Protein AF-0000000079300452 (afdb_homodimer)

pLDDT: mean 87.51, std 14.95, range [21.27, 98.94]

Secondary structure (DSSP, 8-state):
--------------------PEEEEEEEEEEEEEEEETTEEEEEEEETTBSS---EEEETT-EEEEEEEE-SSS-B--EETT--S-HHHHHSSBPTT-EEEEEEE--S-EEEEEE---STHHHHHHHHTT-EEEEEEE-SSPPHHHHHHTS--SEEEEEEEEEE-SSHHHHHTT--SEEEETTBTTHHHHEEEEE-TT-EEEEEEEEEESS--EEEEETT--EEEEEETT-TTSEEEEESEEEE-TTEEEEEEEEPPSS-EEEEEEES-HHHHTTT-EEEEEE-TTPPP--EE---PPBPBSS--TT-SEEE-SSS--S--GGGEEE----GGGTS-EEETTEEEPPPPEEEEE-SSSEESSEEEEETT-EEEEEE------SSGGG---B--EEEEEESS---B---B-TT-EEEEE--S-EEEEEE-SSSTT-EEEEEEE------------/---------------------EEEEEEEEEEEEEEEETTEEEEEEEETTBSS---EEEETT-EEEEEEEE-SSS-B--EETT--S-HHHHHSSBPTT-EEEEEEE--S-EEEEEE---STHHHHHHHHTT-EEEEEEE-SSPPHHHHHHTS--SEEEEEEEEEE-SSHHHHHHT--SEEEETTBTTHHHHEEEEE-TT-EEEEEEEEEESS--EEEEETT--EEEEEETT-TTSEEEEESEEEE-TT-EEEEEEEPPSS-EEEEEEES-HHHHTTT-EEEEEE-TTPPP--EE---PPBPBSS--TT-SEEE-SSS--S--GGGEEE----GGGTS-EEETTEEEPPPPEEEEE-SSSEESSEEEEETT-EEEEEE-----SS-GGGS--B--EEEEEESS---B---B-TT-EEEEE--S-EEEEEE-SSSTT-EEEEEEE------------

Nearest PDB structures (foldseek):
  6hbe-assembly1_A  TM=9.844E-01  e=1.005E-79  Thermus scotoductus SA-01
  3x1f-assembly1_A  TM=9.395E-01  e=1.060E-29  Geobacillus thermodenitrificans NG80-2
  3x1n-assembly1_A  TM=9.413E-01  e=1.628E-29  Geobacillus thermodenitrificans NG80-2
  3wi9-assembly1_A  TM=9.406E-01  e=2.935E-29  Geobacillus kaustophilus HTA426
  6the-assembly1_A  TM=8.911E-01  e=1.631E-27  Bradyrhizobium sp. ORS 375

InterPro domains:
  IPR000923 Blue (type 1) copper domain [PF00127] (358-441)
  IPR001287 Nitrite reductase, copper-type [PR00695] (20-38)
  IPR001287 Nitrite reductase, copper-type [PR00695] (46-62)
  IPR001287 Nitrite reductase, copper-type [PR00695] (103-118)
  IPR001287 Nitrite reductase, copper-type [PR00695] (122-138)
  IPR008972 Cupredoxin [G3DSA:2.60.40.420] (14-139)
  IPR008972 Cupredoxin [G3DSA:2.60.40.420] (152-292)
  IPR008972 Cupredoxin [G3DSA:2.60.40.420] (336-441)
  IPR008972 Cupredoxin [SSF49503] (9-142)
  IPR008972 Cupredoxin [SSF49503] (154-287)
  IPR008972 Cupredoxin [SSF49503] (350-449)
  IPR011707 Multicopper oxidase-like, N-terminal [PF07732] (36-141)
  IPR052721 Electron Transfer Amicyanin [PTHR36507] (357-442)

Solvent-accessible surface area (backbone atoms only — not comparable to full-atom values): 44521 Å² total; per-residue (Å²): 144,80,82,77,80,81,78,80,76,78,78,76,77,71,75,70,75,82,71,69,46,81,47,78,48,80,41,36,37,33,74,30,25,35,66,36,44,96,45,27,32,33,53,32,29,14,28,68,46,14,30,25,10,73,59,42,79,48,45,45,51,19,35,38,36,39,36,43,34,25,75,26,90,57,62,34,31,36,36,47,43,54,30,54,36,62,32,55,79,68,33,26,50,35,41,53,72,35,73,47,74,47,74,45,55,29,75,52,29,18,45,30,38,29,31,34,25,32,40,64,48,36,24,55,52,34,36,51,30,28,17,31,28,40,35,34,23,43,56,83,62,71,47,67,66,38,59,72,65,70,44,78,59,55,23,40,39,36,40,33,35,34,46,39,40,53,28,12,56,32,41,50,71,62,46,60,66,31,24,15,44,28,41,22,47,31,42,26,59,79,52,52,42,56,34,35,47,55,35,37,35,34,37,40,41,34,26,56,18,42,51,56,68,39,33,41,31,44,53,94,49,70,26,58,34,38,15,61,31,34,17,66,85,31,65,49,69,66,41,58,62,48,80,24,33,14,57,26,28,34,28,37,36,34,62,40,59,86,56,72,48,76,32,38,35,32,32,74,43,56,88,44,28,80,31,19,28,38,30,28,37,38,24,30,89,82,41,65,89,47,60,63,43,75,29,41,22,59,72,38,37,92,62,82,61,91,78,49,75,40,40,30,16,29,27,34,61,50,51,81,44,77,83,40,40,45,72,53,71,90,40,66,56,43,61,33,63,38,38,32,60,96,39,71,40,67,42,66,59,47,69,34,37,34,28,51,69,11,43,40,51,27,32,36,33,35,39,50,48,33,34,37,31,39,33,22,68,27,57,44,51,51,72,63,67,63,22,19,34,44,45,34,48,32,48,79,41,59,65,53,59,84,75,56,70,54,68,77,27,39,49,74,32,72,50,76,49,68,41,77,54,48,27,40,39,36,27,24,16,83,57,47,66,62,16,26,33,37,39,36,29,38,66,77,71,77,73,72,72,73,66,75,78,125,136,85,82,80,80,80,78,79,76,78,78,75,77,72,76,71,71,82,70,68,44,79,45,78,47,80,40,37,36,33,73,30,26,35,64,36,45,96,44,28,33,34,55,31,28,14,27,69,46,13,30,26,9,71,61,44,79,48,45,44,52,18,35,38,34,41,37,42,34,25,75,25,91,56,62,35,32,35,37,51,64,57,44,90,65,70,38,57,80,69,32,28,51,36,42,52,72,35,72,46,75,47,76,45,54,29,75,58,38,18,46,29,42,29,31,35,26,32,39,64,41,34,24,59,53,35,35,52,30,28,17,31,28,40,36,36,23,43,54,85,63,70,46,67,66,38,60,74,67,70,47,79,60,55,24,41,39,36,41,33,35,35,46,38,41,53,29,12,55,32,52,70,70,66,49,60,65,32,23,15,43,27,41,22,47,31,42,26,61,78,52,52,43,54,33,34,46,55,35,36,34,34,37,40,40,33,27,57,18,74,74,56,67,39,16,41,31,42,52,31,36,50,24,59,35,38,15,61,31,32,28,68,85,43,65,38,53,45,38,52,56,47,73,23,47,51,57,26,28,34,28,36,37,36,61,42,40,85,54,70,47,72,32,37,36,33,32,40,19,39,48,43,27,55,29,19,25,38,29,27,39,38,23,30,89,82,42,64,88,48,59,64,42,75,29,43,22,58,73,39,37,94,61,82,62,91,77,50,73,39,39,27,15,28,27,33,59,46,48,83,40,77,85,38,44,44,70,54,70,93,44,67,55,43,59,33,64,42,76,56,86,94,43,72,41,69,42,66,58,47,70,35,35,35,29,51,68,11,44,39,52,27,28,38,34,35,40,50,46,31,33,36,30,39,33,23,70,28,76,48,53,85,45,66,68,61,19,16,33,44,43,33,47,33,49,78,42,58,66,45,62,84,77,54,71,54,67,77,26,42,54,75,32,71,51,74,49,66,39,77,55,40,10,39,39,35,26,24,15,81,56,46,65,64,17,26,34,37,40,35,19,23,46,76,72,78,73,74,71,74,66,73,80,124

Foldseek 3Di:
DDPDDPPPDPPPPPPDPPPAEEAEDEWEKEWFWAAAADLEIETAIETVQWFVHDEAEEAAFHKYKYKYFYQYQAFKFKDWPQAPDDRCVQTARQHHGGMGMDIGGRHAFFKFKMFIPNAALVRVRRLQRGGMHIYGHHYPDDADVCVVVVHDFLEEEEWEWEFHDQALVCVQVVNTLAIEILRYFQVQVVVPAEDAQFTKYKYKYAHQYQFDKFWKFWPPFFFQWKAWRGGSVRIDGGHGTDIAHNRTIMITIHTHHNDFDWTKIATPPVVRRVRGHIHIYGYDNPTDGDHYDGSIGDGTDPDNDPSRPWYRYHQACTPPDPVLEEEDDDDVLQQAWDDDDPDTHHHDAAEWECGSNATGSQEYEYEARGKYKYAYQDAQQDDDALNGSWWKKWFDDKPWDDTDIDPGDHHGDMDMDHGHIFTKTWIATPRRRNHIGIYGYDYDDPPPPPPPPD/DPDDDPPPDPPPPPPDPPPAEEAEDEWEKEWFWAAAEDLEIETAIETVQWFVHDEAEEAAFHKYKYKYFYQYQAFKFKDWPQAPDCRCVQTARQHHGGMGMDIGGRHAFFKFKMFIPNAALVRVRRLQRRGMHIYGHHYPDDADVCVVVVHDFLEEEEWEWEFHDQALVCVLVVNTLAIEILRYFLVQVVVPAEDAQFTKYKYKYAHQYQFDKFWKFWPPFFFQWKAWRGGSVRIDGGHGTDIAHNRTIMITIHTHHNDFDWTKIATPPVVRRVRGHIHIYGHDNPTDGDHYDGSIGDGTDPDNDPSRPWYRYHQACTPVDPVLEDEDDPDVLQQAWDDDDPDTHHHDAAEWECGSNAIGSQEYEYAARGKYKYAYQDARAPDDFLNGSWWKKWFDDWPWDDTDIDPGDHHGDMDMDHGHIFTKTWIATPSRRNHIGIYGYDYDPPPPPPPPPD

Sequence (908 aa):
MKGARFLLMAAVALGVPALAAVKRFELTAQSSVFPVDEGVYVKGFSFNGMSPGPMLVVEEGDTVEIVLKNVDSVAHGLSIHAANTQTSKFLGNVQPGEERVFRFTADFPGVFMYHCAPGGHGIMAHTMGGQHGMIVVEPKKKYRLEAELKRPPDLKLYIVQSEWYASGRDFFDGKATYVVFNGYNFRYVNEPIPVRPGDYIRIYFLNAGPSLTSTFHVVGGVWEYIYYQGNPDNVMKGSQTVLAGPSDSWVIEWRVPPVEGDYTLVTHVFNTAIKGAVGILRAKKDAPRVRAVPAEGPKALTAIPADAKRVLDPYGLGTPDHEHTVRMPLDPALTQPVAVGAKALEPLPVRVQMVGNSFYPKILEIPVGTTVEFVNEDVFDLLEGERTGRHDAVVINVQGPEPFVTPKLGHGERYRITFTQPGEYTYICSIHPYMKGVIRVYAPAEQKAHSPTHMKGARFLLMAAVALGVPALAAVKRFELTAQSSVFPVDEGVYVKGFSFNGMSPGPMLVVEEGDTVEIVLKNVDSVAHGLSIHAANTQTSKFLGNVQPGEERVFRFTADFPGVFMYHCAPGGHGIMAHTMGGQHGMIVVEPKKKYRLEAELKRPPDLKLYIVQSEWYASGRDFFDGKATYVVFNGYNFRYVNEPIPVRPGDYIRIYFLNAGPSLTSTFHVVGGVWEYIYYQGNPDNVMKGSQTVLAGPSDSWVIEWRVPPVEGDYTLVTHVFNTAIKGAVGILRAKKDAPRVRAVPAEGPKALTAIPADAKRVLDPYGLGTPDHEHTVRMPLDPALTQPVAVGAKALEPLPVRVQMVGNSFYPKILEIPVGTTVEFVNEDVFDLLEGERTGRHDAVVINVQGPEPFVTPKLGHGERYRITFTQPGEYTYICSIHPYMKGVIRVYAPAEQKAHSPTH

Structure (mmCIF, N/CA/C/O backbone):
data_AF-0000000079300452-model_v1
#
loop_
_entity.id
_entity.type
_entity.pdbx_description
1 polymer 'Copper-containing nitrite reductase'
#
loop_
_atom_site.group_PDB
_atom_site.id
_atom_site.type_symbol
_atom_site.label_atom_id
_atom_site.label_alt_id
_atom_site.label_comp_id
_atom_site.label_asym_id
_atom_site.label_entity_id
_atom_site.label_seq_id
_atom_site.pdbx_PDB_ins_code
_atom_site.Cartn_x
_atom_site.Cartn_y
_atom_site.Cartn_z
_atom_site.occupancy
_atom_site.B_iso_or_equiv
_atom_site.auth_seq_id
_atom_site.auth_comp_id
_atom_site.auth_asym_id
_atom_site.auth_atom_id
_atom_site.pdbx_PDB_model_num
ATOM 1 N N . MET A 1 1 ? -6.773 -84.875 -21.922 1 21.27 1 MET A N 1
ATOM 2 C CA . MET A 1 1 ? -7.148 -83.625 -22.547 1 21.27 1 MET A CA 1
ATOM 3 C C . MET A 1 1 ? -6.23 -82.5 -22.078 1 21.27 1 MET A C 1
ATOM 5 O O . MET A 1 1 ? -5.527 -82.625 -21.078 1 21.27 1 MET A O 1
ATOM 9 N N . LYS A 1 2 ? -6.535 -81.312 -22.859 1 27.08 2 LYS A N 1
ATOM 10 C CA . LYS A 1 2 ? -6.289 -80.125 -23.672 1 27.08 2 LYS A CA 1
ATOM 11 C C . LYS A 1 2 ? -6.203 -78.875 -22.812 1 27.08 2 LYS A C 1
ATOM 13 O O . LYS A 1 2 ? -7.156 -78.062 -22.75 1 27.08 2 LYS A O 1
ATOM 18 N N . GLY A 1 3 ? -5.598 -78.875 -21.688 1 27.02 3 GLY A N 1
ATOM 19 C CA . GLY A 1 3 ? -5.82 -77.688 -20.828 1 27.02 3 GLY A CA 1
ATOM 20 C C . GLY A 1 3 ? -5.355 -76.438 -21.453 1 27.02 3 GLY A C 1
ATOM 21 O O . GLY A 1 3 ? -4.188 -76.25 -21.828 1 27.02 3 GLY A O 1
ATOM 22 N N . ALA A 1 4 ? -6.262 -75.625 -22.078 1 36.69 4 ALA A N 1
ATOM 23 C CA . ALA A 1 4 ? -6.09 -74.312 -22.766 1 36.69 4 ALA A CA 1
ATOM 24 C C . ALA A 1 4 ? -5.613 -73.25 -21.797 1 36.69 4 ALA A C 1
ATOM 26 O O . ALA A 1 4 ? -6.195 -73.062 -20.719 1 36.69 4 ALA A O 1
ATOM 27 N N . ARG A 1 5 ? -4.359 -72.812 -21.938 1 36.12 5 ARG A N 1
ATOM 28 C CA . ARG A 1 5 ? -3.686 -71.688 -21.266 1 36.12 5 ARG A CA 1
ATOM 29 C C . ARG A 1 5 ? -4.348 -70.375 -21.609 1 36.12 5 ARG A C 1
ATOM 31 O O . ARG A 1 5 ? -4.379 -69.938 -22.781 1 36.12 5 ARG A O 1
ATOM 38 N N . PHE A 1 6 ? -5.422 -69.938 -20.938 1 35.19 6 PHE A N 1
ATOM 39 C CA . PHE A 1 6 ? -6.023 -68.625 -21.172 1 35.19 6 PHE A CA 1
ATOM 40 C C . PHE A 1 6 ? -5.008 -67.562 -20.906 1 35.19 6 PHE A C 1
ATOM 42 O O . PHE A 1 6 ? -4.426 -67.5 -19.828 1 35.19 6 PHE A O 1
ATOM 49 N N . LEU A 1 7 ? -4.422 -67 -21.953 1 34.84 7 LEU A N 1
ATOM 50 C CA . LEU A 1 7 ? -3.584 -65.812 -21.938 1 34.84 7 LEU A CA 1
ATOM 51 C C . LEU A 1 7 ? -4.387 -64.562 -21.516 1 34.84 7 LEU A C 1
ATOM 53 O O . LEU A 1 7 ? -5.344 -64.188 -22.188 1 34.84 7 LEU A O 1
ATOM 57 N N . LEU A 1 8 ? -4.43 -64.25 -20.266 1 34.72 8 LEU A N 1
ATOM 58 C CA . LEU A 1 8 ? -5.016 -63 -19.75 1 34.72 8 LEU A CA 1
ATOM 59 C C . LEU A 1 8 ? -4.301 -61.781 -20.328 1 34.72 8 LEU A C 1
ATOM 61 O O . LEU A 1 8 ? -3.117 -61.562 -20.062 1 34.72 8 LEU A O 1
ATOM 65 N N . MET A 1 9 ? -4.738 -61.281 -21.469 1 34.53 9 MET A N 1
ATOM 66 C CA . MET A 1 9 ? -4.246 -60.031 -21.984 1 34.53 9 MET A CA 1
ATOM 67 C C . MET A 1 9 ? -4.582 -58.875 -21.031 1 34.53 9 MET A C 1
ATOM 69 O O . MET A 1 9 ? -5.746 -58.688 -20.672 1 34.53 9 MET A O 1
ATOM 73 N N . ALA A 1 10 ? -3.613 -58.344 -20.297 1 38.41 10 ALA A N 1
ATOM 74 C CA . ALA A 1 10 ? -3.715 -57.125 -19.469 1 38.41 10 ALA A CA 1
ATOM 75 C C . ALA A 1 10 ? -4.055 -55.906 -20.312 1 38.41 10 ALA A C 1
ATOM 77 O O . ALA A 1 10 ? -3.287 -55.531 -21.203 1 38.41 10 ALA A O 1
ATOM 78 N N . ALA A 1 11 ? -5.32 -55.625 -20.516 1 38.03 11 ALA A N 1
ATOM 79 C CA . ALA A 1 11 ? -5.699 -54.344 -21.125 1 38.03 11 ALA A CA 1
ATOM 80 C C . ALA A 1 11 ? -5.07 -53.188 -20.359 1 38.03 11 ALA A C 1
ATOM 82 O O . ALA A 1 11 ? -5.32 -53 -19.172 1 38.03 11 ALA A O 1
ATOM 83 N N . VAL A 1 12 ? -3.975 -52.688 -20.812 1 38.53 12 VAL A N 1
ATOM 84 C CA . VAL A 1 12 ? -3.422 -51.438 -20.359 1 38.53 12 VAL A CA 1
ATOM 85 C C . VAL A 1 12 ? -4.438 -50.312 -20.578 1 38.53 12 VAL A C 1
ATOM 87 O O . VAL A 1 12 ? -4.809 -50.031 -21.719 1 38.53 12 VAL A O 1
ATOM 90 N N . ALA A 1 13 ? -5.309 -50.062 -19.656 1 37.03 13 ALA A N 1
ATOM 91 C CA . ALA A 1 13 ? -6.102 -48.844 -19.703 1 37.03 13 ALA A CA 1
ATOM 92 C C . ALA A 1 13 ? -5.215 -47.625 -19.906 1 37.03 13 ALA A C 1
ATOM 94 O O . ALA A 1 13 ? -4.484 -47.188 -19 1 37.03 13 ALA A O 1
ATOM 95 N N . LEU A 1 14 ? -4.84 -47.344 -21.109 1 38.53 14 LEU A N 1
ATOM 96 C CA . LEU A 1 14 ? -4.293 -46.031 -21.375 1 38.53 14 LEU A CA 1
ATOM 97 C C . LEU A 1 14 ? -5.211 -44.938 -20.812 1 38.53 14 LEU A C 1
ATOM 99 O O . LEU A 1 14 ? -6.383 -44.875 -21.188 1 38.53 14 LEU A O 1
ATOM 103 N N . GLY A 1 15 ? -5.016 -44.5 -19.656 1 37.59 15 GLY A N 1
ATOM 104 C CA . GLY A 1 15 ? -5.727 -43.344 -19.141 1 37.59 15 GLY A CA 1
ATOM 105 C C . GLY A 1 15 ? -5.938 -42.25 -20.188 1 37.59 15 GLY A C 1
ATOM 106 O O . GLY A 1 15 ? -4.98 -41.812 -20.844 1 37.59 15 GLY A O 1
ATOM 107 N N . VAL A 1 16 ? -7 -42.125 -20.859 1 41.97 16 VAL A N 1
ATOM 108 C CA . VAL A 1 16 ? -7.355 -41.031 -21.75 1 41.97 16 VAL A CA 1
ATOM 109 C C . VAL A 1 16 ? -6.969 -39.688 -21.109 1 41.97 16 VAL A C 1
ATOM 111 O O . VAL A 1 16 ? -7.352 -39.406 -19.969 1 41.97 16 VAL A O 1
ATOM 114 N N . PRO A 1 17 ? -5.906 -39.062 -21.562 1 47.81 17 PRO A N 1
ATOM 115 C CA . PRO A 1 17 ? -5.656 -37.719 -21.016 1 47.81 17 PRO A CA 1
ATOM 116 C C . PRO A 1 17 ? -6.938 -36.906 -20.844 1 47.81 17 PRO A C 1
ATOM 118 O O . PRO A 1 17 ? -7.855 -37 -21.656 1 47.81 17 PRO A O 1
ATOM 121 N N . ALA A 1 18 ? -7.477 -36.688 -19.703 1 52.09 18 ALA A N 1
ATOM 122 C CA . ALA A 1 18 ? -8.625 -35.844 -19.438 1 52.09 18 ALA A CA 1
ATOM 123 C C . ALA A 1 18 ? -8.703 -34.688 -20.453 1 52.09 18 ALA A C 1
ATOM 125 O O . ALA A 1 18 ? -7.777 -33.875 -20.562 1 52.09 18 ALA A O 1
ATOM 126 N N . LEU A 1 19 ? -9.375 -34.781 -21.547 1 58.69 19 LEU A N 1
ATOM 127 C CA . LEU A 1 19 ? -9.617 -33.875 -22.641 1 58.69 19 LEU A CA 1
ATOM 128 C C . LEU A 1 19 ? -9.945 -32.469 -22.109 1 58.69 19 LEU A C 1
ATOM 130 O O . LEU A 1 19 ? -10.695 -32.344 -21.141 1 58.69 19 LEU A O 1
ATOM 134 N N . ALA A 1 20 ? -9.148 -31.469 -22.5 1 71.75 20 ALA A N 1
ATOM 135 C CA . ALA A 1 20 ? -9.445 -30.047 -22.297 1 71.75 20 ALA A CA 1
ATOM 136 C C . ALA A 1 20 ? -10.938 -29.766 -22.5 1 71.75 20 ALA A C 1
ATOM 138 O O . ALA A 1 20 ? -11.523 -30.203 -23.5 1 71.75 20 ALA A O 1
ATOM 139 N N . ALA A 1 21 ? -11.664 -29.406 -21.344 1 89.94 21 ALA A N 1
ATOM 140 C CA . ALA A 1 21 ? -13.086 -29.062 -21.375 1 89.94 21 ALA A CA 1
ATOM 141 C C . ALA A 1 21 ? -13.281 -27.562 -21.453 1 89.94 21 ALA A C 1
ATOM 143 O O . ALA A 1 21 ? -12.352 -26.797 -21.219 1 89.94 21 ALA A O 1
ATOM 144 N N . VAL A 1 22 ? -14.352 -27.188 -21.984 1 93.69 22 VAL A N 1
ATOM 145 C CA . VAL A 1 22 ? -14.773 -25.781 -21.938 1 93.69 22 VAL A CA 1
ATOM 146 C C . VAL A 1 22 ? -15.625 -25.562 -20.688 1 93.69 22 VAL A C 1
ATOM 148 O O . VAL A 1 22 ? -16.625 -26.25 -20.469 1 93.69 22 VAL A O 1
ATOM 151 N N . LYS A 1 23 ? -15.203 -24.781 -19.797 1 96.75 23 LYS A N 1
ATOM 152 C CA . LYS A 1 23 ? -15.945 -24.375 -18.609 1 96.75 23 LYS A CA 1
ATOM 153 C C . LYS A 1 23 ? -16.484 -22.953 -18.766 1 96.75 23 LYS A C 1
ATOM 155 O O . LYS A 1 23 ? -15.727 -22.016 -19 1 96.75 23 LYS A O 1
ATOM 160 N N . ARG A 1 24 ? -17.797 -22.797 -18.609 1 96.94 24 ARG A N 1
ATOM 161 C CA . ARG A 1 24 ? -18.422 -21.5 -18.828 1 96.94 24 ARG A CA 1
ATOM 162 C C . ARG A 1 24 ? -18.922 -20.922 -17.516 1 96.94 24 ARG A C 1
ATOM 164 O O . ARG A 1 24 ? -19.516 -21.625 -16.688 1 96.94 24 ARG A O 1
ATOM 171 N N . PHE A 1 25 ? -18.672 -19.656 -17.297 1 97.56 25 PHE A N 1
ATOM 172 C CA . PHE A 1 25 ? -19.141 -18.938 -16.125 1 97.56 25 PHE A CA 1
ATOM 173 C C . PHE A 1 25 ? -19.797 -17.609 -16.516 1 97.56 25 PHE A C 1
ATOM 175 O O . PHE A 1 25 ? -19.359 -16.953 -17.469 1 97.56 25 PHE A O 1
ATOM 182 N N . GLU A 1 26 ? -20.828 -17.203 -15.805 1 97.75 26 GLU A N 1
ATOM 183 C CA . GLU A 1 26 ? -21.469 -15.906 -15.977 1 97.75 26 GLU A CA 1
ATOM 184 C C . GLU A 1 26 ? -21.312 -15.047 -14.719 1 97.75 26 GLU A C 1
ATOM 186 O O . GLU A 1 26 ? -21.656 -15.484 -13.625 1 97.75 26 GLU A O 1
ATOM 191 N N . LEU A 1 27 ? -20.766 -13.875 -14.906 1 97.81 27 LEU A N 1
ATOM 192 C CA . LEU A 1 27 ? -20.609 -12.898 -13.836 1 97.81 27 LEU A CA 1
ATOM 193 C C . LEU A 1 27 ? -21.406 -11.633 -14.133 1 97.81 27 LEU A C 1
ATOM 195 O O . LEU A 1 27 ? -21.281 -11.062 -15.219 1 97.81 27 LEU A O 1
ATOM 199 N N . THR A 1 28 ? -22.203 -11.211 -13.234 1 98.25 28 THR A N 1
ATOM 200 C CA . THR A 1 28 ? -22.969 -9.969 -13.336 1 98.25 28 THR A CA 1
ATOM 201 C C . THR A 1 28 ? -22.406 -8.922 -12.375 1 98.25 28 THR A C 1
ATOM 203 O O . THR A 1 28 ? -22.391 -9.133 -11.164 1 98.25 28 THR A O 1
ATOM 206 N N . ALA A 1 29 ? -21.969 -7.836 -12.93 1 97.25 29 ALA A N 1
ATOM 207 C CA . ALA A 1 29 ? -21.469 -6.723 -12.125 1 97.25 29 ALA A CA 1
ATOM 208 C C . ALA A 1 29 ? -22.609 -5.762 -11.766 1 97.25 29 ALA A C 1
ATOM 210 O O . ALA A 1 29 ? -23.375 -5.34 -12.633 1 97.25 29 ALA A O 1
ATOM 211 N N . GLN A 1 30 ? -22.688 -5.391 -10.492 1 95.75 30 GLN A N 1
ATOM 212 C CA . GLN A 1 30 ? -23.766 -4.52 -10.039 1 95.75 30 GLN A CA 1
ATOM 213 C C . GLN A 1 30 ? -23.422 -3.857 -8.711 1 95.75 30 GLN A C 1
ATOM 215 O O . GLN A 1 30 ? -22.531 -4.324 -7.992 1 95.75 30 GLN A O 1
ATOM 220 N N . SER A 1 31 ? -24.109 -2.768 -8.398 1 93.56 31 SER A N 1
ATOM 221 C CA . SER A 1 31 ? -24.078 -2.182 -7.059 1 93.56 31 SER A CA 1
ATOM 222 C C . SER A 1 31 ? -24.828 -3.055 -6.055 1 93.56 31 SER A C 1
ATOM 224 O O . SER A 1 31 ? -25.859 -3.643 -6.379 1 93.56 31 SER A O 1
ATOM 226 N N . SER A 1 32 ? -24.266 -3.156 -4.863 1 95.06 32 SER A N 1
ATOM 227 C CA . SER A 1 32 ? -24.859 -4.031 -3.852 1 95.06 32 SER A CA 1
ATOM 228 C C . SER A 1 32 ? -24.672 -3.459 -2.449 1 95.06 32 SER A C 1
ATOM 230 O O . SER A 1 32 ? -23.844 -2.574 -2.238 1 95.06 32 SER A O 1
ATOM 232 N N . VAL A 1 33 ? -25.484 -3.906 -1.543 1 95.19 33 VAL A N 1
ATOM 233 C CA . VAL A 1 33 ? -25.359 -3.674 -0.108 1 95.19 33 VAL A CA 1
ATOM 234 C C . VAL A 1 33 ? -25.031 -4.984 0.601 1 95.19 33 VAL A C 1
ATOM 236 O O . VAL A 1 33 ? -25.797 -5.945 0.535 1 95.19 33 VAL A O 1
ATOM 239 N N . PHE A 1 34 ? -23.922 -4.992 1.281 1 96.19 34 PHE A N 1
ATOM 240 C CA . PHE A 1 34 ? -23.453 -6.227 1.906 1 96.19 34 PHE A CA 1
ATOM 241 C C . PHE A 1 34 ? -23.719 -6.203 3.408 1 96.19 34 PHE A C 1
ATOM 243 O O . PHE A 1 34 ? -23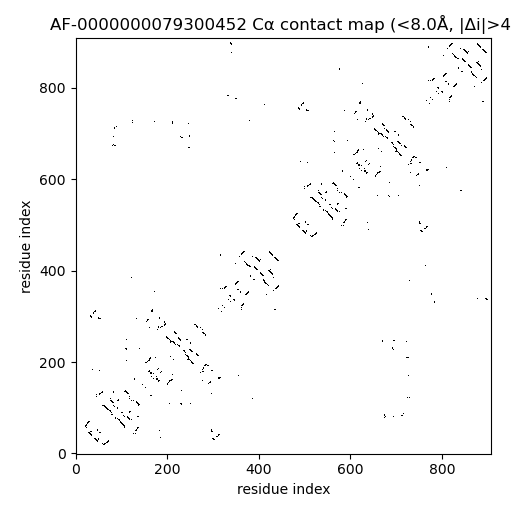.312 -5.262 4.098 1 96.19 34 PHE A O 1
ATOM 250 N N . PRO A 1 35 ? -24.438 -7.211 3.92 1 94.19 35 PRO A N 1
ATOM 251 C CA . PRO A 1 35 ? -24.312 -7.406 5.363 1 94.19 35 PRO A CA 1
ATOM 252 C C . PRO A 1 35 ? -22.938 -7.895 5.777 1 94.19 35 PRO A C 1
ATOM 254 O O . PRO A 1 35 ? -22.453 -8.922 5.281 1 94.19 35 PRO A O 1
ATOM 257 N N . VAL A 1 36 ? -22.25 -7.18 6.676 1 94.31 36 VAL A N 1
ATOM 258 C CA . VAL A 1 36 ? -20.875 -7.57 7 1 94.31 36 VAL A CA 1
ATOM 259 C C . VAL A 1 36 ? -20.781 -7.906 8.484 1 94.31 36 VAL A C 1
ATOM 261 O O . VAL A 1 36 ? -19.797 -8.492 8.93 1 94.31 36 VAL A O 1
ATOM 264 N N . ASP A 1 37 ? -21.672 -7.516 9.234 1 88.81 37 ASP A N 1
ATOM 265 C CA . ASP A 1 37 ? -21.828 -7.781 10.664 1 88.81 37 ASP A CA 1
ATOM 266 C C . ASP A 1 37 ? -23.281 -7.598 11.102 1 88.81 37 ASP A C 1
ATOM 268 O O . ASP A 1 37 ? -24.125 -7.18 10.312 1 88.81 37 ASP A O 1
ATOM 272 N N . GLU A 1 38 ? -23.562 -8.031 12.352 1 85.56 38 GLU A N 1
ATOM 273 C CA . GLU A 1 38 ? -24.922 -7.836 12.844 1 85.56 38 GLU A CA 1
ATOM 274 C C . GLU A 1 38 ? -25.328 -6.363 12.805 1 85.56 38 GLU A C 1
ATOM 276 O O . GLU A 1 38 ? -24.766 -5.543 13.539 1 85.56 38 GLU A O 1
ATOM 281 N N . GLY A 1 39 ? -26.188 -6.027 11.859 1 87.19 39 GLY A N 1
ATOM 282 C CA . GLY A 1 39 ? -26.703 -4.68 11.742 1 87.19 39 GLY A CA 1
ATOM 283 C C . GLY A 1 39 ? -25.766 -3.732 11.016 1 87.19 39 GLY A C 1
ATOM 284 O O . GLY A 1 39 ? -26.016 -2.525 10.969 1 87.19 39 GLY A O 1
ATOM 285 N N . VAL A 1 40 ? -24.688 -4.223 10.555 1 89.19 40 VAL A N 1
ATOM 286 C CA . VAL A 1 40 ? -23.734 -3.377 9.852 1 89.19 40 VAL A CA 1
ATOM 287 C C . VAL A 1 40 ? -23.719 -3.75 8.367 1 89.19 40 VAL A C 1
ATOM 289 O O . VAL A 1 40 ? -23.625 -4.93 8.023 1 89.19 40 VAL A O 1
ATOM 292 N N . TYR A 1 41 ? -23.797 -2.73 7.543 1 92.75 41 TYR A N 1
ATOM 293 C CA . TYR A 1 41 ? -23.891 -2.932 6.102 1 92.75 41 TYR A CA 1
ATOM 294 C C . TYR A 1 41 ? -22.844 -2.08 5.371 1 92.75 41 TYR A C 1
ATOM 296 O O . TYR A 1 41 ? -22.453 -1.024 5.863 1 92.75 41 TYR A O 1
ATOM 304 N N . VAL A 1 42 ? -22.422 -2.586 4.238 1 93.75 42 VAL A N 1
ATOM 305 C CA . VAL A 1 42 ? -21.469 -1.861 3.404 1 93.75 42 VAL A CA 1
ATOM 306 C C . VAL A 1 42 ? -22.062 -1.658 2.01 1 93.75 42 VAL A C 1
ATOM 308 O O . VAL A 1 42 ? -22.547 -2.607 1.389 1 93.75 42 VAL A O 1
ATOM 311 N N . LYS A 1 43 ? -22.047 -0.436 1.585 1 92.56 43 LYS A N 1
ATOM 312 C CA . LYS A 1 43 ? -22.359 -0.164 0.185 1 92.56 43 LYS A CA 1
ATOM 313 C C . LYS A 1 43 ? -21.141 -0.416 -0.707 1 92.56 43 LYS A C 1
ATOM 315 O O . LYS A 1 43 ? -20.047 0.048 -0.408 1 92.56 43 LYS A O 1
ATOM 320 N N . GLY A 1 44 ? -21.391 -1.191 -1.785 1 93.5 44 GLY A N 1
ATOM 321 C CA . GLY A 1 44 ? -20.297 -1.487 -2.691 1 93.5 44 GLY A CA 1
ATOM 322 C C . GLY A 1 44 ? -20.75 -2.111 -3.998 1 93.5 44 GLY A C 1
ATOM 323 O O . GLY A 1 44 ? -21.781 -1.733 -4.543 1 93.5 44 GLY A O 1
ATOM 324 N N . PHE A 1 45 ? -19.875 -2.91 -4.551 1 93.81 45 PHE A N 1
ATOM 325 C CA . PHE A 1 45 ? -20.094 -3.557 -5.836 1 93.81 45 PHE A CA 1
ATOM 326 C C . PHE A 1 45 ? -19.906 -5.066 -5.727 1 93.81 45 PHE A C 1
ATOM 328 O O . PHE A 1 45 ? -19.109 -5.539 -4.918 1 93.81 45 PHE A O 1
ATOM 335 N N . SER A 1 46 ? -20.672 -5.781 -6.539 1 96.62 46 SER A N 1
ATOM 336 C CA . SER A 1 46 ? -20.578 -7.238 -6.457 1 96.62 46 SER A CA 1
ATOM 337 C C . SER A 1 46 ? -20.516 -7.863 -7.848 1 96.62 46 SER A C 1
ATOM 339 O O . SER A 1 46 ? -20.812 -7.207 -8.844 1 96.62 46 SER A O 1
ATOM 341 N N . PHE A 1 47 ? -19.953 -9 -7.91 1 97.88 47 PHE A N 1
ATOM 342 C CA . PHE A 1 47 ? -20.281 -9.961 -8.953 1 97.88 47 PHE A CA 1
ATOM 343 C C . PHE A 1 47 ? -21.359 -10.938 -8.484 1 97.88 47 PHE A C 1
ATOM 345 O O . PHE A 1 47 ? -21.172 -11.641 -7.488 1 97.88 47 PHE A O 1
ATOM 352 N N . ASN A 1 48 ? -22.5 -11 -9.148 1 97.88 48 ASN A N 1
ATOM 353 C CA . ASN A 1 48 ? -23.609 -11.898 -8.859 1 97.88 48 ASN A CA 1
ATOM 354 C C . ASN A 1 48 ? -24.172 -11.664 -7.461 1 97.88 48 ASN A C 1
ATOM 356 O O . ASN A 1 48 ? -24.562 -12.617 -6.781 1 97.88 48 ASN A O 1
ATOM 360 N N . GLY A 1 49 ? -24.078 -10.539 -6.934 1 96.62 49 GLY A N 1
ATOM 361 C CA . GLY A 1 49 ? -24.719 -10.172 -5.68 1 96.62 49 GLY A CA 1
ATOM 362 C C . GLY A 1 49 ? -24.016 -10.758 -4.465 1 96.62 49 GLY A C 1
ATOM 363 O O . GLY A 1 49 ? -24.672 -11.094 -3.473 1 96.62 49 GLY A O 1
ATOM 364 N N . MET A 1 50 ? -22.781 -10.945 -4.543 1 96.25 50 MET A N 1
ATOM 365 C CA . MET A 1 50 ? -22.062 -11.43 -3.369 1 96.25 50 MET A CA 1
ATOM 366 C C . MET A 1 50 ? -20.609 -10.961 -3.383 1 96.25 50 MET A C 1
ATOM 368 O O . MET A 1 50 ? -20.078 -10.586 -4.434 1 96.25 50 MET A O 1
ATOM 372 N N . SER A 1 51 ? -19.938 -10.898 -2.25 1 97 51 SER A N 1
ATOM 373 C CA . SER A 1 51 ? -18.531 -10.594 -2.053 1 97 51 SER A CA 1
ATOM 374 C C . SER A 1 51 ? -17.938 -11.406 -0.902 1 97 51 SER A C 1
ATOM 376 O O . SER A 1 51 ? -18.391 -11.281 0.241 1 97 51 SER A O 1
ATOM 378 N N . PRO A 1 52 ? -16.938 -12.297 -1.247 1 98.06 52 PRO A N 1
ATOM 379 C CA . PRO A 1 52 ? -16.391 -12.578 -2.578 1 98.06 52 PRO A CA 1
ATOM 380 C C . PRO A 1 52 ? -17.453 -13.078 -3.555 1 98.06 52 PRO A C 1
ATOM 382 O O . PRO A 1 52 ? -18.484 -13.609 -3.135 1 98.06 52 PRO A O 1
ATOM 385 N N . GLY A 1 53 ? -17.156 -12.773 -4.801 1 98.38 53 GLY A N 1
ATOM 386 C CA . GLY A 1 53 ? -18.047 -13.273 -5.844 1 98.38 53 GLY A CA 1
ATOM 387 C C . GLY A 1 53 ? -17.969 -14.781 -6.004 1 98.38 53 GLY A C 1
ATOM 388 O O . GLY A 1 53 ? -17.328 -15.469 -5.203 1 98.38 53 GLY A O 1
ATOM 389 N N . PRO A 1 54 ? -18.656 -15.242 -7.07 1 98 54 PRO A N 1
ATOM 390 C CA . PRO A 1 54 ? -18.656 -16.688 -7.285 1 98 54 PRO A CA 1
ATOM 391 C C . PRO A 1 54 ? -17.25 -17.266 -7.406 1 98 54 PRO A C 1
ATOM 393 O O . PRO A 1 54 ? -16.391 -16.672 -8.055 1 98 54 PRO A O 1
ATOM 396 N N . MET A 1 55 ? -17.094 -18.359 -6.684 1 97.94 55 MET A N 1
ATOM 397 C CA . MET A 1 55 ? -15.836 -19.094 -6.852 1 97.94 55 MET A CA 1
ATOM 398 C C . MET A 1 55 ? -15.82 -19.844 -8.188 1 97.94 55 MET A C 1
ATOM 400 O O . MET A 1 55 ? -16.797 -20.469 -8.562 1 97.94 55 MET A O 1
ATOM 404 N N . LEU A 1 56 ? -14.758 -19.719 -8.914 1 98.12 56 LEU A N 1
ATOM 405 C CA . LEU A 1 56 ? -14.578 -20.406 -10.195 1 98.12 56 LEU A CA 1
ATOM 406 C C . LEU A 1 56 ? -13.562 -21.531 -10.07 1 98.12 56 LEU A C 1
ATOM 408 O O . LEU A 1 56 ? -12.422 -21.297 -9.672 1 98.12 56 LEU A O 1
ATOM 412 N N . VAL A 1 57 ? -13.961 -22.75 -10.359 1 98.12 57 VAL A N 1
ATOM 413 C CA . VAL A 1 57 ? -13.055 -23.906 -10.281 1 98.12 57 VAL A CA 1
ATOM 414 C C . VAL A 1 57 ? -12.945 -24.562 -11.656 1 98.12 57 VAL A C 1
ATOM 416 O O . VAL A 1 57 ? -13.961 -24.906 -12.266 1 98.12 57 VAL A O 1
ATOM 419 N N . VAL A 1 58 ? -11.766 -24.703 -12.141 1 98.06 58 VAL A N 1
ATOM 420 C CA . VAL A 1 58 ? -11.484 -25.359 -13.414 1 98.06 58 VAL A CA 1
ATOM 421 C C . VAL A 1 58 ? -10.289 -26.297 -13.25 1 98.06 58 VAL A C 1
ATOM 423 O O . VAL A 1 58 ? -9.711 -26.406 -12.164 1 98.06 58 VAL A O 1
ATOM 426 N N . GLU A 1 59 ? -9.992 -27.031 -14.289 1 97.44 59 GLU A N 1
ATOM 427 C CA . GLU A 1 59 ? -8.82 -27.906 -14.32 1 97.44 59 GLU A CA 1
ATOM 428 C C . GLU A 1 59 ? -7.746 -27.359 -15.25 1 97.44 59 GLU A C 1
ATOM 430 O O . GLU A 1 59 ? -8.062 -26.703 -16.25 1 97.44 59 GLU A O 1
ATOM 435 N N . GLU A 1 60 ? -6.543 -27.609 -14.805 1 97.44 60 GLU A N 1
ATOM 436 C CA . GLU A 1 60 ? -5.418 -27.234 -15.656 1 97.44 60 GLU A CA 1
ATOM 437 C C . GLU A 1 60 ? -5.621 -27.703 -17.094 1 97.44 60 GLU A C 1
ATOM 439 O O . GLU A 1 60 ? -5.891 -28.875 -17.328 1 97.44 60 GLU A O 1
ATOM 444 N N . GLY A 1 61 ? -5.555 -26.734 -18.031 1 96.38 61 GLY A N 1
ATOM 445 C CA . GLY A 1 61 ? -5.719 -27.062 -19.438 1 96.38 61 GLY A CA 1
ATOM 446 C C . GLY A 1 61 ? -7.109 -26.75 -19.969 1 96.38 61 GLY A C 1
ATOM 447 O O . GLY A 1 61 ? -7.328 -26.719 -21.188 1 96.38 61 GLY A O 1
ATOM 448 N N . ASP A 1 62 ? -8.055 -26.484 -19.125 1 97.25 62 ASP A N 1
ATOM 449 C CA . ASP A 1 62 ? -9.414 -26.156 -19.547 1 97.25 62 ASP A CA 1
ATOM 450 C C . ASP A 1 62 ? -9.445 -24.844 -20.344 1 97.25 62 ASP A C 1
ATOM 452 O O . ASP A 1 62 ? -8.633 -23.953 -20.094 1 97.25 62 ASP A O 1
ATOM 456 N N . THR A 1 63 ? -10.32 -24.797 -21.266 1 97.38 63 THR A N 1
ATOM 457 C CA . THR A 1 63 ? -10.734 -23.5 -21.812 1 97.38 63 THR A CA 1
ATOM 458 C C . THR A 1 63 ? -11.82 -22.875 -20.953 1 97.38 63 THR A C 1
ATOM 460 O O . THR A 1 63 ? -12.859 -23.484 -20.703 1 97.38 63 THR A O 1
ATOM 463 N N . VAL A 1 64 ? -11.555 -21.688 -20.547 1 97.31 64 VAL A N 1
ATOM 464 C CA . VAL A 1 64 ? -12.5 -20.984 -19.672 1 97.31 64 VAL A CA 1
ATOM 465 C C . VAL A 1 64 ? -13.219 -19.891 -20.453 1 97.31 64 VAL A C 1
ATOM 467 O O . VAL A 1 64 ? -12.578 -19.047 -21.078 1 97.31 64 VAL A O 1
ATOM 470 N N . GLU A 1 65 ? -14.5 -19.938 -20.438 1 97.12 65 GLU A N 1
ATOM 471 C CA . GLU A 1 65 ? -15.32 -18.906 -21.047 1 97.12 65 GLU A CA 1
ATOM 472 C C . GLU A 1 65 ? -16.062 -18.094 -20 1 97.12 65 GLU A C 1
ATOM 474 O O . GLU A 1 65 ? -16.797 -18.641 -19.188 1 97.12 65 GLU A O 1
ATOM 479 N N . ILE A 1 66 ? -15.867 -16.797 -20.016 1 96.38 66 ILE A N 1
ATOM 480 C CA . ILE A 1 66 ? -16.5 -15.906 -19.062 1 96.38 66 ILE A CA 1
ATOM 481 C C . ILE A 1 66 ? -17.469 -14.969 -19.781 1 96.38 66 ILE A C 1
ATOM 483 O O . ILE A 1 66 ? -17.094 -14.336 -20.781 1 96.38 66 ILE A O 1
ATOM 487 N N . VAL A 1 67 ? -18.625 -14.891 -19.344 1 97 67 VAL A N 1
ATOM 488 C CA . VAL A 1 67 ? -19.594 -13.875 -19.766 1 97 67 VAL A CA 1
ATOM 489 C C . VAL A 1 67 ? -19.734 -12.828 -18.656 1 97 67 VAL A C 1
ATOM 491 O O . VAL A 1 67 ? -20.172 -13.133 -17.547 1 97 67 VAL A O 1
ATOM 494 N N . LEU A 1 68 ? -19.344 -11.609 -18.938 1 97.56 68 LEU A N 1
ATOM 495 C CA . LEU A 1 68 ? -19.484 -10.5 -18 1 97.56 68 LEU A CA 1
ATOM 496 C C . LEU A 1 68 ? -20.625 -9.578 -18.406 1 97.56 68 LEU A C 1
ATOM 498 O O . LEU A 1 68 ? -20.625 -9.039 -19.516 1 97.56 68 LEU A O 1
ATOM 502 N N . LYS A 1 69 ? -21.562 -9.414 -17.547 1 98 69 LYS A N 1
ATOM 503 C CA . LYS A 1 69 ? -22.703 -8.516 -17.75 1 98 69 LYS A CA 1
ATOM 504 C C . LYS A 1 69 ? -22.656 -7.34 -16.781 1 98 69 LYS A C 1
ATOM 506 O O . LYS A 1 69 ? -22.516 -7.531 -15.57 1 98 69 LYS A O 1
ATOM 511 N N . ASN A 1 70 ? -22.734 -6.16 -17.297 1 97.62 70 ASN A N 1
ATOM 512 C CA . ASN A 1 70 ? -22.812 -4.965 -16.469 1 97.62 70 ASN A CA 1
ATOM 513 C C . ASN A 1 70 ? -24.25 -4.449 -16.359 1 97.62 70 ASN A C 1
ATOM 515 O O . ASN A 1 70 ? -24.766 -3.836 -17.297 1 97.62 70 ASN A O 1
ATOM 519 N N . VAL A 1 71 ? -24.859 -4.598 -15.25 1 96.69 71 VAL A N 1
ATOM 520 C CA . VAL A 1 71 ? -26.219 -4.117 -15.062 1 96.69 71 VAL A CA 1
ATOM 521 C C . VAL A 1 71 ? -26.219 -2.889 -14.156 1 96.69 71 VAL A C 1
ATOM 523 O O . VAL A 1 71 ? -27.266 -2.502 -13.625 1 96.69 71 VAL A O 1
ATOM 526 N N . ASP A 1 72 ? -25.094 -2.389 -13.883 1 93 72 ASP A N 1
ATOM 527 C CA . ASP A 1 72 ? -24.922 -1.202 -13.047 1 93 72 ASP A CA 1
ATOM 528 C C . ASP A 1 72 ? -24.953 0.071 -13.891 1 93 72 ASP A C 1
ATOM 530 O O . ASP A 1 72 ? -25.125 0.012 -15.109 1 93 72 ASP A O 1
ATOM 534 N N . SER A 1 73 ? -24.812 1.277 -13.219 1 88.56 73 SER A N 1
ATOM 535 C CA . SER A 1 73 ? -24.844 2.566 -13.906 1 88.56 73 SER A CA 1
ATOM 536 C C . SER A 1 73 ? -23.438 3.068 -14.211 1 88.56 73 SER A C 1
ATOM 538 O O . SER A 1 73 ? -23.266 4.07 -14.914 1 88.56 73 SER A O 1
ATOM 540 N N . VAL A 1 74 ? -22.422 2.373 -13.68 1 85.62 74 VAL A N 1
ATOM 541 C CA . VAL A 1 74 ? -21.031 2.76 -13.945 1 85.62 74 VAL A CA 1
ATOM 542 C C . VAL A 1 74 ? -20.328 1.649 -14.711 1 85.62 74 VAL A C 1
ATOM 544 O O . VAL A 1 74 ? -20.797 0.508 -14.742 1 85.62 74 VAL A O 1
ATOM 547 N N . ALA A 1 75 ? -19.188 1.989 -15.305 1 89.5 75 ALA A N 1
ATOM 548 C CA . ALA A 1 75 ? -18.406 0.999 -16.047 1 89.5 75 ALA A CA 1
ATOM 549 C C . ALA A 1 75 ? -17.75 0.005 -15.102 1 89.5 75 ALA A C 1
ATOM 551 O O . ALA A 1 75 ? -17.281 0.381 -14.023 1 89.5 75 ALA A O 1
ATOM 552 N N . HIS A 1 76 ? -17.75 -1.195 -15.492 1 93.75 76 HIS A N 1
ATOM 553 C CA . HIS A 1 76 ? -17.031 -2.252 -14.789 1 93.75 76 HIS A CA 1
ATOM 554 C C . HIS A 1 76 ? -16.078 -2.992 -15.719 1 93.75 76 HIS A C 1
ATOM 556 O O . HIS A 1 76 ? -15.836 -2.553 -16.844 1 93.75 76 HIS A O 1
ATOM 562 N N . GLY A 1 77 ? -15.484 -3.975 -15.273 1 94.31 77 GLY A N 1
ATOM 563 C CA . GLY A 1 77 ? -14.57 -4.84 -16 1 94.31 77 GLY A CA 1
ATOM 564 C C . GLY A 1 77 ? -14.148 -6.062 -15.203 1 94.31 77 GLY A C 1
ATOM 565 O O . GLY A 1 77 ? -14.781 -6.402 -14.203 1 94.31 77 GLY A O 1
ATOM 566 N N . LEU A 1 78 ? -13.18 -6.703 -15.781 1 95.38 78 LEU A N 1
ATOM 567 C CA . LEU A 1 78 ? -12.75 -7.926 -15.109 1 95.38 78 LEU A CA 1
ATOM 568 C C . LEU A 1 78 ? -11.297 -8.242 -15.414 1 95.38 78 LEU A C 1
ATOM 570 O O . LEU A 1 78 ? -10.891 -8.25 -16.578 1 95.38 78 LEU A O 1
ATOM 574 N N . SER A 1 79 ? -10.57 -8.375 -14.414 1 95.5 79 SER A N 1
ATOM 575 C CA . SER A 1 79 ? -9.227 -8.938 -14.477 1 95.5 79 SER A CA 1
ATOM 576 C C . SER A 1 79 ? -9.188 -10.336 -13.859 1 95.5 79 SER A C 1
ATOM 578 O O . SER A 1 79 ? -9.672 -10.539 -12.742 1 95.5 79 SER A O 1
ATOM 580 N N . ILE A 1 80 ? -8.664 -11.258 -14.609 1 96.25 80 ILE A N 1
ATOM 581 C CA . ILE A 1 80 ? -8.547 -12.641 -14.156 1 96.25 80 ILE A CA 1
ATOM 582 C C . ILE A 1 80 ? -7.07 -13.031 -14.078 1 96.25 80 ILE A C 1
ATOM 584 O O . ILE A 1 80 ? -6.418 -13.219 -15.109 1 96.25 80 ILE A O 1
ATOM 588 N N . HIS A 1 81 ? -6.617 -13.281 -12.891 1 97.19 81 HIS A N 1
ATOM 589 C CA . HIS A 1 81 ? -5.191 -13.5 -12.672 1 97.19 81 HIS A CA 1
ATOM 590 C C . HIS A 1 81 ? -4.762 -14.883 -13.148 1 97.19 81 HIS A C 1
ATOM 592 O O . HIS A 1 81 ? -3.57 -15.141 -13.32 1 97.19 81 HIS A O 1
ATOM 598 N N . ALA A 1 82 ? -5.738 -15.758 -13.438 1 96.81 82 ALA A N 1
ATOM 599 C CA . ALA A 1 82 ? -5.422 -17.078 -13.984 1 96.81 82 ALA A CA 1
ATOM 600 C C . ALA A 1 82 ? -5.242 -17.016 -15.492 1 96.81 82 ALA A C 1
ATOM 602 O O . ALA A 1 82 ? -4.797 -17.984 -16.109 1 96.81 82 ALA A O 1
ATOM 603 N N . ALA A 1 83 ? -5.59 -15.922 -16.062 1 94.44 83 ALA A N 1
ATOM 604 C CA . ALA A 1 83 ? -5.508 -15.773 -17.516 1 94.44 83 ALA A CA 1
ATOM 605 C C . ALA A 1 83 ? -4.168 -15.172 -17.922 1 94.44 83 ALA A C 1
ATOM 607 O O . ALA A 1 83 ? -3.877 -14.008 -17.625 1 94.44 83 ALA A O 1
ATOM 608 N N . ASN A 1 84 ? -3.396 -15.922 -18.594 1 93.19 84 ASN A N 1
ATOM 609 C CA . ASN A 1 84 ? -2.146 -15.438 -19.172 1 93.19 84 ASN A CA 1
ATOM 610 C C . ASN A 1 84 ? -2.369 -14.812 -20.547 1 93.19 84 ASN A C 1
ATOM 612 O O . ASN A 1 84 ? -1.887 -15.336 -21.547 1 93.19 84 ASN A O 1
ATOM 616 N N . THR A 1 85 ? -3.111 -13.711 -20.547 1 91.75 85 THR A N 1
ATOM 617 C CA . THR A 1 85 ? -3.504 -12.984 -21.766 1 91.75 85 THR A CA 1
ATOM 618 C C . THR A 1 85 ? -4.059 -11.609 -21.406 1 91.75 85 THR A C 1
ATOM 620 O O . THR A 1 85 ? -4.02 -11.195 -20.25 1 91.75 85 THR A O 1
ATOM 623 N N . GLN A 1 86 ? -4.539 -10.836 -22.391 1 88.94 86 GLN A N 1
ATOM 624 C CA . GLN A 1 86 ? -5 -9.461 -22.219 1 88.94 86 GLN A CA 1
ATOM 625 C C . GLN A 1 86 ? -6.457 -9.422 -21.766 1 88.94 86 GLN A C 1
ATOM 627 O O . GLN A 1 86 ? -7.359 -9.211 -22.578 1 88.94 86 GLN A O 1
ATOM 632 N N . THR A 1 87 ? -6.586 -9.422 -20.484 1 85.44 87 THR A N 1
ATOM 633 C CA . THR A 1 87 ? -7.949 -9.312 -19.984 1 85.44 87 THR A CA 1
ATOM 634 C C . THR A 1 87 ? -8.43 -7.863 -20.047 1 85.44 87 THR A C 1
ATOM 636 O O . THR A 1 87 ? -9.594 -7.602 -20.359 1 85.44 87 THR A O 1
ATOM 639 N N . SER A 1 88 ? -7.527 -6.969 -19.766 1 82 88 SER A N 1
ATOM 640 C CA . SER A 1 88 ? -7.871 -5.551 -19.766 1 82 88 SER A CA 1
ATOM 641 C C . SER A 1 88 ? -8.414 -5.117 -21.125 1 82 88 SER A C 1
ATOM 643 O O . SER A 1 88 ? -9.352 -4.324 -21.203 1 82 88 SER A O 1
ATOM 645 N N . LYS A 1 89 ? -7.809 -5.594 -22.125 1 83.69 89 LYS A N 1
ATOM 646 C CA . LYS A 1 89 ? -8.211 -5.25 -23.484 1 83.69 89 LYS A CA 1
ATOM 647 C C . LYS A 1 89 ? -9.609 -5.773 -23.797 1 83.69 89 LYS A C 1
ATOM 649 O O . LYS A 1 89 ? -10.43 -5.062 -24.391 1 83.69 89 LYS A O 1
ATOM 654 N N . PHE A 1 90 ? -9.898 -6.914 -23.281 1 88.31 90 PHE A N 1
ATOM 655 C CA . PHE A 1 90 ? -11.109 -7.59 -23.75 1 88.31 90 PHE A CA 1
ATOM 656 C C . PHE A 1 90 ? -12.242 -7.418 -22.734 1 88.31 90 PHE A C 1
ATOM 658 O O . PHE A 1 90 ? -13.414 -7.473 -23.094 1 88.31 90 PHE A O 1
ATOM 665 N N . LEU A 1 91 ? -11.883 -7.199 -21.484 1 88.88 91 LEU A N 1
ATOM 666 C CA . LEU A 1 91 ? -12.906 -7.145 -20.453 1 88.88 91 LEU A CA 1
ATOM 667 C C . LEU A 1 91 ? -12.812 -5.844 -19.656 1 88.88 91 LEU A C 1
ATOM 669 O O . LEU A 1 91 ? -13.406 -5.719 -18.594 1 88.88 91 LEU A O 1
ATOM 673 N N . GLY A 1 92 ? -12.039 -5.004 -20.141 1 87.94 92 GLY A N 1
ATOM 674 C CA . GLY A 1 92 ? -12 -3.707 -19.484 1 87.94 92 GLY A CA 1
ATOM 675 C C . GLY A 1 92 ? -13.109 -2.775 -19.938 1 87.94 92 GLY A C 1
ATOM 676 O O . GLY A 1 92 ? -13.711 -2.99 -21 1 87.94 92 GLY A O 1
ATOM 677 N N . ASN A 1 93 ? -13.516 -1.933 -19.094 1 88.31 93 ASN A N 1
ATOM 678 C CA . ASN A 1 93 ? -14.406 -0.813 -19.391 1 88.31 93 ASN A CA 1
ATOM 679 C C . ASN A 1 93 ? -15.711 -1.288 -20 1 88.31 93 ASN A C 1
ATOM 681 O O . ASN A 1 93 ? -16.125 -0.801 -21.062 1 88.31 93 ASN A O 1
ATOM 685 N N . VAL A 1 94 ? -16.266 -2.307 -19.5 1 93.94 94 VAL A N 1
ATOM 686 C CA . VAL A 1 94 ? -17.578 -2.768 -19.906 1 93.94 94 VAL A CA 1
ATOM 687 C C . VAL A 1 94 ? -18.641 -1.765 -19.453 1 93.94 94 VAL A C 1
ATOM 689 O O . VAL A 1 94 ? -18.859 -1.595 -18.25 1 93.94 94 VAL A O 1
ATOM 692 N N . GLN A 1 95 ? -19.359 -1.164 -20.391 1 93.44 95 GLN A N 1
ATOM 693 C CA . GLN A 1 95 ? -20.266 -0.055 -20.109 1 93.44 95 GLN A CA 1
ATOM 694 C C . GLN A 1 95 ? -21.578 -0.554 -19.516 1 93.44 95 GLN A C 1
ATOM 696 O O . GLN A 1 95 ? -21.906 -1.73 -19.656 1 93.44 95 GLN A O 1
ATOM 701 N N . PRO A 1 96 ? -22.344 0.365 -18.859 1 93 96 PRO A N 1
ATOM 702 C CA . PRO A 1 96 ? -23.672 -0.009 -18.359 1 93 96 PRO A CA 1
ATOM 703 C C . PRO A 1 96 ? -24.562 -0.628 -19.438 1 93 96 PRO A C 1
ATOM 705 O O . PRO A 1 96 ? -24.703 -0.065 -20.531 1 93 96 PRO A O 1
ATOM 708 N N . GLY A 1 97 ? -25.109 -1.786 -19.141 1 96.38 97 GLY A N 1
ATOM 709 C CA . GLY A 1 97 ? -26 -2.463 -20.062 1 96.38 97 GLY A CA 1
ATOM 710 C C . GLY A 1 97 ? -25.281 -3.373 -21.031 1 96.38 97 GLY A C 1
ATOM 711 O O . GLY A 1 97 ? -25.906 -4.16 -21.75 1 96.38 97 GLY A O 1
ATOM 712 N N . GLU A 1 98 ? -23.953 -3.334 -21.047 1 96.94 98 GLU A N 1
ATOM 713 C CA . GLU A 1 98 ? -23.156 -4.098 -22 1 96.94 98 GLU A CA 1
ATOM 714 C C . GLU A 1 98 ? -22.828 -5.484 -21.453 1 96.94 98 GLU A C 1
ATOM 716 O O . GLU A 1 98 ? -22.734 -5.68 -20.234 1 96.94 98 GLU A O 1
ATOM 721 N N . GLU A 1 99 ? -22.75 -6.426 -22.406 1 96.69 99 GLU A N 1
ATOM 722 C CA . GLU A 1 99 ? -22.281 -7.777 -22.125 1 96.69 99 GLU A CA 1
ATOM 723 C C . GLU A 1 99 ? -21.078 -8.133 -23 1 96.69 99 GLU A C 1
ATOM 725 O O . GLU A 1 99 ? -21.062 -7.809 -24.203 1 96.69 99 GLU A O 1
ATOM 730 N N . ARG A 1 100 ? -20.031 -8.781 -22.406 1 96.62 100 ARG A N 1
ATOM 731 C CA . ARG A 1 100 ? -18.859 -9.234 -23.141 1 96.62 100 ARG A CA 1
ATOM 732 C C . ARG A 1 100 ? -18.516 -10.68 -22.812 1 96.62 100 ARG A C 1
ATOM 734 O O . ARG A 1 100 ? -18.703 -11.117 -21.672 1 96.62 100 ARG A O 1
ATOM 741 N N . VAL A 1 101 ? -18.078 -11.359 -23.797 1 95.38 101 VAL A N 1
ATOM 742 C CA . VAL A 1 101 ? -17.625 -12.742 -23.625 1 95.38 101 VAL A CA 1
ATOM 743 C C . VAL A 1 101 ? -16.109 -12.812 -23.844 1 95.38 101 VAL A C 1
ATOM 745 O O . VAL A 1 101 ? -15.578 -12.18 -24.75 1 95.38 101 VAL A O 1
ATOM 748 N N . PHE A 1 102 ? -15.461 -13.531 -22.984 1 94.19 102 PHE A N 1
ATOM 749 C CA . PHE A 1 102 ? -14.016 -13.688 -23.031 1 94.19 102 PHE A CA 1
ATOM 750 C C . PHE A 1 102 ? -13.609 -15.133 -22.766 1 94.19 102 PHE A C 1
ATOM 752 O O . PHE A 1 102 ? -14.219 -15.805 -21.938 1 94.19 102 PHE A O 1
ATOM 759 N N . ARG A 1 103 ? -12.602 -15.555 -23.562 1 94.69 103 ARG A N 1
ATOM 760 C CA . ARG A 1 103 ? -12.102 -16.922 -23.406 1 94.69 103 ARG A CA 1
ATOM 761 C C . ARG A 1 103 ? -10.594 -16.922 -23.156 1 94.69 103 ARG A C 1
ATOM 763 O O . ARG A 1 103 ? -9.867 -16.109 -23.734 1 94.69 103 ARG A O 1
ATOM 770 N N . PHE A 1 104 ? -10.164 -17.844 -22.328 1 95.19 104 PHE A N 1
ATOM 771 C CA . PHE A 1 104 ? -8.734 -18.094 -22.141 1 95.19 104 PHE A CA 1
ATOM 772 C C . PHE A 1 104 ? -8.492 -19.531 -21.734 1 95.19 104 PHE A C 1
ATOM 774 O O . PHE A 1 104 ? -9.43 -20.266 -21.406 1 95.19 104 PHE A O 1
ATOM 781 N N . THR A 1 105 ? -7.25 -19.969 -21.844 1 95.62 105 THR A N 1
ATOM 782 C CA . THR A 1 105 ? -6.844 -21.297 -21.391 1 95.62 105 THR A CA 1
ATOM 783 C C . THR A 1 105 ? -6.234 -21.234 -19.984 1 95.62 105 THR A C 1
ATOM 785 O O . THR A 1 105 ? -5.367 -20.391 -19.734 1 95.62 105 THR A O 1
ATOM 788 N N . ALA A 1 106 ? -6.703 -22.062 -19.109 1 96.31 106 ALA A N 1
ATOM 789 C CA . ALA A 1 106 ? -6.102 -22.188 -17.781 1 96.31 106 ALA A CA 1
ATOM 790 C C . ALA A 1 106 ? -4.824 -23.016 -17.828 1 96.31 106 ALA A C 1
ATOM 792 O O . ALA A 1 106 ? -4.816 -24.172 -17.422 1 96.31 106 ALA A O 1
ATOM 793 N N . ASP A 1 107 ? -3.707 -22.375 -18.125 1 93.94 107 ASP A N 1
ATOM 794 C CA . ASP A 1 107 ? -2.463 -23.062 -18.453 1 93.94 107 ASP A CA 1
ATOM 795 C C . ASP A 1 107 ? -1.643 -23.359 -17.203 1 93.94 107 ASP A C 1
ATOM 797 O O . ASP A 1 107 ? -0.793 -24.25 -17.203 1 93.94 107 ASP A O 1
ATOM 801 N N . PHE A 1 108 ? -1.797 -22.578 -16.172 1 96.06 108 PHE A N 1
ATOM 802 C CA . PHE A 1 108 ? -1.045 -22.766 -14.945 1 96.06 108 PHE A CA 1
ATOM 803 C C . PHE A 1 108 ? -1.975 -23.125 -13.789 1 96.06 108 PHE A C 1
ATOM 805 O O . PHE A 1 108 ? -3.002 -22.484 -13.586 1 96.06 108 PHE A O 1
ATOM 812 N N . PRO A 1 109 ? -1.65 -24.203 -13.125 1 97.94 109 PRO A N 1
ATOM 813 C CA . PRO A 1 109 ? -2.447 -24.516 -11.938 1 97.94 109 PRO A CA 1
ATOM 814 C C . PRO A 1 109 ? -2.18 -23.562 -10.781 1 97.94 109 PRO A C 1
ATOM 816 O O . PRO A 1 109 ? -1.101 -22.969 -10.703 1 97.94 109 PRO A O 1
ATOM 819 N N . GLY A 1 110 ? -3.154 -23.406 -9.914 1 98.19 110 GLY A N 1
ATOM 820 C CA . GLY A 1 110 ? -2.953 -22.562 -8.75 1 98.19 110 GLY A CA 1
ATOM 821 C C . GLY A 1 110 ? -4.238 -21.953 -8.234 1 98.19 110 GLY A C 1
ATOM 822 O O . GLY A 1 110 ? -5.332 -22.375 -8.609 1 98.19 110 GLY A O 1
ATOM 823 N N . VAL A 1 111 ? -4.121 -21.125 -7.227 1 98.69 111 VAL A N 1
ATOM 824 C CA . VAL A 1 111 ? -5.176 -20.312 -6.629 1 98.69 111 VAL A CA 1
ATOM 825 C C . VAL A 1 111 ? -4.965 -18.844 -6.988 1 98.69 111 VAL A C 1
ATOM 827 O O . VAL A 1 111 ? -3.949 -18.25 -6.621 1 98.69 111 VAL A O 1
ATOM 830 N N . PHE A 1 112 ? -5.945 -18.297 -7.715 1 98.44 112 PHE A N 1
ATOM 831 C CA . PHE A 1 112 ? -5.77 -16.969 -8.273 1 98.44 112 PHE A CA 1
ATOM 832 C C . PHE A 1 112 ? -6.934 -16.062 -7.879 1 98.44 112 PHE A C 1
ATOM 834 O O . PHE A 1 112 ? -7.98 -16.547 -7.445 1 98.44 112 PHE A O 1
ATOM 841 N N . MET A 1 113 ? -6.629 -14.781 -8.047 1 97.94 113 MET A N 1
ATOM 842 C CA . MET A 1 113 ? -7.637 -13.758 -7.805 1 97.94 113 MET A CA 1
ATOM 843 C C . MET A 1 113 ? -8.281 -13.312 -9.117 1 97.94 113 MET A C 1
ATOM 845 O O . MET A 1 113 ? -7.645 -13.344 -10.172 1 97.94 113 MET A O 1
ATOM 849 N N . TYR A 1 114 ? -9.555 -13.062 -9.102 1 97.44 114 TYR A N 1
ATOM 850 C CA . TYR A 1 114 ? -10.141 -12.188 -10.109 1 97.44 114 TYR A CA 1
ATOM 851 C C . TYR A 1 114 ? -10.789 -10.977 -9.453 1 97.44 114 TYR A C 1
ATOM 853 O O . TYR A 1 114 ? -11.164 -11.016 -8.281 1 97.44 114 TYR A O 1
ATOM 861 N N . HIS A 1 115 ? -10.875 -9.898 -10.117 1 97 115 HIS A N 1
ATOM 862 C CA . HIS A 1 115 ? -11.508 -8.695 -9.586 1 97 115 HIS A CA 1
ATOM 863 C C . HIS A 1 115 ? -11.914 -7.746 -10.711 1 97 115 HIS A C 1
ATOM 865 O O . HIS A 1 115 ? -11.484 -7.914 -11.859 1 97 115 HIS A O 1
ATOM 871 N N . CYS A 1 116 ? -12.734 -6.824 -10.391 1 95.88 116 CYS A N 1
ATOM 872 C CA . CYS A 1 116 ? -13.18 -5.828 -11.359 1 95.88 116 CYS A CA 1
ATOM 873 C C . CYS A 1 116 ? -12.008 -4.969 -11.828 1 95.88 116 CYS A C 1
ATOM 875 O O . CYS A 1 116 ? -11.125 -4.625 -11.039 1 95.88 116 CYS A O 1
ATOM 877 N N . ALA A 1 117 ? -12.008 -4.648 -13.094 1 92.56 117 ALA A N 1
ATOM 878 C CA . ALA A 1 117 ? -10.953 -3.834 -13.688 1 92.56 117 ALA A CA 1
ATOM 879 C C . ALA A 1 117 ? -11.492 -2.979 -14.828 1 92.56 117 ALA A C 1
ATOM 881 O O . ALA A 1 117 ? -11.172 -3.215 -16 1 92.56 117 ALA A O 1
ATOM 882 N N . PRO A 1 118 ? -12.227 -1.951 -14.508 1 87.81 118 PRO A N 1
ATOM 883 C CA . PRO A 1 118 ? -12.742 -1.077 -15.562 1 87.81 118 PRO A CA 1
ATOM 884 C C . PRO A 1 118 ? -11.672 -0.148 -16.141 1 87.81 118 PRO A C 1
ATOM 886 O O . PRO A 1 118 ? -11.875 0.458 -17.188 1 87.81 118 PRO A O 1
ATOM 889 N N . GLY A 1 119 ? -10.57 -0.025 -15.438 1 82.62 119 GLY A N 1
ATOM 890 C CA . GLY A 1 119 ? -9.492 0.89 -15.773 1 82.62 119 GLY A CA 1
ATOM 891 C C . GLY A 1 119 ? -9.297 1.993 -14.75 1 82.62 119 GLY A C 1
ATOM 892 O O . GLY A 1 119 ? -10.234 2.348 -14.031 1 82.62 119 GLY A O 1
ATOM 893 N N . GLY A 1 120 ? -8.039 2.467 -14.656 1 77.31 120 GLY A N 1
ATOM 894 C CA . GLY A 1 120 ? -7.703 3.611 -13.82 1 77.31 120 GLY A CA 1
ATOM 895 C C . GLY A 1 120 ? -8.039 3.404 -12.359 1 77.31 120 GLY A C 1
ATOM 896 O O . GLY A 1 120 ? -7.762 2.344 -11.797 1 77.31 120 GLY A O 1
ATOM 897 N N . HIS A 1 121 ? -8.57 4.449 -11.844 1 77.25 121 HIS A N 1
ATOM 898 C CA . HIS A 1 121 ? -8.883 4.473 -10.414 1 77.25 121 HIS A CA 1
ATOM 899 C C . HIS A 1 121 ? -10.023 3.518 -10.086 1 77.25 121 HIS A C 1
ATOM 901 O O . HIS A 1 121 ? -10.188 3.115 -8.93 1 77.25 121 HIS A O 1
ATOM 907 N N . GLY A 1 122 ? -10.758 3.166 -11.102 1 81.25 122 GLY A N 1
ATOM 908 C CA . GLY A 1 122 ? -11.906 2.295 -10.891 1 81.25 122 GLY A CA 1
ATOM 909 C C . GLY A 1 122 ? -11.516 0.903 -10.43 1 81.25 122 GLY A C 1
ATOM 910 O O . GLY A 1 122 ? -12.289 0.239 -9.734 1 81.25 122 GLY A O 1
ATOM 911 N N . ILE A 1 123 ? -10.328 0.484 -10.719 1 84.81 123 ILE A N 1
ATOM 912 C CA . ILE A 1 123 ? -9.859 -0.844 -10.336 1 84.81 123 ILE A CA 1
ATOM 913 C C . ILE A 1 123 ? -9.789 -0.943 -8.812 1 84.81 123 ILE A C 1
ATOM 915 O O . ILE A 1 123 ? -10.352 -1.864 -8.219 1 84.81 123 ILE A O 1
ATOM 919 N N . MET A 1 124 ? -9.219 0.018 -8.273 1 83.94 124 MET A N 1
ATOM 920 C CA . MET A 1 124 ? -9.031 -0.003 -6.828 1 83.94 124 MET A CA 1
ATOM 921 C C . MET A 1 124 ? -10.359 0.2 -6.105 1 83.94 124 MET A C 1
ATOM 923 O O . MET A 1 124 ? -10.672 -0.522 -5.16 1 83.94 124 MET A O 1
ATOM 927 N N . ALA A 1 125 ? -11.133 1.115 -6.625 1 83.44 125 ALA A N 1
ATOM 928 C CA . ALA A 1 125 ? -12.398 1.461 -5.98 1 83.44 125 ALA A CA 1
ATOM 929 C C . ALA A 1 125 ? -13.359 0.276 -5.988 1 83.44 125 ALA A C 1
ATOM 931 O O . ALA A 1 125 ? -13.945 -0.057 -4.957 1 83.44 125 ALA A O 1
ATOM 932 N N . HIS A 1 126 ? -13.445 -0.41 -7.102 1 90.75 126 HIS A N 1
ATOM 933 C CA . HIS A 1 126 ? -14.414 -1.488 -7.223 1 90.75 126 HIS A CA 1
ATOM 934 C C . HIS A 1 126 ? -13.969 -2.727 -6.457 1 90.75 126 HIS A C 1
ATOM 936 O O . HIS A 1 126 ? -14.789 -3.422 -5.852 1 90.75 126 HIS A O 1
ATOM 942 N N . THR A 1 127 ? -12.672 -2.971 -6.488 1 92.25 127 THR A N 1
ATOM 943 C CA . THR A 1 127 ? -12.148 -4.105 -5.734 1 92.25 127 THR A CA 1
ATOM 944 C C . THR A 1 127 ? -12.344 -3.889 -4.234 1 92.25 127 THR A C 1
ATOM 946 O O . THR A 1 127 ? -12.828 -4.777 -3.533 1 92.25 127 THR A O 1
ATOM 949 N N . MET A 1 128 ? -12.016 -2.672 -3.834 1 90 128 MET A N 1
ATOM 950 C CA . MET A 1 128 ? -12.219 -2.328 -2.43 1 90 128 MET A CA 1
ATOM 951 C C . MET A 1 128 ? -13.695 -2.396 -2.057 1 90 128 MET A C 1
ATOM 953 O O . MET A 1 128 ? -14.039 -2.746 -0.927 1 90 128 MET A O 1
ATOM 957 N N . GLY A 1 129 ? -14.523 -2.127 -2.998 1 91.62 129 GLY A N 1
ATOM 958 C CA . GLY A 1 129 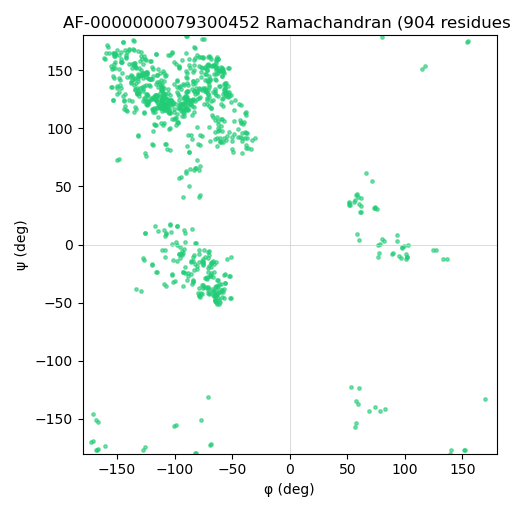? -15.961 -2.148 -2.775 1 91.62 129 GLY A CA 1
ATOM 959 C C . GLY A 1 129 ? -16.547 -3.549 -2.768 1 91.62 129 GLY A C 1
ATOM 960 O O . GLY A 1 129 ? -17.734 -3.73 -2.529 1 91.62 129 GLY A O 1
ATOM 961 N N . GLY A 1 130 ? -15.766 -4.527 -3.113 1 95.25 130 GLY A N 1
ATOM 962 C CA . GLY A 1 130 ? -16.266 -5.883 -2.928 1 95.25 130 GLY A CA 1
ATOM 963 C C . GLY A 1 130 ? -16.188 -6.723 -4.191 1 95.25 130 GLY A C 1
ATOM 964 O O . GLY A 1 130 ? -16.484 -7.918 -4.164 1 95.25 130 GLY A O 1
ATOM 965 N N . GLN A 1 131 ? -15.797 -6.172 -5.266 1 96.56 131 GLN A N 1
ATOM 966 C CA . GLN A 1 131 ? -15.828 -6.914 -6.523 1 96.56 131 GLN A CA 1
ATOM 967 C C . GLN A 1 131 ? -14.539 -7.707 -6.727 1 96.56 131 GLN A C 1
ATOM 969 O O . GLN A 1 131 ? -13.703 -7.336 -7.551 1 96.56 131 GLN A O 1
ATOM 974 N N . HIS A 1 132 ? -14.445 -8.789 -6.113 1 98.12 132 HIS A N 1
ATOM 975 C CA . HIS A 1 132 ? -13.328 -9.727 -6.215 1 98.12 132 HIS A CA 1
ATOM 976 C C . HIS A 1 132 ? -13.789 -11.156 -5.941 1 98.12 132 HIS A C 1
ATOM 978 O O . HIS A 1 132 ? -14.875 -11.375 -5.41 1 98.12 132 HIS A O 1
ATOM 984 N N . GLY A 1 133 ? -12.984 -12.086 -6.312 1 98.31 133 GLY A N 1
ATOM 985 C CA . GLY A 1 133 ? -13.242 -13.492 -6.055 1 98.31 133 GLY A CA 1
ATOM 986 C C . GLY A 1 133 ? -12.047 -14.383 -6.316 1 98.31 133 GLY A C 1
ATOM 987 O O . GLY A 1 133 ? -10.938 -13.891 -6.551 1 98.31 133 GLY A O 1
ATOM 988 N N . MET A 1 134 ? -12.328 -15.656 -6.141 1 98.69 134 MET A N 1
ATOM 989 C CA . MET A 1 134 ? -11.289 -16.672 -6.258 1 98.69 134 MET A CA 1
ATOM 990 C C . MET A 1 134 ? -11.516 -17.547 -7.484 1 98.69 134 MET A C 1
ATOM 992 O O . MET A 1 134 ? -12.648 -17.953 -7.762 1 98.69 134 MET A O 1
ATOM 996 N N . ILE A 1 135 ? -10.477 -17.75 -8.227 1 98.5 135 ILE A N 1
ATOM 997 C CA . ILE A 1 135 ? -10.484 -18.781 -9.266 1 98.5 135 ILE A CA 1
ATOM 998 C C . ILE A 1 135 ? -9.398 -19.812 -8.961 1 98.5 135 ILE A C 1
ATOM 1000 O O . ILE A 1 135 ? -8.242 -19.453 -8.727 1 98.5 135 ILE A O 1
ATOM 1004 N N . VAL A 1 136 ? -9.789 -21.062 -8.93 1 98.75 136 VAL A N 1
ATOM 1005 C CA . VAL A 1 136 ? -8.883 -22.172 -8.672 1 98.75 136 VAL A CA 1
ATOM 1006 C C . VAL A 1 136 ? -8.703 -23 -9.938 1 98.75 136 VAL A C 1
ATOM 1008 O O . VAL A 1 136 ? -9.68 -23.391 -10.578 1 98.75 136 VAL A O 1
ATOM 1011 N N . VAL A 1 137 ? -7.496 -23.188 -10.312 1 98.44 137 VAL A N 1
ATOM 1012 C CA . VAL A 1 137 ? -7.129 -24.109 -11.383 1 98.44 137 VAL A CA 1
ATOM 1013 C C . VAL A 1 137 ? -6.523 -25.375 -10.789 1 98.44 137 VAL A C 1
ATOM 1015 O O . VAL A 1 137 ? -5.336 -25.406 -10.461 1 98.44 137 VAL A O 1
ATOM 1018 N N . GLU A 1 138 ? -7.301 -26.391 -10.695 1 98.19 138 GLU A N 1
ATOM 1019 C CA . GLU A 1 138 ? -6.824 -27.656 -10.141 1 98.19 138 GLU A CA 1
ATOM 1020 C C . GLU A 1 138 ? -5.742 -28.266 -11.016 1 98.19 138 GLU A C 1
ATOM 1022 O O . GLU A 1 138 ? -5.898 -28.359 -12.234 1 98.19 138 GLU A O 1
ATOM 1027 N N . PRO A 1 139 ? -4.672 -28.672 -10.359 1 97.94 139 PRO A N 1
ATOM 1028 C CA . PRO A 1 139 ? -3.564 -29.234 -11.148 1 97.94 139 PRO A CA 1
ATOM 1029 C C . PRO A 1 139 ? -3.857 -30.625 -11.672 1 97.94 139 PRO A C 1
ATOM 1031 O O . PRO A 1 139 ? -4.59 -31.391 -11.031 1 97.94 139 PRO A O 1
ATOM 1034 N N . LYS A 1 140 ? -3.254 -30.984 -12.812 1 95.38 140 LYS A N 1
ATOM 1035 C CA . LYS A 1 140 ? -3.246 -32.375 -13.281 1 95.38 140 LYS A CA 1
ATOM 1036 C C . LYS A 1 140 ? -2.428 -33.25 -12.359 1 95.38 140 LYS A C 1
ATOM 1038 O O . LYS A 1 140 ? -2.812 -34.406 -12.078 1 95.38 140 LYS A O 1
ATOM 1043 N N . LYS A 1 141 ? -1.312 -32.656 -11.938 1 95.25 141 LYS A N 1
ATOM 1044 C CA . LYS A 1 141 ? -0.472 -33.312 -10.953 1 95.25 141 LYS A CA 1
ATOM 1045 C C . LYS A 1 141 ? -1.114 -33.281 -9.57 1 95.25 141 LYS A C 1
ATOM 1047 O O . LYS A 1 141 ? -1.537 -32.25 -9.094 1 95.25 141 LYS A O 1
ATOM 1052 N N . LYS A 1 142 ? -1.15 -34.438 -8.914 1 96.25 142 LYS A N 1
ATOM 1053 C CA . LYS A 1 142 ? -1.721 -34.469 -7.566 1 96.25 142 LYS A CA 1
ATOM 1054 C C . LYS A 1 142 ? -0.817 -33.75 -6.57 1 96.25 142 LYS A C 1
ATOM 1056 O O . LYS A 1 142 ? 0.409 -33.812 -6.664 1 96.25 142 LYS A O 1
ATOM 1061 N N . TYR A 1 143 ? -1.447 -33.094 -5.594 1 98.25 143 TYR A N 1
ATOM 1062 C CA . TYR A 1 143 ? -0.686 -32.562 -4.465 1 98.25 143 TYR A CA 1
ATOM 1063 C C . TYR A 1 143 ? -0.057 -33.719 -3.664 1 98.25 143 TYR A C 1
ATOM 1065 O O . TYR A 1 143 ? -0.541 -34.844 -3.695 1 98.25 143 TYR A O 1
ATOM 1073 N N . ARG A 1 144 ? 0.96 -33.438 -2.986 1 98.31 144 ARG A N 1
ATOM 1074 C CA . ARG A 1 144 ? 1.842 -34.438 -2.402 1 98.31 144 ARG A CA 1
ATOM 1075 C C . ARG A 1 144 ? 1.089 -35.312 -1.405 1 98.31 144 ARG A C 1
ATOM 1077 O O . ARG A 1 144 ? 1.18 -36.531 -1.458 1 98.31 144 ARG A O 1
ATOM 1084 N N . LEU A 1 145 ? 0.384 -34.719 -0.476 1 98.44 145 LEU A N 1
ATOM 1085 C CA . LEU A 1 145 ? -0.306 -35.5 0.539 1 98.44 145 LEU A CA 1
ATOM 1086 C C . LEU A 1 145 ? -1.39 -36.375 -0.093 1 98.44 145 LEU A C 1
ATOM 1088 O O . LEU A 1 145 ? -1.627 -37.5 0.351 1 98.44 145 LEU A O 1
ATOM 1092 N N . GLU A 1 146 ? -2.086 -35.844 -1.062 1 98.38 146 GLU A N 1
ATOM 1093 C CA . GLU A 1 146 ? -3.078 -36.625 -1.789 1 98.38 146 GLU A CA 1
ATOM 1094 C C . GLU A 1 146 ? -2.441 -37.844 -2.449 1 98.38 146 GLU A C 1
ATOM 1096 O O . GLU A 1 146 ? -3.004 -38.938 -2.41 1 98.38 146 GLU A O 1
ATOM 1101 N N . ALA A 1 147 ? -1.349 -37.656 -3.068 1 98.06 147 ALA A N 1
ATOM 1102 C CA . ALA A 1 147 ? -0.621 -38.75 -3.703 1 98.06 147 ALA A CA 1
ATOM 1103 C C . ALA A 1 147 ? -0.169 -39.781 -2.672 1 98.06 147 ALA A C 1
ATOM 1105 O O . ALA A 1 147 ? -0.254 -40.969 -2.91 1 98.06 147 ALA A O 1
ATOM 1106 N N . GLU A 1 148 ? 0.296 -39.281 -1.56 1 98.06 148 GLU A N 1
ATOM 1107 C CA . GLU A 1 148 ? 0.797 -40.156 -0.503 1 98.06 148 GLU A CA 1
ATOM 1108 C C . GLU A 1 148 ? -0.329 -41 0.109 1 98.06 148 GLU A C 1
ATOM 1110 O O . GLU A 1 148 ? -0.158 -42.188 0.368 1 98.06 148 GLU A O 1
ATOM 1115 N N . LEU A 1 149 ? -1.405 -40.344 0.329 1 97.94 149 LEU A N 1
ATOM 1116 C CA . LEU A 1 149 ? -2.516 -41 1.009 1 97.94 149 LEU A CA 1
ATOM 1117 C C . LEU A 1 149 ? -3.383 -41.75 0.015 1 97.94 149 LEU A C 1
ATOM 1119 O O . LEU A 1 149 ? -4.211 -42.594 0.414 1 97.94 149 LEU A O 1
ATOM 1123 N N . LYS A 1 150 ? -3.221 -41.5 -1.27 1 97.62 150 LYS A N 1
ATOM 1124 C CA . LYS A 1 150 ? -3.963 -42.125 -2.355 1 97.62 150 LYS A CA 1
ATOM 1125 C C . LYS A 1 150 ? -5.469 -41.938 -2.164 1 97.62 150 LYS A C 1
ATOM 1127 O O . LYS A 1 150 ? -6.234 -42.906 -2.361 1 97.62 150 LYS A O 1
ATOM 1132 N N . ARG A 1 151 ? -5.871 -40.844 -1.679 1 97.12 151 ARG A N 1
ATOM 1133 C CA . ARG A 1 151 ? -7.266 -40.438 -1.512 1 97.12 151 ARG A CA 1
ATOM 1134 C C . ARG A 1 151 ? -7.414 -38.938 -1.56 1 97.12 151 ARG A C 1
ATOM 1136 O O . ARG A 1 151 ? -6.477 -38.188 -1.229 1 97.12 151 ARG A O 1
ATOM 1143 N N . PRO A 1 152 ? -8.586 -38.469 -2 1 97.38 152 PRO A N 1
ATOM 1144 C CA . PRO A 1 152 ? -8.844 -37.031 -1.981 1 97.38 152 PRO A CA 1
ATOM 1145 C C . PRO A 1 152 ? -9.039 -36.469 -0.569 1 97.38 152 PRO A C 1
ATOM 1147 O O . PRO A 1 152 ? -9.234 -37.25 0.374 1 97.38 152 PRO A O 1
ATOM 1150 N N . PRO A 1 153 ? -8.906 -35.219 -0.384 1 98.5 153 PRO A N 1
ATOM 1151 C CA . PRO A 1 153 ? -9.172 -34.625 0.939 1 98.5 153 PRO A CA 1
ATOM 1152 C C . PRO A 1 153 ? -10.594 -34.906 1.42 1 98.5 153 PRO A C 1
ATOM 1154 O O . PRO A 1 153 ? -11.523 -35 0.606 1 98.5 153 PRO A O 1
ATOM 1157 N N . ASP A 1 154 ? -10.727 -34.969 2.76 1 98.44 154 ASP A N 1
ATOM 1158 C CA . ASP A 1 154 ? -12.055 -35.094 3.365 1 98.44 154 ASP A CA 1
ATOM 1159 C C . ASP A 1 154 ? -12.82 -33.75 3.262 1 98.44 154 ASP A C 1
ATOM 1161 O O . ASP A 1 154 ? -14.047 -33.75 3.189 1 98.44 154 ASP A O 1
ATOM 1165 N N . LEU A 1 155 ? -12.07 -32.688 3.24 1 98.5 155 LEU A N 1
ATOM 1166 C CA . LEU A 1 155 ? -12.633 -31.344 3.139 1 98.5 155 LEU A CA 1
ATOM 1167 C C . LEU A 1 155 ? -11.742 -30.453 2.285 1 98.5 155 LEU A C 1
ATOM 1169 O O . LEU A 1 155 ? -10.539 -30.359 2.52 1 98.5 155 LEU A O 1
ATOM 1173 N N . LYS A 1 156 ? -12.289 -29.859 1.241 1 98.81 156 LYS A N 1
ATOM 1174 C CA . LYS A 1 156 ? -11.688 -28.719 0.562 1 98.81 156 LYS A CA 1
ATOM 1175 C C . LYS A 1 156 ? -12.227 -27.406 1.122 1 98.81 156 LYS A C 1
ATOM 1177 O O . LYS A 1 156 ? -13.406 -27.078 0.956 1 98.81 156 LYS A O 1
ATOM 1182 N N . LEU A 1 157 ? -11.359 -26.703 1.812 1 98.75 157 LEU A N 1
ATOM 1183 C CA . LEU A 1 157 ? -11.734 -25.438 2.441 1 98.75 157 LEU A CA 1
ATOM 1184 C C . LEU A 1 157 ? -11.188 -24.266 1.654 1 98.75 157 LEU A C 1
ATOM 1186 O O . LEU A 1 157 ? -9.969 -24.062 1.573 1 98.75 157 LEU A O 1
ATOM 1190 N N . TYR A 1 158 ? -12.062 -23.469 1.047 1 98.81 158 TYR A N 1
ATOM 1191 C CA . TYR A 1 158 ? -11.672 -22.266 0.305 1 98.81 158 TYR A CA 1
ATOM 1192 C C . TYR A 1 158 ? -11.922 -21.016 1.125 1 98.81 158 TYR A C 1
ATOM 1194 O O . TYR A 1 158 ? -13.055 -20.75 1.543 1 98.81 158 TYR A O 1
ATOM 1202 N N . ILE A 1 159 ? -10.883 -20.234 1.365 1 98.62 159 ILE A N 1
ATOM 1203 C CA . ILE A 1 159 ? -10.977 -19.047 2.203 1 98.62 159 ILE A CA 1
ATOM 1204 C C . ILE A 1 159 ? -10.414 -17.844 1.453 1 98.62 159 ILE A C 1
ATOM 1206 O O . ILE A 1 159 ? -9.266 -17.859 1.004 1 98.62 159 ILE A O 1
ATOM 1210 N N . VAL A 1 160 ? -11.227 -16.828 1.312 1 98.62 160 VAL A N 1
ATOM 1211 C CA . VAL A 1 160 ? -10.773 -15.516 0.864 1 98.62 160 VAL A CA 1
ATOM 1212 C C . VAL A 1 160 ? -10.75 -14.547 2.043 1 98.62 160 VAL A C 1
ATOM 1214 O O . VAL A 1 160 ? -11.766 -14.359 2.717 1 98.62 160 VAL A O 1
ATOM 1217 N N . GLN A 1 161 ? -9.602 -14.047 2.328 1 97.94 161 GLN A N 1
ATOM 1218 C CA . GLN A 1 161 ? -9.531 -12.93 3.273 1 97.94 161 GLN A CA 1
ATOM 1219 C C . GLN A 1 161 ? -9.633 -11.594 2.553 1 97.94 161 GLN A C 1
ATOM 1221 O O . GLN A 1 161 ? -8.984 -11.383 1.527 1 97.94 161 GLN A O 1
ATOM 1226 N N . SER A 1 162 ? -10.477 -10.734 3.029 1 97.19 162 SER A N 1
ATOM 1227 C CA . SER A 1 162 ? -10.664 -9.43 2.41 1 97.19 162 SER A CA 1
ATOM 1228 C C . SER A 1 162 ? -10.938 -8.359 3.461 1 97.19 162 SER A C 1
ATOM 1230 O O . SER A 1 162 ? -11 -8.656 4.656 1 97.19 162 SER A O 1
ATOM 1232 N N . GLU A 1 163 ? -11.008 -7.105 3.014 1 96.5 163 GLU A N 1
ATOM 1233 C CA . GLU A 1 163 ? -11.109 -5.945 3.893 1 96.5 163 GLU A CA 1
ATOM 1234 C C . GLU A 1 163 ? -12.32 -5.09 3.541 1 96.5 163 GLU A C 1
ATOM 1236 O O . GLU A 1 163 ? -12.703 -4.996 2.371 1 96.5 163 GLU A O 1
ATOM 1241 N N . TRP A 1 164 ? -12.914 -4.453 4.559 1 94.19 164 TRP A N 1
ATOM 1242 C CA . TRP A 1 164 ? -13.938 -3.43 4.371 1 94.19 164 TRP A CA 1
ATOM 1243 C C . TRP A 1 164 ? -13.5 -2.1 4.969 1 94.19 164 TRP A C 1
ATOM 1245 O O . TRP A 1 164 ? -12.898 -2.066 6.047 1 94.19 164 TRP A O 1
ATOM 1255 N N . TYR A 1 165 ? -13.836 -1.006 4.312 1 91.19 165 TYR A N 1
ATOM 1256 C CA . TYR A 1 165 ? -13.406 0.326 4.719 1 91.19 165 TYR A CA 1
ATOM 1257 C C . TYR A 1 165 ? -14.602 1.25 4.918 1 91.19 165 TYR A C 1
ATOM 1259 O O . TYR A 1 165 ? -15.57 1.191 4.16 1 91.19 165 TYR A O 1
ATOM 1267 N N . ALA A 1 166 ? -14.477 2.15 5.824 1 85.94 166 ALA A N 1
ATOM 1268 C CA . ALA A 1 166 ? -15.555 3.088 6.141 1 85.94 166 ALA A CA 1
ATOM 1269 C C . ALA A 1 166 ? -15.477 4.328 5.25 1 85.94 166 ALA A C 1
ATOM 1271 O O . ALA A 1 166 ? -16.484 5.016 5.051 1 85.94 166 ALA A O 1
ATOM 1272 N N . SER A 1 167 ? -14.297 4.641 4.746 1 85.56 167 SER A N 1
ATOM 1273 C CA . SER A 1 167 ? -14.102 5.812 3.898 1 85.56 167 SER A CA 1
ATOM 1274 C C . SER A 1 167 ? -12.914 5.629 2.959 1 85.56 167 SER A C 1
ATOM 1276 O O . SER A 1 167 ? -12.086 4.742 3.168 1 85.56 167 SER A O 1
ATOM 1278 N N . GLY A 1 168 ? -12.867 6.504 1.958 1 85.06 168 GLY A N 1
ATOM 1279 C CA . GLY A 1 168 ? -11.711 6.531 1.08 1 85.06 168 GLY A CA 1
ATOM 1280 C C . GLY A 1 168 ? -10.422 6.891 1.801 1 85.06 168 GLY A C 1
ATOM 1281 O O . GLY A 1 168 ? -9.352 6.398 1.446 1 85.06 168 GLY A O 1
ATOM 1282 N N . ARG A 1 169 ? -10.453 7.789 2.787 1 85.81 169 ARG A N 1
ATOM 1283 C CA . ARG A 1 169 ? -9.289 8.156 3.584 1 85.81 169 ARG A CA 1
ATOM 1284 C C . ARG A 1 169 ? -8.75 6.961 4.352 1 85.81 169 ARG A C 1
ATOM 1286 O O . ARG A 1 169 ? -7.539 6.727 4.379 1 85.81 169 ARG A O 1
ATOM 1293 N N . ASP A 1 170 ? -9.711 6.246 4.969 1 86.5 170 ASP A N 1
ATOM 1294 C CA . ASP A 1 170 ? -9.305 5.035 5.684 1 86.5 170 ASP A CA 1
ATOM 1295 C C . ASP A 1 170 ? -8.617 4.051 4.742 1 86.5 170 ASP A C 1
ATOM 1297 O O . ASP A 1 170 ? -7.621 3.426 5.109 1 86.5 170 ASP A O 1
ATOM 1301 N N . PHE A 1 171 ? -9.156 3.947 3.494 1 88.31 171 PHE A N 1
ATOM 1302 C CA . PHE A 1 171 ? -8.555 3.08 2.49 1 88.31 171 PHE A CA 1
ATOM 1303 C C . PHE A 1 171 ? -7.152 3.564 2.129 1 88.31 171 PHE A C 1
ATOM 1305 O O . PHE A 1 171 ? -6.199 2.783 2.131 1 88.31 171 PHE A O 1
ATOM 1312 N N . PHE A 1 172 ? -7.051 4.824 1.845 1 86.19 172 PHE A N 1
ATOM 1313 C CA . PHE A 1 172 ? -5.785 5.441 1.472 1 86.19 172 PHE A CA 1
ATOM 1314 C C . PHE A 1 172 ? -4.734 5.215 2.551 1 86.19 172 PHE A C 1
ATOM 1316 O O . PHE A 1 172 ? -3.553 5.035 2.246 1 86.19 172 PHE A O 1
ATOM 1323 N N . ASP A 1 173 ? -5.125 5.16 3.834 1 86.31 173 ASP A N 1
ATOM 1324 C CA . ASP A 1 173 ? -4.207 5.016 4.957 1 86.31 173 ASP A CA 1
ATOM 1325 C C . ASP A 1 173 ? -4.043 3.551 5.352 1 86.31 173 ASP A C 1
ATOM 1327 O O . ASP A 1 173 ? -3.26 3.225 6.246 1 86.31 173 ASP A O 1
ATOM 1331 N N . GLY A 1 174 ? -4.816 2.646 4.723 1 88.31 174 GLY A N 1
ATOM 1332 C CA . GLY A 1 174 ? -4.766 1.231 5.055 1 88.31 174 GLY A CA 1
ATOM 1333 C C . GLY A 1 174 ? -5.418 0.904 6.383 1 88.31 174 GLY A C 1
ATOM 1334 O O . GLY A 1 174 ? -4.949 0.027 7.113 1 88.31 174 GLY A O 1
ATOM 1335 N N . LYS A 1 175 ? -6.418 1.676 6.699 1 88.25 175 LYS A N 1
ATOM 1336 C CA . LYS A 1 175 ? -7.117 1.479 7.965 1 88.25 175 LYS A CA 1
ATOM 1337 C C . LYS A 1 175 ? -8.461 0.795 7.75 1 88.25 175 LYS A C 1
ATOM 1339 O O . LYS A 1 175 ? -9.516 1.44 7.824 1 88.25 175 LYS A O 1
ATOM 1344 N N . ALA A 1 176 ? -8.422 -0.506 7.609 1 92.94 176 ALA A N 1
ATOM 1345 C CA . ALA A 1 176 ? -9.641 -1.282 7.391 1 92.94 176 ALA A CA 1
ATOM 1346 C C . ALA A 1 176 ? -10.508 -1.302 8.641 1 92.94 176 ALA A C 1
ATOM 1348 O O . ALA A 1 176 ? -9.992 -1.362 9.766 1 92.94 176 ALA A O 1
ATOM 1349 N N . THR A 1 177 ? -11.789 -1.224 8.461 1 87.31 177 THR A N 1
ATOM 1350 C CA . THR A 1 177 ? -12.742 -1.375 9.555 1 87.31 177 THR A CA 1
ATOM 1351 C C . THR A 1 177 ? -12.93 -2.848 9.906 1 87.31 177 THR A C 1
ATOM 1353 O O . THR A 1 177 ? -12.984 -3.209 11.086 1 87.31 177 THR A O 1
ATOM 1356 N N . TYR A 1 178 ? -13.07 -3.664 8.891 1 91 178 TYR A N 1
ATOM 1357 C CA . TYR A 1 178 ? -13.172 -5.109 9.047 1 91 178 TYR A CA 1
ATOM 1358 C C . TYR A 1 178 ? -12.148 -5.828 8.172 1 91 178 TYR A C 1
ATOM 1360 O O . TYR A 1 178 ? -11.789 -5.34 7.102 1 91 178 TYR A O 1
ATOM 1368 N N . VAL A 1 179 ? -11.648 -6.891 8.617 1 94.62 179 VAL A N 1
ATOM 1369 C CA . VAL A 1 179 ? -10.938 -7.926 7.875 1 94.62 179 VAL A CA 1
ATOM 1370 C C . VAL A 1 179 ? -11.633 -9.273 8.078 1 94.62 179 VAL A C 1
ATOM 1372 O O . VAL A 1 179 ? -11.766 -9.742 9.211 1 94.62 179 VAL A O 1
ATOM 1375 N N . VAL A 1 180 ? -12.078 -9.883 6.969 1 94.56 180 VAL A N 1
ATOM 1376 C CA . VAL A 1 180 ? -13.031 -10.977 7.172 1 94.56 180 VAL A CA 1
ATOM 1377 C C . VAL A 1 180 ? -12.641 -12.164 6.301 1 94.56 180 VAL A C 1
ATOM 1379 O O . VAL A 1 180 ? -11.969 -12.008 5.281 1 94.56 180 VAL A O 1
ATOM 1382 N N . PHE A 1 181 ? -13.008 -13.344 6.719 1 96.44 181 PHE A N 1
ATOM 1383 C CA . PHE A 1 181 ? -12.984 -14.539 5.887 1 96.44 181 PHE A CA 1
ATOM 1384 C C . PHE A 1 181 ? -14.312 -14.719 5.164 1 96.44 181 PHE A C 1
ATOM 1386 O O . PHE A 1 181 ? -15.375 -14.766 5.801 1 96.44 181 PHE A O 1
ATOM 1393 N N . ASN A 1 182 ? -14.18 -14.797 3.91 1 97.75 182 ASN A N 1
ATOM 1394 C CA . ASN A 1 182 ? -15.312 -15.039 3.023 1 97.75 182 ASN A CA 1
ATOM 1395 C C . ASN A 1 182 ? -16.453 -14.062 3.285 1 97.75 182 ASN A C 1
ATOM 1397 O O . ASN A 1 182 ? -17.625 -14.461 3.344 1 97.75 182 ASN A O 1
ATOM 1401 N N . GLY A 1 183 ? -16.188 -12.844 3.604 1 95.94 183 GLY A N 1
ATOM 1402 C CA . GLY A 1 183 ? -17.047 -11.695 3.369 1 95.94 183 GLY A CA 1
ATOM 1403 C C . GLY A 1 183 ? -17.797 -11.25 4.609 1 95.94 183 GLY A C 1
ATOM 1404 O O . GLY A 1 183 ? -18.469 -10.203 4.602 1 95.94 183 GLY A O 1
ATOM 1405 N N . TYR A 1 184 ? -17.766 -12.055 5.684 1 94.25 184 TYR A N 1
ATOM 1406 C CA . TYR A 1 184 ? -18.578 -11.711 6.848 1 94.25 184 TYR A CA 1
ATOM 1407 C C . TYR A 1 184 ? -17.75 -11.805 8.133 1 94.25 184 TYR A C 1
ATOM 1409 O O . TYR A 1 184 ? -16.969 -12.734 8.297 1 94.25 184 TYR A O 1
ATOM 1417 N N . ASN A 1 185 ? -18.016 -10.844 8.977 1 89.56 185 ASN A N 1
ATOM 1418 C CA . ASN A 1 185 ? -17.312 -10.758 10.25 1 89.56 185 ASN A CA 1
ATOM 1419 C C . ASN A 1 185 ? -17.516 -12.016 11.094 1 89.56 185 ASN A C 1
ATOM 1421 O O . ASN A 1 185 ? -18.656 -12.422 11.336 1 89.56 185 ASN A O 1
ATOM 1425 N N . PHE A 1 186 ? -16.375 -12.672 11.523 1 87.88 186 PHE A N 1
ATOM 1426 C CA . PHE A 1 186 ? -16.391 -13.852 12.391 1 87.88 186 PHE A CA 1
ATOM 1427 C C . PHE A 1 186 ? -17.312 -14.93 11.836 1 87.88 186 PHE A C 1
ATOM 1429 O O . PHE A 1 186 ? -17.969 -15.633 12.594 1 87.88 186 PHE A O 1
ATOM 1436 N N . ARG A 1 187 ? -17.375 -15.016 10.555 1 93.25 187 ARG A N 1
ATOM 1437 C CA . ARG A 1 187 ? -18.297 -15.922 9.875 1 93.25 187 ARG A CA 1
ATOM 1438 C C . ARG A 1 187 ? -18.156 -17.344 10.414 1 93.25 187 ARG A C 1
ATOM 1440 O O . ARG A 1 187 ? -19.156 -17.969 10.797 1 93.25 187 ARG A O 1
ATOM 1447 N N . TYR A 1 188 ? -16.984 -17.844 10.578 1 95.56 188 TYR A N 1
ATOM 1448 C CA . TYR A 1 188 ? -16.766 -19.25 10.922 1 95.56 188 TYR A CA 1
ATOM 1449 C C . TYR A 1 188 ? -16.547 -19.422 12.422 1 95.56 188 TYR A C 1
ATOM 1451 O O . TYR A 1 188 ? -16.25 -20.516 12.891 1 95.56 188 TYR A O 1
ATOM 1459 N N . VAL A 1 189 ? -16.578 -18.344 13.164 1 90.75 189 VAL A N 1
ATOM 1460 C CA . VAL A 1 189 ? -16.766 -18.422 14.609 1 90.75 189 VAL A CA 1
ATOM 1461 C C . VAL A 1 189 ? -18.25 -18.672 14.922 1 90.75 189 VAL A C 1
ATOM 1463 O O . VAL A 1 189 ? -18.562 -19.531 15.75 1 90.75 189 VAL A O 1
ATOM 1466 N N . ASN A 1 190 ? -19.094 -17.922 14.227 1 89.31 190 ASN A N 1
ATOM 1467 C CA . ASN A 1 190 ? -20.547 -18.062 14.383 1 89.31 190 ASN A CA 1
ATOM 1468 C C . ASN A 1 190 ? -21.047 -19.359 13.781 1 89.31 190 ASN A C 1
ATOM 1470 O O . ASN A 1 190 ? -22.016 -19.953 14.281 1 89.31 190 ASN A O 1
ATOM 1474 N N . GLU A 1 191 ? -20.438 -19.781 12.641 1 94.88 191 GLU A N 1
ATOM 1475 C CA . GLU A 1 191 ? -20.734 -21.047 11.969 1 94.88 191 GLU A CA 1
ATOM 1476 C C . GLU A 1 191 ? -19.484 -21.891 11.781 1 94.88 191 GLU A C 1
ATOM 1478 O O . GLU A 1 191 ? -19.016 -22.062 10.648 1 94.88 191 GLU A O 1
ATOM 1483 N N . PRO A 1 192 ? -19.062 -22.5 12.867 1 96.38 192 PRO A N 1
ATOM 1484 C CA . PRO A 1 192 ? -17.812 -23.266 12.766 1 96.38 192 PRO A CA 1
ATOM 1485 C C . PRO A 1 192 ? -17.875 -24.344 11.695 1 96.38 192 PRO A C 1
ATOM 1487 O O . PRO A 1 192 ? -18.938 -24.938 11.461 1 96.38 192 PRO A O 1
ATOM 1490 N N . ILE A 1 193 ? -16.812 -24.625 11.078 1 98.31 193 ILE A N 1
ATOM 1491 C CA . ILE A 1 193 ? -16.703 -25.656 10.047 1 98.31 193 ILE A CA 1
ATOM 1492 C C . ILE A 1 193 ? -16.453 -27.016 10.695 1 98.31 193 ILE A C 1
ATOM 1494 O O . ILE A 1 193 ? -15.461 -27.203 11.383 1 98.31 193 ILE A O 1
ATOM 1498 N N . PRO A 1 194 ? -17.359 -27.984 10.492 1 98.5 194 PRO A N 1
ATOM 1499 C CA . PRO A 1 194 ? -17.172 -29.281 11.117 1 98.5 194 PRO A CA 1
ATOM 1500 C C . PRO A 1 194 ? -16.094 -30.125 10.445 1 98.5 194 PRO A C 1
ATOM 1502 O O . PRO A 1 194 ? -16.031 -30.172 9.211 1 98.5 194 PRO A O 1
ATOM 1505 N N . VAL A 1 195 ? -15.25 -30.719 11.234 1 98.44 195 VAL A N 1
ATOM 1506 C CA . VAL A 1 195 ? -14.25 -31.688 10.789 1 98.44 195 VAL A CA 1
ATOM 1507 C C . VAL A 1 195 ? -14.156 -32.844 11.789 1 98.44 195 VAL A C 1
ATOM 1509 O O . VAL A 1 195 ? -14.758 -32.781 12.867 1 98.44 195 VAL A O 1
ATOM 1512 N N . ARG A 1 196 ? -13.492 -33.875 11.406 1 98.25 196 ARG A N 1
ATOM 1513 C CA . ARG A 1 196 ? -13.219 -35 12.305 1 98.25 196 ARG A CA 1
ATOM 1514 C C . ARG A 1 196 ? -11.727 -35.156 12.57 1 98.25 196 ARG A C 1
ATOM 1516 O O . ARG A 1 196 ? -10.906 -34.844 11.695 1 98.25 196 ARG A O 1
ATOM 1523 N N . PRO A 1 197 ? -11.406 -35.594 13.836 1 97.62 197 PRO A N 1
ATOM 1524 C CA . PRO A 1 197 ? -9.992 -35.906 14.047 1 97.62 197 PRO A CA 1
ATOM 1525 C C . PRO A 1 197 ? -9.453 -36.875 12.992 1 97.62 197 PRO A C 1
ATOM 1527 O O . PRO A 1 197 ? -10.117 -37.875 12.656 1 97.62 197 PRO A O 1
ATOM 1530 N N . GLY A 1 198 ? -8.328 -36.531 12.422 1 97.25 198 GLY A N 1
ATOM 1531 C CA . GLY A 1 198 ? -7.699 -37.375 11.422 1 97.25 198 GLY A CA 1
ATOM 1532 C C . GLY A 1 198 ? -8.062 -37 10 1 97.25 198 GLY A C 1
ATOM 1533 O O . GLY A 1 198 ? -7.445 -37.469 9.039 1 97.25 198 GLY A O 1
ATOM 1534 N N . ASP A 1 199 ? -9.031 -36.125 9.82 1 98.12 199 ASP A N 1
ATOM 1535 C CA . ASP A 1 199 ? -9.43 -35.688 8.484 1 98.12 199 ASP A CA 1
ATOM 1536 C C . ASP A 1 199 ? -8.234 -35.125 7.73 1 98.12 199 ASP A C 1
ATOM 1538 O O . ASP A 1 199 ? -7.426 -34.375 8.305 1 98.12 199 ASP A O 1
ATOM 1542 N N . TYR A 1 200 ? -8.109 -35.438 6.445 1 98.5 200 TYR A N 1
ATOM 1543 C CA . TYR A 1 200 ? -7.258 -34.75 5.492 1 98.5 200 TYR A CA 1
ATOM 1544 C C . TYR A 1 200 ? -7.973 -33.531 4.902 1 98.5 200 TYR A C 1
ATOM 1546 O O . TYR A 1 200 ? -8.93 -33.688 4.137 1 98.5 200 TYR A O 1
ATOM 1554 N N . ILE A 1 201 ? -7.453 -32.406 5.277 1 98.44 201 ILE A N 1
ATOM 1555 C CA . ILE A 1 201 ? -8.039 -31.156 4.785 1 98.44 201 ILE A CA 1
ATOM 1556 C C . ILE A 1 201 ? -7.07 -30.469 3.828 1 98.44 201 ILE A C 1
ATOM 1558 O O . ILE A 1 201 ? -5.859 -30.469 4.055 1 98.44 201 ILE A O 1
ATOM 1562 N N . ARG A 1 202 ? -7.598 -29.938 2.75 1 98.81 202 ARG A N 1
ATOM 1563 C CA . ARG A 1 202 ? -6.859 -29.031 1.875 1 98.81 202 ARG A CA 1
ATOM 1564 C C . ARG A 1 202 ? -7.445 -27.625 1.92 1 98.81 202 ARG A C 1
ATOM 1566 O O . ARG A 1 202 ? -8.617 -27.422 1.586 1 98.81 202 ARG A O 1
ATOM 1573 N N . ILE A 1 203 ? -6.641 -26.703 2.328 1 98.81 203 ILE A N 1
ATOM 1574 C CA . ILE A 1 203 ? -7.074 -25.312 2.445 1 98.81 203 ILE A CA 1
ATOM 1575 C C . ILE A 1 203 ? -6.547 -24.5 1.259 1 98.81 203 ILE A C 1
ATOM 1577 O O . ILE A 1 203 ? -5.355 -24.562 0.944 1 98.81 203 ILE A O 1
ATOM 1581 N N . TYR A 1 204 ? -7.41 -23.922 0.518 1 98.88 204 TYR A N 1
ATOM 1582 C CA . TYR A 1 204 ? -7.109 -22.938 -0.517 1 98.88 204 TYR A CA 1
ATOM 1583 C C . TYR A 1 204 ? -7.289 -21.516 0.011 1 98.88 204 TYR A C 1
ATOM 1585 O O . TYR A 1 204 ? -8.414 -21.047 0.203 1 98.88 204 TYR A O 1
ATOM 1593 N N . PHE A 1 205 ? -6.172 -20.828 0.278 1 98.69 205 PHE A N 1
ATOM 1594 C CA . PHE A 1 205 ? -6.211 -19.531 0.93 1 98.69 205 PHE A CA 1
ATOM 1595 C C . PHE A 1 205 ? -5.805 -18.422 -0.039 1 98.69 205 PHE A C 1
ATOM 1597 O O . PHE A 1 205 ? -4.762 -18.516 -0.69 1 98.69 205 PHE A O 1
ATOM 1604 N N . LEU A 1 206 ? -6.602 -17.469 -0.21 1 98.69 206 LEU A N 1
ATOM 1605 C CA . LEU A 1 206 ? -6.32 -16.266 -0.99 1 98.69 206 LEU A CA 1
ATOM 1606 C C . LEU A 1 206 ? -6.492 -15.008 -0.14 1 98.69 206 LEU A C 1
ATOM 1608 O O . LEU A 1 206 ? -7.547 -14.805 0.466 1 98.69 206 LEU A O 1
ATOM 1612 N N . ASN A 1 207 ? -5.43 -14.211 -0.049 1 98.12 207 ASN A N 1
ATOM 1613 C CA . ASN A 1 207 ? -5.574 -12.867 0.501 1 98.12 207 ASN A CA 1
ATOM 1614 C C . ASN A 1 207 ? -5.941 -11.852 -0.58 1 98.12 207 ASN A C 1
ATOM 1616 O O . ASN A 1 207 ? -5.062 -11.281 -1.227 1 98.12 207 ASN A O 1
ATOM 1620 N N . ALA A 1 208 ? -7.203 -11.648 -0.69 1 96.56 208 ALA A N 1
ATOM 1621 C CA . ALA A 1 208 ? -7.664 -10.719 -1.718 1 96.56 208 ALA A CA 1
ATOM 1622 C C . ALA A 1 208 ? -7.316 -9.281 -1.354 1 96.56 208 ALA A C 1
ATOM 1624 O O . ALA A 1 208 ? -7.18 -8.422 -2.232 1 96.56 208 ALA A O 1
ATOM 1625 N N . GLY A 1 209 ? -7.145 -9.039 -0.072 1 92.75 209 GLY A N 1
ATOM 1626 C CA . GLY A 1 209 ? -6.824 -7.684 0.359 1 92.75 209 GLY A CA 1
ATOM 1627 C C . GLY A 1 209 ? -8.047 -6.797 0.492 1 92.75 209 GLY A C 1
ATOM 1628 O O . GLY A 1 209 ? -9.07 -7.219 1.029 1 92.75 209 GLY A O 1
ATOM 1629 N N . PRO A 1 210 ? -7.758 -5.43 0.036 1 90.5 210 PRO A N 1
ATOM 1630 C CA . PRO A 1 210 ? -6.816 -5.156 -1.053 1 90.5 210 PRO A CA 1
ATOM 1631 C C . PRO A 1 210 ? -5.527 -4.5 -0.566 1 90.5 210 PRO A C 1
ATOM 1633 O O . PRO A 1 210 ? -4.727 -4.023 -1.377 1 90.5 210 PRO A O 1
ATOM 1636 N N . SER A 1 211 ? -5.242 -4.457 0.763 1 92.06 211 SER A N 1
ATOM 1637 C CA . SER A 1 211 ? -4.086 -3.648 1.138 1 92.06 211 SER A CA 1
ATOM 1638 C C . SER A 1 211 ? -3.184 -4.395 2.115 1 92.06 211 SER A C 1
ATOM 1640 O O . SER A 1 211 ? -1.957 -4.305 2.025 1 92.06 211 SER A O 1
ATOM 1642 N N . LEU A 1 212 ? -3.732 -5.102 2.994 1 92.88 212 LEU A N 1
ATOM 1643 C CA . LEU A 1 212 ? -2.996 -5.578 4.16 1 92.88 212 LEU A CA 1
ATOM 1644 C C . LEU A 1 212 ? -2.475 -6.996 3.932 1 92.88 212 LEU A C 1
ATOM 1646 O O . LEU A 1 212 ? -3.104 -7.785 3.223 1 92.88 212 LEU A O 1
ATOM 1650 N N . THR A 1 213 ? -1.404 -7.297 4.582 1 94.12 213 THR A N 1
ATOM 1651 C CA . THR A 1 213 ? -0.874 -8.656 4.555 1 94.12 213 THR A CA 1
ATOM 1652 C C . THR A 1 213 ? -1.625 -9.547 5.535 1 94.12 213 THR A C 1
ATOM 1654 O O . THR A 1 213 ? -2.35 -9.055 6.402 1 94.12 213 THR A O 1
ATOM 1657 N N . SER A 1 214 ? -1.483 -10.812 5.352 1 95.94 214 SER A N 1
ATOM 1658 C CA . SER A 1 214 ? -2.01 -11.844 6.246 1 95.94 214 SER A CA 1
ATOM 1659 C C . SER A 1 214 ? -0.969 -12.922 6.523 1 95.94 214 SER A C 1
ATOM 1661 O O . SER A 1 214 ? -0.238 -13.328 5.621 1 95.94 214 SER A O 1
ATOM 1663 N N . THR A 1 215 ? -0.83 -13.25 7.793 1 96 215 THR A N 1
ATOM 1664 C CA . THR A 1 215 ? -0.1 -14.453 8.18 1 96 215 THR A CA 1
ATOM 1665 C C . THR A 1 215 ? -1.057 -15.523 8.695 1 96 215 THR A C 1
ATOM 1667 O O . THR A 1 215 ? -1.28 -15.633 9.898 1 96 215 THR A O 1
ATOM 1670 N N . PHE A 1 216 ? -1.543 -16.266 7.754 1 97.19 216 PHE A N 1
ATOM 1671 C CA . PHE A 1 216 ? -2.59 -17.25 8.023 1 97.19 216 PHE A CA 1
ATOM 1672 C C . PHE A 1 216 ? -2.045 -18.422 8.836 1 97.19 216 PHE A C 1
ATOM 1674 O O . PHE A 1 216 ? -0.938 -18.891 8.586 1 97.19 216 PHE A O 1
ATOM 1681 N N . HIS A 1 217 ? -2.822 -18.812 9.828 1 95.44 217 HIS A N 1
ATOM 1682 C CA . HIS A 1 217 ? -2.426 -19.828 10.812 1 95.44 217 HIS A CA 1
ATOM 1683 C C . HIS A 1 217 ? -3.627 -20.625 11.289 1 95.44 217 HIS A C 1
ATOM 1685 O O . HIS A 1 217 ? -4.75 -20.125 11.312 1 95.44 217 HIS A O 1
ATOM 1691 N N . VAL A 1 218 ? -3.42 -21.859 11.469 1 96.81 218 VAL A N 1
ATOM 1692 C CA . VAL A 1 218 ? -4.375 -22.688 12.195 1 96.81 218 VAL A CA 1
ATOM 1693 C C . VAL A 1 218 ? -3.791 -23.078 13.555 1 96.81 218 VAL A C 1
ATOM 1695 O O . VAL A 1 218 ? -2.818 -23.828 13.625 1 96.81 218 VAL A O 1
ATOM 1698 N N . VAL A 1 219 ? -4.434 -22.609 14.602 1 92.56 219 VAL A N 1
ATOM 1699 C CA . VAL A 1 219 ? -3.947 -22.875 15.953 1 92.56 219 VAL A CA 1
ATOM 1700 C C . VAL A 1 219 ? -4.016 -24.375 16.234 1 92.56 219 VAL A C 1
ATOM 1702 O O . VAL A 1 219 ? -5.055 -25 16.031 1 92.56 219 VAL A O 1
ATOM 1705 N N . GLY A 1 220 ? -2.92 -24.938 16.688 1 93.12 220 GLY A N 1
ATOM 1706 C CA . GLY A 1 220 ? -2.844 -26.359 16.969 1 93.12 220 GLY A CA 1
ATOM 1707 C C . GLY A 1 220 ? -2.322 -27.172 15.805 1 93.12 220 GLY A C 1
ATOM 1708 O O . GLY A 1 220 ? -2.238 -28.406 15.891 1 93.12 220 GLY A O 1
ATOM 1709 N N . GLY A 1 221 ? -1.967 -26.453 14.773 1 91.62 221 GLY A N 1
ATOM 1710 C CA . GLY A 1 221 ? -1.578 -27.203 13.586 1 91.62 221 GLY A CA 1
ATOM 1711 C C . GLY A 1 221 ? -0.167 -26.891 13.125 1 91.62 221 GLY A C 1
ATOM 1712 O O . GLY A 1 221 ? 0.277 -25.734 13.195 1 91.62 221 GLY A O 1
ATOM 1713 N N . VAL A 1 222 ? 0.617 -27.922 12.75 1 96.94 222 VAL A N 1
ATOM 1714 C CA . VAL A 1 222 ? 1.76 -27.891 11.844 1 96.94 222 VAL A CA 1
ATOM 1715 C C . VAL A 1 222 ? 1.426 -28.656 10.562 1 96.94 222 VAL A C 1
ATOM 1717 O O . VAL A 1 222 ? 1.097 -29.844 10.609 1 96.94 222 VAL A O 1
ATOM 1720 N N . TRP A 1 223 ? 1.415 -28 9.438 1 98.31 223 TRP A N 1
ATOM 1721 C CA . TRP A 1 223 ? 0.87 -28.547 8.195 1 98.31 223 TRP A CA 1
ATOM 1722 C C . TRP A 1 223 ? 1.901 -29.406 7.484 1 98.31 223 TRP A C 1
ATOM 1724 O O . TRP A 1 223 ? 3.088 -29.078 7.453 1 98.31 223 TRP A O 1
ATOM 1734 N N . GLU A 1 224 ? 1.521 -30.469 6.93 1 98.25 224 GLU A N 1
ATOM 1735 C CA . GLU A 1 224 ? 2.43 -31.375 6.23 1 98.25 224 GLU A CA 1
ATOM 1736 C C . GLU A 1 224 ? 3.062 -30.688 5.02 1 98.25 224 GLU A C 1
ATOM 1738 O O . GLU A 1 224 ? 4.281 -30.75 4.84 1 98.25 224 GLU A O 1
ATOM 1743 N N . TYR A 1 225 ? 2.189 -30.094 4.191 1 98.62 225 TYR A N 1
ATOM 1744 C CA . TYR A 1 225 ? 2.705 -29.453 2.984 1 98.62 225 TYR A CA 1
ATOM 1745 C C . TYR A 1 225 ? 1.998 -28.125 2.719 1 98.62 225 TYR A C 1
ATOM 1747 O O . TYR A 1 225 ? 0.806 -27.984 3.002 1 98.62 225 TYR A O 1
ATOM 1755 N N . ILE A 1 226 ? 2.725 -27.156 2.217 1 98.62 226 ILE A N 1
ATOM 1756 C CA . ILE A 1 226 ? 2.182 -25.922 1.679 1 98.62 226 ILE A CA 1
ATOM 1757 C C . ILE A 1 226 ? 2.732 -25.688 0.274 1 98.62 226 ILE A C 1
ATOM 1759 O O . ILE A 1 226 ? 3.818 -26.156 -0.062 1 98.62 226 ILE A O 1
ATOM 1763 N N . TYR A 1 227 ? 1.95 -25.094 -0.54 1 98.56 227 TYR A N 1
ATOM 1764 C CA . TYR A 1 227 ? 2.289 -24.797 -1.928 1 98.56 227 TYR A CA 1
ATOM 1765 C C . TYR A 1 227 ? 2.08 -23.328 -2.24 1 98.56 227 TYR A C 1
ATOM 1767 O O . TYR A 1 227 ? 0.945 -22.844 -2.258 1 98.56 227 TYR A O 1
ATOM 1775 N N . TYR A 1 228 ? 3.172 -22.578 -2.512 1 97.5 228 TYR A N 1
ATOM 1776 C CA . TYR A 1 228 ? 3.062 -21.172 -2.861 1 97.5 228 TYR A CA 1
ATOM 1777 C C . TYR A 1 228 ? 2.188 -20.969 -4.098 1 97.5 228 TYR A C 1
ATOM 1779 O O . TYR A 1 228 ? 2.414 -21.609 -5.129 1 97.5 228 TYR A O 1
ATOM 1787 N N . GLN A 1 229 ? 1.097 -20.25 -3.973 1 97.81 229 GLN A N 1
ATOM 1788 C CA . GLN A 1 229 ? 0.058 -19.859 -4.918 1 97.81 229 GLN A CA 1
ATOM 1789 C C . GLN A 1 229 ? -0.616 -21.094 -5.535 1 97.81 229 GLN A C 1
ATOM 1791 O O . GLN A 1 229 ? -1.29 -20.984 -6.562 1 97.81 229 GLN A O 1
ATOM 1796 N N . GLY A 1 230 ? -0.343 -22.25 -5.059 1 98.19 230 GLY A N 1
ATOM 1797 C CA . GLY A 1 230 ? -1.135 -23.438 -5.348 1 98.19 230 GLY A CA 1
ATOM 1798 C C . GLY A 1 230 ? -0.531 -24.297 -6.434 1 98.19 230 GLY A C 1
ATOM 1799 O O . GLY A 1 230 ? -1.101 -25.328 -6.797 1 98.19 230 GLY A O 1
ATOM 1800 N N . ASN A 1 231 ? 0.574 -23.922 -7.023 1 98.25 231 ASN A N 1
ATOM 1801 C CA . ASN A 1 231 ? 1.26 -24.812 -7.957 1 98.25 231 ASN A CA 1
ATOM 1802 C C . ASN A 1 231 ? 1.889 -26 -7.242 1 98.25 231 ASN A C 1
ATOM 1804 O O . ASN A 1 231 ? 2.68 -25.828 -6.312 1 98.25 231 ASN A O 1
ATOM 1808 N N . PRO A 1 232 ? 1.604 -27.203 -7.664 1 97.88 232 PRO A N 1
ATOM 1809 C CA . PRO A 1 232 ? 2.082 -28.375 -6.934 1 97.88 232 PRO A CA 1
ATOM 1810 C C . PRO A 1 232 ? 3.602 -28.5 -6.961 1 97.88 232 PRO A C 1
ATOM 1812 O O . PRO A 1 232 ? 4.176 -29.25 -6.164 1 97.88 232 PRO A O 1
ATOM 1815 N N . ASP A 1 233 ? 4.27 -27.812 -7.867 1 96.75 233 ASP A N 1
ATOM 1816 C CA . ASP A 1 233 ? 5.727 -27.844 -7.949 1 96.75 233 ASP A CA 1
ATOM 1817 C C . ASP A 1 233 ? 6.363 -26.953 -6.891 1 96.75 233 ASP A C 1
ATOM 1819 O O . ASP A 1 233 ? 7.562 -27.047 -6.629 1 96.75 233 ASP A O 1
ATOM 1823 N N . ASN A 1 234 ? 5.633 -26.094 -6.293 1 97.88 234 ASN A N 1
ATOM 1824 C CA . ASN A 1 234 ? 6.141 -25.156 -5.293 1 97.88 234 ASN A CA 1
ATOM 1825 C C . ASN A 1 234 ? 5.926 -25.688 -3.875 1 97.88 234 ASN A C 1
ATOM 1827 O O . ASN A 1 234 ? 5.371 -24.984 -3.025 1 97.88 234 ASN A O 1
ATOM 1831 N N . VAL A 1 235 ? 6.395 -26.797 -3.539 1 97.25 235 VAL A N 1
ATOM 1832 C CA . VAL A 1 235 ? 6.051 -27.516 -2.311 1 97.25 235 VAL A CA 1
ATOM 1833 C C . VAL A 1 235 ? 7.066 -27.188 -1.222 1 97.25 235 VAL A C 1
ATOM 1835 O O . VAL A 1 235 ? 8.266 -27.109 -1.49 1 97.25 235 VAL A O 1
ATOM 1838 N N . MET A 1 236 ? 6.625 -26.891 -0.042 1 96.94 236 MET A N 1
ATOM 1839 C CA . MET A 1 236 ? 7.398 -26.797 1.194 1 96.94 236 MET A CA 1
ATOM 1840 C C . MET A 1 236 ? 6.793 -27.688 2.277 1 96.94 236 MET A C 1
ATOM 1842 O O . MET A 1 236 ? 5.625 -28.062 2.193 1 96.94 236 MET A O 1
ATOM 1846 N N . LYS A 1 237 ? 7.57 -28.047 3.307 1 97.19 237 LYS A N 1
ATOM 1847 C CA . LYS A 1 237 ? 7.141 -29.031 4.297 1 97.19 237 LYS A CA 1
ATOM 1848 C C . LYS A 1 237 ? 7.188 -28.453 5.707 1 97.19 237 LYS A C 1
ATOM 1850 O O . LYS A 1 237 ? 8.094 -27.688 6.035 1 97.19 237 LYS A O 1
ATOM 1855 N N . GLY A 1 238 ? 6.188 -28.844 6.555 1 96.06 238 GLY A N 1
ATOM 1856 C CA . GLY A 1 238 ? 6.25 -28.609 7.988 1 96.06 238 GLY A CA 1
ATOM 1857 C C . GLY A 1 238 ? 6.074 -27.156 8.367 1 96.06 238 GLY A C 1
ATOM 1858 O O . GLY A 1 238 ? 6.863 -26.609 9.141 1 96.06 238 GLY A O 1
ATOM 1859 N N . SER A 1 239 ? 5.047 -26.531 7.957 1 96.88 239 SER A N 1
ATOM 1860 C CA . SER A 1 239 ? 4.918 -25.078 8.148 1 96.88 239 SER A CA 1
ATOM 1861 C C . SER A 1 239 ? 3.885 -24.766 9.227 1 96.88 239 SER A C 1
ATOM 1863 O O . SER A 1 239 ? 2.855 -25.438 9.328 1 96.88 239 SER A O 1
ATOM 1865 N N . GLN A 1 240 ? 4.102 -23.703 10.008 1 95.56 240 GLN A N 1
ATOM 1866 C CA . GLN A 1 240 ? 3.164 -23.219 11.016 1 95.56 240 GLN A CA 1
ATOM 1867 C C . GLN A 1 240 ? 2.236 -22.156 10.445 1 95.56 240 GLN A C 1
ATOM 1869 O O . GLN A 1 240 ? 1.128 -21.953 10.945 1 95.56 240 GLN A O 1
ATOM 1874 N N . THR A 1 241 ? 2.768 -21.328 9.539 1 96.62 241 THR A N 1
ATOM 1875 C CA . THR A 1 241 ? 2.031 -20.219 8.961 1 96.62 241 THR A CA 1
ATOM 1876 C C . THR A 1 241 ? 2.375 -20.062 7.48 1 96.62 241 THR A C 1
ATOM 1878 O O . THR A 1 241 ? 3.332 -20.656 6.988 1 96.62 241 THR A O 1
ATOM 1881 N N . VAL A 1 242 ? 1.536 -19.328 6.773 1 97.19 242 VAL A N 1
ATOM 1882 C CA . VAL A 1 242 ? 1.873 -18.812 5.449 1 97.19 242 VAL A CA 1
ATOM 1883 C C . VAL A 1 242 ? 1.637 -17.312 5.398 1 97.19 242 VAL A C 1
ATOM 1885 O O . VAL A 1 242 ? 0.656 -16.812 5.953 1 97.19 242 VAL A O 1
ATOM 1888 N N . LEU A 1 243 ? 2.604 -16.641 4.863 1 96.62 243 LEU A N 1
ATOM 1889 C CA . LEU A 1 243 ? 2.514 -15.195 4.641 1 96.62 243 LEU A CA 1
ATOM 1890 C C . LEU A 1 243 ? 1.943 -14.898 3.258 1 96.62 243 LEU A C 1
ATOM 1892 O O . LEU A 1 243 ? 2.395 -15.461 2.26 1 96.62 243 LEU A O 1
ATOM 1896 N N . ALA A 1 244 ? 0.928 -14.094 3.211 1 97.19 244 ALA A N 1
ATOM 1897 C CA . ALA A 1 244 ? 0.294 -13.727 1.945 1 97.19 244 ALA A CA 1
ATOM 1898 C C . ALA A 1 244 ? 0.046 -12.227 1.869 1 97.19 244 ALA A C 1
ATOM 1900 O O . ALA A 1 244 ? -0.599 -11.648 2.75 1 97.19 244 ALA A O 1
ATOM 1901 N N . GLY A 1 245 ? 0.67 -11.539 0.873 1 96.31 245 GLY A N 1
ATOM 1902 C CA . GLY A 1 245 ? 0.256 -10.188 0.545 1 96.31 245 GLY A CA 1
ATOM 1903 C C . GLY A 1 245 ? -1.037 -10.133 -0.246 1 96.31 245 GLY A C 1
ATOM 1904 O O . GLY A 1 245 ? -1.592 -11.172 -0.61 1 96.31 245 GLY A O 1
ATOM 1905 N N . PRO A 1 246 ? -1.524 -8.906 -0.537 1 95.88 246 PRO A N 1
ATOM 1906 C CA . PRO A 1 246 ? -2.721 -8.82 -1.379 1 95.88 246 PRO A CA 1
ATOM 1907 C C . PRO A 1 246 ? -2.547 -9.531 -2.721 1 95.88 246 PRO A C 1
ATOM 1909 O O . PRO A 1 246 ? -1.556 -9.305 -3.42 1 95.88 246 PRO A O 1
ATOM 1912 N N . SER A 1 247 ? -3.533 -10.383 -3.068 1 95.75 247 SER A N 1
ATOM 1913 C CA . SER A 1 247 ? -3.605 -11.188 -4.285 1 95.75 247 SER A CA 1
ATOM 1914 C C . SER A 1 247 ? -2.689 -12.398 -4.203 1 95.75 247 SER A C 1
ATOM 1916 O O . SER A 1 247 ? -2.627 -13.203 -5.137 1 95.75 247 SER A O 1
ATOM 1918 N N . ASP A 1 248 ? -1.955 -12.57 -3.086 1 97.06 248 ASP A N 1
ATOM 1919 C CA . ASP A 1 248 ? -1.137 -13.758 -2.869 1 97.06 248 ASP A CA 1
ATOM 1920 C C . ASP A 1 248 ? -1.975 -14.906 -2.316 1 97.06 248 ASP A C 1
ATOM 1922 O O . ASP A 1 248 ? -3.037 -14.68 -1.73 1 97.06 248 ASP A O 1
ATOM 1926 N N . SER A 1 249 ? -1.467 -16.125 -2.588 1 98.5 249 SER A N 1
ATOM 1927 C CA . SER A 1 249 ? -2.293 -17.266 -2.209 1 98.5 249 SER A CA 1
ATOM 1928 C C . SER A 1 249 ? -1.437 -18.484 -1.856 1 98.5 249 SER A C 1
ATOM 1930 O O . SER A 1 249 ? -0.218 -18.453 -2.041 1 98.5 249 SER A O 1
ATOM 1932 N N . TRP A 1 250 ? -2.109 -19.453 -1.267 1 98.62 250 TRP A N 1
ATOM 1933 C CA . TRP A 1 250 ? -1.468 -20.703 -0.865 1 98.62 250 TRP A CA 1
ATOM 1934 C C . TRP A 1 250 ? -2.447 -21.875 -0.946 1 98.62 250 TRP A C 1
ATOM 1936 O O . TRP A 1 250 ? -3.658 -21.688 -0.801 1 98.62 250 TRP A O 1
ATOM 1946 N N . VAL A 1 251 ? -1.898 -23.031 -1.192 1 98.81 251 VAL A N 1
ATOM 1947 C CA . VAL A 1 251 ? -2.576 -24.281 -0.873 1 98.81 251 VAL A CA 1
ATOM 1948 C C . VAL A 1 251 ? -1.879 -24.969 0.303 1 98.81 251 VAL A C 1
ATOM 1950 O O . VAL A 1 251 ? -0.647 -25 0.363 1 98.81 251 VAL A O 1
ATOM 1953 N N . ILE A 1 252 ? -2.639 -25.438 1.236 1 98.81 252 ILE A N 1
ATOM 1954 C CA . ILE A 1 252 ? -2.146 -26.047 2.463 1 98.81 252 ILE A CA 1
ATOM 1955 C C . ILE A 1 252 ? -2.756 -27.453 2.617 1 98.81 252 ILE A C 1
ATOM 1957 O O . ILE A 1 252 ? -3.969 -27.625 2.477 1 98.81 252 ILE A O 1
ATOM 1961 N N . GLU A 1 253 ? -1.987 -28.422 2.848 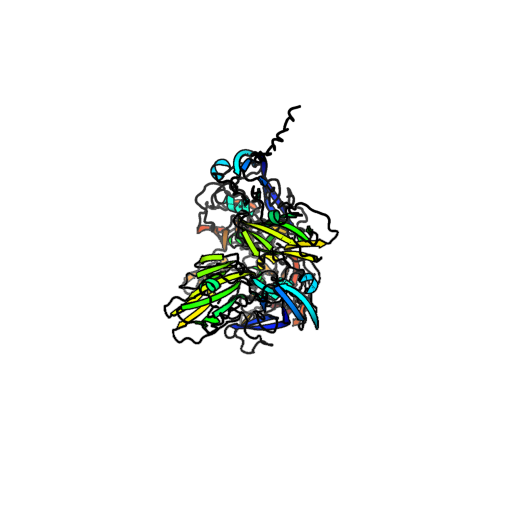1 98.81 253 GLU A N 1
ATOM 1962 C CA . GLU A 1 253 ? -2.441 -29.781 3.17 1 98.81 253 GLU A CA 1
ATOM 1963 C C . GLU A 1 253 ? -2.156 -30.125 4.629 1 98.81 253 GLU A C 1
ATOM 1965 O O . GLU A 1 253 ? -1.027 -29.969 5.098 1 98.81 253 GLU A O 1
ATOM 1970 N N . TRP A 1 254 ? -3.184 -30.594 5.266 1 98.56 254 TRP A N 1
ATOM 1971 C CA . TRP A 1 254 ? -3.08 -30.797 6.707 1 98.56 254 TRP A CA 1
ATOM 1972 C C . TRP A 1 254 ? -3.961 -31.953 7.16 1 98.56 254 TRP A C 1
ATOM 1974 O O . TRP A 1 254 ? -5.086 -32.125 6.688 1 98.56 254 TRP A O 1
ATOM 1984 N N . ARG A 1 255 ? -3.479 -32.812 8.008 1 98.06 255 ARG A N 1
ATOM 1985 C CA . ARG A 1 255 ? -4.293 -33.781 8.727 1 98.06 255 ARG A CA 1
ATOM 1986 C C . ARG A 1 255 ? -4.633 -33.281 10.125 1 98.06 255 ARG A C 1
ATOM 1988 O O . ARG A 1 255 ? -3.738 -33 10.922 1 98.06 255 ARG A O 1
ATOM 1995 N N . VAL A 1 256 ? -5.867 -33.125 10.328 1 97.88 256 VAL A N 1
ATOM 1996 C CA . VAL A 1 256 ? -6.328 -32.656 11.633 1 97.88 256 VAL A CA 1
ATOM 1997 C C . VAL A 1 256 ? -5.809 -33.594 12.719 1 97.88 256 VAL A C 1
ATOM 1999 O O . VAL A 1 256 ? -5.93 -34.812 12.609 1 97.88 256 VAL A O 1
ATOM 2002 N N . PRO A 1 257 ? -5.203 -33.031 13.766 1 97.31 257 PRO A N 1
ATOM 2003 C CA . PRO A 1 257 ? -4.727 -33.906 14.852 1 97.31 257 PRO A CA 1
ATOM 2004 C C . PRO A 1 257 ? -5.82 -34.812 15.406 1 97.31 257 PRO A C 1
ATOM 2006 O O . PRO A 1 257 ? -7 -34.438 15.367 1 97.31 257 PRO A O 1
ATOM 2009 N N . PRO A 1 258 ? -5.41 -35.969 15.922 1 96.62 258 PRO A N 1
ATOM 2010 C CA . PRO A 1 258 ? -6.402 -36.938 16.406 1 96.62 258 PRO A CA 1
ATOM 2011 C C . PRO A 1 258 ? -6.957 -36.594 17.781 1 96.62 258 PRO A C 1
ATOM 2013 O O . PRO A 1 258 ? -7.059 -37.438 18.656 1 96.62 258 PRO A O 1
ATOM 2016 N N . VAL A 1 259 ? -7.219 -35.312 18.016 1 97.25 259 VAL A N 1
ATOM 2017 C CA . VAL A 1 259 ? -7.742 -34.781 19.266 1 97.25 259 VAL A CA 1
ATOM 2018 C C . VAL A 1 259 ? -8.93 -33.875 18.984 1 97.25 259 VAL A C 1
ATOM 2020 O O . VAL A 1 259 ? -8.859 -33 18.109 1 97.25 259 VAL A O 1
ATOM 2023 N N . GLU A 1 260 ? -10.047 -34.156 19.672 1 97.81 260 GLU A N 1
ATOM 2024 C CA . GLU A 1 260 ? -11.219 -33.312 19.531 1 97.81 260 GLU A CA 1
ATOM 2025 C C . GLU A 1 260 ? -10.945 -31.922 20.094 1 97.81 260 GLU A C 1
ATOM 2027 O O . GLU A 1 260 ? -10.109 -31.75 20.984 1 97.81 260 GLU A O 1
ATOM 2032 N N . GLY A 1 261 ? -11.719 -30.922 19.547 1 96.88 261 GLY A N 1
ATOM 2033 C CA . GLY A 1 261 ? -11.578 -29.547 20 1 96.88 261 GLY A CA 1
ATOM 2034 C C . GLY A 1 261 ? -11.641 -28.547 18.859 1 96.88 261 GLY A C 1
ATOM 2035 O O . GLY A 1 261 ? -11.875 -28.906 17.703 1 96.88 261 GLY A O 1
ATOM 2036 N N . ASP A 1 262 ? -11.523 -27.328 19.172 1 96.94 262 ASP A N 1
ATOM 2037 C CA . ASP A 1 262 ? -11.586 -26.234 18.219 1 96.94 262 ASP A CA 1
ATOM 2038 C C . ASP A 1 262 ? -10.195 -25.859 17.703 1 96.94 262 ASP A C 1
ATOM 2040 O O . ASP A 1 262 ? -9.273 -25.641 18.516 1 96.94 262 ASP A O 1
ATOM 2044 N N . TYR A 1 263 ? -10 -25.938 16.438 1 97.44 263 TYR A N 1
ATOM 2045 C CA . TYR A 1 263 ? -8.812 -25.422 15.773 1 97.44 263 TYR A CA 1
ATOM 2046 C C . TYR A 1 263 ? -9.094 -24.078 15.117 1 97.44 263 TYR A C 1
ATOM 2048 O O . TYR A 1 263 ? -9.844 -24 14.141 1 97.44 263 TYR A O 1
ATOM 2056 N N . THR A 1 264 ? -8.461 -23.031 15.602 1 95.06 264 THR A N 1
ATOM 2057 C CA . THR A 1 264 ? -8.812 -21.672 15.219 1 95.06 264 THR A CA 1
ATOM 2058 C C . THR A 1 264 ? -8.031 -21.25 13.977 1 95.06 264 THR A C 1
ATOM 2060 O O . THR A 1 264 ? -6.809 -21.391 13.922 1 95.06 264 THR A O 1
ATOM 2063 N N . LEU A 1 265 ? -8.719 -20.875 12.945 1 96.75 265 LEU A N 1
ATOM 2064 C CA . LEU A 1 265 ? -8.164 -20.172 11.797 1 96.75 265 LEU A CA 1
ATOM 2065 C C . LEU A 1 265 ? -7.949 -18.703 12.117 1 96.75 265 LEU A C 1
ATOM 2067 O O . LEU A 1 265 ? -8.891 -18 12.516 1 96.75 265 LEU A O 1
ATOM 2071 N N . VAL A 1 266 ? -6.707 -18.203 11.891 1 92.88 266 VAL A N 1
ATOM 2072 C CA . VAL A 1 266 ? -6.449 -16.828 12.273 1 92.88 266 VAL A CA 1
ATOM 2073 C C . VAL A 1 266 ? -5.309 -16.266 11.438 1 92.88 266 VAL A C 1
ATOM 2075 O O . VAL A 1 266 ? -4.527 -17.016 10.844 1 92.88 266 VAL A O 1
ATOM 2078 N N . THR A 1 267 ? -5.312 -14.969 11.281 1 92.5 267 THR A N 1
ATOM 2079 C CA . THR A 1 267 ? -4.082 -14.297 10.875 1 92.5 267 THR A CA 1
ATOM 2080 C C . THR A 1 267 ? -3.287 -13.844 12.102 1 92.5 267 THR A C 1
ATOM 2082 O O . THR A 1 267 ? -3.865 -13.375 13.086 1 92.5 267 THR A O 1
ATOM 2085 N N . HIS A 1 268 ? -1.949 -14.008 12.133 1 88.62 268 HIS A N 1
ATOM 2086 C CA . HIS A 1 268 ? -1.107 -13.562 13.234 1 88.62 268 HIS A CA 1
ATOM 2087 C C . HIS A 1 268 ? -0.781 -12.078 13.117 1 88.62 268 HIS A C 1
ATOM 2089 O O . HIS A 1 268 ? -0.064 -11.531 13.961 1 88.62 268 HIS A O 1
ATOM 2095 N N . VAL A 1 269 ? -1.336 -11.539 12.109 1 90.12 269 VAL A N 1
ATOM 2096 C CA . VAL A 1 269 ? -1.366 -10.078 12.141 1 90.12 269 VAL A CA 1
ATOM 2097 C C . VAL A 1 269 ? -2.473 -9.602 13.078 1 90.12 269 VAL A C 1
ATOM 2099 O O . VAL A 1 269 ? -3.617 -9.422 12.656 1 90.12 269 VAL A O 1
ATOM 2102 N N . PHE A 1 270 ? -2.227 -9.336 14.273 1 76.06 270 PHE A N 1
ATOM 2103 C CA . PHE A 1 270 ? -3.215 -9.273 15.344 1 76.06 270 PHE A CA 1
ATOM 2104 C C . PHE A 1 270 ? -4.086 -8.031 15.203 1 76.06 270 PHE A C 1
ATOM 2106 O O . PHE A 1 270 ? -5.262 -8.047 15.57 1 76.06 270 PHE A O 1
ATOM 2113 N N . ASN A 1 271 ? -3.492 -7.012 14.641 1 75 271 ASN A N 1
ATOM 2114 C CA . ASN A 1 271 ? -4.336 -5.832 14.469 1 75 271 ASN A CA 1
ATOM 2115 C C . ASN A 1 271 ? -5.344 -6.027 13.344 1 75 271 ASN A C 1
ATOM 2117 O O . ASN A 1 271 ? -6.273 -5.23 13.188 1 75 271 ASN A O 1
ATOM 2121 N N . THR A 1 272 ? -5.203 -7.062 12.562 1 81.44 272 THR A N 1
ATOM 2122 C CA . THR A 1 272 ? -6.203 -7.422 11.562 1 81.44 272 THR A CA 1
ATOM 2123 C C . THR A 1 272 ? -7.094 -8.547 12.07 1 81.44 272 THR A C 1
ATOM 2125 O O . THR A 1 272 ? -8.289 -8.586 11.773 1 81.44 272 THR A O 1
ATOM 2128 N N . ALA A 1 273 ? -6.555 -9.414 12.891 1 78.19 273 ALA A N 1
ATOM 2129 C CA . ALA A 1 273 ? -7.336 -10.508 13.469 1 78.19 273 ALA A CA 1
ATOM 2130 C C . ALA A 1 273 ? -8.484 -9.969 14.312 1 78.19 273 ALA A C 1
ATOM 2132 O O . ALA A 1 273 ? -9.609 -10.484 14.242 1 78.19 273 ALA A O 1
ATOM 2133 N N . ILE A 1 274 ? -8.266 -8.984 15.031 1 79.06 274 ILE A N 1
ATOM 2134 C CA . ILE A 1 274 ? -9.266 -8.438 15.945 1 79.06 274 ILE A CA 1
ATOM 2135 C C . ILE A 1 274 ? -10.383 -7.773 15.141 1 79.06 274 ILE A C 1
ATOM 2137 O O . ILE A 1 274 ? -11.445 -7.457 15.695 1 79.06 274 ILE A O 1
ATOM 2141 N N . LYS A 1 275 ? -10.141 -7.66 13.852 1 85.75 275 LYS A N 1
ATOM 2142 C CA . LYS A 1 275 ? -11.125 -7.008 12.992 1 85.75 275 LYS A CA 1
ATOM 2143 C C . LYS A 1 275 ? -12.039 -8.031 12.328 1 85.75 275 LYS A C 1
ATOM 2145 O O . LYS A 1 275 ? -12.922 -7.672 11.547 1 85.75 275 LYS A O 1
ATOM 2150 N N . GLY A 1 276 ? -11.812 -9.32 12.555 1 87.31 276 GLY A N 1
ATOM 2151 C CA . GLY A 1 276 ? -12.875 -10.227 12.148 1 87.31 276 GLY A CA 1
ATOM 2152 C C . GLY A 1 276 ? -12.367 -11.461 11.438 1 87.31 276 GLY A C 1
ATOM 2153 O O . GLY A 1 276 ? -13.102 -12.438 11.281 1 87.31 276 GLY A O 1
ATOM 2154 N N . ALA A 1 277 ? -11.141 -11.562 11.008 1 88.56 277 ALA A N 1
ATOM 2155 C CA . ALA A 1 277 ? -10.617 -12.68 10.227 1 88.56 277 ALA A CA 1
ATOM 2156 C C . ALA A 1 277 ? -10.25 -13.859 11.133 1 88.56 277 ALA A C 1
ATOM 2158 O O . ALA A 1 277 ? -9.078 -14.227 11.234 1 88.56 277 ALA A O 1
ATOM 2159 N N . VAL A 1 278 ? -11.211 -14.438 11.734 1 89.75 278 VAL A N 1
ATOM 2160 C CA . VAL A 1 278 ? -11.07 -15.594 12.617 1 89.75 278 VAL A CA 1
ATOM 2161 C C . VAL A 1 278 ? -12.148 -16.625 12.289 1 89.75 278 VAL A C 1
ATOM 2163 O O . VAL A 1 278 ? -13.273 -16.266 11.953 1 89.75 278 VAL A O 1
ATOM 2166 N N . GLY A 1 279 ? -11.797 -17.812 12.258 1 95.31 279 GLY A N 1
ATOM 2167 C CA . GLY A 1 279 ? -12.719 -18.922 12.086 1 95.31 279 GLY A CA 1
ATOM 2168 C C . GLY A 1 279 ? -12.367 -20.141 12.93 1 95.31 279 GLY A C 1
ATOM 2169 O O . GLY A 1 279 ? -11.312 -20.172 13.562 1 95.31 279 GLY A O 1
ATOM 2170 N N . ILE A 1 280 ? -13.281 -21.016 13.023 1 96.25 280 ILE A N 1
ATOM 2171 C CA . ILE A 1 280 ? -13.086 -22.219 13.836 1 96.25 280 ILE A CA 1
ATOM 2172 C C . ILE A 1 280 ? -13.344 -23.453 13 1 96.25 280 ILE A C 1
ATOM 2174 O O . ILE A 1 280 ? -14.383 -23.562 12.336 1 96.25 280 ILE A O 1
ATOM 2178 N N . LEU A 1 281 ? -12.391 -24.359 12.977 1 98 281 LEU A N 1
ATOM 2179 C CA . LEU A 1 281 ? -12.617 -25.75 12.656 1 98 281 LEU A CA 1
ATOM 2180 C C . LEU A 1 281 ? -12.969 -26.562 13.906 1 98 281 LEU A C 1
ATOM 2182 O O . LEU A 1 281 ? -12.133 -26.703 14.805 1 98 281 LEU A O 1
ATOM 2186 N N . ARG A 1 282 ? -14.156 -27.125 13.992 1 97.81 282 ARG A N 1
ATOM 2187 C CA . ARG A 1 282 ? -14.594 -27.875 15.164 1 97.81 282 ARG A CA 1
ATOM 2188 C C . ARG A 1 282 ? -14.453 -29.375 14.93 1 97.81 282 ARG A C 1
ATOM 2190 O O . ARG A 1 282 ? -15.234 -29.969 14.18 1 97.81 282 ARG A O 1
ATOM 2197 N N . ALA A 1 283 ? -13.555 -29.906 15.562 1 98.31 283 ALA A N 1
ATOM 2198 C CA . ALA A 1 283 ? -13.25 -31.328 15.383 1 98.31 283 ALA A CA 1
ATOM 2199 C C . ALA A 1 283 ? -14.008 -32.188 16.391 1 98.31 283 ALA A C 1
ATOM 2201 O O . ALA A 1 283 ? -13.828 -32.031 17.594 1 98.31 283 ALA A O 1
ATOM 2202 N N . LYS A 1 284 ? -14.844 -33 15.883 1 98.25 284 LYS A N 1
ATOM 2203 C CA . LYS A 1 284 ? -15.586 -34 16.641 1 98.25 284 LYS A CA 1
ATOM 2204 C C . LYS A 1 284 ? -15.648 -35.344 15.906 1 98.25 284 LYS A C 1
ATOM 2206 O O . LYS A 1 284 ? -15.789 -35.375 14.68 1 98.25 284 LYS A O 1
ATOM 2211 N N . LYS A 1 285 ? -15.633 -36.406 16.641 1 97.5 285 LYS A N 1
ATOM 2212 C CA . LYS A 1 285 ? -15.648 -37.75 16.047 1 97.5 285 LYS A CA 1
ATOM 2213 C C . LYS A 1 285 ? -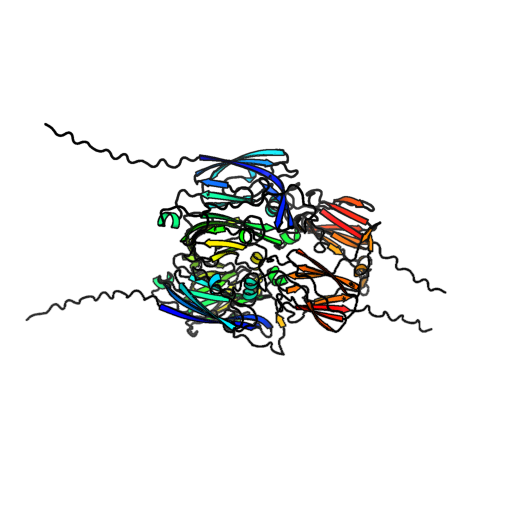16.922 -37.969 15.227 1 97.5 285 LYS A C 1
ATOM 2215 O O . LYS A 1 285 ? -16.875 -38.656 14.195 1 97.5 285 LYS A O 1
ATOM 2220 N N . ASP A 1 286 ? -18 -37.375 15.68 1 97.12 286 ASP A N 1
ATOM 2221 C CA . ASP A 1 286 ? -19.281 -37.594 15.016 1 97.12 286 ASP A CA 1
ATOM 2222 C C . ASP A 1 286 ? -19.672 -36.375 14.148 1 97.12 286 ASP A C 1
ATOM 2224 O O . ASP A 1 286 ? -20.844 -36.219 13.805 1 97.12 286 ASP A O 1
ATOM 2228 N N . ALA A 1 287 ? -18.734 -35.5 13.82 1 97.75 287 ALA A N 1
ATOM 2229 C CA . ALA A 1 287 ? -19.031 -34.344 13 1 97.75 287 ALA A CA 1
ATOM 2230 C C . ALA A 1 287 ? -19.562 -34.75 11.633 1 97.75 287 ALA A C 1
ATOM 2232 O O . ALA A 1 287 ? -19.078 -35.719 11.031 1 97.75 287 ALA A O 1
ATOM 2233 N N . PRO A 1 288 ? -20.609 -34.062 11.164 1 97.12 288 PRO A N 1
ATOM 2234 C CA . PRO A 1 288 ? -21.031 -34.312 9.789 1 97.12 288 PRO A CA 1
ATOM 2235 C C . PRO A 1 288 ? -19.922 -34.062 8.766 1 97.12 288 PRO A C 1
ATOM 2237 O O . PRO A 1 288 ? -19.047 -33.25 9 1 97.12 288 PRO A O 1
ATOM 2240 N N . ARG A 1 289 ? -20.016 -34.844 7.688 1 94.56 289 ARG A N 1
ATOM 2241 C CA . ARG A 1 289 ? -19 -34.656 6.648 1 94.56 289 ARG A CA 1
ATOM 2242 C C . ARG A 1 289 ? -19.391 -33.562 5.68 1 94.56 289 ARG A C 1
ATOM 2244 O O . ARG A 1 289 ? -20.5 -33.562 5.125 1 94.56 289 ARG A O 1
ATOM 2251 N N . VAL A 1 290 ? -18.594 -32.594 5.59 1 95.62 290 VAL A N 1
ATOM 2252 C CA . VAL A 1 290 ? -18.688 -31.516 4.605 1 95.62 290 VAL A CA 1
ATOM 2253 C C . VAL A 1 290 ? -17.547 -31.641 3.604 1 95.62 290 VAL A C 1
ATOM 2255 O O . VAL A 1 290 ? -16.375 -31.688 3.992 1 95.62 290 VAL A O 1
ATOM 2258 N N . ARG A 1 291 ? -17.891 -31.734 2.346 1 96.5 291 ARG A N 1
ATOM 2259 C CA . ARG A 1 291 ? -16.859 -32.031 1.351 1 96.5 291 ARG A CA 1
ATOM 2260 C C . ARG A 1 291 ? -16.141 -30.75 0.929 1 96.5 291 ARG A C 1
ATOM 2262 O O . ARG A 1 291 ? -14.969 -30.797 0.533 1 96.5 291 ARG A O 1
ATOM 2269 N N . ALA A 1 292 ? -16.906 -29.656 0.954 1 98.19 292 ALA A N 1
ATOM 2270 C CA . ALA A 1 292 ? -16.297 -28.391 0.526 1 98.19 292 ALA A CA 1
ATOM 2271 C C . ALA A 1 292 ? -16.969 -27.203 1.191 1 98.19 292 ALA A C 1
ATOM 2273 O O . ALA A 1 292 ? -18.172 -27.219 1.451 1 98.19 292 ALA A O 1
ATOM 2274 N N . VAL A 1 293 ? -16.234 -26.219 1.516 1 97.88 293 VAL A N 1
ATOM 2275 C CA . VAL A 1 293 ? -16.688 -24.891 1.907 1 97.88 293 VAL A CA 1
ATOM 2276 C C . VAL A 1 293 ? -16.219 -23.859 0.89 1 97.88 293 VAL A C 1
ATOM 2278 O O . VAL A 1 293 ? -15.039 -23.484 0.892 1 97.88 293 VAL A O 1
ATOM 2281 N N . PRO A 1 294 ? -17.094 -23.375 -0.016 1 97.56 294 PRO A N 1
ATOM 2282 C CA . PRO A 1 294 ? -16.672 -22.453 -1.073 1 97.56 294 PRO A CA 1
ATOM 2283 C C . PRO A 1 294 ? -16.359 -21.062 -0.544 1 97.56 294 PRO A C 1
ATOM 2285 O O . PRO A 1 294 ? -16.938 -20.625 0.456 1 97.56 294 PRO A O 1
ATOM 2288 N N . ALA A 1 295 ? -15.438 -20.375 -1.205 1 97.75 295 ALA A N 1
ATOM 2289 C CA . ALA A 1 295 ? -15.062 -19.016 -0.865 1 97.75 295 ALA A CA 1
ATOM 2290 C C . ALA A 1 295 ? -16.031 -18 -1.479 1 97.75 295 ALA A C 1
ATOM 2292 O O . ALA A 1 295 ? -15.648 -17.203 -2.326 1 97.75 295 ALA A O 1
ATOM 2293 N N . GLU A 1 296 ? -17.25 -18.031 -1.064 1 96.44 296 GLU A N 1
ATOM 2294 C CA . GLU A 1 296 ? -18.312 -17.141 -1.528 1 96.44 296 GLU A CA 1
ATOM 2295 C C . GLU A 1 296 ? -18.906 -16.344 -0.372 1 96.44 296 GLU A C 1
ATOM 2297 O O . GLU A 1 296 ? -19 -16.844 0.752 1 96.44 296 GLU A O 1
ATOM 2302 N N . GLY A 1 297 ? -19.219 -15.102 -0.694 1 95.5 297 GLY A N 1
ATOM 2303 C CA . GLY A 1 297 ? -19.766 -14.242 0.341 1 95.5 297 GLY A CA 1
ATOM 2304 C C . GLY A 1 297 ? -21.25 -14.422 0.541 1 95.5 297 GLY A C 1
ATOM 2305 O O . GLY A 1 297 ? -21.906 -15.117 -0.234 1 95.5 297 GLY A O 1
ATOM 2306 N N . PRO A 1 298 ? -21.75 -13.812 1.604 1 93.25 298 PRO A N 1
ATOM 2307 C CA . PRO A 1 298 ? -23.203 -13.82 1.783 1 93.25 298 PRO A CA 1
ATOM 2308 C C . PRO A 1 298 ? -23.938 -13.078 0.671 1 93.25 298 PRO A C 1
ATOM 2310 O O . PRO A 1 298 ? -23.359 -12.211 0.012 1 93.25 298 PRO A O 1
ATOM 2313 N N . LYS A 1 299 ? -25.109 -13.406 0.54 1 94.06 299 LYS A N 1
ATOM 2314 C CA . LYS A 1 299 ? -25.938 -12.734 -0.462 1 94.06 299 LYS A CA 1
ATOM 2315 C C . LYS A 1 299 ? -26.125 -11.258 -0.125 1 94.06 299 LYS A C 1
ATOM 2317 O O . LYS A 1 299 ? -26.422 -10.914 1.02 1 94.06 299 LYS A O 1
ATOM 2322 N N . ALA A 1 300 ? -25.891 -10.469 -1.078 1 95.19 300 ALA A N 1
ATOM 2323 C CA . ALA A 1 300 ? -26.062 -9.023 -0.917 1 95.19 300 ALA A CA 1
ATOM 2324 C C . ALA A 1 300 ? -27.531 -8.633 -0.917 1 95.19 300 ALA A C 1
ATOM 2326 O O . ALA A 1 300 ? -28.391 -9.422 -1.331 1 95.19 300 ALA A O 1
ATOM 2327 N N . LEU A 1 301 ? -27.781 -7.449 -0.398 1 92.81 301 LEU A N 1
ATOM 2328 C CA . LEU A 1 301 ? -29.109 -6.84 -0.405 1 92.81 301 LEU A CA 1
ATOM 2329 C C . LEU A 1 301 ? -29.219 -5.766 -1.482 1 92.81 301 LEU A C 1
ATOM 2331 O O . LEU A 1 301 ? -28.203 -5.336 -2.033 1 92.81 301 LEU A O 1
ATOM 2335 N N . THR A 1 302 ? -30.438 -5.395 -1.76 1 88.19 302 THR A N 1
ATOM 2336 C CA . THR A 1 302 ? -30.656 -4.367 -2.771 1 88.19 302 THR A CA 1
ATOM 2337 C C . THR A 1 302 ? -30.734 -2.984 -2.135 1 88.19 302 THR A C 1
ATOM 2339 O O . THR A 1 302 ? -30.547 -1.972 -2.814 1 88.19 302 THR A O 1
ATOM 2342 N N . ALA A 1 303 ? -31.094 -3.025 -0.825 1 91.94 303 ALA A N 1
ATOM 2343 C CA . ALA A 1 303 ? -31.203 -1.753 -0.117 1 91.94 303 ALA A CA 1
ATOM 2344 C C . ALA A 1 303 ? -30.781 -1.896 1.342 1 91.94 303 ALA A C 1
ATOM 2346 O O . ALA A 1 303 ? -30.781 -3 1.891 1 91.94 303 ALA A O 1
ATOM 2347 N N . ILE A 1 304 ? -30.406 -0.841 1.916 1 91.62 304 ILE A N 1
ATOM 2348 C CA . ILE A 1 304 ? -30.031 -0.817 3.326 1 91.62 304 ILE A CA 1
ATOM 2349 C C . ILE A 1 304 ? -31.266 -0.992 4.191 1 91.62 304 ILE A C 1
ATOM 2351 O O . ILE A 1 304 ? -32.25 -0.253 4.043 1 91.62 304 ILE A O 1
ATOM 2355 N N . PRO A 1 305 ? -31.219 -1.899 5.105 1 91.25 305 PRO A N 1
ATOM 2356 C CA . PRO A 1 305 ? -32.344 -2.037 6.02 1 91.25 305 PRO A CA 1
ATOM 2357 C C . PRO A 1 305 ? -32.562 -0.804 6.895 1 91.25 305 PRO A C 1
ATOM 2359 O O . PRO A 1 305 ? -31.578 -0.165 7.305 1 91.25 305 PRO A O 1
ATOM 2362 N N . ALA A 1 306 ? -33.812 -0.595 7.27 1 86.94 306 ALA A N 1
ATOM 2363 C CA . ALA A 1 306 ? -34.188 0.58 8.055 1 86.94 306 ALA A CA 1
ATOM 2364 C C . ALA A 1 306 ? -33.562 0.514 9.453 1 86.94 306 ALA A C 1
ATOM 2366 O O . ALA A 1 306 ? -33.281 1.548 10.055 1 86.94 306 ALA A O 1
ATOM 2367 N N . ASP A 1 307 ? -33.344 -0.671 9.898 1 83.44 307 ASP A N 1
ATOM 2368 C CA . ASP A 1 307 ? -32.875 -0.833 11.266 1 83.44 307 ASP A CA 1
ATOM 2369 C C . ASP A 1 307 ? -31.359 -1.021 11.297 1 83.44 307 ASP A C 1
ATOM 2371 O O . ASP A 1 307 ? -30.812 -1.517 12.281 1 83.44 307 ASP A O 1
ATOM 2375 N N . ALA A 1 308 ? -30.703 -0.687 10.195 1 89.12 308 ALA A N 1
ATOM 2376 C CA . ALA A 1 308 ? -29.25 -0.781 10.172 1 89.12 308 ALA A CA 1
ATOM 2377 C C . ALA A 1 308 ? -28.625 0.032 11.305 1 89.12 308 ALA A C 1
ATOM 2379 O O . ALA A 1 308 ? -28.984 1.192 11.516 1 89.12 308 ALA A O 1
ATOM 2380 N N . LYS A 1 309 ? -27.688 -0.604 12.086 1 80.44 309 LYS A N 1
ATOM 2381 C CA . LYS A 1 309 ? -26.969 0.09 13.148 1 80.44 309 LYS A CA 1
ATOM 2382 C C . LYS A 1 309 ? -25.875 0.988 12.578 1 80.44 309 LYS A C 1
ATOM 2384 O O . LYS A 1 309 ? -25.562 2.031 13.156 1 80.44 309 LYS A O 1
ATOM 2389 N N . ARG A 1 310 ? -25.281 0.564 11.531 1 84.44 310 ARG A N 1
ATOM 2390 C CA . ARG A 1 310 ? -24.172 1.269 10.906 1 84.44 310 ARG A CA 1
ATOM 2391 C C . ARG A 1 310 ? -24.078 0.931 9.422 1 84.44 310 ARG A C 1
ATOM 2393 O O . ARG A 1 310 ? -24.281 -0.22 9.023 1 84.44 310 ARG A O 1
ATOM 2400 N N . VAL A 1 311 ? -23.875 1.967 8.617 1 88.88 311 VAL A N 1
ATOM 2401 C CA . VAL A 1 311 ? -23.641 1.801 7.188 1 88.88 311 VAL A CA 1
ATOM 2402 C C . VAL A 1 311 ? -22.266 2.344 6.816 1 88.88 311 VAL A C 1
ATOM 2404 O O . VAL A 1 311 ? -21.969 3.52 7.047 1 88.88 311 VAL A O 1
ATOM 2407 N N . LEU A 1 312 ? -21.406 1.461 6.359 1 87.56 312 LEU A N 1
ATOM 2408 C CA . LEU A 1 312 ? -20.141 1.883 5.762 1 87.56 312 LEU A CA 1
ATOM 2409 C C . LEU A 1 312 ? -20.312 2.215 4.285 1 87.56 312 LEU A C 1
ATOM 2411 O O . LEU A 1 312 ? -20.828 1.398 3.52 1 87.56 312 LEU A O 1
ATOM 2415 N N . ASP A 1 313 ? -19.953 3.363 3.945 1 88.31 313 ASP A N 1
ATOM 2416 C CA . ASP A 1 313 ? -19.938 3.852 2.57 1 88.31 313 ASP A CA 1
ATOM 2417 C C . ASP A 1 313 ? -18.609 4.523 2.244 1 88.31 313 ASP A C 1
ATOM 2419 O O . ASP A 1 313 ? -18.438 5.723 2.473 1 88.31 313 ASP A O 1
ATOM 2423 N N . PRO A 1 314 ? -17.656 3.711 1.673 1 86.12 314 PRO A N 1
ATOM 2424 C CA . PRO A 1 314 ? -16.328 4.27 1.487 1 86.12 314 PRO A CA 1
ATOM 2425 C C . PRO A 1 314 ? -16.328 5.555 0.661 1 86.12 314 PRO A C 1
ATOM 2427 O O . PRO A 1 314 ? -15.445 6.402 0.819 1 86.12 314 PRO A O 1
ATOM 2430 N N . TYR A 1 315 ? -17.281 5.754 -0.172 1 84.12 315 TYR A N 1
ATOM 2431 C CA . TYR A 1 315 ? -17.266 6.859 -1.124 1 84.12 315 TYR A CA 1
ATOM 2432 C C . TYR A 1 315 ? -18.297 7.914 -0.742 1 84.12 315 TYR A C 1
ATOM 2434 O O . TYR A 1 315 ? -18.109 9.102 -1.02 1 84.12 315 TYR A O 1
ATOM 2442 N N . GLY A 1 316 ? -19.375 7.453 -0.202 1 84.44 316 GLY A N 1
ATOM 2443 C CA . GLY A 1 316 ? -20.469 8.328 0.17 1 84.44 316 GLY A CA 1
ATOM 2444 C C . GLY A 1 316 ? -20.484 8.68 1.646 1 84.44 316 GLY A C 1
ATOM 2445 O O . GLY A 1 316 ? -19.422 8.742 2.283 1 84.44 316 GLY A O 1
ATOM 2446 N N . LEU A 1 317 ? -21.641 9.023 2.145 1 82.12 317 LEU A N 1
ATOM 2447 C CA . LEU A 1 317 ? -21.75 9.562 3.496 1 82.12 317 LEU A CA 1
ATOM 2448 C C . LEU A 1 317 ? -21.828 8.438 4.523 1 82.12 317 LEU A C 1
ATOM 2450 O O . LEU A 1 317 ? -21.297 8.555 5.629 1 82.12 317 LEU A O 1
ATOM 2454 N N . GLY A 1 318 ? -22.5 7.309 4.066 1 76.56 318 GLY A N 1
ATOM 2455 C CA . GLY A 1 318 ? -22.75 6.277 5.059 1 76.56 318 GLY A CA 1
ATOM 2456 C C . GLY A 1 318 ? -23.547 6.781 6.25 1 76.56 318 GLY A C 1
ATOM 2457 O O . GLY A 1 318 ? -24.469 7.59 6.094 1 76.56 318 GLY A O 1
ATOM 2458 N N . THR A 1 319 ? -23.328 6.066 7.426 1 70.5 319 THR A N 1
ATOM 2459 C CA . THR A 1 319 ? -23.891 6.566 8.672 1 70.5 319 THR A CA 1
ATOM 2460 C C . THR A 1 319 ? -23.016 7.676 9.258 1 70.5 319 THR A C 1
ATOM 2462 O O . THR A 1 319 ? -21.891 7.422 9.688 1 70.5 319 THR A O 1
ATOM 2465 N N . PRO A 1 320 ? -23.562 8.875 8.977 1 59.28 320 PRO A N 1
ATOM 2466 C CA . PRO A 1 320 ? -22.719 9.969 9.469 1 59.28 320 PRO A CA 1
ATOM 2467 C C . PRO A 1 320 ? -22.406 9.852 10.961 1 59.28 320 PRO A C 1
ATOM 2469 O O . PRO A 1 320 ? -23.328 9.664 11.773 1 59.28 320 PRO A O 1
ATOM 2472 N N . ASP A 1 321 ? -21.266 9.227 11.273 1 59.72 321 ASP A N 1
ATOM 2473 C CA . ASP A 1 321 ? -20.844 9.234 12.672 1 59.72 321 ASP A CA 1
ATOM 2474 C C . ASP A 1 321 ? -19.969 10.438 12.977 1 59.72 321 ASP A C 1
ATOM 2476 O O . ASP A 1 321 ? -19.672 11.242 12.086 1 59.72 321 ASP A O 1
ATOM 2480 N N . HIS A 1 322 ? -19.766 10.75 14.273 1 56.22 322 HIS A N 1
ATOM 2481 C CA . HIS A 1 322 ? -18.875 11.805 14.758 1 56.22 322 HIS A CA 1
ATOM 2482 C C . HIS A 1 322 ? -17.469 11.625 14.219 1 56.22 322 HIS A C 1
ATOM 2484 O O . HIS A 1 322 ? -16.719 12.594 14.094 1 56.22 322 HIS A O 1
ATOM 2490 N N . GLU A 1 323 ? -17.297 10.461 13.672 1 58.09 323 GLU A N 1
ATOM 2491 C CA . GLU A 1 323 ? -15.922 10.18 13.281 1 58.09 323 GLU A CA 1
ATOM 2492 C C . GLU A 1 323 ? -15.602 10.781 11.922 1 58.09 323 GLU A C 1
ATOM 2494 O O . GLU A 1 323 ? -14.438 11.055 11.617 1 58.09 323 GLU A O 1
ATOM 2499 N N . HIS A 1 324 ? -16.578 11.047 11.109 1 75.44 324 HIS A N 1
ATOM 2500 C CA . HIS A 1 324 ? -16.297 11.609 9.797 1 75.44 324 HIS A CA 1
ATOM 2501 C C . HIS A 1 324 ? -16.859 13.016 9.672 1 75.44 324 HIS A C 1
ATOM 2503 O O . HIS A 1 324 ? -16.969 13.547 8.562 1 75.44 324 HIS A O 1
ATOM 2509 N N . THR A 1 325 ? -17.266 13.508 10.914 1 78.12 325 THR A N 1
ATOM 2510 C CA . THR A 1 325 ? -17.766 14.875 11 1 78.12 325 THR A CA 1
ATOM 2511 C C . THR A 1 325 ? -16.781 15.766 11.758 1 78.12 325 THR A C 1
ATOM 2513 O O . THR A 1 325 ? -16.25 15.367 12.797 1 78.12 325 THR A O 1
ATOM 2516 N N . VAL A 1 326 ? -16.438 16.828 11.148 1 85.06 326 VAL A N 1
ATOM 2517 C CA . VAL A 1 326 ? -15.586 17.812 11.82 1 85.06 326 VAL A CA 1
ATOM 2518 C C . VAL A 1 326 ? -16.344 19.125 11.992 1 85.06 326 VAL A C 1
ATOM 2520 O O . VAL A 1 326 ? -16.875 19.672 11.016 1 85.06 326 VAL A O 1
ATOM 2523 N N . ARG A 1 327 ? -16.453 19.641 13.234 1 79.88 327 ARG A N 1
ATOM 2524 C CA . ARG A 1 327 ? -17.016 20.953 13.523 1 79.88 327 ARG A CA 1
ATOM 2525 C C . ARG A 1 327 ? -15.945 21.922 14 1 79.88 327 ARG A C 1
ATOM 2527 O O . ARG A 1 327 ? -15.25 21.672 14.984 1 79.88 327 ARG A O 1
ATOM 2534 N N . MET A 1 328 ? -15.805 22.938 13.195 1 84.06 328 MET A N 1
ATOM 2535 C CA . MET A 1 328 ? -14.906 24 13.641 1 84.06 328 MET A CA 1
ATOM 2536 C C . MET A 1 328 ? -15.625 24.969 14.578 1 84.06 328 MET A C 1
ATOM 2538 O O . MET A 1 328 ? -16.766 25.359 14.32 1 84.06 328 MET A O 1
ATOM 2542 N N . PRO A 1 329 ? -14.977 25.266 15.688 1 78.75 329 PRO A N 1
ATOM 2543 C CA . PRO A 1 329 ? -15.609 26.234 16.594 1 78.75 329 PRO A CA 1
ATOM 2544 C C . PRO A 1 329 ? -15.633 27.656 16.016 1 78.75 329 PRO A C 1
ATOM 2546 O O . PRO A 1 329 ? -14.906 27.953 15.07 1 78.75 329 PRO A O 1
ATOM 2549 N N . LEU A 1 330 ? -16.516 28.391 16.641 1 77 330 LEU A N 1
ATOM 2550 C CA . LEU A 1 330 ? -16.469 29.828 16.359 1 77 330 LEU A CA 1
ATOM 2551 C C . LEU A 1 330 ? -15.156 30.422 16.859 1 77 330 LEU A C 1
ATOM 2553 O O . LEU A 1 330 ? -14.867 30.406 18.062 1 77 330 LEU A O 1
ATOM 2557 N N . ASP A 1 331 ? -14.312 30.734 15.984 1 75.69 331 ASP A N 1
ATOM 2558 C CA . ASP A 1 331 ? -13 31.328 16.219 1 75.69 331 ASP A CA 1
ATOM 2559 C C . ASP A 1 331 ? -12.719 32.469 15.25 1 75.69 331 ASP A C 1
ATOM 2561 O O . ASP A 1 331 ? -12.648 32.25 14.039 1 75.69 331 ASP A O 1
ATOM 2565 N N . PRO A 1 332 ? -12.648 33.625 15.891 1 74.62 332 PRO A N 1
ATOM 2566 C CA . PRO A 1 332 ? -12.352 34.75 14.992 1 74.62 332 PRO A CA 1
ATOM 2567 C C . PRO A 1 332 ? -11.125 34.5 14.117 1 74.62 332 PRO A C 1
ATOM 2569 O O . PRO A 1 332 ? -11.039 35 13 1 74.62 332 PRO A O 1
ATOM 2572 N N . ALA A 1 333 ? -10.258 33.719 14.594 1 71.56 333 ALA A N 1
ATOM 2573 C CA . ALA A 1 333 ? -9.023 33.438 13.852 1 71.56 333 ALA A CA 1
ATOM 2574 C C . ALA A 1 333 ? -9.312 32.625 12.594 1 71.56 333 ALA A C 1
ATOM 2576 O O . ALA A 1 333 ? -8.469 32.5 11.703 1 71.56 333 ALA A O 1
ATOM 2577 N N . LEU A 1 334 ? -10.461 32.062 12.531 1 75.56 334 LEU A N 1
ATOM 2578 C CA . LEU A 1 334 ? -10.859 31.312 11.344 1 75.56 334 LEU A CA 1
ATOM 2579 C C . LEU A 1 334 ? -11.352 32.25 10.242 1 75.56 334 LEU A C 1
ATOM 2581 O O . LEU A 1 334 ? -11.414 31.844 9.078 1 75.56 334 LEU A O 1
ATOM 2585 N N . THR A 1 335 ? -11.688 33.5 10.727 1 76.56 335 THR A N 1
ATOM 2586 C CA . THR A 1 335 ? -12.359 34.312 9.742 1 76.56 335 THR A CA 1
ATOM 2587 C C . THR A 1 335 ? -11.648 35.688 9.602 1 76.56 335 THR A C 1
ATOM 2589 O O . THR A 1 335 ? -11.938 36.438 8.68 1 76.56 335 THR A O 1
ATOM 2592 N N . GLN A 1 336 ? -10.773 35.906 10.555 1 80.5 336 GLN A N 1
ATOM 2593 C CA . GLN A 1 336 ? -10.055 37.156 10.523 1 80.5 336 GLN A CA 1
ATOM 2594 C C . GLN A 1 336 ? -8.555 36.938 10.688 1 80.5 336 GLN A C 1
ATOM 2596 O O . GLN A 1 336 ? -8.125 36 11.359 1 80.5 336 GLN A O 1
ATOM 2601 N N . PRO A 1 337 ? -7.77 37.812 9.992 1 82.5 337 PRO A N 1
ATOM 2602 C CA . PRO A 1 337 ? -6.324 37.719 10.203 1 82.5 337 PRO A CA 1
ATOM 2603 C C . PRO A 1 337 ? -5.922 37.969 11.656 1 82.5 337 PRO A C 1
ATOM 2605 O O . PRO A 1 337 ? -6.605 38.688 12.375 1 82.5 337 PRO A O 1
ATOM 2608 N N . VAL A 1 338 ? -4.906 37.344 12.016 1 78.44 338 VAL A N 1
ATOM 2609 C CA . VAL A 1 338 ? -4.332 37.594 13.336 1 78.44 338 VAL A CA 1
ATOM 2610 C C . VAL A 1 338 ? -2.947 38.219 13.195 1 78.44 338 VAL A C 1
ATOM 2612 O O . VAL A 1 338 ? -2.246 37.969 12.211 1 78.44 338 VAL A O 1
ATOM 2615 N N . ALA A 1 339 ? -2.592 38.969 14.141 1 77.81 339 ALA A N 1
ATOM 2616 C CA . ALA A 1 339 ? -1.333 39.688 14.055 1 77.81 339 ALA A CA 1
ATOM 2617 C C . ALA A 1 339 ? -0.19 38.906 14.68 1 77.81 339 ALA A C 1
ATOM 2619 O O . ALA A 1 339 ? -0.314 38.406 15.797 1 77.81 339 ALA A O 1
ATOM 2620 N N . VAL A 1 340 ? 0.821 38.719 13.938 1 78.25 340 VAL A N 1
ATOM 2621 C CA . VAL A 1 340 ? 2.094 38.188 14.406 1 78.25 340 VAL A CA 1
ATOM 2622 C C . VAL A 1 340 ? 3.199 39.219 14.203 1 78.25 340 VAL A C 1
ATOM 2624 O O . VAL A 1 340 ? 3.805 39.281 13.125 1 78.25 340 VAL A O 1
ATOM 2627 N N . GLY A 1 341 ? 3.553 39.812 15.289 1 73.19 341 GLY A N 1
ATOM 2628 C CA . GLY A 1 341 ? 4.406 40.969 15.109 1 73.19 341 GLY A CA 1
ATOM 2629 C C . GLY A 1 341 ? 3.83 41.969 14.141 1 73.19 341 GLY A C 1
ATOM 2630 O O . GLY A 1 341 ? 2.701 42.438 14.32 1 73.19 341 GLY A O 1
ATOM 2631 N N . ALA A 1 342 ? 4.664 42.25 13.078 1 74 342 ALA A N 1
ATOM 2632 C CA . ALA A 1 342 ? 4.238 43.219 12.078 1 74 342 ALA A CA 1
ATOM 2633 C C . ALA A 1 342 ? 3.484 42.562 10.938 1 74 342 ALA A C 1
ATOM 2635 O O . ALA A 1 342 ? 2.965 43.219 10.047 1 74 342 ALA A O 1
ATOM 2636 N N . LYS A 1 343 ? 3.346 41.25 11.133 1 78.88 343 LYS A N 1
ATOM 2637 C CA . LYS A 1 343 ? 2.727 40.531 10.031 1 78.88 343 LYS A CA 1
ATOM 2638 C C . LYS A 1 343 ? 1.317 40.062 10.406 1 78.88 343 LYS A C 1
ATOM 2640 O O . LYS A 1 343 ? 1.039 39.781 11.578 1 78.88 343 LYS A O 1
ATOM 2645 N N . ALA A 1 344 ? 0.441 40.156 9.438 1 81.75 344 ALA A N 1
ATOM 2646 C CA . ALA A 1 344 ? -0.901 39.594 9.586 1 81.75 344 ALA A CA 1
ATOM 2647 C C . ALA A 1 344 ? -0.979 38.188 9 1 81.75 344 ALA A C 1
ATOM 2649 O O . ALA A 1 344 ? -0.597 37.969 7.848 1 81.75 344 ALA A O 1
ATOM 2650 N N . LEU A 1 345 ? -1.323 37.312 9.859 1 80.88 345 LEU A N 1
ATOM 2651 C CA . LEU A 1 345 ? -1.557 35.969 9.391 1 80.88 345 LEU A CA 1
ATOM 2652 C C . LEU A 1 345 ? -3.006 35.781 8.953 1 80.88 345 LEU A C 1
ATOM 2654 O O . LEU A 1 345 ? -3.928 35.969 9.75 1 80.88 345 LEU A O 1
ATOM 2658 N N . GLU A 1 346 ? -3.129 35.438 7.707 1 82.12 346 GLU A N 1
ATOM 2659 C CA . GLU A 1 346 ? -4.469 35.156 7.191 1 82.12 346 GLU A CA 1
ATOM 2660 C C . GLU A 1 346 ? -5.062 33.906 7.824 1 82.12 346 GLU A C 1
ATOM 2662 O O . GLU A 1 346 ? -4.328 33.031 8.273 1 82.12 346 GLU A O 1
ATOM 2667 N N . PRO A 1 347 ? -6.426 33.844 7.879 1 81.44 347 PRO A N 1
ATOM 2668 C CA . PRO A 1 347 ? -7.055 32.625 8.383 1 81.44 347 PRO A CA 1
ATOM 2669 C C . PRO A 1 347 ? -6.57 31.375 7.652 1 81.44 347 PRO A C 1
ATOM 2671 O O . PRO A 1 347 ? -6.352 31.406 6.438 1 81.44 347 PRO A O 1
ATOM 2674 N N . LEU A 1 348 ? -6.324 30.406 8.453 1 83.81 348 LEU A N 1
ATOM 2675 C CA . LEU A 1 348 ? -6.027 29.109 7.855 1 83.81 348 LEU A CA 1
ATOM 2676 C C . LEU A 1 348 ? -7.293 28.469 7.309 1 83.81 348 LEU A C 1
ATOM 2678 O O . LEU A 1 348 ? -8.297 28.344 8.023 1 83.81 348 LEU A O 1
ATOM 2682 N N . PRO A 1 349 ? -7.301 28.203 6.074 1 87 349 PRO A N 1
ATOM 2683 C CA . PRO A 1 349 ? -8.492 27.531 5.551 1 87 349 PRO A CA 1
ATOM 2684 C C . PRO A 1 349 ? -8.734 26.172 6.184 1 87 349 PRO A C 1
ATOM 2686 O O . PRO A 1 349 ? -7.789 25.531 6.645 1 87 349 PRO A O 1
ATOM 2689 N N . VAL A 1 350 ? -9.984 25.797 6.281 1 89.12 350 VAL A N 1
ATOM 2690 C CA . VAL A 1 350 ? -10.344 24.438 6.684 1 89.12 350 VAL A CA 1
ATOM 2691 C C . VAL A 1 350 ? -10.289 23.5 5.477 1 89.12 350 VAL A C 1
ATOM 2693 O O . VAL A 1 350 ? -10.852 23.812 4.422 1 89.12 350 VAL A O 1
ATOM 2696 N N . ARG A 1 351 ? -9.68 22.438 5.648 1 89.25 351 ARG A N 1
ATOM 2697 C CA . ARG A 1 351 ? -9.367 21.594 4.496 1 89.25 351 ARG A CA 1
ATOM 2698 C C . ARG A 1 351 ? -10.414 20.5 4.324 1 89.25 351 ARG A C 1
ATOM 2700 O O . ARG A 1 351 ? -10.836 19.891 5.305 1 89.25 351 ARG A O 1
ATOM 2707 N N . VAL A 1 352 ? -10.828 20.312 3.117 1 91.62 352 VAL A N 1
ATOM 2708 C CA . VAL A 1 352 ? -11.531 19.109 2.666 1 91.62 352 VAL A CA 1
ATOM 2709 C C . VAL A 1 352 ? -10.672 18.375 1.643 1 91.62 352 VAL A C 1
ATOM 2711 O O . VAL A 1 352 ? -10.391 18.891 0.564 1 91.62 352 VAL A O 1
ATOM 2714 N N . GLN A 1 353 ? -10.289 17.219 1.937 1 90.12 353 GLN A N 1
ATOM 2715 C CA . GLN A 1 353 ? -9.461 16.406 1.048 1 90.12 353 GLN A CA 1
ATOM 2716 C C . GLN A 1 353 ? -10.32 15.57 0.107 1 90.12 353 GLN A C 1
ATOM 2718 O O . GLN A 1 353 ? -11.375 15.062 0.506 1 90.12 353 GLN A O 1
ATOM 2723 N N . MET A 1 354 ? -9.898 15.508 -1.093 1 89.94 354 MET A N 1
ATOM 2724 C CA . MET A 1 354 ? -10.32 14.461 -2.023 1 89.94 354 MET A CA 1
ATOM 2725 C C . MET A 1 354 ? -9.297 13.336 -2.072 1 89.94 354 MET A C 1
ATOM 2727 O O . MET A 1 354 ? -8.211 13.5 -2.629 1 89.94 354 MET A O 1
ATOM 2731 N N . VAL A 1 355 ? -9.648 12.266 -1.44 1 86.25 355 VAL A N 1
ATOM 2732 C CA . VAL A 1 355 ? -8.68 11.211 -1.169 1 86.25 355 VAL A CA 1
ATOM 2733 C C . VAL A 1 355 ? -9.391 9.859 -1.164 1 86.25 355 VAL A C 1
ATOM 2735 O O . VAL A 1 355 ? -10.43 9.695 -0.531 1 86.25 355 VAL A O 1
ATOM 2738 N N . GLY A 1 356 ? -8.812 8.875 -1.9 1 85.12 356 GLY A N 1
ATOM 2739 C CA . GLY A 1 356 ? -9.438 7.566 -1.979 1 85.12 356 GLY A CA 1
ATOM 2740 C C . GLY A 1 356 ? -10.828 7.602 -2.574 1 85.12 356 GLY A C 1
ATOM 2741 O O . GLY A 1 356 ? -11.742 6.938 -2.078 1 85.12 356 GLY A O 1
ATOM 2742 N N . ASN A 1 357 ? -11.008 8.453 -3.49 1 86.75 357 ASN A N 1
ATOM 2743 C CA . ASN A 1 357 ? -12.297 8.617 -4.156 1 86.75 357 ASN A CA 1
ATOM 2744 C C . ASN A 1 357 ? -13.398 8.992 -3.168 1 86.75 357 ASN A C 1
ATOM 2746 O O . ASN A 1 357 ? -14.5 8.453 -3.23 1 86.75 357 ASN A O 1
ATOM 2750 N N . SER A 1 358 ? -13.102 9.828 -2.277 1 89.75 358 SER A N 1
ATOM 2751 C CA . SER A 1 358 ? -14.055 10.336 -1.296 1 89.75 358 SER A CA 1
ATOM 2752 C C . SER A 1 358 ? -13.672 11.727 -0.815 1 89.75 358 SER A C 1
ATOM 2754 O O . SER A 1 358 ? -12.562 12.203 -1.092 1 89.75 358 SER A O 1
ATOM 2756 N N . PHE A 1 359 ? -14.602 12.391 -0.24 1 91.81 359 PHE A N 1
ATOM 2757 C CA . PHE A 1 359 ? -14.305 13.609 0.493 1 91.81 359 PHE A CA 1
ATOM 2758 C C . PHE A 1 359 ? -14.016 13.305 1.959 1 91.81 359 PHE A C 1
ATOM 2760 O O . PHE A 1 359 ? -14.641 12.422 2.549 1 91.81 359 PHE A O 1
ATOM 2767 N N . TYR A 1 360 ? -13.109 14.039 2.531 1 91.12 360 TYR A N 1
ATOM 2768 C CA . TYR A 1 360 ? -12.82 13.891 3.953 1 91.12 360 TYR A CA 1
ATOM 2769 C C . TYR A 1 360 ? -12.477 15.234 4.582 1 91.12 360 TYR A C 1
ATOM 2771 O O . TYR A 1 360 ? -11.578 15.93 4.109 1 91.12 360 TYR A O 1
ATOM 2779 N N . PRO A 1 361 ? -13.094 15.711 5.707 1 92.38 361 PRO A N 1
ATOM 2780 C CA . PRO A 1 361 ? -14.188 14.977 6.34 1 92.38 361 PRO A CA 1
ATOM 2781 C C . PRO A 1 361 ? -15.422 14.852 5.441 1 92.38 361 PRO A C 1
ATOM 2783 O O . PRO A 1 361 ? -15.555 15.602 4.469 1 92.38 361 PRO A O 1
ATOM 2786 N N . LYS A 1 362 ? -16.281 13.805 5.801 1 90.88 362 LYS A N 1
ATOM 2787 C CA . LYS A 1 362 ? -17.516 13.609 5.043 1 90.88 362 LYS A CA 1
ATOM 2788 C C . LYS A 1 362 ? -18.5 14.734 5.312 1 90.88 362 LYS A C 1
ATOM 2790 O O . LYS A 1 362 ? -19.188 15.195 4.398 1 90.88 362 LYS A O 1
ATOM 2795 N N . ILE A 1 363 ? -18.578 15.109 6.52 1 91.69 363 ILE A N 1
ATOM 2796 C CA . ILE A 1 363 ? -19.391 16.25 6.93 1 91.69 363 ILE A CA 1
ATOM 2797 C C . ILE A 1 363 ? -18.516 17.281 7.629 1 91.69 363 ILE A C 1
ATOM 2799 O O . ILE A 1 363 ? -17.781 16.953 8.562 1 91.69 363 ILE A O 1
ATOM 2803 N N . LEU A 1 364 ? -18.531 18.453 7.129 1 92.25 364 LEU A N 1
ATOM 2804 C CA . LEU A 1 364 ? -17.797 19.562 7.723 1 92.25 364 LEU A CA 1
ATOM 2805 C C . LEU A 1 364 ? -18.766 20.641 8.203 1 92.25 364 LEU A C 1
ATOM 2807 O O . LEU A 1 364 ? -19.609 21.109 7.441 1 92.25 364 LEU A O 1
ATOM 2811 N N . GLU A 1 365 ? -18.719 21.031 9.469 1 90.38 365 GLU A N 1
ATOM 2812 C CA . GLU A 1 365 ? -19.5 22.109 10.039 1 90.38 365 GLU A CA 1
ATOM 2813 C C . GLU A 1 365 ? -18.625 23.312 10.391 1 90.38 365 GLU A C 1
ATOM 2815 O O . GLU A 1 365 ? -17.688 23.188 11.188 1 90.38 365 GLU A O 1
ATOM 2820 N N . ILE A 1 366 ? -18.922 24.391 9.742 1 90.88 366 ILE A N 1
ATOM 2821 C CA . ILE A 1 366 ? -18.062 25.547 9.898 1 90.88 366 ILE A CA 1
ATOM 2822 C C . ILE A 1 366 ? -18.891 26.797 10.133 1 90.88 366 ILE A C 1
ATOM 2824 O O . ILE A 1 366 ? -20.062 26.859 9.719 1 90.88 366 ILE A O 1
ATOM 2828 N N . PRO A 1 367 ? -18.375 27.828 10.844 1 89.56 367 PRO A N 1
ATOM 2829 C CA . PRO A 1 367 ? -19.078 29.109 10.938 1 89.56 367 PRO A CA 1
ATOM 2830 C C . PRO A 1 367 ? -19.047 29.906 9.633 1 89.56 367 PRO A C 1
ATOM 2832 O O . PRO A 1 367 ? -18.141 29.734 8.82 1 89.56 367 PRO A O 1
ATOM 2835 N N . VAL A 1 368 ? -20.031 30.719 9.531 1 89.31 368 VAL A N 1
ATOM 2836 C CA . VAL A 1 368 ? -20.109 31.609 8.375 1 89.31 368 VAL A CA 1
ATOM 2837 C C . VAL A 1 368 ? -18.812 32.438 8.281 1 89.31 368 VAL A C 1
ATOM 2839 O O . VAL A 1 368 ? -18.281 32.875 9.297 1 89.31 368 VAL A O 1
ATOM 2842 N N . GLY A 1 369 ? -18.328 32.594 7.078 1 88.5 369 GLY A N 1
ATOM 2843 C CA . GLY A 1 369 ? -17.125 33.344 6.832 1 88.5 369 GLY A CA 1
ATOM 2844 C C . GLY A 1 369 ? -15.883 32.5 6.707 1 88.5 369 GLY A C 1
ATOM 2845 O O . GLY A 1 369 ? -14.812 32.969 6.348 1 88.5 369 GLY A O 1
ATOM 2846 N N . THR A 1 370 ? -16.031 31.172 6.895 1 89.62 370 THR A N 1
ATOM 2847 C CA . THR A 1 370 ? -14.898 30.25 6.848 1 89.62 370 THR A CA 1
ATOM 2848 C C . THR A 1 370 ? -14.508 29.938 5.406 1 89.62 370 THR A C 1
ATOM 2850 O O . THR A 1 370 ? -15.375 29.734 4.551 1 89.62 370 THR A O 1
ATOM 2853 N N . THR A 1 371 ? -13.219 29.984 5.148 1 90 371 THR A N 1
ATOM 2854 C CA . THR A 1 371 ? -12.68 29.531 3.869 1 90 371 THR A CA 1
ATOM 2855 C C . THR A 1 371 ? -12.344 28.047 3.922 1 90 371 THR A C 1
ATOM 2857 O O . THR A 1 371 ? -11.625 27.594 4.816 1 90 371 THR A O 1
ATOM 2860 N N . VAL A 1 372 ? -12.922 27.328 2.971 1 92.12 372 VAL A N 1
ATOM 2861 C CA . VAL A 1 372 ? -12.641 25.906 2.824 1 92.12 372 VAL A CA 1
ATOM 2862 C C . VAL A 1 372 ? -11.711 25.672 1.634 1 92.12 372 VAL A C 1
ATOM 2864 O O . VAL A 1 372 ? -11.922 26.234 0.558 1 92.12 372 VAL A O 1
ATOM 2867 N N . GLU A 1 373 ? -10.641 24.953 1.817 1 90.75 373 GLU A N 1
ATOM 2868 C CA . GLU A 1 373 ? -9.734 24.562 0.75 1 90.75 373 GLU A CA 1
ATOM 2869 C C . GLU A 1 373 ? -9.922 23.094 0.381 1 90.75 373 GLU A C 1
ATOM 2871 O O . GLU A 1 373 ? -9.656 22.203 1.191 1 90.75 373 GLU A O 1
ATOM 2876 N N . PHE A 1 374 ? -10.414 22.875 -0.853 1 91.06 374 PHE A N 1
ATOM 2877 C CA . PHE A 1 374 ? -10.438 21.531 -1.414 1 91.06 374 PHE A CA 1
ATOM 2878 C C . PHE A 1 374 ? -9.078 21.156 -1.982 1 91.06 374 PHE A C 1
ATOM 2880 O O . PHE A 1 374 ? -8.461 21.938 -2.707 1 91.06 374 PHE A O 1
ATOM 2887 N N . VAL A 1 375 ? -8.602 20.047 -1.652 1 86.44 375 VAL A N 1
ATOM 2888 C CA . VAL A 1 375 ? -7.32 19.594 -2.178 1 86.44 375 VAL A CA 1
ATOM 2889 C C . VAL A 1 375 ? -7.445 18.156 -2.662 1 86.44 375 VAL A C 1
ATOM 2891 O O . VAL A 1 375 ? -8.016 17.312 -1.971 1 86.44 375 VAL A O 1
ATOM 2894 N N . ASN A 1 376 ? -6.934 17.812 -3.842 1 87.19 376 ASN A N 1
ATOM 2895 C CA . ASN A 1 376 ? -6.906 16.453 -4.336 1 87.19 376 ASN A CA 1
ATOM 2896 C C . ASN A 1 376 ? -5.621 15.727 -3.926 1 87.19 376 ASN A C 1
ATOM 2898 O O . ASN A 1 376 ? -4.531 16.125 -4.34 1 87.19 376 ASN A O 1
ATOM 2902 N N . GLU A 1 377 ? -5.801 14.734 -3.211 1 82.19 377 GLU A N 1
ATOM 2903 C CA . GLU A 1 377 ? -4.66 13.953 -2.74 1 82.19 377 GLU A CA 1
ATOM 2904 C C . GLU A 1 377 ? -4.43 12.719 -3.615 1 82.19 377 GLU A C 1
ATOM 2906 O O . GLU A 1 377 ? -3.385 12.078 -3.525 1 82.19 377 GLU A O 1
ATOM 2911 N N . ASP A 1 378 ? -5.414 12.375 -4.449 1 82.19 378 ASP A N 1
ATOM 2912 C CA . ASP A 1 378 ? -5.27 11.203 -5.312 1 82.19 378 ASP A CA 1
ATOM 2913 C C . ASP A 1 378 ? -4.297 11.484 -6.457 1 82.19 378 ASP A C 1
ATOM 2915 O O . ASP A 1 378 ? -4.309 12.578 -7.031 1 82.19 378 ASP A O 1
ATOM 2919 N N . VAL A 1 379 ? -3.463 10.539 -6.852 1 74.94 379 VAL A N 1
ATOM 2920 C CA . VAL A 1 379 ? -2.342 10.805 -7.746 1 74.94 379 VAL A CA 1
ATOM 2921 C C . VAL A 1 379 ? -2.691 10.352 -9.164 1 74.94 379 VAL A C 1
ATOM 2923 O O . VAL A 1 379 ? -1.998 10.703 -10.117 1 74.94 379 VAL A O 1
ATOM 2926 N N . PHE A 1 380 ? -3.816 9.539 -9.375 1 71.94 380 PHE A N 1
ATOM 2927 C CA . PHE A 1 380 ? -4.129 8.945 -10.672 1 71.94 380 PHE A CA 1
ATOM 2928 C C . PHE A 1 380 ? -4.777 9.969 -11.594 1 71.94 380 PHE A C 1
ATOM 2930 O O . PHE A 1 380 ? -5.918 9.789 -12.023 1 71.94 380 PHE A O 1
ATOM 2937 N N . ASP A 1 381 ? -4.055 10.984 -11.938 1 71.25 381 ASP A N 1
ATOM 2938 C CA . ASP A 1 381 ? -4.641 12.062 -12.719 1 71.25 381 ASP A CA 1
ATOM 2939 C C . ASP A 1 381 ? -4.605 11.742 -14.211 1 71.25 381 ASP A C 1
ATOM 2941 O O . ASP A 1 381 ? -4.906 12.602 -15.047 1 71.25 381 ASP A O 1
ATOM 2945 N N . LEU A 1 382 ? -4.332 10.492 -14.391 1 70.94 382 LEU A N 1
ATOM 2946 C CA . LEU A 1 382 ? -4.258 10.133 -15.805 1 70.94 382 LEU A CA 1
ATOM 2947 C C . LEU A 1 382 ? -5.598 9.602 -16.297 1 70.94 382 LEU A C 1
ATOM 2949 O O . LEU A 1 382 ? -6.543 9.461 -15.523 1 70.94 382 LEU A O 1
ATOM 2953 N N . LEU A 1 383 ? -5.938 9.586 -17.484 1 71.94 383 LEU A N 1
ATOM 2954 C CA . LEU A 1 383 ? -7.098 9.047 -18.188 1 71.94 383 LEU A CA 1
ATOM 2955 C C . LEU A 1 383 ? -8.289 9.992 -18.062 1 71.94 383 LEU A C 1
ATOM 2957 O O . LEU A 1 383 ? -8.148 11.109 -17.562 1 71.94 383 LEU A O 1
ATOM 2961 N N . GLU A 1 384 ? -9.211 9.633 -18.609 1 71.38 384 GLU A N 1
ATOM 2962 C CA . GLU A 1 384 ? -10.383 10.508 -18.672 1 71.38 384 GLU A CA 1
ATOM 2963 C C . GLU A 1 384 ? -11.617 9.797 -18.125 1 71.38 384 GLU A C 1
ATOM 2965 O O . GLU A 1 384 ? -11.617 8.578 -17.938 1 71.38 384 GLU A O 1
ATOM 2970 N N . GLY A 1 385 ? -12.547 10.641 -17.75 1 70.19 385 GLY A N 1
ATOM 2971 C CA . GLY A 1 385 ? -13.797 10.086 -17.266 1 70.19 385 GLY A CA 1
ATOM 2972 C C . GLY A 1 385 ? -13.68 9.484 -15.875 1 70.19 385 GLY A C 1
ATOM 2973 O O . GLY A 1 385 ? -13 10.039 -15.008 1 70.19 385 GLY A O 1
ATOM 2974 N N . GLU A 1 386 ? -14.328 8.383 -15.695 1 70.94 386 GLU A N 1
ATOM 2975 C CA . GLU A 1 386 ? -14.406 7.773 -14.367 1 70.94 386 GLU A CA 1
ATOM 2976 C C . GLU A 1 386 ? -13.086 7.113 -13.992 1 70.94 386 GLU A C 1
ATOM 2978 O O . GLU A 1 386 ? -12.852 6.793 -12.828 1 70.94 386 GLU A O 1
ATOM 2983 N N . ARG A 1 387 ? -12.25 7.16 -14.953 1 73.44 387 ARG A N 1
ATOM 2984 C CA . ARG A 1 387 ? -11 6.438 -14.727 1 73.44 387 ARG A CA 1
ATOM 2985 C C . ARG A 1 387 ? -9.914 7.371 -14.188 1 73.44 387 ARG A C 1
ATOM 2987 O O . ARG A 1 387 ? -8.867 6.918 -13.742 1 73.44 387 ARG A O 1
ATOM 2994 N N . THR A 1 388 ? -10.234 8.609 -14.188 1 78.12 388 THR A N 1
ATOM 2995 C CA . THR A 1 388 ? -9.258 9.578 -13.711 1 78.12 388 THR A CA 1
ATOM 2996 C C . THR A 1 388 ? -9.344 9.742 -12.195 1 78.12 388 THR A C 1
ATOM 2998 O O . THR A 1 388 ? -10.391 9.492 -11.602 1 78.12 388 THR A O 1
ATOM 3001 N N . GLY A 1 389 ? -8.219 10.094 -11.648 1 79.75 389 GLY A N 1
ATOM 3002 C CA . GLY A 1 389 ? -8.188 10.453 -10.242 1 79.75 389 GLY A CA 1
ATOM 3003 C C . GLY A 1 389 ? -8.414 11.93 -9.992 1 79.75 389 GLY A C 1
ATOM 3004 O O . GLY A 1 389 ? -8.18 12.43 -8.891 1 79.75 389 GLY A O 1
ATOM 3005 N N . ARG A 1 390 ? -8.797 12.578 -11.078 1 85.62 390 ARG A N 1
ATOM 3006 C CA . ARG A 1 390 ? -9.227 13.961 -10.883 1 85.62 390 ARG A CA 1
ATOM 3007 C C . ARG A 1 390 ? -10.594 14.023 -10.227 1 85.62 390 ARG A C 1
ATOM 3009 O O . ARG A 1 390 ? -11.445 13.164 -10.461 1 85.62 390 ARG A O 1
ATOM 3016 N N . HIS A 1 391 ? -10.742 15.031 -9.438 1 90.06 391 HIS A N 1
ATOM 3017 C CA . HIS A 1 391 ? -12.008 15.211 -8.734 1 90.06 391 HIS A CA 1
ATOM 3018 C C . HIS A 1 391 ? -12.445 16.672 -8.766 1 90.06 391 HIS A C 1
ATOM 3020 O O . HIS A 1 391 ? -11.633 17.562 -9.008 1 90.06 391 HIS A O 1
ATOM 3026 N N . ASP A 1 392 ? -13.734 16.891 -8.633 1 92.06 392 ASP A N 1
ATOM 3027 C CA . ASP A 1 392 ? -14.305 18.203 -8.359 1 92.06 392 ASP A CA 1
ATOM 3028 C C . ASP A 1 392 ? -15.383 18.109 -7.277 1 92.06 392 ASP A C 1
ATOM 3030 O O . ASP A 1 392 ? -15.68 17.031 -6.77 1 92.06 392 ASP A O 1
ATOM 3034 N N . ALA A 1 393 ? -15.781 19.188 -6.773 1 91.44 393 ALA A N 1
ATOM 3035 C CA . ALA A 1 393 ? -16.922 19.312 -5.867 1 91.44 393 ALA A CA 1
ATOM 3036 C C . ALA A 1 393 ? -18.031 20.156 -6.484 1 91.44 393 ALA A C 1
ATOM 3038 O O . ALA A 1 393 ? -17.828 21.344 -6.773 1 91.44 393 ALA A O 1
ATOM 3039 N N . VAL A 1 394 ? -19.141 19.578 -6.691 1 89.25 394 VAL A N 1
ATOM 3040 C CA . VAL A 1 394 ? -20.297 20.234 -7.285 1 89.25 394 VAL A CA 1
ATOM 3041 C C . VAL A 1 394 ? -21.5 20.109 -6.352 1 89.25 394 VAL A C 1
ATOM 3043 O O . VAL A 1 394 ? -21.938 19 -6.027 1 89.25 394 VAL A O 1
ATOM 3046 N N . VAL A 1 395 ? -22.047 21.234 -5.992 1 88.5 395 VAL A N 1
ATOM 3047 C CA . VAL A 1 395 ? -23.219 21.219 -5.113 1 88.5 395 VAL A CA 1
ATOM 3048 C C . VAL A 1 395 ? -24.438 20.734 -5.887 1 88.5 395 VAL A C 1
ATOM 3050 O O . VAL A 1 395 ? -24.688 21.188 -7.004 1 88.5 395 VAL A O 1
ATOM 3053 N N . ILE A 1 396 ? -25.172 19.844 -5.332 1 82.81 396 ILE A N 1
ATOM 3054 C CA . ILE A 1 396 ? -26.359 19.312 -6.004 1 82.81 396 ILE A CA 1
ATOM 3055 C C . ILE A 1 396 ? -27.609 19.703 -5.223 1 82.81 396 ILE A C 1
ATOM 3057 O O . ILE A 1 396 ? -28.719 19.625 -5.742 1 82.81 396 ILE A O 1
ATOM 3061 N N . ASN A 1 397 ? -27.438 19.953 -4.047 1 78.19 397 ASN A N 1
ATOM 3062 C CA . ASN A 1 397 ? -28.562 20.391 -3.217 1 78.19 397 ASN A CA 1
ATOM 3063 C C . ASN A 1 397 ? -28.125 21.438 -2.199 1 78.19 397 ASN A C 1
ATOM 3065 O O . ASN A 1 397 ? -27.156 21.25 -1.473 1 78.19 397 ASN A O 1
ATOM 3069 N N . VAL A 1 398 ? -28.766 22.531 -2.406 1 70.31 398 VAL A N 1
ATOM 3070 C CA . VAL A 1 398 ? -28.5 23.594 -1.443 1 70.31 398 VAL A CA 1
ATOM 3071 C C . VAL A 1 398 ? -29.766 23.891 -0.657 1 70.31 398 VAL A C 1
ATOM 3073 O O . VAL A 1 398 ? -30.828 24.125 -1.244 1 70.31 398 VAL A O 1
ATOM 3076 N N . GLN A 1 399 ? -29.719 23.516 0.589 1 67.81 399 GLN A N 1
ATOM 3077 C CA . GLN A 1 399 ? -30.766 24.125 1.427 1 67.81 399 GLN A CA 1
ATOM 3078 C C . GLN A 1 399 ? -30.281 25.438 2.027 1 67.81 399 GLN A C 1
ATOM 3080 O O . GLN A 1 399 ? -29.891 25.5 3.193 1 67.81 399 GLN A O 1
ATOM 3085 N N . GLY A 1 400 ? -29.984 26.422 1.122 1 55.03 400 GLY A N 1
ATOM 3086 C CA . GLY A 1 400 ? -29.531 27.75 1.462 1 55.03 400 GLY A CA 1
ATOM 3087 C C . GLY A 1 400 ? -29.047 28.531 0.26 1 55.03 400 GLY A C 1
ATOM 3088 O O . GLY A 1 400 ? -29.672 28.516 -0.801 1 55.03 400 GLY A O 1
ATOM 3089 N N . PRO A 1 401 ? -27.875 29.125 0.482 1 62.78 401 PRO A N 1
ATOM 3090 C CA . PRO A 1 401 ? -27.531 30.047 -0.601 1 62.78 401 PRO A CA 1
ATOM 3091 C C . PRO A 1 401 ? -27.016 29.328 -1.844 1 62.78 401 PRO A C 1
ATOM 3093 O O . PRO A 1 401 ? -27.094 28.094 -1.922 1 62.78 401 PRO A O 1
ATOM 3096 N N . GLU A 1 402 ? -26 30.062 -2.779 1 65.06 402 GLU A N 1
ATOM 3097 C CA . GLU A 1 402 ? -25.641 29.781 -4.168 1 65.06 402 GLU A CA 1
ATOM 3098 C C . GLU A 1 402 ? -24.719 28.578 -4.262 1 65.06 402 GLU A C 1
ATOM 3100 O O . GLU A 1 402 ? -23.828 28.391 -3.422 1 65.06 402 GLU A O 1
ATOM 3105 N N . PRO A 1 403 ? -25.062 27.781 -5.133 1 76.12 403 PRO A N 1
ATOM 3106 C CA . PRO A 1 403 ? -24.266 26.609 -5.434 1 76.12 403 PRO A CA 1
ATOM 3107 C C . PRO A 1 403 ? -22.828 26.953 -5.848 1 76.12 403 PRO A C 1
ATOM 3109 O O . PRO A 1 403 ? -22.547 28.109 -6.176 1 76.12 403 PRO A O 1
ATOM 3112 N N . PHE A 1 404 ? -21.938 26.156 -5.57 1 83.38 404 PHE A N 1
ATOM 3113 C CA . PHE A 1 404 ? -20.578 26.312 -6.051 1 83.38 404 PHE A CA 1
ATOM 3114 C C . PHE A 1 404 ? -20.156 25.109 -6.883 1 83.38 404 PHE A C 1
ATOM 3116 O O . PHE A 1 404 ? -20.812 24.062 -6.84 1 83.38 404 PHE A O 1
ATOM 3123 N N . VAL A 1 405 ? -19.141 25.297 -7.75 1 86.31 405 VAL A N 1
ATOM 3124 C CA . VAL A 1 405 ? -18.438 24.266 -8.516 1 86.31 405 VAL A CA 1
ATOM 3125 C C . VAL A 1 405 ? -16.938 24.547 -8.492 1 86.31 405 VAL A C 1
ATOM 3127 O O . VAL A 1 405 ? -16.5 25.672 -8.742 1 86.31 405 VAL A O 1
ATOM 3130 N N . THR A 1 406 ? -16.188 23.594 -8.031 1 90.75 406 THR A N 1
ATOM 3131 C CA . THR A 1 406 ? -14.742 23.719 -8.156 1 90.75 406 THR A CA 1
ATOM 3132 C C . THR A 1 406 ? -14.273 23.266 -9.531 1 90.75 406 THR A C 1
ATOM 3134 O O . THR A 1 406 ? -15 22.547 -10.227 1 90.75 406 THR A O 1
ATOM 3137 N N . PRO A 1 407 ? -13.07 23.688 -10.016 1 88.44 407 PRO A N 1
ATOM 3138 C CA . PRO A 1 407 ? -12.469 23.031 -11.172 1 88.44 407 PRO A CA 1
ATOM 3139 C C . PRO A 1 407 ? -12.156 21.547 -10.906 1 88.44 407 PRO A C 1
ATOM 3141 O O . PRO A 1 407 ? -12.211 21.109 -9.766 1 88.44 407 PRO A O 1
ATOM 3144 N N . LYS A 1 408 ? -12.016 20.844 -12 1 91.19 408 LYS A N 1
ATOM 3145 C CA . LYS A 1 408 ? -11.461 19.5 -11.852 1 91.19 408 LYS A CA 1
ATOM 3146 C C . LYS A 1 408 ? -10.008 19.547 -11.398 1 91.19 408 LYS A C 1
ATOM 3148 O O . LYS A 1 408 ? -9.141 20.016 -12.133 1 91.19 408 LYS A O 1
ATOM 3153 N N . LEU A 1 409 ? -9.805 19.156 -10.211 1 87.75 409 LEU A N 1
ATOM 3154 C CA . LEU A 1 409 ? -8.5 19.266 -9.562 1 87.75 409 LEU A CA 1
ATOM 3155 C C . LEU A 1 409 ? -7.672 18.016 -9.805 1 87.75 409 LEU A C 1
ATOM 3157 O O . LEU A 1 409 ? -8.148 16.891 -9.602 1 87.75 409 LEU A O 1
ATOM 3161 N N . GLY A 1 410 ? -6.453 18.219 -10.297 1 84.5 410 GLY A N 1
ATOM 3162 C CA . GLY A 1 410 ? -5.477 17.141 -10.328 1 84.5 410 GLY A CA 1
ATOM 3163 C C . GLY A 1 410 ? -4.746 16.953 -9.008 1 84.5 410 GLY A C 1
ATOM 3164 O O . GLY A 1 410 ? -5.051 17.641 -8.023 1 84.5 410 GLY A O 1
ATOM 3165 N N . HIS A 1 411 ? -3.855 16.016 -8.992 1 81.12 411 HIS A N 1
ATOM 3166 C CA . HIS A 1 411 ? -3.123 15.719 -7.762 1 81.12 411 HIS A CA 1
ATOM 3167 C C . HIS A 1 411 ? -2.41 16.953 -7.238 1 81.12 411 HIS A C 1
ATOM 3169 O O . HIS A 1 411 ? -1.7 17.625 -7.984 1 81.12 411 HIS A O 1
ATOM 3175 N N . GLY A 1 412 ? -2.543 17.234 -5.988 1 74.69 412 GLY A N 1
ATOM 3176 C CA . GLY A 1 412 ? -1.877 18.344 -5.316 1 74.69 412 GLY A CA 1
ATOM 3177 C C . GLY A 1 412 ? -2.514 19.688 -5.605 1 74.69 412 GLY A C 1
ATOM 3178 O O . GLY A 1 412 ? -2.193 20.688 -4.953 1 74.69 412 GLY A O 1
ATOM 3179 N N . GLU A 1 413 ? -3.408 19.75 -6.559 1 81.5 413 GLU A N 1
ATOM 3180 C CA . GLU A 1 413 ? -4.086 21.016 -6.867 1 81.5 413 GLU A CA 1
ATOM 3181 C C . GLU A 1 413 ? -5.117 21.359 -5.797 1 81.5 413 GLU A C 1
ATOM 3183 O O . GLU A 1 413 ? -5.633 20.469 -5.113 1 81.5 413 GLU A O 1
ATOM 3188 N N . ARG A 1 414 ? -5.363 22.656 -5.648 1 86.38 414 ARG A N 1
ATOM 3189 C CA . ARG A 1 414 ? -6.223 23.172 -4.582 1 86.38 414 ARG A CA 1
ATOM 3190 C C . ARG A 1 414 ? -7.191 24.219 -5.113 1 86.38 414 ARG A C 1
ATOM 3192 O O . ARG A 1 414 ? -6.922 24.859 -6.137 1 86.38 414 ARG A O 1
ATOM 3199 N N . TYR A 1 415 ? -8.305 24.375 -4.445 1 90.75 415 TYR A N 1
ATOM 3200 C CA . TYR A 1 415 ? -9.297 25.406 -4.723 1 90.75 415 TYR A CA 1
ATOM 3201 C C . TYR A 1 415 ? -9.977 25.875 -3.439 1 90.75 415 TYR A C 1
ATOM 3203 O O . TYR A 1 415 ? -10.336 25.047 -2.586 1 90.75 415 TYR A O 1
ATOM 3211 N N . ARG A 1 416 ? -10.125 27.172 -3.285 1 91.19 416 ARG A N 1
ATOM 3212 C CA . ARG A 1 416 ? -10.664 27.734 -2.055 1 91.19 416 ARG A CA 1
ATOM 3213 C C . ARG A 1 416 ? -12.016 28.391 -2.303 1 91.19 416 ARG A C 1
ATOM 3215 O O . ARG A 1 416 ? -12.227 29.031 -3.334 1 91.19 416 ARG A O 1
ATOM 3222 N N . ILE A 1 417 ? -12.914 28.188 -1.375 1 90.56 417 ILE A N 1
ATOM 3223 C CA . ILE A 1 417 ? -14.227 28.828 -1.358 1 90.56 417 ILE A CA 1
ATOM 3224 C C . ILE A 1 417 ? -14.508 29.391 0.033 1 90.56 417 ILE A C 1
ATOM 3226 O O . ILE A 1 417 ? -14.359 28.688 1.034 1 90.56 417 ILE A O 1
ATOM 3230 N N . THR A 1 418 ? -14.906 30.609 0.067 1 89.62 418 THR A N 1
ATOM 3231 C CA . THR A 1 418 ? -15.367 31.188 1.323 1 89.62 418 THR A CA 1
ATOM 3232 C C . THR A 1 418 ? -16.891 31.109 1.426 1 89.62 418 THR A C 1
ATOM 3234 O O . THR A 1 418 ? -17.594 31.547 0.521 1 89.62 418 THR A O 1
ATOM 3237 N N . PHE A 1 419 ? -17.344 30.516 2.484 1 89.31 419 PHE A N 1
ATOM 3238 C CA . PHE A 1 419 ? -18.781 30.375 2.684 1 89.31 419 PHE A CA 1
ATOM 3239 C C . PHE A 1 419 ? -19.344 31.547 3.477 1 89.31 419 PHE A C 1
ATOM 3241 O O . PHE A 1 419 ? -19.141 31.641 4.691 1 89.31 419 PHE A O 1
ATOM 3248 N N . THR A 1 420 ? -20.156 32.344 2.836 1 87.69 420 THR A N 1
ATOM 3249 C CA . THR A 1 420 ? -20.594 33.594 3.438 1 87.69 420 THR A CA 1
ATOM 3250 C C . THR A 1 420 ? -22.062 33.531 3.854 1 87.69 420 THR A C 1
ATOM 3252 O O . THR A 1 420 ? -22.594 34.438 4.465 1 87.69 420 THR A O 1
ATOM 3255 N N . GLN A 1 421 ? -22.734 32.438 3.537 1 87.12 421 GLN A N 1
ATOM 3256 C CA . GLN A 1 421 ? -24.141 32.281 3.871 1 87.12 421 GLN A CA 1
ATOM 3257 C C . GLN A 1 421 ? -24.391 30.969 4.602 1 87.12 421 GLN A C 1
ATOM 3259 O O . GLN A 1 421 ? -23.891 29.922 4.191 1 87.12 421 GLN A O 1
ATOM 3264 N N . PRO A 1 422 ? -25.172 31.031 5.648 1 88.94 422 PRO A N 1
ATOM 3265 C CA . PRO A 1 422 ? -25.516 29.781 6.344 1 88.94 422 PRO A CA 1
ATOM 3266 C C . PRO A 1 422 ? -26.328 28.828 5.48 1 88.94 422 PRO A C 1
ATOM 3268 O O . PRO A 1 422 ? -27.078 29.281 4.605 1 88.94 422 PRO A O 1
ATOM 3271 N N . GLY A 1 423 ? -26.188 27.594 5.703 1 88.5 423 GLY A N 1
ATOM 3272 C CA . GLY A 1 423 ? -26.938 26.594 4.957 1 88.5 423 GLY A CA 1
ATOM 3273 C C . GLY A 1 423 ? -26.234 25.25 4.914 1 88.5 423 GLY A C 1
ATOM 3274 O O . GLY A 1 423 ? -25.156 25.078 5.484 1 88.5 423 GLY A O 1
ATOM 3275 N N . GLU A 1 424 ? -26.938 24.359 4.344 1 90.94 424 GLU A N 1
ATOM 3276 C CA . GLU A 1 424 ? -26.391 23.031 4.117 1 90.94 424 GLU A CA 1
ATOM 3277 C C . GLU A 1 424 ? -26.094 22.797 2.637 1 90.94 424 GLU A C 1
ATOM 3279 O O . GLU A 1 424 ? -26.953 22.984 1.784 1 90.94 424 GLU A O 1
ATOM 3284 N N . TYR A 1 425 ? -24.891 22.516 2.322 1 90.94 425 TYR A N 1
ATOM 3285 C CA . TYR A 1 425 ? -24.406 22.297 0.962 1 90.94 425 TYR A CA 1
ATOM 3286 C C . TYR A 1 425 ? -24.047 20.828 0.75 1 90.94 425 TYR A C 1
ATOM 3288 O O . TYR A 1 425 ? -23.031 20.359 1.244 1 90.94 425 TYR A O 1
ATOM 3296 N N . THR A 1 426 ? -24.906 20.094 0.07 1 91.19 426 THR A N 1
ATOM 3297 C CA . THR A 1 426 ? -24.562 18.719 -0.327 1 91.19 426 THR A CA 1
ATOM 3298 C C . THR A 1 426 ? -23.906 18.703 -1.699 1 91.19 426 THR A C 1
ATOM 3300 O O . THR A 1 426 ? -24.438 19.25 -2.666 1 91.19 426 THR A O 1
ATOM 3303 N N . TYR A 1 427 ? -22.734 18.219 -1.749 1 91.81 427 TYR A N 1
ATOM 3304 C CA . TYR A 1 427 ? -21.984 18.25 -2.998 1 91.81 427 TYR A CA 1
ATOM 3305 C C . TYR A 1 427 ? -21.469 16.859 -3.357 1 91.81 427 TYR A C 1
ATOM 3307 O O . TYR A 1 427 ? -21.422 15.969 -2.506 1 91.81 427 TYR A O 1
ATOM 3315 N N . ILE A 1 428 ? -21.219 16.594 -4.641 1 92.12 428 ILE A N 1
ATOM 3316 C CA . ILE A 1 428 ? -20.672 15.359 -5.176 1 92.12 428 ILE A CA 1
ATOM 3317 C C . ILE A 1 428 ? -19.484 15.672 -6.082 1 92.12 428 ILE A C 1
ATOM 3319 O O . ILE A 1 428 ? -19.203 16.844 -6.371 1 92.12 428 ILE A O 1
ATOM 3323 N N . CYS A 1 429 ? -18.703 14.695 -6.414 1 92.06 429 CYS A N 1
ATOM 3324 C CA . CYS A 1 429 ? -17.781 14.773 -7.539 1 92.06 429 CYS A CA 1
ATOM 3325 C C . CYS A 1 429 ? -18.5 14.477 -8.852 1 92.06 429 CYS A C 1
ATOM 3327 O O . CYS A 1 429 ? -19.125 13.422 -9 1 92.06 429 CYS A O 1
ATOM 3329 N N . SER A 1 430 ? -18.469 15.336 -9.82 1 89.06 430 SER A N 1
ATOM 3330 C CA . SER A 1 430 ? -19.203 15.156 -11.062 1 89.06 430 SER A CA 1
ATOM 3331 C C . SER A 1 430 ? -18.625 14 -11.883 1 89.06 430 SER A C 1
ATOM 3333 O O . SER A 1 430 ? -19.328 13.398 -12.695 1 89.06 430 SER A O 1
ATOM 3335 N N . ILE A 1 431 ? -17.312 13.703 -11.695 1 85 431 ILE A N 1
ATOM 3336 C CA . ILE A 1 431 ? -16.672 12.594 -12.391 1 85 431 ILE A CA 1
ATOM 3337 C C . ILE A 1 431 ? -17.062 11.273 -11.742 1 85 431 ILE A C 1
ATOM 3339 O O . ILE A 1 431 ? -17.312 10.281 -12.438 1 85 431 ILE A O 1
ATOM 3343 N N . HIS A 1 432 ? -17.078 11.281 -10.43 1 86.5 432 HIS A N 1
ATOM 3344 C CA . HIS A 1 432 ? -17.453 10.133 -9.617 1 86.5 432 HIS A CA 1
ATOM 3345 C C . HIS A 1 432 ? -18.672 10.461 -8.75 1 86.5 432 HIS A C 1
ATOM 3347 O O . HIS A 1 432 ? -18.516 10.719 -7.551 1 86.5 432 HIS A O 1
ATOM 3353 N N . PRO A 1 433 ? -19.812 10.312 -9.203 1 84.69 433 PRO A N 1
ATOM 3354 C CA . PRO A 1 433 ? -21 10.859 -8.531 1 84.69 433 PRO A CA 1
ATOM 3355 C C . PRO A 1 433 ? -21.297 10.156 -7.215 1 84.69 433 PRO A C 1
ATOM 3357 O O . PRO A 1 433 ? -22.109 10.656 -6.414 1 84.69 433 PRO A O 1
ATOM 3360 N N . TYR A 1 434 ? -20.703 9.023 -7.02 1 82.38 434 TYR A N 1
ATOM 3361 C CA . TYR A 1 434 ? -20.922 8.344 -5.754 1 82.38 434 TYR A CA 1
ATOM 3362 C C . TYR A 1 434 ? -20.141 9.016 -4.625 1 82.38 434 TYR A C 1
ATOM 3364 O O . TYR A 1 434 ? -20.391 8.742 -3.447 1 82.38 434 TYR A O 1
ATOM 3372 N N . MET A 1 435 ? -19.203 9.836 -4.961 1 88 435 MET A N 1
ATOM 3373 C CA . MET A 1 435 ? -18.516 10.648 -3.967 1 88 435 MET A CA 1
ATOM 3374 C C . MET A 1 435 ? -19.422 11.758 -3.451 1 88 435 MET A C 1
ATOM 3376 O O . MET A 1 435 ? -19.906 12.586 -4.227 1 88 435 MET A O 1
ATOM 3380 N N . LYS A 1 436 ? -19.656 11.758 -2.15 1 90.06 436 LYS A N 1
ATOM 3381 C CA . LYS A 1 436 ? -20.578 12.734 -1.59 1 90.06 436 LYS A CA 1
ATOM 3382 C C . LYS A 1 436 ? -20.016 13.367 -0.319 1 90.06 436 LYS A C 1
ATOM 3384 O O . LYS A 1 436 ? -19.375 12.68 0.482 1 90.06 436 LYS A O 1
ATOM 3389 N N . GLY A 1 437 ? -20.25 14.602 -0.13 1 91.44 437 GLY A N 1
ATOM 3390 C CA . GLY A 1 437 ? -19.922 15.352 1.072 1 91.44 437 GLY A CA 1
ATOM 3391 C C . GLY A 1 437 ? -20.969 16.375 1.435 1 91.44 437 GLY A C 1
ATOM 3392 O O . GLY A 1 437 ? -21.844 16.703 0.623 1 91.44 437 GLY A O 1
ATOM 3393 N N . VAL A 1 438 ? -20.953 16.797 2.695 1 91.81 438 VAL A N 1
ATOM 3394 C CA . VAL A 1 438 ? -21.859 17.844 3.168 1 91.81 438 VAL A CA 1
ATOM 3395 C C . VAL A 1 438 ? -21.062 18.906 3.926 1 91.81 438 VAL A C 1
ATOM 3397 O O . VAL A 1 438 ? -20.188 18.594 4.727 1 91.81 438 VAL A O 1
ATOM 3400 N N . ILE A 1 439 ? -21.25 20.156 3.613 1 92.12 439 ILE A N 1
ATOM 3401 C CA . ILE A 1 439 ? -20.781 21.266 4.43 1 92.12 439 ILE A CA 1
ATOM 3402 C C . ILE A 1 439 ? -21.984 22 5.047 1 92.12 439 ILE A C 1
ATOM 3404 O O . ILE A 1 439 ? -22.891 22.406 4.336 1 92.12 439 ILE A O 1
ATOM 3408 N N . ARG A 1 440 ? -21.984 22.094 6.332 1 90.88 440 ARG A N 1
ATOM 3409 C CA . ARG A 1 440 ? -22.984 22.875 7.062 1 90.88 440 ARG A CA 1
ATOM 3410 C C . ARG A 1 440 ? -22.375 24.172 7.609 1 90.88 440 ARG A C 1
ATOM 3412 O O . ARG A 1 440 ? -21.469 24.125 8.438 1 90.88 440 ARG A O 1
ATOM 3419 N N . VAL A 1 441 ? -22.875 25.234 7.113 1 90.38 441 VAL A N 1
ATOM 3420 C CA . VAL A 1 441 ? -22.406 26.547 7.555 1 90.38 441 VAL A CA 1
ATOM 3421 C C . VAL A 1 441 ? -23.375 27.109 8.594 1 90.38 441 VAL A C 1
ATOM 3423 O O . VAL A 1 441 ? -24.547 27.328 8.305 1 90.38 441 VAL A O 1
ATOM 3426 N N . TYR A 1 442 ? -22.859 27.375 9.758 1 88.62 442 TYR A N 1
ATOM 3427 C CA . TYR A 1 442 ? -23.75 27.844 10.812 1 88.62 442 TYR A CA 1
ATOM 3428 C C . TYR A 1 442 ? -23.438 29.297 11.164 1 88.62 442 TYR A C 1
ATOM 3430 O O . TYR A 1 442 ? -22.312 29.766 11 1 88.62 442 TYR A O 1
ATOM 3438 N N . ALA A 1 443 ? -24.484 30.031 11.547 1 85.25 443 ALA A N 1
ATOM 3439 C CA . ALA A 1 443 ? -24.375 31.422 11.969 1 85.25 443 ALA A CA 1
ATOM 3440 C C . ALA A 1 443 ? -24 31.516 13.445 1 85.25 443 ALA A C 1
ATOM 3442 O O . ALA A 1 443 ? -24.297 30.609 14.227 1 85.25 443 ALA A O 1
ATOM 3443 N N . PRO A 1 444 ? -23.094 32.562 13.664 1 72.56 444 PRO A N 1
ATOM 3444 C CA . PRO A 1 444 ? -22.844 32.75 15.094 1 72.56 444 PRO A CA 1
ATOM 3445 C C . PRO A 1 444 ? -24.141 32.906 15.898 1 72.56 444 PRO A C 1
ATOM 3447 O O . PRO A 1 444 ? -25.125 33.406 15.391 1 72.56 444 PRO A O 1
ATOM 3450 N N . ALA A 1 445 ? -24.266 32.156 16.922 1 61.69 445 ALA A N 1
ATOM 3451 C CA . ALA A 1 445 ? -25.422 32.344 17.781 1 61.69 445 ALA A CA 1
ATOM 3452 C C . ALA A 1 445 ? -25.641 33.812 18.141 1 61.69 445 ALA A C 1
ATOM 3454 O O . ALA A 1 445 ? -24.672 34.531 18.328 1 61.69 445 ALA A O 1
ATOM 3455 N N . GLU A 1 446 ? -26.578 34.469 17.625 1 52.44 446 GLU A N 1
ATOM 3456 C CA . GLU A 1 446 ? -26.922 35.812 18.156 1 52.44 446 GLU A CA 1
ATOM 3457 C C . GLU A 1 446 ? -26.688 35.875 19.656 1 52.44 446 GLU A C 1
ATOM 3459 O O . GLU A 1 446 ? -27.219 35.062 20.422 1 52.44 446 GLU A O 1
ATOM 3464 N N . GLN A 1 447 ? -25.453 36.094 20.047 1 48.53 447 GLN A N 1
ATOM 3465 C CA . GLN A 1 447 ? -25.344 36.406 21.469 1 48.53 447 GLN A CA 1
ATOM 3466 C C . GLN A 1 447 ? -26.469 37.344 21.906 1 48.53 447 GLN A C 1
ATOM 3468 O O . GLN A 1 447 ? -26.609 38.438 21.406 1 48.53 447 GLN A O 1
ATOM 3473 N N . LYS A 1 448 ? -27.578 36.938 22.359 1 46.62 448 LYS A N 1
ATOM 3474 C CA . LYS A 1 448 ? -28.531 37.812 23.062 1 46.62 448 LYS A CA 1
ATOM 3475 C C . LYS A 1 448 ? -27.812 38.688 24.078 1 46.62 448 LYS A C 1
ATOM 3477 O O . LYS A 1 448 ? -27.094 38.188 24.953 1 46.62 448 LYS A O 1
ATOM 3482 N N . ALA A 1 449 ? -27.531 39.906 23.766 1 45.28 449 ALA A N 1
ATOM 3483 C CA . ALA A 1 449 ? -27.281 40.938 24.781 1 45.28 449 ALA A CA 1
ATOM 3484 C C . ALA A 1 449 ? -28.219 40.75 25.984 1 45.28 449 ALA A C 1
ATOM 3486 O O . ALA A 1 449 ? -29.438 40.75 25.828 1 45.28 449 ALA A O 1
ATOM 3487 N N . HIS A 1 450 ? -27.875 39.969 26.875 1 42.56 450 HIS A N 1
ATOM 3488 C CA . HIS A 1 450 ? -28.609 40.125 28.141 1 42.56 450 HIS A CA 1
ATOM 3489 C C . HIS A 1 450 ? -28.875 41.594 28.422 1 42.56 450 HIS A C 1
ATOM 3491 O O . HIS A 1 450 ? -27.938 42.375 28.625 1 42.56 450 HIS A O 1
ATOM 3497 N N . SER A 1 451 ? -29.859 42.156 27.891 1 39.97 451 SER A N 1
ATOM 3498 C CA . SER A 1 451 ? -30.281 43.438 28.422 1 39.97 451 SER A CA 1
ATOM 3499 C C . SER A 1 451 ? -30.25 43.438 29.938 1 39.97 451 SER A C 1
ATOM 3501 O O . SER A 1 451 ? -30.797 42.531 30.578 1 39.97 451 SER A O 1
ATOM 3503 N N . PRO A 1 452 ? -29.281 44.094 30.469 1 39.56 452 PRO A N 1
ATOM 3504 C CA . PRO A 1 452 ? -29.438 44.281 31.922 1 39.56 452 PRO A CA 1
ATOM 3505 C C . PRO A 1 452 ? -30.859 44.656 32.312 1 39.56 452 PRO A C 1
ATOM 3507 O O . PRO A 1 452 ? -31.5 45.5 31.672 1 39.56 452 PRO A O 1
ATOM 3510 N N . THR A 1 453 ? -31.688 43.719 32.625 1 38.34 453 THR A N 1
ATOM 3511 C CA . THR A 1 453 ? -32.875 44.156 33.344 1 38.34 453 THR A CA 1
ATOM 3512 C C . THR A 1 453 ? -32.531 45.25 34.344 1 38.34 453 THR A C 1
ATOM 3514 O O . THR A 1 453 ? -31.703 45.062 35.219 1 38.34 453 THR A O 1
ATOM 3517 N N . HIS A 1 454 ? -32.719 46.531 33.969 1 32.66 454 HIS A N 1
ATOM 3518 C CA . HIS A 1 454 ? -32.938 47.531 35 1 32.66 454 HIS A CA 1
ATOM 3519 C C . HIS A 1 454 ? -34.094 47.125 35.938 1 32.66 454 HIS A C 1
ATOM 3521 O O . HIS A 1 454 ? -35.094 46.562 35.469 1 32.66 454 HIS A O 1
ATOM 3527 N N . MET B 1 1 ? 53.25 -49.812 -48.906 1 24.69 1 MET B N 1
ATOM 3528 C CA . MET B 1 1 ? 52.812 -48.438 -48.688 1 24.69 1 MET B CA 1
ATOM 3529 C C . MET B 1 1 ? 51.844 -48.344 -47.531 1 24.69 1 MET B C 1
ATOM 3531 O O . MET B 1 1 ? 50.719 -48.844 -47.594 1 24.69 1 MET B O 1
ATOM 3535 N N . LYS B 1 2 ? 52.469 -48.375 -46.25 1 31.42 2 LYS B N 1
ATOM 3536 C CA . LYS B 1 2 ? 51.906 -48.406 -44.906 1 31.42 2 LYS B CA 1
ATOM 3537 C C . LYS B 1 2 ? 51.094 -47.156 -44.625 1 31.42 2 LYS B C 1
ATOM 3539 O O . LYS B 1 2 ? 51.562 -46.031 -44.812 1 31.42 2 LYS B O 1
ATOM 3544 N N . GLY B 1 3 ? 49.781 -47.125 -44.75 1 24.73 3 GLY B N 1
ATOM 3545 C CA . GLY B 1 3 ? 48.812 -46.031 -44.625 1 24.73 3 GLY B CA 1
ATOM 3546 C C . GLY B 1 3 ? 48.844 -45.406 -43.25 1 24.73 3 GLY B C 1
ATOM 3547 O O . GLY B 1 3 ? 48.844 -46.094 -42.219 1 24.73 3 GLY B O 1
ATOM 3548 N N . ALA B 1 4 ? 49.375 -44.156 -43.062 1 32.78 4 ALA B N 1
ATOM 3549 C CA . ALA B 1 4 ? 49.469 -43.219 -41.938 1 32.78 4 ALA B CA 1
ATOM 3550 C C . ALA B 1 4 ? 48.094 -42.812 -41.438 1 32.78 4 ALA B C 1
ATOM 3552 O O . ALA B 1 4 ? 47.312 -42.25 -42.188 1 32.78 4 ALA B O 1
ATOM 3553 N N . ARG B 1 5 ? 47.562 -43.531 -40.469 1 31.33 5 ARG B N 1
ATOM 3554 C CA . ARG B 1 5 ? 46.312 -43.188 -39.812 1 31.33 5 ARG B CA 1
ATOM 3555 C C . ARG B 1 5 ? 46.406 -41.844 -39.094 1 31.33 5 ARG B C 1
ATOM 3557 O O . ARG B 1 5 ? 47.312 -41.656 -38.281 1 31.33 5 ARG B O 1
ATOM 3564 N N . PHE B 1 6 ? 45.906 -40.719 -39.656 1 34.44 6 PHE B N 1
ATOM 3565 C CA . PHE B 1 6 ? 45.812 -39.406 -39.062 1 34.44 6 PHE B CA 1
ATOM 3566 C C . PHE B 1 6 ? 44.875 -39.438 -37.844 1 34.44 6 PHE B C 1
ATOM 3568 O O . PHE B 1 6 ? 43.688 -39.781 -38 1 34.44 6 PHE B O 1
ATOM 3575 N N . LEU B 1 7 ? 45.375 -39.656 -36.656 1 34.88 7 LEU B N 1
ATOM 3576 C CA . LEU B 1 7 ? 44.594 -39.5 -35.406 1 34.88 7 LEU B CA 1
ATOM 3577 C C . LEU B 1 7 ? 44.188 -38.031 -35.219 1 34.88 7 LEU B C 1
ATOM 3579 O O . LEU B 1 7 ? 45 -37.156 -35.156 1 34.88 7 LEU B O 1
ATOM 3583 N N . LEU B 1 8 ? 42.938 -37.656 -35.625 1 33.59 8 LEU B N 1
ATOM 3584 C CA . LEU B 1 8 ? 42.312 -36.375 -35.312 1 33.59 8 LEU B CA 1
ATOM 3585 C C . LEU B 1 8 ? 42.156 -36.188 -33.812 1 33.59 8 LEU B C 1
ATOM 3587 O O . LEU B 1 8 ? 41.406 -36.938 -33.188 1 33.59 8 LEU B O 1
ATOM 3591 N N . MET B 1 9 ? 43.125 -35.656 -33.156 1 35.53 9 MET B N 1
ATOM 3592 C CA . MET B 1 9 ? 42.938 -35.25 -31.766 1 35.53 9 MET B CA 1
ATOM 3593 C C . MET B 1 9 ? 41.875 -34.156 -31.641 1 35.53 9 MET B C 1
ATOM 3595 O O . MET B 1 9 ? 41.969 -33.125 -32.281 1 35.53 9 MET B O 1
ATOM 3599 N N . ALA B 1 10 ? 40.688 -34.469 -31.203 1 38.16 10 ALA B N 1
ATOM 3600 C CA . ALA B 1 10 ? 39.625 -33.531 -30.828 1 38.16 10 ALA B CA 1
ATOM 3601 C C . ALA B 1 10 ? 40.094 -32.594 -29.719 1 38.16 10 ALA B C 1
ATOM 3603 O O . ALA B 1 10 ? 40.469 -33.062 -28.641 1 38.16 10 ALA B O 1
ATOM 3604 N N . ALA B 1 11 ? 40.531 -31.406 -30.031 1 37.88 11 ALA B N 1
ATOM 3605 C CA . ALA B 1 11 ? 40.781 -30.359 -29.047 1 37.88 11 ALA B CA 1
ATOM 3606 C C . ALA B 1 11 ? 39.531 -30.062 -28.234 1 37.88 11 ALA B C 1
ATOM 3608 O O . ALA B 1 11 ? 38.5 -29.641 -28.781 1 37.88 11 ALA B O 1
ATOM 3609 N N . VAL B 1 12 ? 39.344 -30.703 -27.125 1 38.62 12 VAL B N 1
ATOM 3610 C CA . VAL B 1 12 ? 38.344 -30.297 -26.156 1 38.62 12 VAL B CA 1
ATOM 3611 C C . VAL B 1 12 ? 38.562 -28.844 -25.75 1 38.62 12 VAL B C 1
ATOM 3613 O O . VAL B 1 12 ? 39.625 -28.5 -25.203 1 38.62 12 VAL B O 1
ATOM 3616 N N . ALA B 1 13 ? 38 -27.891 -26.391 1 35.66 13 ALA B N 1
ATOM 3617 C CA . ALA B 1 13 ? 37.938 -26.531 -25.859 1 35.66 13 ALA B CA 1
ATOM 3618 C C . ALA B 1 13 ? 37.438 -26.516 -24.422 1 35.66 13 ALA B C 1
ATOM 3620 O O . ALA B 1 13 ? 36.25 -26.719 -24.156 1 35.66 13 ALA B O 1
ATOM 3621 N N . LEU B 1 14 ? 38.25 -26.797 -23.484 1 38.44 14 LEU B N 1
ATOM 3622 C CA . LEU B 1 14 ? 37.906 -26.438 -22.109 1 38.44 14 LEU B CA 1
ATOM 3623 C C . LEU B 1 14 ? 37.438 -24.984 -22.031 1 38.44 14 LEU B C 1
ATOM 3625 O O . LEU B 1 14 ? 38.156 -24.078 -22.438 1 38.44 14 LEU B O 1
ATOM 3629 N N . GLY B 1 15 ? 36.219 -24.688 -22.078 1 38.31 15 GLY B N 1
ATOM 3630 C CA . GLY B 1 15 ? 35.688 -23.359 -21.797 1 38.31 15 GLY B CA 1
ATOM 3631 C C . GLY B 1 15 ? 36.438 -22.656 -20.672 1 38.31 15 GLY B C 1
ATOM 3632 O O . GLY B 1 15 ? 36.562 -23.219 -19.578 1 38.31 15 GLY B O 1
ATOM 3633 N N . VAL B 1 16 ? 37.375 -21.828 -20.859 1 42.25 16 VAL B N 1
ATOM 3634 C CA . VAL B 1 16 ? 38 -20.969 -19.859 1 42.25 16 VAL B CA 1
ATOM 3635 C C . VAL B 1 16 ? 36.938 -20.406 -18.906 1 42.25 16 VAL B C 1
ATOM 3637 O O . VAL B 1 16 ? 35.969 -19.797 -19.344 1 42.25 16 VAL B O 1
ATOM 3640 N N . PRO B 1 17 ? 36.844 -20.938 -17.703 1 48.22 17 PRO B N 1
ATOM 3641 C CA . PRO B 1 17 ? 35.938 -20.25 -16.766 1 48.22 17 PRO B CA 1
ATOM 3642 C C . PRO B 1 17 ? 36 -18.734 -16.891 1 48.22 17 PRO B C 1
ATOM 3644 O O . PRO B 1 17 ? 37.031 -18.172 -17.188 1 48.22 17 PRO B O 1
ATOM 3647 N N . ALA B 1 18 ? 35.031 -18.047 -17.312 1 52 18 ALA B N 1
ATOM 3648 C CA . ALA B 1 18 ? 34.969 -16.578 -17.312 1 52 18 ALA B CA 1
ATOM 3649 C C . ALA B 1 18 ? 35.719 -15.992 -16.141 1 52 18 ALA B C 1
ATOM 3651 O O . ALA B 1 18 ? 35.438 -16.297 -14.984 1 52 18 ALA B O 1
ATOM 3652 N N . LEU B 1 19 ? 36.969 -15.695 -16.219 1 59.22 19 LEU B N 1
ATOM 3653 C CA . LEU B 1 19 ? 37.938 -15.141 -15.258 1 59.22 19 LEU B CA 1
ATOM 3654 C C . LEU B 1 19 ? 37.281 -14.008 -14.469 1 59.22 19 LEU B C 1
ATOM 3656 O O . LEU B 1 19 ? 36.594 -13.164 -15.031 1 59.22 19 LEU B O 1
ATOM 3660 N N . ALA B 1 20 ? 37.219 -14.156 -13.172 1 73.19 20 ALA B N 1
ATOM 3661 C CA . ALA B 1 20 ? 36.875 -13.102 -12.219 1 73.19 20 ALA B CA 1
ATOM 3662 C C . ALA B 1 20 ? 37.469 -11.766 -12.641 1 73.19 20 ALA B C 1
ATOM 3664 O O . ALA B 1 20 ? 38.625 -11.68 -13 1 73.19 20 ALA B O 1
ATOM 3665 N N . ALA B 1 21 ? 36.531 -10.789 -13 1 90.44 21 ALA B N 1
ATOM 3666 C CA . ALA B 1 21 ? 36.938 -9.445 -13.391 1 90.44 21 ALA B CA 1
ATOM 3667 C C . ALA B 1 21 ? 36.812 -8.469 -12.227 1 90.44 21 ALA B C 1
ATOM 3669 O O . ALA B 1 21 ? 36.188 -8.773 -11.219 1 90.44 21 ALA B O 1
ATOM 3670 N N . VAL B 1 22 ? 37.562 -7.465 -12.297 1 93.94 22 VAL B N 1
ATOM 3671 C CA . VAL B 1 22 ? 37.406 -6.348 -11.375 1 93.94 22 VAL B CA 1
ATOM 3672 C C . VAL B 1 22 ? 36.438 -5.324 -11.977 1 93.94 22 VAL B C 1
ATOM 3674 O O . VAL B 1 22 ? 36.656 -4.848 -13.094 1 93.94 22 VAL B O 1
ATOM 3677 N N . LYS B 1 23 ? 35.375 -5.109 -11.359 1 97.06 23 LYS B N 1
ATOM 3678 C CA . LYS B 1 23 ? 34.406 -4.086 -11.734 1 97.06 23 LYS B CA 1
ATOM 3679 C C . LYS B 1 23 ? 34.469 -2.893 -10.789 1 97.06 23 LYS B C 1
ATOM 3681 O O . LYS B 1 23 ? 34.281 -3.047 -9.578 1 97.06 23 LYS B O 1
ATOM 3686 N N . ARG B 1 24 ? 34.688 -1.712 -11.359 1 96.88 24 ARG B N 1
ATOM 3687 C CA . ARG B 1 24 ? 34.844 -0.518 -10.539 1 96.88 24 ARG B CA 1
ATOM 3688 C C . ARG B 1 24 ? 33.656 0.425 -10.703 1 96.88 24 ARG B C 1
ATOM 3690 O O . ARG B 1 24 ? 33.188 0.651 -11.828 1 96.88 24 ARG B O 1
ATOM 3697 N N . PHE B 1 25 ? 33.156 0.939 -9.602 1 97.75 25 PHE B N 1
ATOM 3698 C CA . PHE B 1 25 ? 32.062 1.906 -9.602 1 97.75 25 PHE B CA 1
ATOM 3699 C C . PHE B 1 25 ? 32.406 3.102 -8.719 1 97.75 25 PHE B C 1
ATOM 3701 O O . PHE B 1 25 ? 33.031 2.949 -7.676 1 97.75 25 PHE B O 1
ATOM 3708 N N . GLU B 1 26 ? 31.953 4.273 -9.125 1 97.88 26 GLU B N 1
ATOM 3709 C CA . GLU B 1 26 ? 32.094 5.484 -8.32 1 97.88 26 GLU B CA 1
ATOM 3710 C C . GLU B 1 26 ? 30.703 6.027 -7.93 1 97.88 26 GLU B C 1
ATOM 3712 O O . GLU B 1 26 ? 29.859 6.25 -8.789 1 97.88 26 GLU B O 1
ATOM 3717 N N . LEU B 1 27 ? 30.531 6.195 -6.641 1 97.94 27 LEU B N 1
ATOM 3718 C CA . LEU B 1 27 ? 29.312 6.781 -6.094 1 97.94 27 LEU B CA 1
ATOM 3719 C C . LEU B 1 27 ? 29.609 8.086 -5.363 1 97.94 27 LEU B C 1
ATOM 3721 O O . LEU B 1 27 ? 30.5 8.133 -4.512 1 97.94 27 LEU B O 1
ATOM 3725 N N . THR B 1 28 ? 28.906 9.102 -5.703 1 98.31 28 THR B N 1
ATOM 3726 C CA . THR B 1 28 ? 29.016 10.383 -5.02 1 98.31 28 THR B CA 1
ATOM 3727 C C . THR B 1 28 ? 27.766 10.656 -4.188 1 98.31 28 THR B C 1
ATOM 3729 O O . THR B 1 28 ? 26.656 10.703 -4.723 1 98.31 28 THR B O 1
ATOM 3732 N N . ALA B 1 29 ? 27.969 10.82 -2.902 1 97.25 29 ALA B N 1
ATOM 3733 C CA . ALA B 1 29 ? 26.875 11.148 -1.999 1 97.25 29 ALA B CA 1
ATOM 3734 C C . ALA B 1 29 ? 26.688 12.664 -1.888 1 97.25 29 ALA B C 1
ATOM 3736 O O . ALA B 1 29 ? 27.656 13.398 -1.662 1 97.25 29 ALA B O 1
ATOM 3737 N N . GLN B 1 30 ? 25.438 13.109 -2.027 1 95.94 30 GLN B N 1
ATOM 3738 C CA . GLN B 1 30 ? 25.172 14.547 -1.99 1 95.94 30 GLN B CA 1
ATOM 3739 C C . GLN B 1 30 ? 23.703 14.82 -1.687 1 95.94 30 GLN B C 1
ATOM 3741 O O . GLN B 1 30 ? 22.859 13.938 -1.855 1 95.94 30 GLN B O 1
ATOM 3746 N N . SER B 1 31 ? 23.422 16.047 -1.218 1 93.88 31 SER B N 1
ATOM 3747 C CA . SER B 1 31 ? 22.062 16.547 -1.138 1 93.88 31 SER B CA 1
ATOM 3748 C C . SER B 1 31 ? 21.484 16.812 -2.525 1 93.88 31 SER B C 1
ATOM 3750 O O . SER B 1 31 ? 22.203 17.281 -3.412 1 93.88 31 SER B O 1
ATOM 3752 N N . SER B 1 32 ? 20.219 16.484 -2.717 1 95 32 SER B N 1
ATOM 3753 C CA . SER B 1 32 ? 19.609 16.625 -4.031 1 95 32 SER B CA 1
ATOM 3754 C C . SER B 1 32 ? 18.141 17 -3.912 1 95 32 SER B C 1
ATOM 3756 O O . SER B 1 32 ? 17.531 16.828 -2.852 1 95 32 SER B O 1
ATOM 3758 N N . VAL B 1 33 ? 17.609 17.594 -4.957 1 95.12 33 VAL B N 1
ATOM 3759 C CA . VAL B 1 33 ? 16.172 17.828 -5.156 1 95.12 33 VAL B CA 1
ATOM 3760 C C . VAL B 1 33 ? 15.656 16.938 -6.281 1 95.12 33 VAL B C 1
ATOM 3762 O O . VAL B 1 33 ? 16.125 17.031 -7.422 1 95.12 33 VAL B O 1
ATOM 3765 N N . PHE B 1 34 ? 14.68 16.109 -5.953 1 96.25 34 PHE B N 1
ATOM 3766 C CA . PHE B 1 34 ? 14.18 15.156 -6.926 1 96.25 34 PHE B CA 1
ATOM 3767 C C . PHE B 1 34 ? 12.844 15.609 -7.5 1 96.25 34 PHE B C 1
ATOM 3769 O O . PHE B 1 34 ? 11.914 15.906 -6.75 1 96.25 34 PHE B O 1
ATOM 3776 N N . PRO B 1 35 ? 12.75 15.734 -8.828 1 93.88 35 PRO B N 1
ATOM 3777 C CA . PRO B 1 35 ? 11.398 15.734 -9.375 1 93.88 35 PRO B CA 1
ATOM 3778 C C . PRO B 1 35 ? 10.688 14.391 -9.211 1 93.88 35 PRO B C 1
ATOM 3780 O O . PRO B 1 35 ? 11.219 13.352 -9.625 1 93.88 35 PRO B O 1
ATOM 3783 N N . VAL B 1 36 ? 9.523 14.375 -8.586 1 93.12 36 VAL B N 1
ATOM 3784 C CA . VAL B 1 36 ? 8.883 13.094 -8.328 1 93.12 36 VAL B CA 1
ATOM 3785 C C . VAL B 1 36 ? 7.523 13.047 -9.023 1 93.12 36 VAL B C 1
ATOM 3787 O O . VAL B 1 36 ? 6.918 11.984 -9.148 1 93.12 36 VAL B O 1
ATOM 3790 N N . ASP B 1 37 ? 6.973 14.07 -9.414 1 88.81 37 ASP B N 1
ATOM 3791 C CA . ASP B 1 37 ? 5.734 14.258 -10.164 1 88.81 37 ASP B CA 1
ATOM 3792 C C . ASP B 1 37 ? 5.719 15.617 -10.859 1 88.81 37 ASP B C 1
ATOM 3794 O O . ASP B 1 37 ? 6.633 16.422 -10.672 1 88.81 37 ASP B O 1
ATOM 3798 N N . GLU B 1 38 ? 4.684 15.797 -11.719 1 83.69 38 GLU B N 1
ATOM 3799 C CA . GLU B 1 38 ? 4.586 17.094 -12.375 1 83.69 38 GLU B CA 1
ATOM 3800 C C . GLU B 1 38 ? 4.457 18.219 -11.352 1 83.69 38 GLU B C 1
ATOM 3802 O O . GLU B 1 38 ? 3.451 18.312 -10.648 1 83.69 38 GLU B O 1
ATOM 3807 N N . GLY B 1 39 ? 5.527 19 -11.211 1 83.94 39 GLY B N 1
ATOM 3808 C CA . GLY B 1 39 ? 5.551 20.156 -10.328 1 83.94 39 GLY B CA 1
ATOM 3809 C C . GLY B 1 39 ? 5.773 19.797 -8.875 1 83.94 39 GLY B C 1
ATOM 3810 O O . GLY B 1 39 ? 5.668 20.656 -7.988 1 83.94 39 GLY B O 1
ATOM 3811 N N . VAL B 1 40 ? 5.992 18.594 -8.648 1 86.56 40 VAL B N 1
ATOM 3812 C CA . VAL B 1 40 ? 6.223 18.156 -7.273 1 86.56 40 VAL B CA 1
ATOM 3813 C C . VAL B 1 40 ? 7.676 17.719 -7.105 1 86.56 40 VAL B C 1
ATOM 3815 O O . VAL B 1 40 ? 8.195 16.938 -7.91 1 86.56 40 VAL B O 1
ATOM 3818 N N . TYR B 1 41 ? 8.312 18.203 -6.031 1 91.06 41 TYR B N 1
ATOM 3819 C CA . TYR B 1 41 ? 9.727 17.938 -5.789 1 91.06 41 TYR B CA 1
ATOM 3820 C C . TYR B 1 41 ? 9.953 17.453 -4.359 1 91.06 41 TYR B C 1
ATOM 3822 O O . TYR B 1 41 ? 9.18 17.781 -3.459 1 91.06 41 TYR B O 1
ATOM 3830 N N . VAL B 1 42 ? 11.016 16.656 -4.234 1 93.56 42 VAL B N 1
ATOM 3831 C CA . VAL B 1 42 ? 11.383 16.156 -2.912 1 93.56 42 VAL B CA 1
ATOM 3832 C C . VAL B 1 42 ? 12.828 16.547 -2.6 1 93.56 42 VAL B C 1
ATOM 3834 O O . VAL B 1 42 ? 13.727 16.328 -3.422 1 93.56 42 VAL B O 1
ATOM 3837 N N . LYS B 1 43 ? 13.031 17.125 -1.442 1 92.75 43 LYS B N 1
ATOM 3838 C CA . LYS B 1 43 ? 14.383 17.312 -0.938 1 92.75 43 LYS B CA 1
ATOM 3839 C C . LYS B 1 43 ? 14.906 16.047 -0.27 1 92.75 43 LYS B C 1
ATOM 3841 O O . LYS B 1 43 ? 14.219 15.438 0.553 1 92.75 43 LYS B O 1
ATOM 3846 N N . GLY B 1 44 ? 16.141 15.656 -0.714 1 93.44 44 GLY B N 1
ATOM 3847 C CA . GLY B 1 44 ? 16.719 14.461 -0.128 1 93.44 44 GLY B CA 1
ATOM 3848 C C . GLY B 1 44 ? 18.188 14.297 -0.448 1 93.44 44 GLY B C 1
ATOM 3849 O O . GLY B 1 44 ? 18.938 15.273 -0.486 1 93.44 44 GLY B O 1
ATOM 3850 N N . PHE B 1 45 ? 18.594 13.062 -0.456 1 93.94 45 PHE B N 1
ATOM 3851 C CA . PHE B 1 45 ? 19.984 12.695 -0.695 1 93.94 45 PHE B CA 1
ATOM 3852 C C . PHE B 1 45 ? 20.094 11.719 -1.86 1 93.94 45 PHE B C 1
ATOM 3854 O O . PHE B 1 45 ? 19.188 10.914 -2.092 1 93.94 45 PHE B O 1
ATOM 3861 N N . SER B 1 46 ? 21.203 11.812 -2.561 1 96.69 46 SER B N 1
ATOM 3862 C CA . SER B 1 46 ? 21.359 10.945 -3.723 1 96.69 46 SER B CA 1
ATOM 3863 C C . SER B 1 46 ? 22.75 10.328 -3.77 1 96.69 46 SER B C 1
ATOM 3865 O O . SER B 1 46 ? 23.672 10.781 -3.072 1 96.69 46 SER B O 1
ATOM 3867 N N . PHE B 1 47 ? 22.844 9.258 -4.406 1 97.88 47 PHE B N 1
ATOM 3868 C CA . PHE B 1 47 ? 24.094 8.836 -5.027 1 97.88 47 PHE B CA 1
ATOM 3869 C C . PHE B 1 47 ? 24.141 9.25 -6.492 1 97.88 47 PHE B C 1
ATOM 3871 O O . PHE B 1 47 ? 23.266 8.859 -7.281 1 97.88 47 PHE B O 1
ATOM 3878 N N . ASN B 1 48 ? 25.094 10.055 -6.902 1 98 48 ASN B N 1
ATOM 3879 C CA . ASN B 1 48 ? 25.312 10.508 -8.273 1 98 48 ASN B CA 1
ATOM 3880 C C . ASN B 1 48 ? 24.125 11.305 -8.789 1 98 48 ASN B C 1
ATOM 3882 O O . ASN B 1 48 ? 23.781 11.219 -9.969 1 98 48 ASN B O 1
ATOM 3886 N N . GLY B 1 49 ? 23.406 11.945 -7.973 1 96.81 49 GLY B N 1
ATOM 3887 C CA . GLY B 1 49 ? 22.344 12.859 -8.375 1 96.81 49 GLY B CA 1
ATOM 3888 C C . GLY B 1 49 ? 21.109 12.148 -8.891 1 96.81 49 GLY B C 1
ATOM 3889 O O . GLY B 1 49 ? 20.438 12.641 -9.805 1 96.81 49 GLY B O 1
ATOM 3890 N N . MET B 1 50 ? 20.828 11 -8.406 1 96.44 50 MET B N 1
ATOM 3891 C CA . MET B 1 50 ? 19.609 10.328 -8.82 1 96.44 50 MET B CA 1
ATOM 3892 C C . MET B 1 50 ? 19.109 9.391 -7.723 1 96.44 50 MET B C 1
ATOM 3894 O O . MET B 1 50 ? 19.859 9.008 -6.836 1 96.44 50 MET B O 1
ATOM 3898 N N . SER B 1 51 ? 17.875 9.07 -7.66 1 97.12 51 SER B N 1
ATOM 3899 C CA . SER B 1 51 ? 17.219 8.102 -6.781 1 97.12 51 SER B CA 1
ATOM 3900 C C . SER B 1 51 ? 16.109 7.352 -7.516 1 97.12 51 SER B C 1
ATOM 3902 O O . SER B 1 51 ? 15.148 7.957 -7.98 1 97.12 51 SER B O 1
ATOM 3904 N N . PRO B 1 52 ? 16.312 5.992 -7.656 1 98.06 52 PRO B N 1
ATOM 3905 C CA . PRO B 1 52 ? 17.453 5.184 -7.207 1 98.06 52 PRO B CA 1
ATOM 3906 C C . PRO B 1 52 ? 18.766 5.629 -7.828 1 98.06 52 PRO B C 1
ATOM 3908 O O . PRO B 1 52 ? 18.781 6.242 -8.898 1 98.06 52 PRO B O 1
ATOM 3911 N N . GLY B 1 53 ? 19.797 5.367 -7.082 1 98.38 53 GLY B N 1
ATOM 3912 C CA . GLY B 1 53 ? 21.125 5.652 -7.598 1 98.38 53 GLY B CA 1
ATOM 3913 C C . GLY B 1 53 ? 21.516 4.742 -8.75 1 98.38 53 GLY B C 1
ATOM 3914 O O . GLY B 1 53 ? 20.703 3.963 -9.242 1 98.38 53 GLY B O 1
ATOM 3915 N N . PRO B 1 54 ? 22.797 4.883 -9.117 1 98 54 PRO B N 1
ATOM 3916 C CA . PRO B 1 54 ? 23.25 4.059 -10.234 1 98 54 PRO B CA 1
ATOM 3917 C C . PRO B 1 54 ? 23.047 2.564 -9.992 1 98 54 PRO B C 1
ATOM 3919 O O . PRO B 1 54 ? 23.297 2.08 -8.883 1 98 54 PRO B O 1
ATOM 3922 N N . MET B 1 55 ? 22.516 1.944 -11.023 1 98.06 55 MET B N 1
ATOM 3923 C CA . MET B 1 55 ? 22.438 0.489 -10.961 1 98.06 55 MET B CA 1
ATOM 3924 C C . MET B 1 55 ? 23.812 -0.147 -11.148 1 98.06 55 MET B C 1
ATOM 3926 O O . MET B 1 55 ? 24.562 0.257 -12.039 1 98.06 55 MET B O 1
ATOM 3930 N N . LEU B 1 56 ? 24.156 -1.071 -10.312 1 98.19 56 LEU B N 1
ATOM 3931 C CA . LEU B 1 56 ? 25.422 -1.793 -10.398 1 98.19 56 LEU B CA 1
ATOM 3932 C C . LEU B 1 56 ? 25.188 -3.23 -10.859 1 98.19 56 LEU B C 1
ATOM 3934 O O . LEU B 1 56 ? 24.438 -3.979 -10.227 1 98.19 56 LEU B O 1
ATOM 3938 N N . VAL B 1 57 ? 25.797 -3.607 -11.945 1 98.25 57 VAL B N 1
ATOM 3939 C CA . VAL B 1 57 ? 25.656 -4.965 -12.461 1 98.25 57 VAL B CA 1
ATOM 3940 C C . VAL B 1 57 ? 27.031 -5.637 -12.531 1 98.25 57 VAL B C 1
ATOM 3942 O O . VAL B 1 57 ? 27.969 -5.09 -13.125 1 98.25 57 VAL B O 1
ATOM 3945 N N . VAL B 1 58 ? 27.156 -6.773 -11.914 1 98.12 58 VAL B N 1
ATOM 3946 C CA . VAL B 1 58 ? 28.375 -7.566 -11.938 1 98.12 58 VAL B CA 1
ATOM 3947 C C . VAL B 1 58 ? 28.031 -9.039 -12.164 1 98.12 58 VAL B C 1
ATOM 3949 O O . VAL B 1 58 ? 26.859 -9.398 -12.281 1 98.12 58 VAL B O 1
ATOM 3952 N N . GLU B 1 59 ? 29.062 -9.836 -12.289 1 97.56 59 GLU B N 1
ATOM 3953 C CA . GLU B 1 59 ? 28.891 -11.281 -12.414 1 97.56 59 GLU B CA 1
ATOM 3954 C C . GLU B 1 59 ? 29.359 -12 -11.156 1 97.56 59 GLU B C 1
ATOM 3956 O O . GLU B 1 59 ? 30.266 -11.539 -10.469 1 97.56 59 GLU B O 1
ATOM 3961 N N . GLU B 1 60 ? 28.656 -13.078 -10.945 1 97.75 60 GLU B N 1
ATOM 3962 C CA . GLU B 1 60 ? 29.047 -13.922 -9.82 1 97.75 60 GLU B CA 1
ATOM 3963 C C . GLU B 1 60 ? 30.547 -14.242 -9.875 1 97.75 60 GLU B C 1
ATOM 3965 O O . GLU B 1 60 ? 31.047 -14.711 -10.898 1 97.75 60 GLU B O 1
ATOM 3970 N N . GLY B 1 61 ? 31.25 -13.883 -8.797 1 96.69 61 GLY B N 1
ATOM 3971 C CA . GLY B 1 61 ? 32.688 -14.141 -8.719 1 96.69 61 GLY B CA 1
ATOM 3972 C C . GLY B 1 61 ? 33.531 -12.906 -8.992 1 96.69 61 GLY B C 1
ATOM 3973 O O . GLY B 1 61 ? 34.719 -12.891 -8.695 1 96.69 61 GLY B O 1
ATOM 3974 N N . ASP B 1 62 ? 32.938 -11.836 -9.461 1 97.44 62 ASP B N 1
ATOM 3975 C CA . ASP B 1 62 ? 33.656 -10.602 -9.734 1 97.44 62 ASP B CA 1
ATOM 3976 C C . ASP B 1 62 ? 34.188 -9.984 -8.445 1 97.44 62 ASP B C 1
ATOM 3978 O O . ASP B 1 62 ? 33.594 -10.117 -7.391 1 97.44 62 ASP B O 1
ATOM 3982 N N . THR B 1 63 ? 35.312 -9.359 -8.578 1 97.44 63 THR B N 1
ATOM 3983 C CA . THR B 1 63 ? 35.75 -8.406 -7.559 1 97.44 63 THR B CA 1
ATOM 3984 C C . THR B 1 63 ? 35.156 -7.027 -7.836 1 97.44 63 THR B C 1
ATOM 3986 O O . THR B 1 63 ? 35.344 -6.469 -8.922 1 97.44 63 THR B O 1
ATOM 3989 N N . VAL B 1 64 ? 34.469 -6.535 -6.828 1 97.62 64 VAL B N 1
ATOM 3990 C CA . VAL B 1 64 ? 33.812 -5.242 -6.98 1 97.62 64 VAL B CA 1
ATOM 3991 C C . VAL B 1 64 ? 34.562 -4.18 -6.188 1 97.62 64 VAL B C 1
ATOM 3993 O O . VAL B 1 64 ? 34.812 -4.344 -4.992 1 97.62 64 VAL B O 1
ATOM 3996 N N . GLU B 1 65 ? 34.938 -3.146 -6.863 1 97.06 65 GLU B N 1
ATOM 3997 C CA . GLU B 1 65 ? 35.562 -1.998 -6.219 1 97.06 65 GLU B CA 1
ATOM 3998 C C . GLU B 1 65 ? 34.656 -0.779 -6.242 1 97.06 65 GLU B C 1
ATOM 4000 O O . GLU B 1 65 ? 34.219 -0.343 -7.309 1 97.06 65 GLU B O 1
ATOM 4005 N N . ILE B 1 66 ? 34.406 -0.228 -5.078 1 96.38 66 ILE B N 1
ATOM 4006 C CA . ILE B 1 66 ? 33.531 0.934 -4.953 1 96.38 66 ILE B CA 1
ATOM 4007 C C . ILE B 1 66 ? 34.344 2.125 -4.426 1 96.38 66 ILE B C 1
ATOM 4009 O O . ILE B 1 66 ? 35.031 2.012 -3.422 1 96.38 66 ILE B O 1
ATOM 4013 N N . VAL B 1 67 ? 34.25 3.195 -5.094 1 97 67 VAL B N 1
ATOM 4014 C CA . VAL B 1 67 ? 34.75 4.477 -4.598 1 97 67 VAL B CA 1
ATOM 4015 C C . VAL B 1 67 ? 33.562 5.336 -4.145 1 97 67 VAL B C 1
ATOM 4017 O O . VAL B 1 67 ? 32.688 5.699 -4.949 1 97 67 VAL B O 1
ATOM 4020 N N . LEU B 1 68 ? 33.531 5.652 -2.855 1 97.62 68 LEU B N 1
ATOM 4021 C CA . LEU B 1 68 ? 32.5 6.516 -2.312 1 97.62 68 LEU B CA 1
ATOM 4022 C C . LEU B 1 68 ? 33.031 7.898 -1.991 1 97.62 68 LEU B C 1
ATOM 4024 O O . LEU B 1 68 ? 34 8.023 -1.216 1 97.62 68 LEU B O 1
ATOM 4028 N N . LYS B 1 69 ? 32.469 8.891 -2.592 1 98.06 69 LYS B N 1
ATOM 4029 C CA . LYS B 1 69 ? 32.844 10.281 -2.346 1 98.06 69 LYS B CA 1
ATOM 4030 C C . LYS B 1 69 ? 31.703 11.039 -1.662 1 98.06 69 LYS B C 1
ATOM 4032 O O . LYS B 1 69 ? 30.547 10.992 -2.113 1 98.06 69 LYS B O 1
ATOM 4037 N N . ASN B 1 70 ? 32 11.727 -0.588 1 97.56 70 ASN B N 1
ATOM 4038 C CA . ASN B 1 70 ? 31.031 12.57 0.091 1 97.56 70 ASN B CA 1
ATOM 4039 C C . ASN B 1 70 ? 31.25 14.047 -0.227 1 97.56 70 ASN B C 1
ATOM 4041 O O . ASN B 1 70 ? 32.188 14.664 0.297 1 97.56 70 ASN B O 1
ATOM 4045 N N . VAL B 1 71 ? 30.406 14.633 -0.991 1 96.88 71 VAL B N 1
ATOM 4046 C CA . VAL B 1 71 ? 30.547 16.047 -1.329 1 96.88 71 VAL B CA 1
ATOM 4047 C C . VAL B 1 71 ? 29.484 16.859 -0.601 1 96.88 71 VAL B C 1
ATOM 4049 O O . VAL B 1 71 ? 29.219 18.016 -0.958 1 96.88 71 VAL B O 1
ATOM 4052 N N . ASP B 1 72 ? 28.812 16.25 0.276 1 93.19 72 ASP B N 1
ATOM 4053 C CA . ASP B 1 72 ? 27.766 16.891 1.07 1 93.19 72 ASP B CA 1
ATOM 4054 C C . ASP B 1 72 ? 28.344 17.484 2.355 1 93.19 72 ASP B C 1
ATOM 4056 O O . ASP B 1 72 ? 29.547 17.406 2.594 1 93.19 72 ASP B O 1
ATOM 4060 N N . SER B 1 73 ? 27.453 18.125 3.182 1 89.06 73 SER B N 1
ATOM 4061 C CA . SER B 1 73 ? 27.875 18.766 4.422 1 89.06 73 SER B CA 1
ATOM 4062 C C . SER B 1 73 ? 27.672 17.844 5.621 1 89.06 73 SER B C 1
ATOM 4064 O O . SER B 1 73 ? 28.109 18.156 6.73 1 89.06 73 SER B O 1
ATOM 4066 N N . VAL B 1 74 ? 27.016 16.719 5.379 1 86.12 74 VAL B N 1
ATOM 4067 C CA . VAL B 1 74 ? 26.781 15.758 6.457 1 86.12 74 VAL B CA 1
ATOM 4068 C C . VAL B 1 74 ? 27.5 14.445 6.148 1 86.12 74 VAL B C 1
ATOM 4070 O O . VAL B 1 74 ? 27.875 14.195 5 1 86.12 74 VAL B O 1
ATOM 4073 N N . ALA B 1 75 ? 27.656 13.617 7.172 1 89.81 75 ALA B N 1
ATOM 4074 C CA . ALA B 1 75 ? 28.297 12.32 6.98 1 89.81 75 ALA B CA 1
ATOM 4075 C C . ALA B 1 75 ? 27.406 11.359 6.215 1 89.81 75 ALA B C 1
ATOM 4077 O O . ALA B 1 75 ? 26.188 11.344 6.418 1 89.81 75 ALA B O 1
ATOM 4078 N N . HIS B 1 76 ? 28 10.609 5.367 1 93.69 76 HIS B N 1
ATOM 4079 C CA . HIS B 1 76 ? 27.328 9.547 4.637 1 93.69 76 HIS B CA 1
ATOM 4080 C C . HIS B 1 76 ? 28.062 8.219 4.781 1 93.69 76 HIS B C 1
ATOM 4082 O O . HIS B 1 76 ? 28.969 8.094 5.602 1 93.69 76 HIS B O 1
ATOM 4088 N N . GLY B 1 77 ? 27.609 7.258 4.152 1 94.25 77 GLY B N 1
ATOM 4089 C CA . GLY B 1 77 ? 28.172 5.918 4.113 1 94.25 77 GLY B CA 1
ATOM 4090 C C . GLY B 1 77 ? 27.516 5.023 3.08 1 94.25 77 GLY B C 1
ATOM 4091 O O . GLY B 1 77 ? 26.812 5.508 2.191 1 94.25 77 GLY B O 1
ATOM 4092 N N . LEU B 1 78 ? 27.891 3.758 3.242 1 95.56 78 LEU B N 1
ATOM 4093 C CA . LEU B 1 78 ? 27.344 2.844 2.246 1 95.56 78 LEU B CA 1
ATOM 4094 C C . LEU B 1 78 ? 27.25 1.428 2.803 1 95.56 78 LEU B C 1
ATOM 4096 O O . LEU B 1 78 ? 28.219 0.906 3.355 1 95.56 78 LEU B O 1
ATOM 4100 N N . SER B 1 79 ? 26.109 0.939 2.736 1 95.62 79 SER B N 1
ATOM 4101 C CA . SER B 1 79 ? 25.875 -0.483 2.949 1 95.62 79 SER B CA 1
ATOM 4102 C C . SER B 1 79 ? 25.531 -1.186 1.64 1 95.62 79 SER B C 1
ATOM 4104 O O . SER B 1 79 ? 24.672 -0.721 0.888 1 95.62 79 SER B O 1
ATOM 4106 N N . ILE B 1 80 ? 26.219 -2.256 1.381 1 96.12 80 ILE B N 1
ATOM 4107 C CA . ILE B 1 80 ? 26 -3.053 0.179 1 96.12 80 ILE B CA 1
ATOM 4108 C C . ILE B 1 80 ? 25.578 -4.465 0.568 1 96.12 80 ILE B C 1
ATOM 4110 O O . ILE B 1 80 ? 26.391 -5.258 1.055 1 96.12 80 ILE B O 1
ATOM 4114 N N . HIS B 1 81 ? 24.375 -4.781 0.179 1 97.12 81 HIS B N 1
ATOM 4115 C CA . HIS B 1 81 ? 23.797 -6.043 0.631 1 97.12 81 HIS B CA 1
ATOM 4116 C C . HIS B 1 81 ? 24.391 -7.219 -0.143 1 97.12 81 HIS B C 1
ATOM 4118 O O . HIS B 1 81 ? 24.281 -8.367 0.293 1 97.12 81 HIS B O 1
ATOM 4124 N N . ALA B 1 82 ? 25.062 -6.969 -1.22 1 97 82 ALA B N 1
ATOM 4125 C CA . ALA B 1 82 ? 25.719 -8.023 -1.988 1 97 82 ALA B CA 1
ATOM 4126 C C . ALA B 1 82 ? 27.078 -8.375 -1.396 1 97 82 ALA B C 1
ATOM 4128 O O . ALA B 1 82 ? 27.688 -9.375 -1.784 1 97 82 ALA B O 1
ATOM 4129 N N . ALA B 1 83 ? 27.5 -7.59 -0.471 1 95.12 83 ALA B N 1
ATOM 4130 C CA . ALA B 1 83 ? 28.828 -7.809 0.127 1 95.12 83 ALA B CA 1
ATOM 4131 C C . ALA B 1 83 ? 28.719 -8.656 1.391 1 95.12 83 ALA B C 1
ATOM 4133 O O . ALA B 1 83 ? 28.094 -8.242 2.375 1 95.12 83 ALA B O 1
ATOM 4134 N N . ASN B 1 84 ? 29.297 -9.773 1.353 1 93.81 84 ASN B N 1
ATOM 4135 C CA . ASN B 1 84 ? 29.359 -10.625 2.533 1 93.81 84 ASN B CA 1
ATOM 4136 C C . ASN B 1 84 ? 30.594 -10.336 3.369 1 93.81 84 ASN B C 1
ATOM 4138 O O . ASN B 1 84 ? 31.469 -11.195 3.51 1 93.81 84 ASN B O 1
ATOM 4142 N N . THR B 1 85 ? 30.656 -9.133 3.83 1 91 85 THR B N 1
ATOM 4143 C CA . THR B 1 85 ? 31.75 -8.625 4.641 1 91 85 THR B CA 1
ATOM 4144 C C . THR B 1 85 ? 31.328 -7.375 5.406 1 91 85 THR B C 1
ATOM 4146 O O . THR B 1 85 ? 30.141 -7.066 5.488 1 91 85 THR B O 1
ATOM 4149 N N . GLN B 1 86 ? 32.281 -6.648 6.133 1 88.44 86 GLN B N 1
ATOM 4150 C CA . GLN B 1 86 ? 31.969 -5.539 7.035 1 88.44 86 GLN B CA 1
ATOM 4151 C C . GLN B 1 86 ? 31.969 -4.207 6.285 1 88.44 86 GLN B C 1
ATOM 4153 O O . GLN B 1 86 ? 32.906 -3.422 6.402 1 88.44 86 GLN B O 1
ATOM 4158 N N . THR B 1 87 ? 30.875 -3.898 5.695 1 86.38 87 THR B N 1
ATOM 4159 C CA . THR B 1 87 ? 30.781 -2.643 4.961 1 86.38 87 THR B CA 1
ATOM 4160 C C . THR B 1 87 ? 30.75 -1.456 5.922 1 86.38 87 THR B C 1
ATOM 4162 O O . THR B 1 87 ? 31.328 -0.403 5.637 1 86.38 87 THR B O 1
ATOM 4165 N N . SER B 1 88 ? 30.078 -1.638 7.02 1 83.31 88 SER B N 1
ATOM 4166 C CA . SER B 1 88 ? 29.953 -0.558 7.992 1 83.31 88 SER B CA 1
ATOM 4167 C C . SER B 1 88 ? 31.328 -0.107 8.492 1 83.31 88 SER B C 1
ATOM 4169 O O . SER B 1 88 ? 31.547 1.083 8.727 1 83.31 88 SER B O 1
ATOM 4171 N N . LYS B 1 89 ? 32.156 -1.025 8.711 1 85.44 89 LYS B N 1
ATOM 4172 C CA . LYS B 1 89 ? 33.5 -0.711 9.188 1 85.44 89 LYS B CA 1
ATOM 4173 C C . LYS B 1 89 ? 34.281 0.101 8.156 1 85.44 89 LYS B C 1
ATOM 4175 O O . LYS B 1 89 ? 34.969 1.057 8.5 1 85.44 89 LYS B O 1
ATOM 4180 N N . PHE B 1 90 ? 34.094 -0.157 6.922 1 88.69 90 PHE B N 1
ATOM 4181 C CA . PHE B 1 90 ? 34.969 0.403 5.898 1 88.69 90 PHE B CA 1
ATOM 4182 C C . PHE B 1 90 ? 34.281 1.58 5.199 1 88.69 90 PHE B C 1
ATOM 4184 O O . PHE B 1 90 ? 34.969 2.471 4.68 1 88.69 90 PHE B O 1
ATOM 4191 N N . LEU B 1 91 ? 33 1.6 5.18 1 89.25 91 LEU B N 1
ATOM 4192 C CA . LEU B 1 91 ? 32.281 2.619 4.41 1 89.25 91 LEU B CA 1
ATOM 4193 C C . LEU B 1 91 ? 31.281 3.365 5.281 1 89.25 91 LEU B C 1
ATOM 4195 O O . LEU B 1 91 ? 30.422 4.09 4.773 1 89.25 91 LEU B O 1
ATOM 4199 N N . GLY B 1 92 ? 31.391 3.119 6.473 1 88.81 92 GLY B N 1
ATOM 4200 C CA . GLY B 1 92 ? 30.531 3.893 7.359 1 88.81 92 GLY B CA 1
ATOM 4201 C C . GLY B 1 92 ? 31.109 5.25 7.711 1 88.81 92 GLY B C 1
ATOM 4202 O O . GLY B 1 92 ? 32.312 5.473 7.57 1 88.81 92 GLY B O 1
ATOM 4203 N N . ASN B 1 93 ? 30.25 6.199 7.91 1 88.56 93 ASN B N 1
ATOM 4204 C CA . ASN B 1 93 ? 30.578 7.504 8.477 1 88.56 93 ASN B CA 1
ATOM 4205 C C . ASN B 1 93 ? 31.641 8.227 7.637 1 88.56 93 ASN B C 1
ATOM 4207 O O . ASN B 1 93 ? 32.656 8.664 8.164 1 88.56 93 ASN B O 1
ATOM 4211 N N . VAL B 1 94 ? 31.516 8.188 6.383 1 93.94 94 VAL B N 1
ATOM 4212 C CA . VAL B 1 94 ? 32.375 8.953 5.48 1 93.94 94 VAL B CA 1
ATOM 4213 C C . VAL B 1 94 ? 32.062 10.445 5.637 1 93.94 94 VAL B C 1
ATOM 4215 O O . VAL B 1 94 ? 30.969 10.906 5.297 1 93.94 94 VAL B O 1
ATOM 4218 N N . GLN B 1 95 ? 33.031 11.25 6.082 1 93.25 95 GLN B N 1
ATOM 4219 C CA . GLN B 1 95 ? 32.844 12.648 6.453 1 93.25 95 GLN B CA 1
ATOM 4220 C C . GLN B 1 95 ? 32.75 13.539 5.219 1 93.25 95 GLN B C 1
ATOM 4222 O O . GLN B 1 95 ? 33.188 13.148 4.133 1 93.25 95 GLN B O 1
ATOM 4227 N N . PRO B 1 96 ? 32.188 14.781 5.406 1 93.38 96 PRO B N 1
ATOM 4228 C CA . PRO B 1 96 ? 32.156 15.734 4.297 1 93.38 96 PRO B CA 1
ATOM 4229 C C . PRO B 1 96 ? 33.531 15.961 3.68 1 93.38 96 PRO B C 1
ATOM 4231 O O . PRO B 1 96 ? 34.5 16.219 4.402 1 93.38 96 PRO B O 1
ATOM 4234 N N . GLY B 1 97 ? 33.625 15.805 2.371 1 96.5 97 GLY B N 1
ATOM 4235 C CA . GLY B 1 97 ? 34.875 16.031 1.658 1 96.5 97 GLY B CA 1
ATOM 4236 C C . GLY B 1 97 ? 35.719 14.781 1.571 1 96.5 97 GLY B C 1
ATOM 4237 O O . GLY B 1 97 ? 36.719 14.75 0.825 1 96.5 97 GLY B O 1
ATOM 4238 N N . GLU B 1 98 ? 35.375 13.719 2.207 1 97.06 98 GLU B N 1
ATOM 4239 C CA . GLU B 1 98 ? 36.156 12.5 2.268 1 97.06 98 GLU B CA 1
ATOM 4240 C C . GLU B 1 98 ? 35.812 11.539 1.137 1 97.06 98 GLU B C 1
ATOM 4242 O O . GLU B 1 98 ? 34.688 11.547 0.65 1 97.06 98 GLU B O 1
ATOM 4247 N N . GLU B 1 99 ? 36.844 10.773 0.745 1 96.88 99 GLU B N 1
ATOM 4248 C CA . GLU B 1 99 ? 36.688 9.68 -0.209 1 96.88 99 GLU B CA 1
ATOM 4249 C C . GLU B 1 99 ? 37.219 8.367 0.364 1 96.88 99 GLU B C 1
ATOM 4251 O O . GLU B 1 99 ? 38.281 8.352 1.001 1 96.88 99 GLU B O 1
ATOM 4256 N N . ARG B 1 100 ? 36.469 7.281 0.144 1 96.88 100 ARG B N 1
ATOM 4257 C CA . ARG B 1 100 ? 36.906 5.957 0.578 1 96.88 100 ARG B CA 1
ATOM 4258 C C . ARG B 1 100 ? 36.75 4.934 -0.542 1 96.88 100 ARG B C 1
ATOM 4260 O O . ARG B 1 100 ? 35.812 5.02 -1.34 1 96.88 100 ARG B O 1
ATOM 4267 N N . VAL B 1 101 ? 37.656 3.996 -0.537 1 95.56 101 VAL B N 1
ATOM 4268 C CA . VAL B 1 101 ? 37.625 2.895 -1.491 1 95.56 101 VAL B CA 1
ATOM 4269 C C . VAL B 1 101 ? 37.375 1.58 -0.752 1 95.56 101 VAL B C 1
ATOM 4271 O O . VAL B 1 101 ? 37.938 1.347 0.314 1 95.56 101 VAL B O 1
ATOM 4274 N N . PHE B 1 102 ? 36.469 0.757 -1.312 1 94.5 102 PHE B N 1
ATOM 4275 C CA . PHE B 1 102 ? 36.125 -0.522 -0.716 1 94.5 102 PHE B CA 1
ATOM 4276 C C . PHE B 1 102 ? 36.031 -1.608 -1.78 1 94.5 102 PHE B C 1
ATOM 4278 O O . PHE B 1 102 ? 35.562 -1.356 -2.895 1 94.5 102 PHE B O 1
ATOM 4285 N N . ARG B 1 103 ? 36.531 -2.795 -1.335 1 95.25 103 ARG B N 1
ATOM 4286 C CA . ARG B 1 103 ? 36.5 -3.926 -2.256 1 95.25 103 ARG B CA 1
ATOM 4287 C C . ARG B 1 103 ? 35.844 -5.137 -1.608 1 95.25 103 ARG B C 1
ATOM 4289 O O . ARG B 1 103 ? 36 -5.383 -0.414 1 95.25 103 ARG B O 1
ATOM 4296 N N . PHE B 1 104 ? 35.094 -5.887 -2.445 1 96.31 104 PHE B N 1
ATOM 4297 C CA . PHE B 1 104 ? 34.531 -7.164 -2.018 1 96.31 104 PHE B CA 1
ATOM 4298 C C . PHE B 1 104 ? 34.344 -8.094 -3.209 1 96.31 104 PHE B C 1
ATOM 4300 O O . PHE B 1 104 ? 34.406 -7.66 -4.359 1 96.31 104 PHE B O 1
ATOM 4307 N N . THR B 1 105 ? 34.156 -9.359 -2.887 1 96.62 105 THR B N 1
ATOM 4308 C CA . THR B 1 105 ? 33.844 -10.344 -3.916 1 96.62 105 THR B CA 1
ATOM 4309 C C . THR B 1 105 ? 32.344 -10.586 -3.982 1 96.62 105 THR B C 1
ATOM 4311 O O . THR B 1 105 ? 31.688 -10.82 -2.957 1 96.62 105 THR B O 1
ATOM 4314 N N . ALA B 1 106 ? 31.797 -10.539 -5.191 1 97.25 106 ALA B N 1
ATOM 4315 C CA . ALA B 1 106 ? 30.391 -10.891 -5.395 1 97.25 106 ALA B CA 1
ATOM 4316 C C . ALA B 1 106 ? 30.203 -12.406 -5.441 1 97.25 106 ALA B C 1
ATOM 4318 O O . ALA B 1 106 ? 30.031 -12.984 -6.516 1 97.25 106 ALA B O 1
ATOM 4319 N N . ASP B 1 107 ? 30.031 -13.016 -4.266 1 95.88 107 ASP B N 1
ATOM 4320 C CA . ASP B 1 107 ? 30.109 -14.469 -4.137 1 95.88 107 ASP B CA 1
ATOM 4321 C C . ASP B 1 107 ? 28.734 -15.109 -4.316 1 95.88 107 ASP B C 1
ATOM 4323 O O . ASP B 1 107 ? 28.625 -16.297 -4.621 1 95.88 107 ASP B O 1
ATOM 4327 N N . PHE B 1 108 ? 27.688 -14.391 -4.074 1 97.12 108 PHE B N 1
ATOM 4328 C CA . PHE B 1 108 ? 26.344 -14.922 -4.203 1 97.12 108 PHE B CA 1
ATOM 4329 C C . PHE B 1 108 ? 25.562 -14.18 -5.281 1 97.12 108 PHE B C 1
ATOM 4331 O O . PHE B 1 108 ? 25.516 -12.945 -5.281 1 97.12 108 PHE B O 1
ATOM 4338 N N . PRO B 1 109 ? 25.031 -14.93 -6.246 1 98.19 109 PRO B N 1
ATOM 4339 C CA . PRO B 1 109 ? 24.203 -14.258 -7.242 1 98.19 109 PRO B CA 1
ATOM 4340 C C . PRO B 1 109 ? 22.875 -13.773 -6.668 1 98.19 109 PRO B C 1
ATOM 4342 O O . PRO B 1 109 ? 22.391 -14.32 -5.68 1 98.19 109 PRO B O 1
ATOM 4345 N N . GLY B 1 110 ? 22.328 -12.758 -7.297 1 98.44 110 GLY B N 1
ATOM 4346 C CA . GLY B 1 110 ? 21.031 -12.266 -6.848 1 98.44 110 GLY B CA 1
ATOM 4347 C C . GLY B 1 110 ? 20.828 -10.789 -7.129 1 98.44 110 GLY B C 1
ATOM 4348 O O . GLY B 1 110 ? 21.578 -10.188 -7.902 1 98.44 110 GLY B O 1
ATOM 4349 N N . VAL B 1 111 ? 19.734 -10.266 -6.707 1 98.75 111 VAL B N 1
ATOM 4350 C CA . VAL B 1 111 ? 19.344 -8.859 -6.75 1 98.75 111 VAL B CA 1
ATOM 4351 C C . VAL B 1 111 ? 19.375 -8.273 -5.344 1 98.75 111 VAL B C 1
ATOM 4353 O O . VAL B 1 111 ? 18.641 -8.742 -4.457 1 98.75 111 VAL B O 1
ATOM 4356 N N . PHE B 1 112 ? 20.203 -7.266 -5.152 1 98.5 112 PHE B N 1
ATOM 4357 C CA . PHE B 1 112 ? 20.438 -6.75 -3.809 1 98.5 112 PHE B CA 1
ATOM 4358 C C . PHE B 1 112 ? 20.266 -5.234 -3.771 1 98.5 112 PHE B C 1
ATOM 4360 O O . PHE B 1 112 ? 20.281 -4.578 -4.816 1 98.5 112 PHE B O 1
ATOM 4367 N N . MET B 1 113 ? 20.094 -4.797 -2.541 1 98.12 113 MET B N 1
ATOM 4368 C CA . MET B 1 113 ? 19.984 -3.363 -2.273 1 98.12 113 MET B CA 1
ATOM 4369 C C . MET B 1 113 ? 21.328 -2.803 -1.815 1 98.12 113 MET B C 1
ATOM 4371 O O . MET B 1 113 ? 22.125 -3.512 -1.195 1 98.12 113 MET B O 1
ATOM 4375 N N . TYR B 1 114 ? 21.656 -1.639 -2.256 1 97.62 114 TYR B N 1
ATOM 4376 C CA . TYR B 1 114 ? 22.609 -0.828 -1.511 1 97.62 114 TYR B CA 1
ATOM 4377 C C . TYR B 1 114 ? 21.984 0.477 -1.047 1 97.62 114 TYR B C 1
ATOM 4379 O O . TYR B 1 114 ? 21 0.943 -1.637 1 97.62 114 TYR B O 1
ATOM 4387 N N . HIS B 1 115 ? 22.453 1.002 0.047 1 97.19 115 HIS B N 1
ATOM 4388 C CA . HIS B 1 115 ? 21.922 2.26 0.563 1 97.19 115 HIS B CA 1
ATOM 4389 C C . HIS B 1 115 ? 22.938 2.951 1.468 1 97.19 115 HIS B C 1
ATOM 4391 O O . HIS B 1 115 ? 23.922 2.334 1.89 1 97.19 115 HIS B O 1
ATOM 4397 N N . CYS B 1 116 ? 22.688 4.16 1.709 1 95.81 116 CYS B N 1
ATOM 4398 C CA . CYS B 1 116 ? 23.562 4.922 2.594 1 95.81 116 CYS B CA 1
ATOM 4399 C C . CYS B 1 116 ? 23.516 4.367 4.012 1 95.81 116 CYS B C 1
ATOM 4401 O O . CYS B 1 116 ? 22.453 3.979 4.5 1 95.81 116 CYS B O 1
ATOM 4403 N N . ALA B 1 117 ? 24.672 4.371 4.68 1 92.69 117 ALA B N 1
ATOM 4404 C CA . ALA B 1 117 ? 24.781 3.855 6.043 1 92.69 117 ALA B CA 1
ATOM 4405 C C . ALA B 1 117 ? 25.875 4.59 6.82 1 92.69 117 ALA B C 1
ATOM 4407 O O . ALA B 1 117 ? 26.906 4.004 7.164 1 92.69 117 ALA B O 1
ATOM 4408 N N . PRO B 1 118 ? 25.578 5.793 7.168 1 87.56 118 PRO B N 1
ATOM 4409 C CA . PRO B 1 118 ? 26.578 6.527 7.961 1 87.56 118 PRO B CA 1
ATOM 4410 C C . PRO B 1 118 ? 26.625 6.062 9.414 1 87.56 118 PRO B C 1
ATOM 4412 O O . PRO B 1 118 ? 27.578 6.367 10.133 1 87.56 118 PRO B O 1
ATOM 4415 N N . GLY B 1 119 ? 25.641 5.41 9.852 1 82.62 119 GLY B N 1
ATOM 4416 C CA . GLY B 1 119 ? 25.469 4.961 11.227 1 82.62 119 GLY B CA 1
ATOM 4417 C C . GLY B 1 119 ? 24.25 5.559 11.906 1 82.62 119 GLY B C 1
ATOM 4418 O O . GLY B 1 119 ? 23.781 6.633 11.523 1 82.62 119 GLY B O 1
ATOM 4419 N N . GLY B 1 120 ? 23.75 4.84 12.852 1 77.81 120 GLY B N 1
ATOM 4420 C CA . GLY B 1 120 ? 22.672 5.309 13.703 1 77.81 120 GLY B CA 1
ATOM 4421 C C . GLY B 1 120 ? 21.422 5.707 12.93 1 77.81 120 GLY B C 1
ATOM 4422 O O . GLY B 1 120 ? 20.984 4.977 12.031 1 77.81 120 GLY B O 1
ATOM 4423 N N . HIS B 1 121 ? 20.922 6.844 13.344 1 77.31 121 HIS B N 1
ATOM 4424 C CA . HIS B 1 121 ? 19.672 7.355 12.805 1 77.31 121 HIS B CA 1
ATOM 4425 C C . HIS B 1 121 ? 19.844 7.805 11.359 1 77.31 121 HIS B C 1
ATOM 4427 O O . HIS B 1 121 ? 18.859 7.887 10.609 1 77.31 121 HIS B O 1
ATOM 4433 N N . GLY B 1 122 ? 21.031 7.992 11.031 1 80.31 122 GLY B N 1
ATOM 4434 C CA . GLY B 1 122 ? 21.312 8.477 9.695 1 80.31 122 GLY B CA 1
ATOM 4435 C C . GLY B 1 122 ? 21 7.465 8.609 1 80.31 122 GLY B C 1
ATOM 4436 O O . GLY B 1 122 ? 20.688 7.836 7.477 1 80.31 122 GLY B O 1
ATOM 4437 N N . ILE B 1 123 ? 21 6.207 8.938 1 84.62 123 ILE B N 1
ATOM 4438 C CA . ILE B 1 123 ? 20.734 5.152 7.965 1 84.62 123 ILE B CA 1
ATOM 4439 C C . ILE B 1 123 ? 19.297 5.266 7.457 1 84.62 123 ILE B C 1
ATOM 4441 O O . ILE B 1 123 ? 19.062 5.312 6.246 1 84.62 123 ILE B O 1
ATOM 4445 N N . MET B 1 124 ? 18.422 5.41 8.359 1 83.06 124 MET B N 1
ATOM 4446 C CA . MET B 1 124 ? 17.016 5.48 7.988 1 83.06 124 MET B CA 1
ATOM 4447 C C . MET B 1 124 ? 16.703 6.789 7.266 1 83.06 124 MET B C 1
ATOM 4449 O O . MET B 1 124 ? 16.031 6.789 6.234 1 83.06 124 MET B O 1
ATOM 4453 N N . ALA B 1 125 ? 17.25 7.828 7.797 1 85.06 125 ALA B N 1
ATOM 4454 C CA . ALA B 1 125 ? 16.953 9.148 7.254 1 85.06 125 ALA B CA 1
ATOM 4455 C C . ALA B 1 125 ? 17.469 9.281 5.82 1 85.06 125 ALA B C 1
ATOM 4457 O O . ALA B 1 125 ? 16.734 9.742 4.938 1 85.06 125 ALA B O 1
ATOM 4458 N N . HIS B 1 126 ? 18.672 8.812 5.582 1 90.94 126 HIS B N 1
ATOM 4459 C CA . HIS B 1 126 ? 19.266 8.992 4.266 1 90.94 126 HIS B CA 1
ATOM 4460 C C . HIS B 1 126 ? 18.641 8.047 3.242 1 90.94 126 HIS B C 1
ATOM 4462 O O . HIS B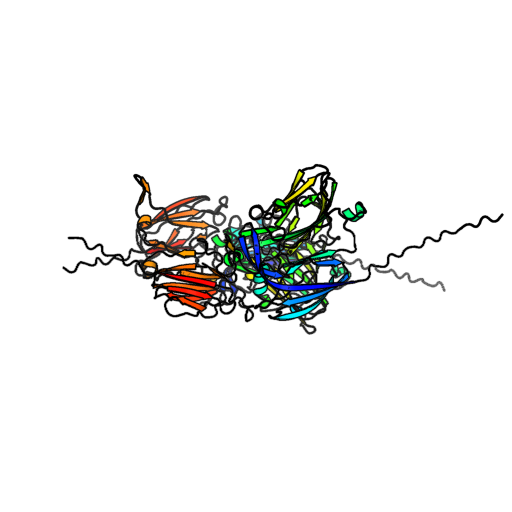 1 126 ? 18.438 8.422 2.086 1 90.94 126 HIS B O 1
ATOM 4468 N N . THR B 1 127 ? 18.328 6.855 3.676 1 92.44 127 THR B N 1
ATOM 4469 C CA . THR B 1 127 ? 17.672 5.91 2.781 1 92.44 127 THR B CA 1
ATOM 4470 C C . THR B 1 127 ? 16.281 6.402 2.402 1 92.44 127 THR B C 1
ATOM 4472 O O . THR B 1 127 ? 15.922 6.418 1.223 1 92.44 127 THR B O 1
ATOM 4475 N N . MET B 1 128 ? 15.586 6.863 3.406 1 90.75 128 MET B N 1
ATOM 4476 C CA . MET B 1 128 ? 14.258 7.426 3.158 1 90.75 128 MET B CA 1
ATOM 4477 C C . MET B 1 128 ? 14.352 8.656 2.268 1 90.75 128 MET B C 1
ATOM 4479 O O . MET B 1 128 ? 13.445 8.922 1.471 1 90.75 128 MET B O 1
ATOM 4483 N N . GLY B 1 129 ? 15.438 9.336 2.391 1 92.31 129 GLY B N 1
ATOM 4484 C CA . GLY B 1 129 ? 15.648 10.539 1.603 1 92.31 129 GLY B CA 1
ATOM 4485 C C . GLY B 1 129 ? 16.078 10.25 0.176 1 92.31 129 GLY B C 1
ATOM 4486 O O . GLY B 1 129 ? 16.25 11.18 -0.623 1 92.31 129 GLY B O 1
ATOM 4487 N N . GLY B 1 130 ? 16.312 9.008 -0.178 1 95.5 130 GLY B N 1
ATOM 4488 C CA . GLY B 1 130 ? 16.547 8.703 -1.583 1 95.5 130 GLY B CA 1
ATOM 4489 C C . GLY B 1 130 ? 17.859 7.992 -1.839 1 95.5 130 GLY B C 1
ATOM 4490 O O . GLY B 1 130 ? 18.141 7.582 -2.967 1 95.5 130 GLY B O 1
ATOM 4491 N N . GLN B 1 131 ? 18.672 7.812 -0.868 1 96.69 131 GLN B N 1
ATOM 4492 C CA . GLN B 1 131 ? 19.984 7.242 -1.103 1 96.69 131 GLN B CA 1
ATOM 4493 C C . GLN B 1 131 ? 19.938 5.719 -1.058 1 96.69 131 GLN B C 1
ATOM 4495 O O . GLN B 1 131 ? 20.422 5.105 -0.101 1 96.69 131 GLN B O 1
ATOM 4500 N N . HIS B 1 132 ? 19.531 5.145 -2.066 1 98.25 132 HIS B N 1
ATOM 4501 C CA . HIS B 1 132 ? 19.469 3.699 -2.256 1 98.25 132 HIS B CA 1
ATOM 4502 C C . HIS B 1 132 ? 19.594 3.33 -3.729 1 98.25 132 HIS B C 1
ATOM 4504 O O . HIS B 1 132 ? 19.469 4.188 -4.602 1 98.25 132 HIS B O 1
ATOM 4510 N N . GLY B 1 133 ? 19.875 2.096 -3.982 1 98.31 133 GLY B N 1
ATOM 4511 C CA . GLY B 1 133 ? 19.953 1.578 -5.34 1 98.31 133 GLY B CA 1
ATOM 4512 C C . GLY B 1 133 ? 20 0.063 -5.398 1 98.31 133 GLY B C 1
ATOM 4513 O O . GLY B 1 133 ? 19.797 -0.608 -4.383 1 98.31 133 GLY B O 1
ATOM 4514 N N . MET B 1 134 ? 20.141 -0.375 -6.633 1 98.75 134 MET B N 1
ATOM 4515 C CA . MET B 1 134 ? 20.125 -1.807 -6.914 1 98.75 134 MET B CA 1
ATOM 4516 C C . MET B 1 134 ? 21.5 -2.295 -7.367 1 98.75 134 MET B C 1
ATOM 4518 O O . MET B 1 134 ? 22.156 -1.637 -8.172 1 98.75 134 MET B O 1
ATOM 4522 N N . ILE B 1 135 ? 21.922 -3.396 -6.801 1 98.56 135 ILE B N 1
ATOM 4523 C CA . ILE B 1 135 ? 23.062 -4.121 -7.328 1 98.56 135 ILE B CA 1
ATOM 4524 C C . ILE B 1 135 ? 22.656 -5.531 -7.734 1 98.56 135 ILE B C 1
ATOM 4526 O O . ILE B 1 135 ? 22.031 -6.25 -6.949 1 98.56 135 ILE B O 1
ATOM 4530 N N . VAL B 1 136 ? 22.953 -5.855 -8.945 1 98.81 136 VAL B N 1
ATOM 4531 C CA . VAL B 1 136 ? 22.625 -7.172 -9.492 1 98.81 136 VAL B CA 1
ATOM 4532 C C . VAL B 1 136 ? 23.906 -7.98 -9.688 1 98.81 136 VAL B C 1
ATOM 4534 O O . VAL B 1 136 ? 24.875 -7.5 -10.297 1 98.81 136 VAL B O 1
ATOM 4537 N N . VAL B 1 137 ? 23.938 -9.141 -9.117 1 98.56 137 VAL B N 1
ATOM 4538 C CA . VAL B 1 137 ? 25 -10.117 -9.367 1 98.56 137 VAL B CA 1
ATOM 4539 C C . VAL B 1 137 ? 24.484 -11.227 -10.281 1 98.56 137 VAL B C 1
ATOM 4541 O O . VAL B 1 137 ? 23.828 -12.164 -9.82 1 98.56 137 VAL B O 1
ATOM 4544 N N . GLU B 1 138 ? 24.797 -11.141 -11.516 1 98.25 138 GLU B N 1
ATOM 4545 C CA . GLU B 1 138 ? 24.344 -12.141 -12.477 1 98.25 138 GLU B CA 1
ATOM 4546 C C . GLU B 1 138 ? 24.953 -13.508 -12.18 1 98.25 138 GLU B C 1
ATOM 4548 O O . GLU B 1 138 ? 26.156 -13.617 -11.961 1 98.25 138 GLU B O 1
ATOM 4553 N N . PRO B 1 139 ? 24.109 -14.508 -12.203 1 98.19 139 PRO B N 1
ATOM 4554 C CA . PRO B 1 139 ? 24.625 -15.844 -11.875 1 98.19 139 PRO B CA 1
ATOM 4555 C C . PRO B 1 139 ? 25.438 -16.469 -13.016 1 98.19 139 PRO B C 1
ATOM 4557 O O . PRO B 1 139 ? 25.172 -16.172 -14.188 1 98.19 139 PRO B O 1
ATOM 4560 N N . LYS B 1 140 ? 26.375 -17.328 -12.648 1 95.62 140 LYS B N 1
ATOM 4561 C CA . LYS B 1 140 ? 27.047 -18.156 -13.641 1 95.62 140 LYS B CA 1
ATOM 4562 C C . LYS B 1 140 ? 26.078 -19.172 -14.242 1 95.62 140 LYS B C 1
ATOM 4564 O O . LYS B 1 140 ? 26.141 -19.453 -15.445 1 95.62 140 LYS B O 1
ATOM 4569 N N . LYS B 1 141 ? 25.234 -19.672 -13.359 1 95.81 141 LYS B N 1
ATOM 4570 C CA . LYS B 1 141 ? 24.172 -20.578 -13.797 1 95.81 141 LYS B CA 1
ATOM 4571 C C . LYS B 1 141 ? 23.062 -19.828 -14.508 1 95.81 141 LYS B C 1
ATOM 4573 O O . LYS B 1 141 ? 22.578 -18.797 -14.016 1 95.81 141 LYS B O 1
ATOM 4578 N N . LYS B 1 142 ? 22.625 -20.344 -15.625 1 96.44 142 LYS B N 1
ATOM 4579 C CA . LYS B 1 142 ? 21.531 -19.672 -16.344 1 96.44 142 LYS B CA 1
ATOM 4580 C C . LYS B 1 142 ? 20.203 -19.859 -15.617 1 96.44 142 LYS B C 1
ATOM 4582 O O . LYS B 1 142 ? 19.953 -20.906 -15.031 1 96.44 142 LYS B O 1
ATOM 4587 N N . TYR B 1 143 ? 19.391 -18.875 -15.711 1 98.25 143 TYR B N 1
ATOM 4588 C CA . TYR B 1 143 ? 18.016 -19.016 -15.25 1 98.25 143 TYR B CA 1
ATOM 4589 C C . TYR B 1 143 ? 17.266 -20.016 -16.109 1 98.25 143 TYR B C 1
ATOM 4591 O O . TYR B 1 143 ? 17.609 -20.25 -17.266 1 98.25 143 TYR B O 1
ATOM 4599 N N . ARG B 1 144 ? 16.281 -20.594 -15.562 1 98.19 144 ARG B N 1
ATOM 4600 C CA . ARG B 1 144 ? 15.625 -21.781 -16.125 1 98.19 144 ARG B CA 1
ATOM 4601 C C . ARG B 1 144 ? 15.055 -21.484 -17.5 1 98.19 144 ARG B C 1
ATOM 4603 O O . ARG B 1 144 ? 15.281 -22.25 -18.453 1 98.19 144 ARG B O 1
ATOM 4610 N N . LEU B 1 145 ? 14.32 -20.422 -17.641 1 98.31 145 LEU B N 1
ATOM 4611 C CA . LEU B 1 145 ? 13.703 -20.141 -18.938 1 98.31 145 LEU B CA 1
ATOM 4612 C C . LEU B 1 145 ? 14.758 -19.844 -19.984 1 98.31 145 LEU B C 1
ATOM 4614 O O . LEU B 1 145 ? 14.594 -20.203 -21.156 1 98.31 145 LEU B O 1
ATOM 4618 N N . GLU B 1 146 ? 15.773 -19.125 -19.594 1 98.31 146 GLU B N 1
ATOM 4619 C CA . GLU B 1 146 ? 16.891 -18.875 -20.5 1 98.31 146 GLU B CA 1
ATOM 4620 C C . GLU B 1 146 ? 17.5 -20.188 -20.984 1 98.31 146 GLU B C 1
ATOM 4622 O O . GLU B 1 146 ? 17.812 -20.328 -22.156 1 98.31 146 GLU B O 1
ATOM 4627 N N . ALA B 1 147 ? 17.719 -21.078 -20.109 1 98.12 147 ALA B N 1
ATOM 4628 C CA . ALA B 1 147 ? 18.281 -22.391 -20.453 1 98.12 147 ALA B CA 1
ATOM 4629 C C . ALA B 1 147 ? 17.344 -23.156 -21.375 1 98.12 147 ALA B C 1
ATOM 4631 O O . ALA B 1 147 ? 17.781 -23.797 -22.344 1 98.12 147 ALA B O 1
ATOM 4632 N N . GLU B 1 148 ? 16.047 -23.109 -21.062 1 98 148 GLU B N 1
ATOM 4633 C CA . GLU B 1 148 ? 15.047 -23.828 -21.844 1 98 148 GLU B CA 1
ATOM 4634 C C . GLU B 1 148 ? 14.945 -23.281 -23.266 1 98 148 GLU B C 1
ATOM 4636 O O . GLU B 1 148 ? 14.836 -24.047 -24.219 1 98 148 GLU B O 1
ATOM 4641 N N . LEU B 1 149 ? 14.969 -21.969 -23.359 1 97.94 149 LEU B N 1
ATOM 4642 C CA . LEU B 1 149 ? 14.773 -21.312 -24.656 1 97.94 149 LEU B CA 1
ATOM 4643 C C . LEU B 1 149 ? 16.094 -21.203 -25.406 1 97.94 149 LEU B C 1
ATOM 4645 O O . LEU B 1 149 ? 16.109 -20.922 -26.609 1 97.94 149 LEU B O 1
ATOM 4649 N N . LYS B 1 150 ? 17.188 -21.391 -24.734 1 97.56 150 LYS B N 1
ATOM 4650 C CA . LYS B 1 150 ? 18.531 -21.328 -25.297 1 97.56 150 LYS B CA 1
ATOM 4651 C C . LYS B 1 150 ? 18.781 -19.969 -25.969 1 97.56 150 LYS B C 1
ATOM 4653 O O . LYS B 1 150 ? 19.344 -19.906 -27.062 1 97.56 150 LYS B O 1
ATOM 4658 N N . ARG B 1 151 ? 18.266 -18.922 -25.359 1 97.25 151 ARG B N 1
ATOM 4659 C CA . ARG B 1 151 ? 18.484 -17.531 -25.781 1 97.25 151 ARG B CA 1
ATOM 4660 C C . ARG B 1 151 ? 18.328 -16.578 -24.594 1 97.25 151 ARG B C 1
ATOM 4662 O O . ARG B 1 151 ? 17.609 -16.875 -23.641 1 97.25 151 ARG B O 1
ATOM 4669 N N . PRO B 1 152 ? 19.062 -15.453 -24.672 1 97.38 152 PRO B N 1
ATOM 4670 C CA . PRO B 1 152 ? 18.875 -14.445 -23.625 1 97.38 152 PRO B CA 1
ATOM 4671 C C . PRO B 1 152 ? 17.531 -13.742 -23.703 1 97.38 152 PRO B C 1
ATOM 4673 O O . PRO B 1 152 ? 16.828 -13.852 -24.719 1 97.38 152 PRO B O 1
ATOM 4676 N N . PRO B 1 153 ? 17.125 -13.094 -22.641 1 98.5 153 PRO B N 1
ATOM 4677 C CA . PRO B 1 153 ? 15.867 -12.344 -22.703 1 98.5 153 PRO B CA 1
ATOM 4678 C C . PRO B 1 153 ? 15.891 -11.25 -23.766 1 98.5 153 PRO B C 1
ATOM 4680 O O . PRO B 1 153 ? 16.938 -10.672 -24.047 1 98.5 153 PRO B O 1
ATOM 4683 N N . ASP B 1 154 ? 14.688 -10.977 -24.312 1 98.5 154 ASP B N 1
ATOM 4684 C CA . ASP B 1 154 ? 14.531 -9.859 -25.25 1 98.5 154 ASP B CA 1
ATOM 4685 C C . ASP B 1 154 ? 14.625 -8.523 -24.516 1 98.5 154 ASP B C 1
ATOM 4687 O O . ASP B 1 154 ? 15.055 -7.52 -25.094 1 98.5 154 ASP B O 1
ATOM 4691 N N . LEU B 1 155 ? 14.258 -8.516 -23.25 1 98.56 155 LEU B N 1
ATOM 4692 C CA . LEU B 1 155 ? 14.297 -7.332 -22.406 1 98.56 155 LEU B CA 1
ATOM 4693 C C . LEU B 1 155 ? 14.68 -7.695 -20.984 1 98.56 155 LEU B C 1
ATOM 4695 O O . LEU B 1 155 ? 14.078 -8.602 -20.391 1 98.56 155 LEU B O 1
ATOM 4699 N N . LYS B 1 156 ? 15.711 -7.113 -20.453 1 98.81 156 LYS B N 1
ATOM 4700 C CA . LYS B 1 156 ? 15.977 -7.078 -19.016 1 98.81 156 LYS B CA 1
ATOM 4701 C C . LYS B 1 156 ? 15.383 -5.824 -18.375 1 98.81 156 LYS B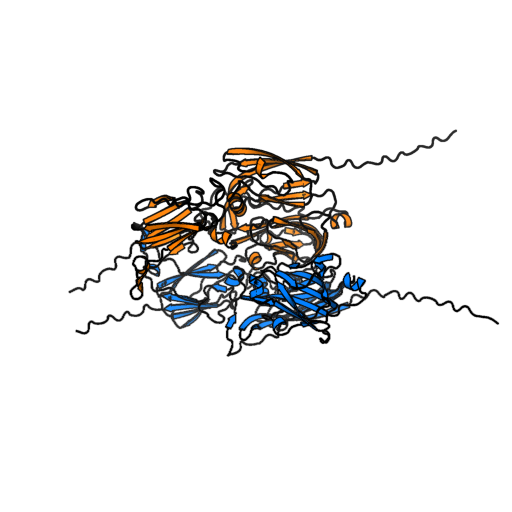 C 1
ATOM 4703 O O . LYS B 1 156 ? 15.836 -4.711 -18.656 1 98.81 156 LYS B O 1
ATOM 4708 N N . LEU B 1 157 ? 14.367 -6.043 -17.594 1 98.75 157 LEU B N 1
ATOM 4709 C CA . LEU B 1 157 ? 13.672 -4.934 -16.938 1 98.75 157 LEU B CA 1
ATOM 4710 C C . LEU B 1 157 ? 14.039 -4.848 -15.469 1 98.75 157 LEU B C 1
ATOM 4712 O O . LEU B 1 157 ? 13.719 -5.75 -14.688 1 98.75 157 LEU B O 1
ATOM 4716 N N . TYR B 1 158 ? 14.719 -3.789 -15.047 1 98.88 158 TYR B N 1
ATOM 4717 C CA . TYR B 1 158 ? 15.094 -3.566 -13.656 1 98.88 158 TYR B CA 1
ATOM 4718 C C . TYR B 1 158 ? 14.18 -2.539 -13 1 98.88 158 TYR B C 1
ATOM 4720 O O . TYR B 1 158 ? 14.07 -1.404 -13.477 1 98.88 158 TYR B O 1
ATOM 4728 N N . ILE B 1 159 ? 13.5 -2.943 -11.961 1 98.69 159 ILE B N 1
ATOM 4729 C CA . ILE B 1 159 ? 12.531 -2.08 -11.297 1 98.69 159 ILE B CA 1
ATOM 4730 C C . ILE B 1 159 ? 12.859 -1.985 -9.805 1 98.69 159 ILE B C 1
ATOM 4732 O O . ILE B 1 159 ? 12.945 -3.004 -9.117 1 98.69 159 ILE B O 1
ATOM 4736 N N . VAL B 1 160 ? 13.047 -0.797 -9.305 1 98.69 160 VAL B N 1
ATOM 4737 C CA . VAL B 1 160 ? 13.109 -0.511 -7.875 1 98.69 160 VAL B CA 1
ATOM 4738 C C . VAL B 1 160 ? 11.828 0.194 -7.438 1 98.69 160 VAL B C 1
ATOM 4740 O O . VAL B 1 160 ? 11.453 1.225 -8.008 1 98.69 160 VAL B O 1
ATOM 4743 N N . GLN B 1 161 ? 11.094 -0.424 -6.555 1 98.25 161 GLN B N 1
ATOM 4744 C CA . GLN B 1 161 ? 9.992 0.279 -5.906 1 98.25 161 GLN B CA 1
ATOM 4745 C C . GLN B 1 161 ? 10.461 0.998 -4.648 1 98.25 161 GLN B C 1
ATOM 4747 O O . GLN B 1 161 ? 11.211 0.432 -3.848 1 98.25 161 GLN B O 1
ATOM 4752 N N . SER B 1 162 ? 10.102 2.244 -4.504 1 97.62 162 SER B N 1
ATOM 4753 C CA . SER B 1 162 ? 10.5 3.031 -3.342 1 97.62 162 SER B CA 1
ATOM 4754 C C . SER B 1 162 ? 9.406 4.008 -2.934 1 97.62 162 SER B C 1
ATOM 4756 O O . SER B 1 162 ? 8.359 4.078 -3.574 1 97.62 162 SER B O 1
ATOM 4758 N N . GLU B 1 163 ? 9.609 4.695 -1.816 1 96.81 163 GLU B N 1
ATOM 4759 C CA . GLU B 1 163 ? 8.602 5.559 -1.2 1 96.81 163 GLU B CA 1
ATOM 4760 C C . GLU B 1 163 ? 9.141 6.973 -1.002 1 96.81 163 GLU B C 1
ATOM 4762 O O . GLU B 1 163 ? 10.336 7.164 -0.768 1 96.81 163 GLU B O 1
ATOM 4767 N N . TRP B 1 164 ? 8.219 7.93 -1.096 1 94.44 164 TRP B N 1
ATOM 4768 C CA . TRP B 1 164 ? 8.508 9.312 -0.715 1 94.44 164 TRP B CA 1
ATOM 4769 C C . TRP B 1 164 ? 7.582 9.773 0.402 1 94.44 164 TRP B C 1
ATOM 4771 O O . TRP B 1 164 ? 6.387 9.469 0.391 1 94.44 164 TRP B O 1
ATOM 4781 N N . TYR B 1 165 ? 8.133 10.562 1.33 1 91.75 165 TYR B N 1
ATOM 4782 C CA . TYR B 1 165 ? 7.391 11.016 2.504 1 91.75 165 TYR B CA 1
ATOM 4783 C C . TYR B 1 165 ? 7.398 12.539 2.6 1 91.75 165 TYR B C 1
ATOM 4785 O O . TYR B 1 165 ? 8.406 13.18 2.279 1 91.75 165 TYR B O 1
ATOM 4793 N N . ALA B 1 166 ? 6.32 13.078 3.1 1 87.56 166 ALA B N 1
ATOM 4794 C CA . ALA B 1 166 ? 6.188 14.531 3.248 1 87.56 166 ALA B CA 1
ATOM 4795 C C . ALA B 1 166 ? 6.793 15 4.566 1 87.56 166 ALA B C 1
ATOM 4797 O O . ALA B 1 166 ? 7.172 16.172 4.695 1 87.56 166 ALA B O 1
ATOM 4798 N N . SER B 1 167 ? 6.867 14.133 5.578 1 86.94 167 SER B N 1
ATOM 4799 C CA . SER B 1 167 ? 7.406 14.484 6.887 1 86.94 167 SER B CA 1
ATOM 4800 C C . SER B 1 167 ? 7.977 13.266 7.598 1 86.94 167 SER B C 1
ATOM 4802 O O . SER B 1 167 ? 7.695 12.133 7.219 1 86.94 167 SER B O 1
ATOM 4804 N N . GLY B 1 168 ? 8.766 13.578 8.648 1 86.88 168 GLY B N 1
ATOM 4805 C CA . GLY B 1 168 ? 9.234 12.5 9.508 1 86.88 168 GLY B CA 1
ATOM 4806 C C . GLY B 1 168 ? 8.117 11.766 10.219 1 86.88 168 GLY B C 1
ATOM 4807 O O . GLY B 1 168 ? 8.219 10.562 10.469 1 86.88 168 GLY B O 1
ATOM 4808 N N . ARG B 1 169 ? 7.051 12.469 10.617 1 86.5 169 ARG B N 1
ATOM 4809 C CA . ARG B 1 169 ? 5.887 11.844 11.242 1 86.5 169 ARG B CA 1
ATOM 4810 C C . ARG B 1 169 ? 5.23 10.844 10.305 1 86.5 169 ARG B C 1
ATOM 4812 O O . ARG B 1 169 ? 4.902 9.727 10.711 1 86.5 169 ARG B O 1
ATOM 4819 N N . ASP B 1 170 ? 5.023 11.305 9.07 1 89.38 170 ASP B N 1
ATOM 4820 C CA . ASP B 1 170 ? 4.457 10.398 8.07 1 89.38 170 ASP B CA 1
ATOM 4821 C C . ASP B 1 170 ? 5.32 9.148 7.906 1 89.38 170 ASP B C 1
ATOM 4823 O O . ASP B 1 170 ? 4.797 8.039 7.785 1 89.38 170 ASP B O 1
ATOM 4827 N N . PHE B 1 171 ? 6.613 9.328 7.957 1 88.56 171 PHE B N 1
ATOM 4828 C CA . PHE B 1 171 ? 7.531 8.195 7.863 1 88.56 171 PHE B CA 1
ATOM 4829 C C . PHE B 1 171 ? 7.375 7.27 9.062 1 88.56 171 PHE B C 1
ATOM 4831 O O . PHE B 1 171 ? 7.238 6.055 8.906 1 88.56 171 PHE B O 1
ATOM 4838 N N . PHE B 1 172 ? 7.387 7.883 10.219 1 84 172 PHE B N 1
ATOM 4839 C CA . PHE B 1 172 ? 7.242 7.137 11.461 1 84 172 PHE B CA 1
ATOM 4840 C C . PHE B 1 172 ? 5.961 6.312 11.453 1 84 172 PHE B C 1
ATOM 4842 O O . PHE B 1 172 ? 5.934 5.195 11.977 1 84 172 PHE B O 1
ATOM 4849 N N . ASP B 1 173 ? 4.957 6.84 10.805 1 87.62 173 ASP B N 1
ATOM 4850 C CA . ASP B 1 173 ? 3.65 6.188 10.789 1 87.62 173 ASP B CA 1
ATOM 4851 C C . ASP B 1 173 ? 3.508 5.27 9.578 1 87.62 173 ASP B C 1
ATOM 4853 O O . ASP B 1 173 ? 2.508 4.562 9.445 1 87.62 173 ASP B O 1
ATOM 4857 N N . GLY B 1 174 ? 4.426 5.277 8.664 1 89.75 174 GLY B N 1
ATOM 4858 C CA . GLY B 1 174 ? 4.34 4.484 7.449 1 89.75 174 GLY B CA 1
ATOM 4859 C C . GLY B 1 174 ? 3.35 5.039 6.441 1 89.75 174 GLY B C 1
ATOM 4860 O O . GLY B 1 174 ? 2.682 4.281 5.734 1 89.75 174 GLY B O 1
ATOM 4861 N N . LYS B 1 175 ? 3.215 6.328 6.426 1 89.62 175 LYS B N 1
ATOM 4862 C CA . LYS B 1 175 ? 2.275 6.984 5.52 1 89.62 175 LYS B CA 1
ATOM 4863 C C . LYS B 1 175 ? 3.01 7.68 4.379 1 89.62 175 LYS B C 1
ATOM 4865 O O . LYS B 1 175 ? 3.156 8.906 4.383 1 89.62 175 LYS B O 1
ATOM 4870 N N . ALA B 1 176 ? 3.348 6.898 3.398 1 92.69 176 ALA B N 1
ATOM 4871 C CA . ALA B 1 176 ? 4.051 7.441 2.238 1 92.69 176 ALA B CA 1
ATOM 4872 C C . ALA B 1 176 ? 3.135 8.336 1.41 1 92.69 176 ALA B C 1
ATOM 4874 O O . ALA B 1 176 ? 1.941 8.055 1.269 1 92.69 176 ALA B O 1
ATOM 4875 N N . THR B 1 177 ? 3.691 9.406 0.886 1 88.5 177 THR B N 1
ATOM 4876 C CA . THR B 1 177 ? 2.971 10.266 -0.049 1 88.5 177 THR B CA 1
ATOM 4877 C C . THR B 1 177 ? 2.951 9.641 -1.444 1 88.5 177 THR B C 1
ATOM 4879 O O . THR B 1 177 ? 1.924 9.672 -2.125 1 88.5 177 THR B O 1
ATOM 4882 N N . TYR B 1 178 ? 4.078 9.117 -1.861 1 91.56 178 TYR B N 1
ATOM 4883 C CA . TYR B 1 178 ? 4.223 8.43 -3.137 1 91.56 178 TYR B CA 1
ATOM 4884 C C . TYR B 1 178 ? 4.867 7.059 -2.941 1 91.56 178 TYR B C 1
ATOM 4886 O O . TYR B 1 178 ? 5.688 6.875 -2.041 1 91.56 178 TYR B O 1
ATOM 4894 N N . VAL B 1 179 ? 4.484 6.148 -3.717 1 95.25 179 VAL B N 1
ATOM 4895 C CA . VAL B 1 179 ? 5.168 4.887 -3.984 1 95.25 179 VAL B CA 1
ATOM 4896 C C . VAL B 1 179 ? 5.41 4.738 -5.484 1 95.25 179 VAL B C 1
ATOM 4898 O O . VAL B 1 179 ? 4.465 4.77 -6.277 1 95.25 179 VAL B O 1
ATOM 4901 N N . VAL B 1 180 ? 6.695 4.602 -5.863 1 94.81 180 VAL B N 1
ATOM 4902 C CA . VAL B 1 180 ? 6.977 4.805 -7.281 1 94.81 180 VAL B CA 1
ATOM 4903 C C . VAL B 1 180 ? 7.895 3.695 -7.789 1 94.81 180 VAL B C 1
ATOM 4905 O O . VAL B 1 180 ? 8.625 3.08 -7.012 1 94.81 180 VAL B O 1
ATOM 4908 N N . PHE B 1 181 ? 7.793 3.422 -9.07 1 97.06 181 PHE B N 1
ATOM 4909 C CA . PHE B 1 181 ? 8.789 2.619 -9.766 1 97.06 181 PHE B CA 1
ATOM 4910 C C . PHE B 1 181 ? 9.898 3.498 -10.328 1 97.06 181 PHE B C 1
ATOM 4912 O O . PHE B 1 181 ? 9.633 4.441 -11.078 1 97.06 181 PHE B O 1
ATOM 4919 N N . ASN B 1 182 ? 11.07 3.17 -9.953 1 97.94 182 ASN B N 1
ATOM 4920 C CA . ASN B 1 182 ? 12.289 3.822 -10.414 1 97.94 182 ASN B CA 1
ATOM 4921 C C . ASN B 1 182 ? 12.211 5.34 -10.25 1 97.94 182 ASN B C 1
ATOM 4923 O O . ASN B 1 182 ? 12.578 6.082 -11.156 1 97.94 182 ASN B O 1
ATOM 4927 N N . GLY B 1 183 ? 11.609 5.828 -9.25 1 96.19 183 GLY B N 1
ATOM 4928 C CA . GLY B 1 183 ? 11.867 7.129 -8.656 1 96.19 183 GLY B CA 1
ATOM 4929 C C . GLY B 1 183 ? 10.859 8.188 -9.055 1 96.19 183 GLY B C 1
ATOM 4930 O O . GLY B 1 183 ? 10.883 9.305 -8.539 1 96.19 183 GLY B O 1
ATOM 4931 N N . TYR B 1 184 ? 9.961 7.895 -10.008 1 94.19 184 TYR B N 1
ATOM 4932 C CA . TYR B 1 184 ? 9.055 8.922 -10.5 1 94.19 184 TYR B CA 1
ATOM 4933 C C . TYR B 1 184 ? 7.625 8.391 -10.578 1 94.19 184 TYR B C 1
ATOM 4935 O O . TYR B 1 184 ? 7.398 7.254 -10.992 1 94.19 184 TYR B O 1
ATOM 4943 N N . ASN B 1 185 ? 6.723 9.25 -10.172 1 90.31 185 ASN B N 1
ATOM 4944 C CA . ASN B 1 185 ? 5.305 8.906 -10.172 1 90.31 185 ASN B CA 1
ATOM 4945 C C . ASN B 1 185 ? 4.824 8.508 -11.562 1 90.31 185 ASN B C 1
ATOM 4947 O O . ASN B 1 185 ? 5.016 9.258 -12.523 1 90.31 185 ASN B O 1
ATOM 4951 N N . PHE B 1 186 ? 4.184 7.277 -11.672 1 88.88 186 PHE B N 1
ATOM 4952 C CA . PHE B 1 186 ? 3.598 6.777 -12.906 1 88.88 186 PHE B CA 1
ATOM 4953 C C . PHE B 1 186 ? 4.602 6.855 -14.055 1 88.88 186 PHE B C 1
ATOM 4955 O O . PHE B 1 186 ? 4.234 7.137 -15.195 1 88.88 186 PHE B O 1
ATOM 4962 N N . ARG B 1 187 ? 5.836 6.668 -13.75 1 92.56 187 ARG B N 1
ATOM 4963 C CA . ARG B 1 187 ? 6.91 6.824 -14.727 1 92.56 187 ARG B CA 1
ATOM 4964 C C . ARG B 1 187 ? 6.621 6.023 -15.992 1 92.56 187 ARG B C 1
ATOM 4966 O O . ARG B 1 187 ? 6.664 6.566 -17.094 1 92.56 187 ARG B O 1
ATOM 4973 N N . TYR B 1 188 ? 6.215 4.84 -15.859 1 94.62 188 TYR B N 1
ATOM 4974 C CA . TYR B 1 188 ? 6.082 3.959 -17.016 1 94.62 188 TYR B CA 1
ATOM 4975 C C . TYR B 1 188 ? 4.641 3.914 -17.5 1 94.62 188 TYR B C 1
ATOM 4977 O O . TYR B 1 188 ? 4.309 3.143 -18.406 1 94.62 188 TYR B O 1
ATOM 4985 N N . VAL B 1 189 ? 3.771 4.641 -16.906 1 90.06 189 VAL B N 1
ATOM 4986 C CA . VAL B 1 189 ? 2.488 4.965 -17.516 1 90.06 189 VAL B CA 1
ATOM 4987 C C . VAL B 1 189 ? 2.666 6.094 -18.516 1 90.06 189 VAL B C 1
ATOM 4989 O O . VAL B 1 189 ? 2.133 6.027 -19.641 1 90.06 189 VAL B O 1
ATOM 4992 N N . ASN B 1 190 ? 3.471 7.082 -18.109 1 87.88 190 ASN B N 1
ATOM 4993 C CA . ASN B 1 190 ? 3.775 8.219 -18.969 1 87.88 190 ASN B CA 1
ATOM 4994 C C . ASN B 1 190 ? 4.723 7.824 -20.109 1 87.88 190 ASN B C 1
ATOM 4996 O O . ASN B 1 190 ? 4.641 8.375 -21.203 1 87.88 190 ASN B O 1
ATOM 5000 N N . GLU B 1 191 ? 5.645 6.922 -19.766 1 93.19 191 GLU B N 1
ATOM 5001 C CA . GLU B 1 191 ? 6.59 6.383 -20.734 1 93.19 191 GLU B CA 1
ATOM 5002 C C . GLU B 1 191 ? 6.551 4.859 -20.75 1 93.19 191 GLU B C 1
ATOM 5004 O O . GLU B 1 191 ? 7.496 4.199 -20.328 1 93.19 191 GLU B O 1
ATOM 5009 N N . PRO B 1 192 ? 5.52 4.328 -21.422 1 96.06 192 PRO B N 1
ATOM 5010 C CA . PRO B 1 192 ? 5.379 2.871 -21.422 1 96.06 192 PRO B CA 1
ATOM 5011 C C . PRO B 1 192 ? 6.598 2.16 -22 1 96.06 192 PRO B C 1
ATOM 5013 O O . PRO B 1 192 ? 7.23 2.672 -22.922 1 96.06 192 PRO B O 1
ATOM 5016 N N . ILE B 1 193 ? 6.922 1.051 -21.484 1 97.88 193 ILE B N 1
ATOM 5017 C CA . ILE B 1 193 ? 8.039 0.24 -21.953 1 97.88 193 ILE B CA 1
ATOM 5018 C C . ILE B 1 193 ? 7.59 -0.614 -23.141 1 97.88 193 ILE B C 1
ATOM 5020 O O . ILE B 1 193 ? 6.672 -1.43 -23.016 1 97.88 193 ILE B O 1
ATOM 5024 N N . PRO B 1 194 ? 8.219 -0.407 -24.297 1 98.31 194 PRO B N 1
ATOM 5025 C CA . PRO B 1 194 ? 7.797 -1.188 -25.453 1 98.31 194 PRO B CA 1
ATOM 5026 C C . PRO B 1 194 ? 8.25 -2.646 -25.391 1 98.31 194 PRO B C 1
ATOM 5028 O O . PRO B 1 194 ? 9.391 -2.928 -25.016 1 98.31 194 PRO B O 1
ATOM 5031 N N . VAL B 1 195 ? 7.359 -3.576 -25.703 1 98.12 195 VAL B N 1
ATOM 5032 C CA . VAL B 1 195 ? 7.648 -4.996 -25.859 1 98.12 195 VAL B CA 1
ATOM 5033 C C . VAL B 1 195 ? 6.879 -5.555 -27.047 1 98.12 195 VAL B C 1
ATOM 5035 O O . VAL B 1 195 ? 6.043 -4.863 -27.641 1 98.12 195 VAL B O 1
ATOM 5038 N N . ARG B 1 196 ? 7.223 -6.75 -27.469 1 98.19 196 ARG B N 1
ATOM 5039 C CA . ARG B 1 196 ? 6.488 -7.445 -28.516 1 98.19 196 ARG B CA 1
ATOM 5040 C C . ARG B 1 196 ? 5.824 -8.703 -27.984 1 98.19 196 ARG B C 1
ATOM 5042 O O . ARG B 1 196 ? 6.348 -9.352 -27.078 1 98.19 196 ARG B O 1
ATOM 5049 N N . PRO B 1 197 ? 4.602 -9.031 -28.562 1 97.12 197 PRO B N 1
ATOM 5050 C CA . PRO B 1 197 ? 4.039 -10.328 -28.203 1 97.12 197 PRO B CA 1
ATOM 5051 C C . PRO B 1 197 ? 5.027 -11.477 -28.391 1 97.12 197 PRO B C 1
ATOM 5053 O O . PRO B 1 197 ? 5.707 -11.539 -29.422 1 97.12 197 PRO B O 1
ATOM 5056 N N . GLY B 1 198 ? 5.184 -12.273 -27.359 1 96.88 198 GLY B N 1
ATOM 5057 C CA . GLY B 1 198 ? 6.082 -13.414 -27.438 1 96.88 198 GLY B CA 1
ATOM 5058 C C . GLY B 1 198 ? 7.457 -13.133 -26.859 1 96.88 198 GLY B C 1
ATOM 5059 O O . GLY B 1 198 ? 8.258 -14.047 -26.656 1 96.88 198 GLY B O 1
ATOM 5060 N N . ASP B 1 199 ? 7.754 -11.883 -26.578 1 98 199 ASP B N 1
ATOM 5061 C CA . ASP B 1 199 ? 9.055 -11.531 -26.016 1 98 199 ASP B CA 1
ATOM 5062 C C . ASP B 1 199 ? 9.312 -12.305 -24.719 1 98 199 ASP B C 1
ATOM 5064 O O . ASP B 1 199 ? 8.406 -12.469 -23.906 1 98 199 ASP B O 1
ATOM 5068 N N . TYR B 1 200 ? 10.516 -12.805 -24.562 1 98.38 200 TYR B N 1
ATOM 5069 C CA . TYR B 1 200 ? 11.039 -13.266 -23.281 1 98.38 200 TYR B CA 1
ATOM 5070 C C . TYR B 1 200 ? 11.602 -12.102 -22.469 1 98.38 200 TYR B C 1
ATOM 5072 O O . TYR B 1 200 ? 12.609 -11.508 -22.844 1 98.38 200 TYR B O 1
ATOM 5080 N N . ILE B 1 201 ? 10.914 -11.852 -21.359 1 98.44 201 ILE B N 1
ATOM 5081 C CA . ILE B 1 201 ? 11.328 -10.758 -20.484 1 98.44 201 ILE B CA 1
ATOM 5082 C C . ILE B 1 201 ? 11.836 -11.32 -19.156 1 98.44 201 ILE B C 1
ATOM 5084 O O . ILE B 1 201 ? 11.273 -12.289 -18.641 1 98.44 201 ILE B O 1
ATOM 5088 N N . ARG B 1 202 ? 12.914 -10.766 -18.672 1 98.81 202 ARG B N 1
ATOM 5089 C CA . ARG B 1 202 ? 13.359 -11.008 -17.297 1 98.81 202 ARG B CA 1
ATOM 5090 C C . ARG B 1 202 ? 13.258 -9.742 -16.453 1 98.81 202 ARG B C 1
ATOM 5092 O O . ARG B 1 202 ? 13.883 -8.727 -16.766 1 98.81 202 ARG B O 1
ATOM 5099 N N . ILE B 1 203 ? 12.469 -9.812 -15.438 1 98.81 203 ILE B N 1
ATOM 5100 C CA . ILE B 1 203 ? 12.258 -8.672 -14.555 1 98.81 203 ILE B CA 1
ATOM 5101 C C . ILE B 1 203 ? 13.078 -8.844 -13.273 1 98.81 203 ILE B C 1
ATOM 5103 O O . ILE B 1 203 ? 13.039 -9.898 -12.641 1 98.81 203 ILE B O 1
ATOM 5107 N N . TYR B 1 204 ? 13.922 -7.898 -12.984 1 98.94 204 TYR B N 1
ATOM 5108 C CA . TYR B 1 204 ? 14.641 -7.766 -11.719 1 98.94 204 TYR B CA 1
ATOM 5109 C C . TYR B 1 204 ? 13.953 -6.758 -10.805 1 98.94 204 TYR B C 1
ATOM 5111 O O . TYR B 1 204 ? 14.023 -5.551 -11.047 1 98.94 204 TYR B O 1
ATOM 5119 N N . PHE B 1 205 ? 13.227 -7.258 -9.82 1 98.75 205 PHE B N 1
ATOM 5120 C CA . PHE B 1 205 ? 12.406 -6.402 -8.977 1 98.75 205 PHE B CA 1
ATOM 5121 C C . PHE B 1 205 ? 13.008 -6.285 -7.578 1 98.75 205 PHE B C 1
ATOM 5123 O O . PHE B 1 205 ? 13.336 -7.297 -6.949 1 98.75 205 PHE B O 1
ATOM 5130 N N . LEU B 1 206 ? 13.234 -5.109 -7.094 1 98.81 206 LEU B N 1
ATOM 5131 C CA . LEU B 1 206 ? 13.672 -4.801 -5.734 1 98.81 206 LEU B CA 1
ATOM 5132 C C . LEU B 1 206 ? 12.711 -3.828 -5.062 1 98.81 206 LEU B C 1
ATOM 5134 O O . LEU B 1 206 ? 12.438 -2.75 -5.59 1 98.81 206 LEU B O 1
ATOM 5138 N N . ASN B 1 207 ? 12.133 -4.273 -3.947 1 98.44 207 ASN B N 1
ATOM 5139 C CA . ASN B 1 207 ? 11.422 -3.326 -3.092 1 98.44 207 ASN B CA 1
ATOM 5140 C C . ASN B 1 207 ? 12.367 -2.637 -2.113 1 98.44 207 ASN B C 1
ATOM 5142 O O . ASN B 1 207 ? 12.617 -3.148 -1.02 1 98.44 207 ASN B O 1
ATOM 5146 N N . ALA B 1 208 ? 12.805 -1.515 -2.521 1 97 208 ALA B N 1
ATOM 5147 C CA . ALA B 1 208 ? 13.742 -0.787 -1.67 1 97 208 ALA B CA 1
ATOM 5148 C C . ALA B 1 208 ? 13.047 -0.231 -0.433 1 97 208 ALA B C 1
ATOM 5150 O O . ALA B 1 208 ? 13.68 -0.019 0.604 1 97 208 ALA B O 1
ATOM 5151 N N . GLY B 1 209 ? 11.688 -0.11 -0.544 1 93.62 209 GLY B N 1
ATOM 5152 C CA . GLY B 1 209 ? 10.953 0.433 0.587 1 93.62 209 GLY B CA 1
ATOM 5153 C C . GLY B 1 209 ? 11.039 1.944 0.685 1 93.62 209 GLY B C 1
ATOM 5154 O O . GLY B 1 209 ? 10.891 2.646 -0.319 1 93.62 209 GLY B O 1
ATOM 5155 N N . PRO B 1 210 ? 11.109 2.459 2.051 1 90.19 210 PRO B N 1
ATOM 5156 C CA . PRO B 1 210 ? 11.812 1.674 3.066 1 90.19 210 PRO B CA 1
ATOM 5157 C C . PRO B 1 210 ? 10.867 1.029 4.074 1 90.19 210 PRO B C 1
ATOM 5159 O O . PRO B 1 210 ? 11.312 0.452 5.07 1 90.19 210 PRO B O 1
ATOM 5162 N N . SER B 1 211 ? 9.57 1.107 3.867 1 91.75 211 SER B N 1
ATOM 5163 C CA . SER B 1 211 ? 8.719 0.671 4.969 1 91.75 211 SER B CA 1
ATOM 5164 C C . SER B 1 211 ? 7.676 -0.333 4.492 1 91.75 211 SER B C 1
ATOM 5166 O O . SER B 1 211 ? 7.391 -1.312 5.184 1 91.75 211 SER B O 1
ATOM 5168 N N . LEU B 1 212 ? 7.125 -0.166 3.406 1 93.56 212 LEU B N 1
ATOM 5169 C CA . LEU B 1 212 ? 5.895 -0.846 3.018 1 93.56 212 LEU B CA 1
ATOM 5170 C C . LEU B 1 212 ? 6.199 -2.09 2.189 1 93.56 212 LEU B C 1
ATOM 5172 O O . LEU B 1 212 ? 7.211 -2.139 1.482 1 93.56 212 LEU B O 1
ATOM 5176 N N . THR B 1 213 ? 5.309 -3.023 2.266 1 94.5 213 THR B N 1
ATOM 5177 C CA . THR B 1 213 ? 5.422 -4.223 1.441 1 94.5 213 THR B CA 1
ATOM 5178 C C . THR B 1 213 ? 4.883 -3.965 0.037 1 94.5 213 THR B C 1
ATOM 5180 O O . THR B 1 213 ? 4.172 -2.982 -0.19 1 94.5 213 THR B O 1
ATOM 5183 N N . SER B 1 214 ? 5.293 -4.809 -0.883 1 96.5 214 SER B N 1
ATOM 5184 C CA . SER B 1 214 ? 4.797 -4.809 -2.256 1 96.5 214 SER B CA 1
ATOM 5185 C C . SER B 1 214 ? 4.414 -6.215 -2.703 1 96.5 214 SER B C 1
ATOM 5187 O O . SER B 1 214 ? 5.113 -7.184 -2.393 1 96.5 214 SER B O 1
ATOM 5189 N N . THR B 1 215 ? 3.242 -6.34 -3.299 1 97.12 215 THR B N 1
ATOM 5190 C CA . THR B 1 215 ? 2.887 -7.547 -4.039 1 97.12 215 THR B CA 1
ATOM 5191 C C . THR B 1 215 ? 2.885 -7.277 -5.543 1 97.12 215 THR B C 1
ATOM 5193 O O . THR B 1 215 ? 1.841 -6.977 -6.121 1 97.12 215 THR B O 1
ATOM 5196 N N . PHE B 1 216 ? 4.055 -7.414 -6.125 1 97.69 216 PHE B N 1
ATOM 5197 C CA . PHE B 1 216 ? 4.285 -7.039 -7.516 1 97.69 216 PHE B CA 1
ATOM 5198 C C . PHE B 1 216 ? 3.574 -8 -8.461 1 97.69 216 PHE B C 1
ATOM 5200 O O . PHE B 1 216 ? 3.572 -9.211 -8.234 1 97.69 216 PHE B O 1
ATOM 5207 N N . HIS B 1 217 ? 2.961 -7.414 -9.477 1 95.5 217 HIS B N 1
ATOM 5208 C CA . HIS B 1 217 ? 2.104 -8.133 -10.414 1 95.5 217 HIS B CA 1
ATOM 5209 C C . HIS B 1 217 ? 2.162 -7.508 -11.805 1 95.5 217 HIS B C 1
ATOM 5211 O O . HIS B 1 217 ? 2.385 -6.305 -11.938 1 95.5 217 HIS B O 1
ATOM 5217 N N . VAL B 1 218 ? 2.115 -8.352 -12.828 1 96 218 VAL B N 1
ATOM 5218 C CA . VAL B 1 218 ? 1.87 -7.898 -14.188 1 96 218 VAL B CA 1
ATOM 5219 C C . VAL B 1 218 ? 0.5 -8.383 -14.656 1 96 218 VAL B C 1
ATOM 5221 O O . VAL B 1 218 ? 0.291 -9.586 -14.852 1 96 218 VAL B O 1
ATOM 5224 N N . VAL B 1 219 ? -0.355 -7.41 -14.883 1 92.44 219 VAL B N 1
ATOM 5225 C CA . VAL B 1 219 ? -1.714 -7.754 -15.289 1 92.44 219 VAL B CA 1
ATOM 5226 C C . VAL B 1 219 ? -1.684 -8.484 -16.625 1 92.44 219 VAL B C 1
ATOM 5228 O O . VAL B 1 219 ? -1.05 -8.023 -17.578 1 92.44 219 VAL B O 1
ATOM 5231 N N . GLY B 1 220 ? -2.318 -9.602 -16.656 1 92.25 220 GLY B N 1
ATOM 5232 C CA . GLY B 1 220 ? -2.361 -10.398 -17.859 1 92.25 220 GLY B CA 1
ATOM 5233 C C . GLY B 1 220 ? -1.273 -11.453 -17.922 1 92.25 220 GLY B C 1
ATOM 5234 O O . GLY B 1 220 ? -1.136 -12.156 -18.922 1 92.25 220 GLY B O 1
ATOM 5235 N N . GLY B 1 221 ? -0.594 -11.555 -16.797 1 91.88 221 GLY B N 1
ATOM 5236 C CA . GLY B 1 221 ? 0.522 -12.492 -16.828 1 91.88 221 GLY B CA 1
ATOM 5237 C C . GLY B 1 221 ? 0.474 -13.523 -15.719 1 91.88 221 GLY B C 1
ATOM 5238 O O . GLY B 1 221 ? 0.126 -13.195 -14.578 1 91.88 221 GLY B O 1
ATOM 5239 N N . VAL B 1 222 ? 0.751 -14.789 -16.062 1 95.81 222 VAL B N 1
ATOM 5240 C CA . VAL B 1 222 ? 1.245 -15.82 -15.156 1 95.81 222 VAL B CA 1
ATOM 5241 C C . VAL B 1 222 ? 2.678 -16.203 -15.531 1 95.81 222 VAL B C 1
ATOM 5243 O O . VAL B 1 222 ? 2.934 -16.656 -16.641 1 95.81 222 VAL B O 1
ATOM 5246 N N . TRP B 1 223 ? 3.559 -15.969 -14.641 1 97.94 223 TRP B N 1
ATOM 5247 C CA . TRP B 1 223 ? 4.977 -16.047 -14.969 1 97.94 223 TRP B CA 1
ATOM 5248 C C . TRP B 1 223 ? 5.465 -17.484 -14.953 1 97.94 223 TRP B C 1
ATOM 5250 O O . TRP B 1 223 ? 5.09 -18.266 -14.07 1 97.94 223 TRP B O 1
ATOM 5260 N N . GLU B 1 224 ? 6.328 -17.828 -15.883 1 97.62 224 GLU B N 1
ATOM 5261 C CA . GLU B 1 224 ? 6.859 -19.188 -15.953 1 97.62 224 GLU B CA 1
ATOM 5262 C C . GLU B 1 224 ? 7.68 -19.516 -14.711 1 97.62 224 GLU B C 1
ATOM 5264 O O . GLU B 1 224 ? 7.473 -20.562 -14.094 1 97.62 224 GLU B O 1
ATOM 5269 N N . TYR B 1 225 ? 8.609 -18.578 -14.383 1 98.44 225 TYR B N 1
ATOM 5270 C CA . TYR B 1 225 ? 9.477 -18.828 -13.234 1 98.44 225 TYR B CA 1
ATOM 5271 C C . TYR B 1 225 ? 9.719 -17.547 -12.438 1 98.44 225 TYR B C 1
ATOM 5273 O O . TYR B 1 225 ? 9.797 -16.453 -13.008 1 98.44 225 TYR B O 1
ATOM 5281 N N . ILE B 1 226 ? 9.805 -17.703 -11.133 1 98.5 226 ILE B N 1
ATOM 5282 C CA . ILE B 1 226 ? 10.258 -16.656 -10.234 1 98.5 226 ILE B CA 1
ATOM 5283 C C . ILE B 1 226 ? 11.367 -17.203 -9.328 1 98.5 226 ILE B C 1
ATOM 5285 O O . ILE B 1 226 ? 11.414 -18.391 -9.047 1 98.5 226 ILE B O 1
ATOM 5289 N N . TYR B 1 227 ? 12.297 -16.312 -8.977 1 98.69 227 TYR B N 1
ATOM 5290 C CA . TYR B 1 227 ? 13.445 -16.656 -8.141 1 98.69 227 TYR B CA 1
ATOM 5291 C C . TYR B 1 227 ? 13.547 -15.719 -6.945 1 98.69 227 TYR B C 1
ATOM 5293 O O . TYR B 1 227 ? 13.812 -14.523 -7.109 1 98.69 227 TYR B O 1
ATOM 5301 N N . TYR B 1 228 ? 13.352 -16.266 -5.766 1 97.56 228 TYR B N 1
ATOM 5302 C CA . TYR B 1 228 ? 13.461 -15.453 -4.562 1 97.56 228 TYR B CA 1
ATOM 5303 C C . TYR B 1 228 ? 14.852 -14.844 -4.441 1 97.56 228 TYR B C 1
ATOM 5305 O O . TYR B 1 228 ? 15.859 -15.547 -4.539 1 97.56 228 TYR B O 1
ATOM 5313 N N . GLN B 1 229 ? 14.961 -13.547 -4.402 1 98 229 GLN B N 1
ATOM 5314 C CA . GLN B 1 229 ? 16.125 -12.664 -4.289 1 98 229 GLN B CA 1
ATOM 5315 C C . GLN B 1 229 ? 17.094 -12.867 -5.449 1 98 229 GLN B C 1
ATOM 5317 O O . GLN B 1 229 ? 18.219 -12.383 -5.418 1 98 229 GLN B O 1
ATOM 5322 N N . GLY B 1 230 ? 16.781 -13.672 -6.379 1 98.19 230 GLY B N 1
ATOM 5323 C CA . GLY B 1 230 ? 17.469 -13.703 -7.664 1 98.19 230 GLY B CA 1
ATOM 5324 C C . GLY B 1 230 ? 18.453 -14.859 -7.781 1 98.19 230 GLY B C 1
ATOM 5325 O O . GLY B 1 230 ? 19.125 -15.008 -8.805 1 98.19 230 GLY B O 1
ATOM 5326 N N . ASN B 1 231 ? 18.578 -15.688 -6.727 1 98.38 231 ASN B N 1
ATOM 5327 C CA . ASN B 1 231 ? 19.406 -16.891 -6.859 1 98.38 231 ASN B CA 1
ATOM 5328 C C . ASN B 1 231 ? 18.734 -17.938 -7.738 1 98.38 231 ASN B C 1
ATOM 5330 O O . ASN B 1 231 ? 17.594 -18.328 -7.473 1 98.38 231 ASN B O 1
ATOM 5334 N N . PRO B 1 232 ? 19.391 -18.422 -8.766 1 97.75 232 PRO B N 1
ATOM 5335 C CA . PRO B 1 232 ? 18.75 -19.328 -9.719 1 97.75 232 PRO B CA 1
ATOM 5336 C C . PRO B 1 232 ? 18.328 -20.656 -9.086 1 97.75 232 PRO B C 1
ATOM 5338 O O . PRO B 1 232 ? 17.516 -21.391 -9.664 1 97.75 232 PRO B O 1
ATOM 5341 N N . ASP B 1 233 ? 18.812 -20.969 -7.922 1 97.12 233 ASP B N 1
ATOM 5342 C CA . ASP B 1 233 ? 18.453 -22.203 -7.242 1 97.12 233 ASP B CA 1
ATOM 5343 C C . ASP B 1 233 ? 17.141 -22.047 -6.473 1 97.12 233 ASP B C 1
ATOM 5345 O O . ASP B 1 233 ? 16.547 -23.047 -6.043 1 97.12 233 ASP B O 1
ATOM 5349 N N . ASN B 1 234 ? 16.688 -20.859 -6.289 1 97.38 234 ASN B N 1
ATOM 5350 C CA . ASN B 1 234 ? 15.445 -20.594 -5.566 1 97.38 234 ASN B CA 1
ATOM 5351 C C . ASN B 1 234 ? 14.266 -20.469 -6.52 1 97.38 234 ASN B C 1
ATOM 5353 O O . ASN B 1 234 ? 13.547 -19.469 -6.492 1 97.38 234 ASN B O 1
ATOM 5357 N N . VAL B 1 235 ? 13.992 -21.453 -7.289 1 97 235 VAL B N 1
ATOM 5358 C CA . VAL B 1 235 ? 13.062 -21.344 -8.406 1 97 235 VAL B CA 1
ATOM 5359 C C . VAL B 1 235 ? 11.672 -21.812 -7.973 1 97 235 VAL B C 1
ATOM 5361 O O . VAL B 1 235 ? 11.539 -22.781 -7.234 1 97 235 VAL B O 1
ATOM 5364 N N . MET B 1 236 ? 10.617 -21.109 -8.344 1 96.88 236 MET B N 1
ATOM 5365 C CA . MET B 1 236 ? 9.203 -21.484 -8.266 1 96.88 236 MET B CA 1
ATOM 5366 C C . MET B 1 236 ? 8.516 -21.281 -9.609 1 96.88 236 MET B C 1
ATOM 5368 O O . MET B 1 236 ? 9.031 -20.578 -10.484 1 96.88 236 MET B O 1
ATOM 5372 N N . LYS B 1 237 ? 7.375 -21.984 -9.766 1 96.56 237 LYS B N 1
ATOM 5373 C CA . LYS B 1 237 ? 6.734 -22.031 -11.078 1 96.56 237 LYS B CA 1
ATOM 5374 C C . LYS B 1 237 ? 5.332 -21.438 -11.023 1 96.56 237 LYS B C 1
ATOM 5376 O O . LYS B 1 237 ? 4.602 -21.641 -10.055 1 96.56 237 LYS B O 1
ATOM 5381 N N . GLY B 1 238 ? 4.918 -20.734 -12.156 1 95.06 238 GLY B N 1
ATOM 5382 C CA . GLY B 1 238 ? 3.533 -20.359 -12.406 1 95.06 238 GLY B CA 1
ATOM 5383 C C . GLY B 1 238 ? 3 -19.344 -11.422 1 95.06 238 GLY B C 1
ATOM 5384 O O . GLY B 1 238 ? 1.942 -19.547 -10.82 1 95.06 238 GLY B O 1
ATOM 5385 N N . SER B 1 239 ? 3.562 -18.156 -11.344 1 95.81 239 SER B N 1
ATOM 5386 C CA . SER B 1 239 ? 3.182 -17.234 -10.289 1 95.81 239 SER B CA 1
ATOM 5387 C C . SER B 1 239 ? 2.428 -16.031 -10.852 1 95.81 239 SER B C 1
ATOM 5389 O O . SER B 1 239 ? 2.779 -15.516 -11.914 1 95.81 239 SER B O 1
ATOM 5391 N N . GLN B 1 240 ? 1.402 -15.602 -10.094 1 94.75 240 GLN B N 1
ATOM 5392 C CA . GLN B 1 240 ? 0.65 -14.406 -10.453 1 94.75 240 GLN B CA 1
ATOM 5393 C C . GLN B 1 240 ? 1.28 -13.156 -9.836 1 94.75 240 GLN B C 1
ATOM 5395 O O . GLN B 1 240 ? 1.091 -12.047 -10.344 1 94.75 240 GLN B O 1
ATOM 5400 N N . THR B 1 241 ? 1.917 -13.281 -8.688 1 96.56 241 THR B N 1
ATOM 5401 C CA . THR B 1 241 ? 2.484 -12.164 -7.941 1 96.56 241 THR B CA 1
ATOM 5402 C C . THR B 1 241 ? 3.756 -12.594 -7.215 1 96.56 241 THR B C 1
ATOM 5404 O O . THR B 1 241 ? 4.07 -13.781 -7.148 1 96.56 241 THR B O 1
ATOM 5407 N N . VAL B 1 242 ? 4.516 -11.656 -6.75 1 97.62 242 VAL B N 1
ATOM 5408 C CA . VAL B 1 242 ? 5.562 -11.891 -5.762 1 97.62 242 VAL B CA 1
ATOM 5409 C C . VAL B 1 242 ? 5.422 -10.898 -4.613 1 97.62 242 VAL B C 1
ATOM 5411 O O . VAL B 1 242 ? 5.137 -9.719 -4.832 1 97.62 242 VAL B O 1
ATOM 5414 N N . LEU B 1 243 ? 5.523 -11.414 -3.441 1 97.19 243 LEU B N 1
ATOM 5415 C CA . LEU B 1 243 ? 5.5 -10.602 -2.232 1 97.19 243 LEU B CA 1
ATOM 5416 C C . LEU B 1 243 ? 6.91 -10.18 -1.833 1 97.19 243 LEU B C 1
ATOM 5418 O O . LEU B 1 243 ? 7.805 -11.023 -1.727 1 97.19 243 LEU B O 1
ATOM 5422 N N . ALA B 1 244 ? 7.086 -8.875 -1.662 1 97.56 244 ALA B N 1
ATOM 5423 C CA . ALA B 1 244 ? 8.398 -8.352 -1.307 1 97.56 244 ALA B CA 1
ATOM 5424 C C . ALA B 1 244 ? 8.297 -7.348 -0.16 1 97.56 244 ALA B C 1
ATOM 5426 O O . ALA B 1 244 ? 7.598 -6.34 -0.267 1 97.56 244 ALA B O 1
ATOM 5427 N N . GLY B 1 245 ? 8.922 -7.695 0.998 1 95.75 245 GLY B N 1
ATOM 5428 C CA . GLY B 1 245 ? 9.125 -6.684 2.02 1 95.75 245 GLY B CA 1
ATOM 5429 C C . GLY B 1 245 ? 10.227 -5.699 1.67 1 95.75 245 GLY B C 1
ATOM 5430 O O . GLY B 1 245 ? 10.891 -5.836 0.638 1 95.75 245 GLY B O 1
ATOM 5431 N N . PRO B 1 246 ? 10.43 -4.68 2.547 1 95.19 246 PRO B N 1
ATOM 5432 C CA . PRO B 1 246 ? 11.539 -3.768 2.275 1 95.19 246 PRO B CA 1
ATOM 5433 C C . PRO B 1 246 ? 12.883 -4.484 2.191 1 95.19 246 PRO B C 1
ATOM 5435 O O . PRO B 1 246 ? 13.203 -5.309 3.051 1 95.19 246 PRO B O 1
ATOM 5438 N N . SER B 1 247 ? 13.609 -4.23 1.133 1 96.19 247 SER B N 1
ATOM 5439 C CA . SER B 1 247 ? 14.914 -4.793 0.775 1 96.19 247 SER B CA 1
ATOM 5440 C C . SER B 1 247 ? 14.766 -6.191 0.192 1 96.19 247 SER B C 1
ATOM 5442 O O . SER B 1 247 ? 15.758 -6.809 -0.206 1 96.19 247 SER B O 1
ATOM 5444 N N . ASP B 1 248 ? 13.516 -6.703 0.081 1 97.62 248 ASP B N 1
ATOM 5445 C CA . ASP B 1 248 ? 13.289 -7.98 -0.583 1 97.62 248 ASP B CA 1
ATOM 5446 C C . ASP B 1 248 ? 13.312 -7.824 -2.102 1 97.62 248 ASP B C 1
ATOM 5448 O O . ASP B 1 248 ? 13.055 -6.734 -2.621 1 97.62 248 ASP B O 1
ATOM 5452 N N . SER B 1 249 ? 13.672 -8.945 -2.764 1 98.62 249 SER B N 1
ATOM 5453 C CA . SER B 1 249 ? 13.805 -8.859 -4.215 1 98.62 249 SER B CA 1
ATOM 5454 C C . SER B 1 249 ? 13.445 -10.18 -4.887 1 98.62 249 SER B C 1
ATOM 5456 O O . SER B 1 249 ? 13.281 -11.195 -4.215 1 98.62 249 SER B O 1
ATOM 5458 N N . TRP B 1 250 ? 13.195 -10.062 -6.199 1 98.75 250 TRP B N 1
ATOM 5459 C CA . TRP B 1 250 ? 12.844 -11.211 -7.023 1 98.75 250 TRP B CA 1
ATOM 5460 C C . TRP B 1 250 ? 13.414 -11.07 -8.43 1 98.75 250 TRP B C 1
ATOM 5462 O O . TRP B 1 250 ? 13.586 -9.953 -8.93 1 98.75 250 TRP B O 1
ATOM 5472 N N . VAL B 1 251 ? 13.75 -12.18 -9.023 1 98.88 251 VAL B N 1
ATOM 5473 C CA . VAL B 1 251 ? 13.875 -12.273 -10.477 1 98.88 251 VAL B CA 1
ATOM 5474 C C . VAL B 1 251 ? 12.68 -13.031 -11.047 1 98.88 251 VAL B C 1
ATOM 5476 O O . VAL B 1 251 ? 12.273 -14.062 -10.5 1 98.88 251 VAL B O 1
ATOM 5479 N N . ILE B 1 252 ? 12.094 -12.508 -12.086 1 98.81 252 ILE B N 1
ATOM 5480 C CA . ILE B 1 252 ? 10.898 -13.055 -12.719 1 98.81 252 ILE B CA 1
ATOM 5481 C C . ILE B 1 252 ? 11.164 -13.312 -14.203 1 98.81 252 ILE B C 1
ATOM 5483 O O . ILE B 1 252 ? 11.703 -12.445 -14.898 1 98.81 252 ILE B O 1
ATOM 5487 N N . GLU B 1 253 ? 10.883 -14.477 -14.695 1 98.75 253 GLU B N 1
ATOM 5488 C CA . GLU B 1 253 ? 10.945 -14.797 -16.109 1 98.75 253 GLU B CA 1
ATOM 5489 C C . GLU B 1 253 ? 9.547 -14.992 -16.703 1 98.75 253 GLU B C 1
ATOM 5491 O O . GLU B 1 253 ? 8.742 -15.758 -16.172 1 98.75 253 GLU B O 1
ATOM 5496 N N . TRP B 1 254 ? 9.352 -14.32 -17.797 1 98.25 254 TRP B N 1
ATOM 5497 C CA . TRP B 1 254 ? 8.008 -14.281 -18.359 1 98.25 254 TRP B CA 1
ATOM 5498 C C . TRP B 1 254 ? 8.062 -14.141 -19.875 1 98.25 254 TRP B C 1
ATOM 5500 O O . TRP B 1 254 ? 8.875 -13.383 -20.406 1 98.25 254 TRP B O 1
ATOM 5510 N N . ARG B 1 255 ? 7.289 -14.891 -20.594 1 97.62 255 ARG B N 1
ATOM 5511 C CA . ARG B 1 255 ? 7.031 -14.641 -22 1 97.62 255 ARG B CA 1
ATOM 5512 C C . ARG B 1 255 ? 5.738 -13.867 -22.203 1 97.62 255 ARG B C 1
ATOM 5514 O O . ARG B 1 255 ? 4.668 -14.312 -21.781 1 97.62 255 ARG B O 1
ATOM 5521 N N . VAL B 1 256 ? 5.852 -12.703 -22.75 1 97.06 256 VAL B N 1
ATOM 5522 C CA . VAL B 1 256 ? 4.68 -11.875 -23.016 1 97.06 256 VAL B CA 1
ATOM 5523 C C . VAL B 1 256 ? 3.674 -12.648 -23.859 1 97.06 256 VAL B C 1
ATOM 5525 O O . VAL B 1 256 ? 4.031 -13.234 -24.891 1 97.06 256 VAL B O 1
ATOM 5528 N N . PRO B 1 257 ? 2.432 -12.719 -23.422 1 96.06 257 PRO B N 1
ATOM 5529 C CA . PRO B 1 257 ? 1.429 -13.422 -24.219 1 96.06 257 PRO B CA 1
ATOM 5530 C C . PRO B 1 257 ? 1.375 -12.922 -25.656 1 96.06 257 PRO B C 1
ATOM 5532 O O . PRO B 1 257 ? 1.713 -11.766 -25.938 1 96.06 257 PRO B O 1
ATOM 5535 N N . PRO B 1 258 ? 0.971 -13.82 -26.609 1 94.94 258 PRO B N 1
ATOM 5536 C CA . PRO B 1 258 ? 0.972 -13.461 -28.031 1 94.94 258 PRO B CA 1
ATOM 5537 C C . PRO B 1 258 ? -0.223 -12.594 -28.422 1 94.94 258 PRO B C 1
ATOM 5539 O O . PRO B 1 258 ? -0.874 -12.852 -29.438 1 94.94 258 PRO B O 1
ATOM 5542 N N . VAL B 1 259 ? -0.557 -11.656 -27.641 1 95.06 259 VAL B N 1
ATOM 5543 C CA . VAL B 1 259 ? -1.668 -10.727 -27.844 1 95.06 259 VAL B CA 1
ATOM 5544 C C . VAL B 1 259 ? -1.194 -9.297 -27.594 1 95.06 259 VAL B C 1
ATOM 5546 O O . VAL B 1 259 ? -0.577 -9.008 -26.562 1 95.06 259 VAL B O 1
ATOM 5549 N N . GLU B 1 260 ? -1.484 -8.422 -28.562 1 96 260 GLU B N 1
ATOM 5550 C CA . GLU B 1 260 ? -1.142 -7.012 -28.391 1 96 260 GLU B CA 1
ATOM 5551 C C . GLU B 1 260 ? -1.985 -6.359 -27.297 1 96 260 GLU B C 1
ATOM 5553 O O . GLU B 1 260 ? -3.105 -6.793 -27.031 1 96 260 GLU B O 1
ATOM 5558 N N . GLY B 1 261 ? -1.395 -5.289 -26.703 1 94.06 261 GLY B N 1
ATOM 5559 C CA . GLY B 1 261 ? -2.092 -4.547 -25.656 1 94.06 261 GLY B CA 1
ATOM 5560 C C . GLY B 1 261 ? -1.188 -4.125 -24.516 1 94.06 261 GLY B C 1
ATOM 5561 O O . GLY B 1 261 ? 0.028 -4.316 -24.578 1 94.06 261 GLY B O 1
ATOM 5562 N N . ASP B 1 262 ? -1.768 -3.52 -23.547 1 93.75 262 ASP B N 1
ATOM 5563 C CA . ASP B 1 262 ? -1.031 -3.008 -22.391 1 93.75 262 ASP B CA 1
ATOM 5564 C C . ASP B 1 262 ? -1.039 -4.016 -21.234 1 93.75 262 ASP B C 1
ATOM 5566 O O . ASP B 1 262 ? -2.104 -4.465 -20.812 1 93.75 262 ASP B O 1
ATOM 5570 N N . TYR B 1 263 ? 0.104 -4.441 -20.875 1 95.56 263 TYR B N 1
ATOM 5571 C CA . TYR B 1 263 ? 0.279 -5.23 -19.656 1 95.56 263 TYR B CA 1
ATOM 5572 C C . TYR B 1 263 ? 0.747 -4.359 -18.5 1 95.56 263 TYR B C 1
ATOM 5574 O O . TYR B 1 263 ? 1.879 -3.869 -18.5 1 95.56 263 TYR B O 1
ATOM 5582 N N . THR B 1 264 ? -0.096 -4.199 -17.531 1 93.19 264 THR B N 1
ATOM 5583 C CA . THR B 1 264 ? 0.137 -3.225 -16.469 1 93.19 264 THR B CA 1
ATOM 5584 C C . THR B 1 264 ? 1.002 -3.826 -15.359 1 93.19 264 THR B C 1
ATOM 5586 O O . THR B 1 264 ? 0.71 -4.914 -14.859 1 93.19 264 THR B O 1
ATOM 5589 N N . LEU B 1 265 ? 2.137 -3.195 -15.039 1 95.56 265 LEU B N 1
ATOM 5590 C CA . LEU B 1 265 ? 2.924 -3.451 -13.836 1 95.56 265 LEU B CA 1
ATOM 5591 C C . LEU B 1 265 ? 2.301 -2.77 -12.625 1 95.56 265 LEU B C 1
ATOM 5593 O O . LEU B 1 265 ? 2.053 -1.562 -12.648 1 95.56 265 LEU B O 1
ATOM 5597 N N . VAL B 1 266 ? 2.061 -3.566 -11.57 1 93.75 266 VAL B N 1
ATOM 5598 C CA . VAL B 1 266 ? 1.39 -2.963 -10.422 1 93.75 266 VAL B CA 1
ATOM 5599 C C . VAL B 1 266 ? 1.763 -3.715 -9.148 1 93.75 266 VAL B C 1
ATOM 5601 O O . VAL B 1 266 ? 2.189 -4.871 -9.203 1 93.75 266 VAL B O 1
ATOM 5604 N N . THR B 1 267 ? 1.732 -3.008 -8.047 1 93.19 267 THR B N 1
ATOM 5605 C CA . THR B 1 267 ? 1.613 -3.705 -6.77 1 93.19 267 THR B CA 1
ATOM 5606 C C . THR B 1 267 ? 0.146 -3.924 -6.41 1 93.19 267 THR B C 1
ATOM 5608 O O . THR B 1 267 ? -0.683 -3.031 -6.59 1 93.19 267 THR B O 1
ATOM 5611 N N . HIS B 1 268 ? -0.22 -5.086 -5.922 1 91.69 268 HIS B N 1
ATOM 5612 C CA . HIS B 1 268 ? -1.587 -5.367 -5.496 1 91.69 268 HIS B CA 1
ATOM 5613 C C . HIS B 1 268 ? -1.85 -4.84 -4.09 1 91.69 268 HIS B C 1
ATOM 5615 O O . HIS B 1 268 ? -2.945 -5.012 -3.553 1 91.69 268 HIS B O 1
ATOM 5621 N N . VAL B 1 269 ? -0.874 -4.246 -3.549 1 91.75 269 VAL B N 1
ATOM 5622 C CA . VAL B 1 269 ? -1.168 -3.416 -2.383 1 91.75 269 VAL B CA 1
ATOM 5623 C C . VAL B 1 269 ? -1.805 -2.104 -2.83 1 91.75 269 VAL B C 1
ATOM 5625 O O . VAL B 1 269 ? -1.103 -1.123 -3.092 1 91.75 269 VAL B O 1
ATOM 5628 N N . PHE B 1 270 ? -3.064 -2.086 -2.848 1 86.81 270 PHE B N 1
ATOM 5629 C CA . PHE B 1 270 ? -3.771 -1.069 -3.613 1 86.81 270 PHE B CA 1
ATOM 5630 C C . PHE B 1 270 ? -3.662 0.292 -2.938 1 86.81 270 PHE B C 1
ATOM 5632 O O . PHE B 1 270 ? -3.654 1.326 -3.607 1 86.81 270 PHE B O 1
ATOM 5639 N N . ASN B 1 271 ? -3.535 0.293 -1.64 1 84.12 271 ASN B N 1
ATOM 5640 C CA . ASN B 1 271 ? -3.355 1.599 -1.014 1 84.12 271 ASN B CA 1
ATOM 5641 C C . ASN B 1 271 ? -1.98 2.184 -1.322 1 84.12 271 ASN B C 1
ATOM 5643 O O . ASN B 1 271 ? -1.737 3.367 -1.084 1 84.12 271 ASN B O 1
ATOM 5647 N N . THR B 1 272 ? -1.101 1.371 -1.875 1 86 272 THR B N 1
ATOM 5648 C CA . THR B 1 272 ? 0.19 1.863 -2.344 1 86 272 THR B CA 1
ATOM 5649 C C . THR B 1 272 ? 0.181 2.049 -3.857 1 86 272 THR B C 1
ATOM 5651 O O . THR B 1 272 ? 0.802 2.977 -4.379 1 86 272 THR B O 1
ATOM 5654 N N . ALA B 1 273 ? -0.56 1.213 -4.543 1 84.69 273 ALA B N 1
ATOM 5655 C CA . ALA B 1 273 ? -0.667 1.348 -5.992 1 84.69 273 ALA B CA 1
ATOM 5656 C C . ALA B 1 273 ? -1.244 2.707 -6.375 1 84.69 273 ALA B C 1
ATOM 5658 O O . ALA B 1 273 ? -0.774 3.344 -7.32 1 84.69 273 ALA B O 1
ATOM 5659 N N . ILE B 1 274 ? -2.16 3.146 -5.648 1 81.25 274 ILE B N 1
ATOM 5660 C CA . ILE B 1 274 ? -2.846 4.398 -5.945 1 81.25 274 ILE B CA 1
ATOM 5661 C C . ILE B 1 274 ? -1.898 5.574 -5.711 1 81.25 274 ILE B C 1
ATOM 5663 O O . ILE B 1 274 ? -2.207 6.711 -6.078 1 81.25 274 ILE B O 1
ATOM 5667 N N . LYS B 1 275 ? -0.734 5.301 -5.203 1 87.06 275 LYS B N 1
ATOM 5668 C CA . LYS B 1 275 ? 0.237 6.348 -4.906 1 87.06 275 LYS B CA 1
ATOM 5669 C C . LYS B 1 275 ? 1.321 6.414 -5.977 1 87.06 275 LYS B C 1
ATOM 5671 O O . LYS B 1 275 ? 2.266 7.199 -5.867 1 87.06 275 LYS B O 1
ATOM 5676 N N . GLY B 1 276 ? 1.232 5.547 -7.02 1 88.5 276 GLY B N 1
ATOM 5677 C CA . GLY B 1 276 ? 2.08 5.848 -8.164 1 88.5 276 GLY B CA 1
ATOM 5678 C C . GLY B 1 276 ? 2.834 4.637 -8.68 1 88.5 276 GLY B C 1
ATOM 5679 O O . GLY B 1 276 ? 3.367 4.66 -9.789 1 88.5 276 GLY B O 1
ATOM 5680 N N . ALA B 1 277 ? 2.881 3.553 -7.965 1 89.94 277 ALA B N 1
ATOM 5681 C CA . ALA B 1 277 ? 3.654 2.379 -8.359 1 89.94 277 ALA B CA 1
ATOM 5682 C C . ALA B 1 277 ? 2.924 1.573 -9.43 1 89.94 277 ALA B C 1
ATOM 5684 O O . ALA B 1 277 ? 2.533 0.427 -9.195 1 89.94 277 ALA B O 1
ATOM 5685 N N . VAL B 1 278 ? 2.801 2.133 -10.602 1 90.44 278 VAL B N 1
ATOM 5686 C CA . VAL B 1 278 ? 2.145 1.523 -11.75 1 90.44 278 VAL B CA 1
ATOM 5687 C C . VAL B 1 278 ? 2.965 1.789 -13.008 1 90.44 278 VAL B C 1
ATOM 5689 O O . VAL B 1 278 ? 3.557 2.861 -13.156 1 90.44 278 VAL B O 1
ATOM 5692 N N . GLY B 1 279 ? 3.094 0.848 -13.852 1 93.81 279 GLY B N 1
ATOM 5693 C CA . GLY B 1 279 ? 3.729 0.969 -15.148 1 93.81 279 GLY B CA 1
ATOM 5694 C C . GLY B 1 279 ? 3.045 0.147 -16.234 1 93.81 279 GLY B C 1
ATOM 5695 O O . GLY B 1 279 ? 2.148 -0.646 -15.93 1 93.81 279 GLY B O 1
ATOM 5696 N N . ILE B 1 280 ? 3.428 0.44 -17.438 1 95 280 ILE B N 1
ATOM 5697 C CA . ILE B 1 280 ? 2.816 -0.252 -18.562 1 95 280 ILE B CA 1
ATOM 5698 C C . ILE B 1 280 ? 3.902 -0.871 -19.438 1 95 280 ILE B C 1
ATOM 5700 O O . ILE B 1 280 ? 4.863 -0.196 -19.812 1 95 280 ILE B O 1
ATOM 5704 N N . LEU B 1 281 ? 3.805 -2.152 -19.688 1 97 281 LEU B N 1
ATOM 5705 C CA . LEU B 1 281 ? 4.426 -2.793 -20.844 1 97 281 LEU B CA 1
ATOM 5706 C C . LEU B 1 281 ? 3.494 -2.758 -22.047 1 97 281 LEU B C 1
ATOM 5708 O O . LEU B 1 281 ? 2.439 -3.398 -22.047 1 97 281 LEU B O 1
ATOM 5712 N N . ARG B 1 282 ? 3.883 -2.047 -23.125 1 96.62 282 ARG B N 1
ATOM 5713 C CA . ARG B 1 282 ? 3.045 -1.923 -24.312 1 96.62 282 ARG B CA 1
ATOM 5714 C C . ARG B 1 282 ? 3.475 -2.91 -25.391 1 96.62 282 ARG B C 1
ATOM 5716 O O . ARG B 1 282 ? 4.512 -2.727 -26.016 1 96.62 282 ARG B O 1
ATOM 5723 N N . ALA B 1 283 ? 2.686 -3.861 -25.578 1 97.38 283 ALA B N 1
ATOM 5724 C CA . ALA B 1 283 ? 3.014 -4.93 -26.516 1 97.38 283 ALA B CA 1
ATOM 5725 C C . ALA B 1 283 ? 2.449 -4.633 -27.906 1 97.38 283 ALA B C 1
ATOM 5727 O O . ALA B 1 283 ? 1.233 -4.531 -28.078 1 97.38 283 ALA B O 1
ATOM 5728 N N . LYS B 1 284 ? 3.283 -4.457 -28.828 1 97.69 284 LYS B N 1
ATOM 5729 C CA . LYS B 1 284 ? 2.967 -4.277 -30.234 1 97.69 284 LYS B CA 1
ATOM 5730 C C . LYS B 1 284 ? 3.916 -5.086 -31.125 1 97.69 284 LYS B C 1
ATOM 5732 O O . LYS B 1 284 ? 5.113 -5.18 -30.828 1 97.69 284 LYS B O 1
ATOM 5737 N N . LYS B 1 285 ? 3.395 -5.574 -32.188 1 97.06 285 LYS B N 1
ATOM 5738 C CA . LYS B 1 285 ? 4.191 -6.398 -33.094 1 97.06 285 LYS B CA 1
ATOM 5739 C C . LYS B 1 285 ? 5.387 -5.617 -33.625 1 97.06 285 LYS B C 1
ATOM 5741 O O . LYS B 1 285 ? 6.461 -6.184 -33.844 1 97.06 285 LYS B O 1
ATOM 5746 N N . ASP B 1 286 ? 5.164 -4.32 -33.812 1 96.94 286 ASP B N 1
ATOM 5747 C CA . ASP B 1 286 ? 6.207 -3.502 -34.438 1 96.94 286 ASP B CA 1
ATOM 5748 C C . ASP B 1 286 ? 6.926 -2.654 -33.375 1 96.94 286 ASP B C 1
ATOM 5750 O O . ASP B 1 286 ? 7.57 -1.659 -33.719 1 96.94 286 ASP B O 1
ATOM 5754 N N . ALA B 1 287 ? 6.781 -3.004 -32.125 1 97.5 287 ALA B N 1
ATOM 5755 C CA . ALA B 1 287 ? 7.426 -2.229 -31.062 1 97.5 287 ALA B CA 1
ATOM 5756 C C . ALA B 1 287 ? 8.945 -2.234 -31.219 1 97.5 287 ALA B C 1
ATOM 5758 O O . ALA B 1 287 ? 9.531 -3.26 -31.578 1 97.5 287 ALA B O 1
ATOM 5759 N N . PRO B 1 288 ? 9.586 -1.049 -31.031 1 96.88 288 PRO B N 1
ATOM 5760 C CA . PRO B 1 288 ? 11.047 -1.059 -31.031 1 96.88 288 PRO B CA 1
ATOM 5761 C C . PRO B 1 288 ? 11.633 -1.983 -29.953 1 96.88 288 PRO B C 1
ATOM 5763 O O . PRO B 1 288 ? 11.008 -2.209 -28.922 1 96.88 288 PRO B O 1
ATOM 5766 N N . ARG B 1 289 ? 12.789 -2.504 -30.266 1 94.62 289 ARG B N 1
ATOM 5767 C CA . ARG B 1 289 ? 13.438 -3.391 -29.312 1 94.62 289 ARG B CA 1
ATOM 5768 C C . ARG B 1 289 ? 14.266 -2.6 -28.297 1 94.62 289 ARG B C 1
ATOM 5770 O O . ARG B 1 289 ? 15.102 -1.776 -28.688 1 94.62 289 ARG B O 1
ATOM 5777 N N . VAL B 1 290 ? 13.922 -2.762 -27.094 1 95.75 290 VAL B N 1
ATOM 5778 C CA . VAL B 1 290 ? 14.695 -2.252 -25.969 1 95.75 290 VAL B CA 1
ATOM 5779 C C . VAL B 1 290 ? 15.305 -3.414 -25.188 1 95.75 290 VAL B C 1
ATOM 5781 O O . VAL B 1 290 ? 14.594 -4.328 -24.766 1 95.75 290 VAL B O 1
ATOM 5784 N N . ARG B 1 291 ? 16.609 -3.383 -25.047 1 96.38 291 ARG B N 1
ATOM 5785 C CA . ARG B 1 291 ? 17.297 -4.543 -24.469 1 96.38 291 ARG B CA 1
ATOM 5786 C C . ARG B 1 291 ? 17.266 -4.5 -22.938 1 96.38 291 ARG B C 1
ATOM 5788 O O . ARG B 1 291 ? 17.297 -5.543 -22.281 1 96.38 291 ARG B O 1
ATOM 5795 N N . ALA B 1 292 ? 17.281 -3.266 -22.453 1 98.06 292 ALA B N 1
ATOM 5796 C CA . ALA B 1 292 ? 17.281 -3.141 -21 1 98.06 292 ALA B CA 1
ATOM 5797 C C . ALA B 1 292 ? 16.656 -1.82 -20.562 1 98.06 292 ALA B C 1
ATOM 5799 O O . ALA B 1 292 ? 16.766 -0.81 -21.266 1 98.06 292 ALA B O 1
ATOM 5800 N N . VAL B 1 293 ? 15.984 -1.831 -19.5 1 97.94 293 VAL B N 1
ATOM 5801 C CA . VAL B 1 293 ? 15.523 -0.654 -18.766 1 97.94 293 VAL B CA 1
ATOM 5802 C C . VAL B 1 293 ? 16.156 -0.63 -17.375 1 97.94 293 VAL B C 1
ATOM 5804 O O . VAL B 1 293 ? 15.742 -1.377 -16.484 1 97.94 293 VAL B O 1
ATOM 5807 N N . PRO B 1 294 ? 17.172 0.205 -17.156 1 97.69 294 PRO B N 1
ATOM 5808 C CA . PRO B 1 294 ? 17.875 0.207 -15.867 1 97.69 294 PRO B CA 1
ATOM 5809 C C . PRO B 1 294 ? 17.031 0.801 -14.734 1 97.69 294 PRO B C 1
ATOM 5811 O O . PRO B 1 294 ? 16.203 1.675 -14.977 1 97.69 294 PRO B O 1
ATOM 5814 N N . ALA B 1 295 ? 17.266 0.321 -13.547 1 97.88 295 ALA B N 1
ATOM 5815 C CA . ALA B 1 295 ? 16.594 0.822 -12.352 1 97.88 295 ALA B CA 1
ATOM 5816 C C . ALA B 1 295 ? 17.266 2.078 -11.82 1 97.88 295 ALA B C 1
ATOM 5818 O O . ALA B 1 295 ? 17.812 2.074 -10.719 1 97.88 295 ALA B O 1
ATOM 5819 N N . GLU B 1 296 ? 17.219 3.125 -12.562 1 97.12 296 GLU B N 1
ATOM 5820 C CA . GLU B 1 296 ? 17.812 4.41 -12.203 1 97.12 296 GLU B CA 1
ATOM 5821 C C . GLU B 1 296 ? 16.766 5.516 -12.195 1 97.12 296 GLU B C 1
ATOM 5823 O O . GLU B 1 296 ? 15.82 5.496 -12.992 1 97.12 296 GLU B O 1
ATOM 5828 N N . GLY B 1 297 ? 16.938 6.398 -11.227 1 95.75 297 GLY B N 1
ATOM 5829 C CA . GLY B 1 297 ? 15.977 7.48 -11.109 1 95.75 297 GLY B CA 1
ATOM 5830 C C . GLY B 1 297 ? 16.266 8.633 -12.055 1 95.75 297 GLY B C 1
ATOM 5831 O O . GLY B 1 297 ? 17.312 8.664 -12.703 1 95.75 297 GLY B O 1
ATOM 5832 N N . PRO B 1 298 ? 15.312 9.531 -12.141 1 93.5 298 PRO B N 1
ATOM 5833 C CA . PRO B 1 298 ? 15.57 10.742 -12.914 1 93.5 298 PRO B CA 1
ATOM 5834 C C . PRO B 1 298 ? 16.703 11.586 -12.32 1 93.5 298 PRO B C 1
ATOM 5836 O O . PRO B 1 298 ? 17 11.477 -11.125 1 93.5 298 PRO B O 1
ATOM 5839 N N . LYS B 1 299 ? 17.188 12.352 -13.141 1 94.25 299 LYS B N 1
ATOM 5840 C CA . LYS B 1 299 ? 18.25 13.242 -12.695 1 94.25 299 LYS B CA 1
ATOM 5841 C C . LYS B 1 299 ? 17.719 14.266 -11.688 1 94.25 299 LYS B C 1
ATOM 5843 O O . LYS B 1 299 ? 16.688 14.883 -11.906 1 94.25 299 LYS B O 1
ATOM 5848 N N . ALA B 1 300 ? 18.422 14.359 -10.648 1 95.38 300 ALA B N 1
ATOM 5849 C CA . ALA B 1 300 ? 18.078 15.32 -9.609 1 95.38 300 ALA B CA 1
ATOM 5850 C C . ALA B 1 300 ? 18.438 16.734 -10.023 1 95.38 300 ALA B C 1
ATOM 5852 O O . ALA B 1 300 ? 19.219 16.938 -10.953 1 95.38 300 ALA B O 1
ATOM 5853 N N . LEU B 1 301 ? 17.797 17.672 -9.336 1 92.75 301 LEU B N 1
ATOM 5854 C CA . LEU B 1 301 ? 18.094 19.094 -9.492 1 92.75 301 LEU B CA 1
ATOM 5855 C C . LEU B 1 301 ? 18.938 19.609 -8.336 1 92.75 301 LEU B C 1
ATOM 5857 O O . LEU B 1 301 ? 19.078 18.922 -7.312 1 92.75 301 LEU B O 1
ATOM 5861 N N . THR B 1 302 ? 19.484 20.797 -8.578 1 87.44 302 THR B N 1
ATOM 5862 C CA . THR B 1 302 ? 20.328 21.391 -7.539 1 87.44 302 THR B CA 1
ATOM 5863 C C . THR B 1 302 ? 19.5 22.297 -6.633 1 87.44 302 THR B C 1
ATOM 5865 O O . THR B 1 302 ? 19.906 22.594 -5.508 1 87.44 302 THR B O 1
ATOM 5868 N N . ALA B 1 303 ? 18.359 22.766 -7.234 1 91.69 303 ALA B N 1
ATOM 5869 C CA . ALA B 1 303 ? 17.5 23.656 -6.469 1 91.69 303 ALA B CA 1
ATOM 5870 C C . ALA B 1 303 ? 16.031 23.453 -6.828 1 91.69 303 ALA B C 1
ATOM 5872 O O . ALA B 1 303 ? 15.719 22.938 -7.902 1 91.69 303 ALA B O 1
ATOM 5873 N N . ILE B 1 304 ? 15.211 23.812 -5.977 1 90.94 304 ILE B N 1
ATOM 5874 C CA . ILE B 1 304 ? 13.773 23.734 -6.215 1 90.94 304 ILE B CA 1
ATOM 5875 C C . ILE B 1 304 ? 13.359 24.797 -7.242 1 90.94 304 ILE B C 1
ATOM 5877 O O . ILE B 1 304 ? 13.656 25.969 -7.078 1 90.94 304 ILE B O 1
ATOM 5881 N N . PRO B 1 305 ? 12.656 24.375 -8.211 1 91.12 305 PRO B N 1
ATOM 5882 C CA . PRO B 1 305 ? 12.156 25.375 -9.164 1 91.12 305 PRO B CA 1
ATOM 5883 C C . PRO B 1 305 ? 11.164 26.344 -8.531 1 91.12 305 PRO B C 1
ATOM 5885 O O . PRO B 1 305 ? 10.383 25.969 -7.656 1 91.12 305 PRO B O 1
ATOM 5888 N N . ALA B 1 306 ? 11.086 27.547 -9.094 1 87.38 306 ALA B N 1
ATOM 5889 C CA . ALA B 1 306 ? 10.242 28.609 -8.562 1 87.38 306 ALA B CA 1
ATOM 5890 C C . ALA B 1 306 ? 8.766 28.266 -8.75 1 87.38 306 ALA B C 1
ATOM 5892 O O . ALA B 1 306 ? 7.918 28.703 -7.957 1 87.38 306 ALA B O 1
ATOM 5893 N N . ASP B 1 307 ? 8.492 27.5 -9.727 1 82.88 307 ASP B N 1
ATOM 5894 C CA . ASP B 1 307 ? 7.094 27.203 -10.047 1 82.88 307 ASP B CA 1
ATOM 5895 C C . ASP B 1 307 ? 6.656 25.875 -9.469 1 82.88 307 ASP B C 1
ATOM 5897 O O . ASP B 1 307 ? 5.664 25.281 -9.914 1 82.88 307 ASP B O 1
ATOM 5901 N N . ALA B 1 308 ? 7.422 25.375 -8.547 1 86 308 ALA B N 1
ATOM 5902 C CA . ALA B 1 308 ? 7.043 24.125 -7.891 1 86 308 ALA B CA 1
ATOM 5903 C C . ALA B 1 308 ? 5.648 24.234 -7.277 1 86 308 ALA B C 1
ATOM 5905 O O . ALA B 1 308 ? 5.34 25.203 -6.582 1 86 308 ALA B O 1
ATOM 5906 N N . LYS B 1 309 ? 4.781 23.234 -7.605 1 76.44 309 LYS B N 1
ATOM 5907 C CA . LYS B 1 309 ? 3.445 23.172 -7.02 1 76.44 309 LYS B CA 1
ATOM 5908 C C . LYS B 1 309 ? 3.498 22.688 -5.574 1 76.44 309 LYS B C 1
ATOM 5910 O O . LYS B 1 309 ? 2.668 23.078 -4.75 1 76.44 309 LYS B O 1
ATOM 5915 N N . ARG B 1 310 ? 4.406 21.828 -5.34 1 82.44 310 ARG B N 1
ATOM 5916 C CA . ARG B 1 310 ? 4.539 21.203 -4.027 1 82.44 310 ARG B CA 1
ATOM 5917 C C . ARG B 1 310 ? 5.965 20.719 -3.793 1 82.44 310 ARG B C 1
ATOM 5919 O O . ARG B 1 310 ? 6.598 20.172 -4.699 1 82.44 310 ARG B O 1
ATOM 5926 N N . VAL B 1 311 ? 6.453 21 -2.594 1 87.5 311 VAL B N 1
ATOM 5927 C CA . VAL B 1 311 ? 7.762 20.516 -2.176 1 87.5 311 VAL B CA 1
ATOM 5928 C C . VAL B 1 311 ? 7.613 19.625 -0.939 1 87.5 311 VAL B C 1
ATOM 5930 O O . VAL B 1 311 ? 7.102 20.078 0.09 1 87.5 311 VAL B O 1
ATOM 5933 N N . LEU B 1 312 ? 7.977 18.391 -1.123 1 87.88 312 LEU B N 1
ATOM 5934 C CA . LEU B 1 312 ? 8.086 17.516 0.03 1 87.88 312 LEU B CA 1
ATOM 5935 C C . LEU B 1 312 ? 9.469 17.609 0.667 1 87.88 312 LEU B C 1
ATOM 5937 O O . LEU B 1 312 ? 10.484 17.484 -0.02 1 87.88 312 LEU B O 1
ATOM 5941 N N . ASP B 1 313 ? 9.484 17.906 1.902 1 89.06 313 ASP B N 1
ATOM 5942 C CA . ASP B 1 313 ? 10.688 17.953 2.73 1 89.06 313 ASP B CA 1
ATOM 5943 C C . ASP B 1 313 ? 10.484 17.188 4.031 1 89.06 313 ASP B C 1
ATOM 5945 O O . ASP B 1 313 ? 10.008 17.75 5.02 1 89.06 313 ASP B O 1
ATOM 5949 N N . PRO B 1 314 ? 10.898 15.914 4.004 1 87.38 314 PRO B N 1
ATOM 5950 C CA . PRO B 1 314 ? 10.578 15.102 5.184 1 87.38 314 PRO B CA 1
ATOM 5951 C C . PRO B 1 314 ? 11.133 15.695 6.477 1 87.38 314 PRO B C 1
ATOM 5953 O O . PRO B 1 314 ? 10.586 15.453 7.555 1 87.38 314 PRO B O 1
ATOM 5956 N N . TYR B 1 315 ? 12.18 16.453 6.41 1 85.31 315 TYR B N 1
ATOM 5957 C CA . TYR B 1 315 ? 12.883 16.922 7.602 1 85.31 315 TYR B CA 1
ATOM 5958 C C . TYR B 1 315 ? 12.625 18.406 7.832 1 85.31 315 TYR B C 1
ATOM 5960 O O . TYR B 1 315 ? 12.562 18.859 8.977 1 85.31 315 TYR B O 1
ATOM 5968 N N . GLY B 1 316 ? 12.523 19.094 6.781 1 86.75 316 GLY B N 1
ATOM 5969 C CA . GLY B 1 316 ? 12.336 20.531 6.844 1 86.75 316 GLY B CA 1
ATOM 5970 C C . GLY B 1 316 ? 10.898 20.953 6.633 1 86.75 316 GLY B C 1
ATOM 5971 O O . GLY B 1 316 ? 9.969 20.219 6.969 1 86.75 316 GLY B O 1
ATOM 5972 N N . LEU B 1 317 ? 10.703 22.156 6.211 1 84.56 317 LEU B N 1
ATOM 5973 C CA . LEU B 1 317 ? 9.367 22.75 6.164 1 84.56 317 LEU B CA 1
ATOM 5974 C C . LEU B 1 317 ? 8.641 22.359 4.887 1 84.56 317 LEU B C 1
ATOM 5976 O O . LEU B 1 317 ? 7.422 22.156 4.895 1 84.56 317 LEU B O 1
ATOM 5980 N N . GLY B 1 318 ? 9.469 22.156 3.799 1 76.5 318 GLY B N 1
ATOM 5981 C CA . GLY B 1 318 ? 8.805 21.969 2.518 1 76.5 318 GLY B CA 1
ATOM 5982 C C . GLY B 1 318 ? 7.891 23.125 2.139 1 76.5 318 GLY B C 1
ATOM 5983 O O . GLY B 1 318 ? 8.211 24.281 2.402 1 76.5 318 GLY B O 1
ATOM 5984 N N . THR B 1 319 ? 6.914 22.797 1.254 1 71.56 319 THR B N 1
ATOM 5985 C CA . THR B 1 319 ? 5.863 23.781 1.021 1 71.56 319 THR B CA 1
ATOM 5986 C C . THR B 1 319 ? 4.957 23.906 2.244 1 71.56 319 THR B C 1
ATOM 5988 O O . THR B 1 319 ? 4.285 22.953 2.625 1 71.56 319 THR B O 1
ATOM 5991 N N . PRO B 1 320 ? 5.355 25.078 2.93 1 61.62 320 PRO B N 1
ATOM 5992 C CA . PRO B 1 320 ? 4.492 25.219 4.105 1 61.62 320 PRO B CA 1
ATOM 5993 C C . PRO B 1 320 ? 3.01 25.109 3.768 1 61.62 320 PRO B C 1
ATOM 5995 O O . PRO B 1 320 ? 2.514 25.828 2.896 1 61.62 320 PRO B O 1
ATOM 5998 N N . ASP B 1 321 ? 2.586 23.766 3.832 1 63.03 321 ASP B N 1
ATOM 5999 C CA . ASP B 1 321 ? 1.163 23.625 3.541 1 63.03 321 ASP B CA 1
ATOM 6000 C C . ASP B 1 321 ? 0.353 23.469 4.824 1 63.03 321 ASP B C 1
ATOM 6002 O O . ASP B 1 321 ? 0.915 23.453 5.922 1 63.03 321 ASP B O 1
ATOM 6006 N N . HIS B 1 322 ? -0.9 23.828 4.637 1 64.38 322 HIS B N 1
ATOM 6007 C CA . HIS B 1 322 ? -1.882 23.75 5.715 1 64.38 322 HIS B CA 1
ATOM 6008 C C . HIS B 1 322 ? -1.867 22.359 6.367 1 64.38 322 HIS B C 1
ATOM 6010 O O . HIS B 1 322 ? -2.266 22.219 7.523 1 64.38 322 HIS B O 1
ATOM 6016 N N . GLU B 1 323 ? -1.136 21.516 5.645 1 65 323 GLU B N 1
ATOM 6017 C CA . GLU B 1 323 ? -1.214 20.156 6.18 1 65 323 GLU B CA 1
ATOM 6018 C C . GLU B 1 323 ? -0.273 19.969 7.363 1 65 323 GLU B C 1
ATOM 6020 O O . GLU B 1 323 ? -0.509 19.125 8.227 1 65 323 GLU B O 1
ATOM 6025 N N . HIS B 1 324 ? 0.694 20.766 7.477 1 78.94 324 HIS B N 1
ATOM 6026 C CA . HIS B 1 324 ? 1.663 20.609 8.555 1 78.94 324 HIS B CA 1
ATOM 6027 C C . HIS B 1 324 ? 1.647 21.812 9.492 1 78.94 324 HIS B C 1
ATOM 6029 O O . HIS B 1 324 ? 2.598 22.031 10.242 1 78.94 324 HIS B O 1
ATOM 6035 N N . THR B 1 325 ? 0.521 22.578 9.328 1 83.12 325 THR B N 1
ATOM 6036 C CA . THR B 1 325 ? 0.33 23.734 10.195 1 83.12 325 THR B CA 1
ATOM 6037 C C . THR B 1 325 ? -0.825 23.5 11.164 1 83.12 325 THR B C 1
ATOM 6039 O O . THR B 1 325 ? -1.882 23 10.773 1 83.12 325 THR B O 1
ATOM 6042 N N . VAL B 1 326 ? -0.593 23.688 12.352 1 83.75 326 VAL B N 1
ATOM 6043 C CA . VAL B 1 326 ? -1.644 23.641 13.367 1 83.75 326 VAL B CA 1
ATOM 6044 C C . VAL B 1 326 ? -1.804 25.016 14.016 1 83.75 326 VAL B C 1
ATOM 6046 O O . VAL B 1 326 ? -0.824 25.609 14.461 1 83.75 326 VAL B O 1
ATOM 6049 N N . ARG B 1 327 ? -2.98 25.516 14.008 1 85.81 327 ARG B N 1
ATOM 6050 C CA . ARG B 1 327 ? -3.311 26.75 14.711 1 85.81 327 ARG B CA 1
ATOM 6051 C C . ARG B 1 327 ? -4.227 26.484 15.898 1 85.81 327 ARG B C 1
ATOM 6053 O O . ARG B 1 327 ? -5.285 25.859 15.75 1 85.81 327 ARG B O 1
ATOM 6060 N N . MET B 1 328 ? -3.74 26.875 16.969 1 83.94 328 MET B N 1
ATOM 6061 C CA . MET B 1 328 ? -4.59 26.797 18.156 1 83.94 328 MET B CA 1
ATOM 6062 C C . MET B 1 328 ? -5.5 28.016 18.266 1 83.94 328 MET B C 1
ATOM 6064 O O . MET B 1 328 ? -5.074 29.141 17.984 1 83.94 328 MET B O 1
ATOM 6068 N N . PRO B 1 329 ? -6.773 27.75 18.641 1 78.5 329 PRO B N 1
ATOM 6069 C CA . PRO B 1 329 ? -7.688 28.875 18.812 1 78.5 329 PRO B CA 1
ATOM 6070 C C . PRO B 1 329 ? -7.332 29.766 20 1 78.5 329 PRO B C 1
ATOM 6072 O O . PRO B 1 329 ? -6.594 29.328 20.891 1 78.5 329 PRO B O 1
ATOM 6075 N N . LEU B 1 330 ? -7.891 30.969 19.844 1 77.31 330 LEU B N 1
ATOM 6076 C CA . LEU B 1 330 ? -7.84 31.828 21.016 1 77.31 330 LEU B CA 1
ATOM 6077 C C . LEU B 1 330 ? -8.742 31.297 22.125 1 77.31 330 LEU B C 1
ATOM 6079 O O . LEU B 1 330 ? -9.961 31.438 22.062 1 77.31 330 LEU B O 1
ATOM 6083 N N . ASP B 1 331 ? -8.219 30.484 22.922 1 74.81 331 ASP B N 1
ATOM 6084 C CA . ASP B 1 331 ? -8.883 29.859 24.062 1 74.81 331 ASP B CA 1
ATOM 6085 C C . ASP B 1 331 ? -8.188 30.234 25.375 1 74.81 331 ASP B C 1
ATOM 6087 O O . ASP B 1 331 ? -7.035 29.859 25.594 1 74.81 331 ASP B O 1
ATOM 6091 N N . PRO B 1 332 ? -8.977 30.969 26.141 1 76.75 332 PRO B N 1
ATOM 6092 C CA . PRO B 1 332 ? -8.367 31.312 27.422 1 76.75 332 PRO B CA 1
ATOM 6093 C C . PRO B 1 332 ? -7.859 30.094 28.172 1 76.75 332 PRO B C 1
ATOM 6095 O O . PRO B 1 332 ? -6.926 30.188 28.969 1 76.75 332 PRO B O 1
ATOM 6098 N N . ALA B 1 333 ? -8.43 28.984 27.938 1 73 333 ALA B N 1
ATOM 6099 C CA . ALA B 1 333 ? -8.031 27.766 28.641 1 73 333 ALA B CA 1
ATOM 6100 C C . ALA B 1 333 ? -6.617 27.344 28.25 1 73 333 ALA B C 1
ATOM 6102 O O . ALA B 1 333 ? -5.996 26.531 28.938 1 73 333 ALA B O 1
ATOM 6103 N N . LEU B 1 334 ? -6.133 27.922 27.188 1 77.56 334 LEU B N 1
ATOM 6104 C CA . LEU B 1 334 ? -4.785 27.578 26.75 1 77.56 334 LEU B CA 1
ATOM 6105 C C . LEU B 1 334 ? -3.738 28.359 27.531 1 77.56 334 LEU B C 1
ATOM 6107 O O . LEU B 1 334 ? -2.562 27.984 27.547 1 77.56 334 LEU B O 1
ATOM 6111 N N . THR B 1 335 ? -4.281 29.438 28.188 1 80.81 335 THR B N 1
ATOM 6112 C CA . THR B 1 335 ? -3.283 30.312 28.781 1 80.81 335 THR B CA 1
ATOM 6113 C C . THR B 1 335 ? -3.578 30.531 30.266 1 80.81 335 THR B C 1
ATOM 6115 O O . THR B 1 335 ? -2.746 31.062 31 1 80.81 335 THR B O 1
ATOM 6118 N N . GLN B 1 336 ? -4.785 30.125 30.594 1 83.94 336 GLN B N 1
ATOM 6119 C CA . GLN B 1 336 ? -5.172 30.312 31.984 1 83.94 336 GLN B CA 1
ATOM 6120 C C . GLN B 1 336 ? -5.727 29.016 32.594 1 83.94 336 GLN B C 1
ATOM 6122 O O . GLN B 1 336 ? -6.305 28.203 31.875 1 83.94 336 GLN B O 1
ATOM 6127 N N . PRO B 1 337 ? -5.477 28.766 33.938 1 84.81 337 PRO B N 1
ATOM 6128 C CA . PRO B 1 337 ? -6.094 27.594 34.562 1 84.81 337 PRO B CA 1
ATOM 6129 C C . PRO B 1 337 ? -7.621 27.625 34.469 1 84.81 337 PRO B C 1
ATOM 6131 O O . PRO B 1 337 ? -8.227 28.688 34.5 1 84.81 337 PRO B O 1
ATOM 6134 N N . VAL B 1 338 ? -8.195 26.5 34.406 1 82.44 338 VAL B N 1
ATOM 6135 C CA . VAL B 1 338 ? -9.648 26.375 34.375 1 82.44 338 VAL B CA 1
ATOM 6136 C C . VAL B 1 338 ? -10.125 25.641 35.625 1 82.44 338 VAL B C 1
ATOM 6138 O O . VAL B 1 338 ? -9.453 24.719 36.125 1 82.44 338 VAL B O 1
ATOM 6141 N N . ALA B 1 339 ? -11.188 26.141 36.156 1 81.12 339 ALA B N 1
ATOM 6142 C CA . ALA B 1 339 ? -11.719 25.562 37.406 1 81.12 339 ALA B CA 1
ATOM 6143 C C . ALA B 1 339 ? -12.539 24.312 37.125 1 81.12 339 ALA B C 1
ATOM 6145 O O . ALA B 1 339 ? -13.391 24.312 36.219 1 81.12 339 ALA B O 1
ATOM 6146 N N . VAL B 1 340 ? -12.164 23.203 37.781 1 76.88 340 VAL B N 1
ATOM 6147 C CA . VAL B 1 340 ? -12.969 21.984 37.812 1 76.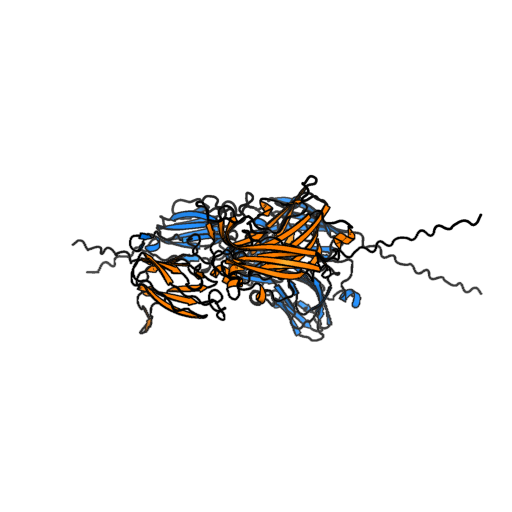88 340 VAL B CA 1
ATOM 6148 C C . VAL B 1 340 ? -13.359 21.672 39.25 1 76.88 340 VAL B C 1
ATOM 6150 O O . VAL B 1 340 ? -12.609 21.016 39.969 1 76.88 340 VAL B O 1
ATOM 6153 N N . GLY B 1 341 ? -14.492 22.047 39.562 1 77.81 341 GLY B N 1
ATOM 6154 C CA . GLY B 1 341 ? -14.836 22.047 40.969 1 77.81 341 GLY B CA 1
ATOM 6155 C C . GLY B 1 341 ? -13.938 22.938 41.812 1 77.81 341 GLY B C 1
ATOM 6156 O O . GLY B 1 341 ? -13.766 24.125 41.5 1 77.81 341 GLY B O 1
ATOM 6157 N N . ALA B 1 342 ? -13.367 22.328 42.75 1 80.31 342 ALA B N 1
ATOM 6158 C CA . ALA B 1 342 ? -12.484 23.078 43.656 1 80.31 342 ALA B CA 1
ATOM 6159 C C . ALA B 1 342 ? -11.039 23.047 43.156 1 80.31 342 ALA B C 1
ATOM 6161 O O . ALA B 1 342 ? -10.172 23.703 43.719 1 80.31 342 ALA B O 1
ATOM 6162 N N . LYS B 1 343 ? -10.922 22.297 42.094 1 80.62 343 LYS B N 1
ATOM 6163 C CA . LYS B 1 343 ? -9.562 22.141 41.562 1 80.62 343 LYS B CA 1
ATOM 6164 C C . LYS B 1 343 ? -9.32 23.047 40.375 1 80.62 343 LYS B C 1
ATOM 6166 O O . LYS B 1 343 ? -10.211 23.234 39.531 1 80.62 343 LYS B O 1
ATOM 6171 N N . ALA B 1 344 ? -8.141 23.703 40.281 1 85.56 344 ALA B N 1
ATOM 6172 C CA . ALA B 1 344 ? -7.699 24.453 39.125 1 85.56 344 ALA B CA 1
ATOM 6173 C C . ALA B 1 344 ? -6.812 23.594 38.219 1 85.56 344 ALA B C 1
ATOM 6175 O O . ALA B 1 344 ? -5.812 23.031 38.688 1 85.56 344 ALA B O 1
ATOM 6176 N N . LEU B 1 345 ? -7.254 23.453 37 1 80.88 345 LEU B N 1
ATOM 6177 C CA . LEU B 1 345 ? -6.453 22.719 36.031 1 80.88 345 LEU B CA 1
ATOM 6178 C C . LEU B 1 345 ? -5.562 23.672 35.25 1 80.88 345 LEU B C 1
ATOM 6180 O O . LEU B 1 345 ? -6.051 24.641 34.656 1 80.88 345 LEU B O 1
ATOM 6184 N N . GLU B 1 346 ? -4.281 23.391 35.344 1 83.38 346 GLU B N 1
ATOM 6185 C CA . GLU B 1 346 ? -3.348 24.172 34.531 1 83.38 346 GLU B CA 1
ATOM 6186 C C . GLU B 1 346 ? -3.566 23.953 33.031 1 83.38 346 GLU B C 1
ATOM 6188 O O . GLU B 1 346 ? -3.998 22.875 32.625 1 83.38 346 GLU B O 1
ATOM 6193 N N . PRO B 1 347 ? -3.242 24.953 32.25 1 84.69 347 PRO B N 1
ATOM 6194 C CA . PRO B 1 347 ? -3.371 24.766 30.797 1 84.69 347 PRO B CA 1
ATOM 6195 C C . PRO B 1 347 ? -2.572 23.562 30.281 1 84.69 347 PRO B C 1
ATOM 6197 O O . PRO B 1 347 ? -1.466 23.312 30.766 1 84.69 347 PRO B O 1
ATOM 6200 N N . LEU B 1 348 ? -3.211 22.859 29.484 1 82.75 348 LEU B N 1
ATOM 6201 C CA . LEU B 1 348 ? -2.49 21.797 28.797 1 82.75 348 LEU B CA 1
ATOM 6202 C C . LEU B 1 348 ? -1.531 22.375 27.75 1 82.75 348 LEU B C 1
ATOM 6204 O O . LEU B 1 348 ? -1.924 23.203 26.938 1 82.75 348 LEU B O 1
ATOM 6208 N N . PRO B 1 349 ? -0.304 22.062 27.828 1 88.88 349 PRO B N 1
ATOM 6209 C CA . PRO B 1 349 ? 0.621 22.578 26.812 1 88.88 349 PRO B CA 1
ATOM 6210 C C . PRO B 1 349 ? 0.297 22.078 25.406 1 88.88 349 PRO B C 1
ATOM 6212 O O . PRO B 1 349 ? -0.319 21.016 25.266 1 88.88 349 PRO B O 1
ATOM 6215 N N . VAL B 1 350 ? 0.638 22.828 24.422 1 91.19 350 VAL B N 1
ATOM 6216 C CA . VAL B 1 350 ? 0.576 22.406 23.031 1 91.19 350 VAL B CA 1
ATOM 6217 C C . VAL B 1 350 ? 1.851 21.641 22.672 1 91.19 350 VAL B C 1
ATOM 6219 O O . VAL B 1 350 ? 2.959 22.109 22.953 1 91.19 350 VAL B O 1
ATOM 6222 N N . ARG B 1 351 ? 1.728 20.578 22.047 1 88.88 351 ARG B N 1
ATOM 6223 C CA . ARG B 1 351 ? 2.863 19.688 21.859 1 88.88 351 ARG B CA 1
ATOM 6224 C C . ARG B 1 351 ? 3.5 19.891 20.484 1 88.88 351 ARG B C 1
ATOM 6226 O O . ARG B 1 351 ? 2.797 20.047 19.484 1 88.88 351 ARG B O 1
ATOM 6233 N N . VAL B 1 352 ? 4.777 19.938 20.469 1 92.25 352 VAL B N 1
ATOM 6234 C CA . VAL B 1 352 ? 5.602 19.75 19.281 1 92.25 352 VAL B CA 1
ATOM 6235 C C . VAL B 1 352 ? 6.441 18.484 19.422 1 92.25 352 VAL B C 1
ATOM 6237 O O . VAL B 1 352 ? 7.277 18.375 20.328 1 92.25 352 VAL B O 1
ATOM 6240 N N . GLN B 1 353 ? 6.258 17.594 18.531 1 90.81 353 GLN B N 1
ATOM 6241 C CA . GLN B 1 353 ? 6.977 16.328 18.562 1 90.81 353 GLN B CA 1
ATOM 6242 C C . GLN B 1 353 ? 8.258 16.391 17.734 1 90.81 353 GLN B C 1
ATOM 6244 O O . GLN B 1 353 ? 8.281 17.031 16.672 1 90.81 353 GLN B O 1
ATOM 6249 N N . MET B 1 354 ? 9.25 15.828 18.281 1 89.62 354 MET B N 1
ATOM 6250 C CA . MET B 1 354 ? 10.422 15.438 17.5 1 89.62 354 MET B CA 1
ATOM 6251 C C . MET B 1 354 ? 10.352 13.961 17.125 1 89.62 354 MET B C 1
ATOM 6253 O O . MET B 1 354 ? 10.516 13.086 17.984 1 89.62 354 MET B O 1
ATOM 6257 N N . VAL B 1 355 ? 10.055 13.734 15.906 1 87.5 355 VAL B N 1
ATOM 6258 C CA . VAL B 1 355 ? 9.688 12.398 15.461 1 87.5 355 VAL B CA 1
ATOM 6259 C C . VAL B 1 355 ? 10.102 12.211 14 1 87.5 355 VAL B C 1
ATOM 6261 O O . VAL B 1 355 ? 9.844 13.07 13.156 1 87.5 355 VAL B O 1
ATOM 6264 N N . GLY B 1 356 ? 10.812 11.094 13.727 1 86.56 356 GLY B N 1
ATOM 6265 C CA . GLY B 1 356 ? 11.281 10.844 12.375 1 86.56 356 GLY B CA 1
ATOM 6266 C C . GLY B 1 356 ? 12.242 11.898 11.867 1 86.56 356 GLY B C 1
ATOM 6267 O O . GLY B 1 356 ? 12.148 12.336 10.719 1 86.56 356 GLY B O 1
ATOM 6268 N N . ASN B 1 357 ? 12.977 12.398 12.766 1 86.75 357 ASN B N 1
ATOM 6269 C CA . ASN B 1 357 ? 13.961 13.422 12.445 1 86.75 357 ASN B CA 1
ATOM 6270 C C . ASN B 1 357 ? 13.305 14.68 11.891 1 86.75 357 ASN B C 1
ATOM 6272 O O . ASN B 1 357 ? 13.781 15.266 10.922 1 86.75 357 ASN B O 1
ATOM 6276 N N . SER B 1 358 ? 12.266 15.023 12.422 1 89.56 358 SER B N 1
ATOM 6277 C CA . SER B 1 358 ? 11.547 16.25 12.062 1 89.56 358 SER B CA 1
ATOM 6278 C C . SER B 1 358 ? 10.75 16.781 13.242 1 89.56 358 SER B C 1
ATOM 6280 O O . SER B 1 358 ? 10.609 16.109 14.266 1 89.56 358 SER B O 1
ATOM 6282 N N . PHE B 1 359 ? 10.383 18 13.156 1 91.69 359 PHE B N 1
ATOM 6283 C CA . PHE B 1 359 ? 9.406 18.562 14.086 1 91.69 359 PHE B CA 1
ATOM 6284 C C . PHE B 1 359 ? 7.988 18.359 13.547 1 91.69 359 PHE B C 1
ATOM 6286 O O . PHE B 1 359 ? 7.758 18.453 12.344 1 91.69 359 PHE B O 1
ATOM 6293 N N . TYR B 1 360 ? 7.066 18.109 14.398 1 91.19 360 TYR B N 1
ATOM 6294 C CA . TYR B 1 360 ? 5.664 18.016 14.008 1 91.19 360 TYR B CA 1
ATOM 6295 C C . TYR B 1 360 ? 4.762 18.609 15.086 1 91.19 360 TYR B C 1
ATOM 6297 O O . TYR B 1 360 ? 4.84 18.203 16.25 1 91.19 360 TYR B O 1
ATOM 6305 N N . PRO B 1 361 ? 3.789 19.531 14.82 1 92.88 361 PRO B N 1
ATOM 6306 C CA . PRO B 1 361 ? 3.629 20.109 13.477 1 92.88 361 PRO B CA 1
ATOM 6307 C C . PRO B 1 361 ? 4.852 20.891 13.023 1 92.88 361 PRO B C 1
ATOM 6309 O O . PRO B 1 361 ? 5.688 21.281 13.844 1 92.88 361 PRO B O 1
ATOM 6312 N N . LYS B 1 362 ? 4.953 21.078 11.656 1 91 362 LYS B N 1
ATOM 6313 C CA . LYS B 1 362 ? 6.055 21.859 11.109 1 91 362 LYS B CA 1
ATOM 6314 C C . LYS B 1 362 ? 5.895 23.344 11.43 1 91 362 LYS B C 1
ATOM 6316 O O . LYS B 1 362 ? 6.875 24.031 11.719 1 91 362 LYS B O 1
ATOM 6321 N N . ILE B 1 363 ? 4.668 23.766 11.344 1 90.44 363 ILE B N 1
ATOM 6322 C CA . ILE B 1 363 ? 4.32 25.141 11.719 1 90.44 363 ILE B CA 1
ATOM 6323 C C . ILE B 1 363 ? 3.244 25.109 12.805 1 90.44 363 ILE B C 1
ATOM 6325 O O . ILE B 1 363 ? 2.209 24.469 12.641 1 90.44 363 ILE B O 1
ATOM 6329 N N . LEU B 1 364 ? 3.533 25.703 13.867 1 90.31 364 LEU B N 1
ATOM 6330 C CA . LEU B 1 364 ? 2.588 25.828 14.969 1 90.31 364 LEU B CA 1
ATOM 6331 C C . LEU B 1 364 ? 2.221 27.297 15.203 1 90.31 364 LEU B C 1
ATOM 6333 O O . LEU B 1 364 ? 3.102 28.141 15.367 1 90.31 364 LEU B O 1
ATOM 6337 N N . GLU B 1 365 ? 0.961 27.625 15.141 1 89.25 365 GLU B N 1
ATOM 6338 C CA . GLU B 1 365 ? 0.453 28.969 15.43 1 89.25 365 GLU B CA 1
ATOM 6339 C C . GLU B 1 365 ? -0.335 28.984 16.734 1 89.25 365 GLU B C 1
ATOM 6341 O O . GLU B 1 365 ? -1.328 28.266 16.891 1 89.25 365 GLU B O 1
ATOM 6346 N N . ILE B 1 366 ? 0.126 29.797 17.656 1 89.31 366 ILE B N 1
ATOM 6347 C CA . ILE B 1 366 ? -0.46 29.781 19 1 89.31 366 ILE B CA 1
ATOM 6348 C C . ILE B 1 366 ? -0.652 31.203 19.5 1 89.31 366 ILE B C 1
ATOM 6350 O O . ILE B 1 366 ? 0.052 32.125 19.062 1 89.31 366 ILE B O 1
ATOM 6354 N N . PRO B 1 367 ? -1.649 31.422 20.391 1 88.06 367 PRO B N 1
ATOM 6355 C CA . PRO B 1 367 ? -1.742 32.719 21.031 1 88.06 367 PRO B CA 1
ATOM 6356 C C . PRO B 1 367 ? -0.625 32.969 22.047 1 88.06 367 PRO B C 1
ATOM 6358 O O . PRO B 1 367 ? -0.083 32 22.609 1 88.06 367 PRO B O 1
ATOM 6361 N N . VAL B 1 368 ? -0.4 34.219 22.219 1 88.31 368 VAL B N 1
ATOM 6362 C CA . VAL B 1 368 ? 0.582 34.625 23.219 1 88.31 368 VAL B CA 1
ATOM 6363 C C . VAL B 1 368 ? 0.188 34.062 24.578 1 88.31 368 VAL B C 1
ATOM 6365 O O . VAL B 1 368 ? -0.993 34.031 24.938 1 88.31 368 VAL B O 1
ATOM 6368 N N . GLY B 1 369 ? 1.158 33.562 25.312 1 87.81 369 GLY B N 1
ATOM 6369 C CA . GLY B 1 369 ? 0.935 32.969 26.625 1 87.81 369 GLY B CA 1
ATOM 6370 C C . GLY B 1 369 ? 0.837 31.469 26.594 1 87.81 369 GLY B C 1
ATOM 6371 O O . GLY B 1 369 ? 0.819 30.828 27.641 1 87.81 369 GLY B O 1
ATOM 6372 N N . THR B 1 370 ? 0.911 30.859 25.422 1 89.81 370 THR B N 1
ATOM 6373 C CA . THR B 1 370 ? 0.786 29.406 25.266 1 89.81 370 THR B CA 1
ATOM 6374 C C . THR B 1 370 ? 2.09 28.703 25.656 1 89.81 370 THR B C 1
ATOM 6376 O O . THR B 1 370 ? 3.174 29.172 25.281 1 89.81 370 THR B O 1
ATOM 6379 N N . THR B 1 371 ? 1.944 27.672 26.422 1 89.88 371 THR B N 1
ATOM 6380 C CA . THR B 1 371 ? 3.074 26.797 26.703 1 89.88 371 THR B CA 1
ATOM 6381 C C . THR B 1 371 ? 3.17 25.672 25.656 1 89.88 371 THR B C 1
ATOM 6383 O O . THR B 1 371 ? 2.191 24.969 25.406 1 89.88 371 THR B O 1
ATOM 6386 N N . VAL B 1 372 ? 4.367 25.578 25.078 1 92.81 372 VAL B N 1
ATOM 6387 C CA . VAL B 1 372 ? 4.648 24.516 24.125 1 92.81 372 VAL B CA 1
ATOM 6388 C C . VAL B 1 372 ? 5.551 23.469 24.766 1 92.81 372 VAL B C 1
ATOM 6390 O O . VAL B 1 372 ? 6.547 23.797 25.406 1 92.81 372 VAL B O 1
ATOM 6393 N N . GLU B 1 373 ? 5.176 22.234 24.656 1 90.88 373 GLU B N 1
ATOM 6394 C CA . GLU B 1 373 ? 5.992 21.109 25.125 1 90.88 373 GLU B CA 1
ATOM 6395 C C . GLU B 1 373 ? 6.633 20.375 23.953 1 90.88 373 GLU B C 1
ATOM 6397 O O . GLU B 1 373 ? 5.934 19.797 23.125 1 90.88 373 GLU B O 1
ATOM 6402 N N . PHE B 1 374 ? 7.961 20.469 23.906 1 91.5 374 PHE B N 1
ATOM 6403 C CA . PHE B 1 374 ? 8.719 19.641 22.984 1 91.5 374 PHE B CA 1
ATOM 6404 C C . PHE B 1 374 ? 8.93 18.234 23.531 1 91.5 374 PHE B C 1
ATOM 6406 O O . PHE B 1 374 ? 9.297 18.078 24.703 1 91.5 374 PHE B O 1
ATOM 6413 N N . VAL B 1 375 ? 8.68 17.25 22.766 1 88.62 375 VAL B N 1
ATOM 6414 C CA . VAL B 1 375 ? 8.883 15.875 23.203 1 88.62 375 VAL B CA 1
ATOM 6415 C C . VAL B 1 375 ? 9.602 15.078 22.125 1 88.62 375 VAL B C 1
ATOM 6417 O O . VAL B 1 375 ? 9.258 15.172 20.938 1 88.62 375 VAL B O 1
ATOM 6420 N N . ASN B 1 376 ? 10.625 14.289 22.469 1 87.38 376 ASN B N 1
ATOM 6421 C CA . ASN B 1 376 ? 11.312 13.422 21.516 1 87.38 376 ASN B CA 1
ATOM 6422 C C . ASN B 1 376 ? 10.672 12.039 21.453 1 87.38 376 ASN B C 1
ATOM 6424 O O . ASN B 1 376 ? 10.711 11.289 22.438 1 87.38 376 ASN B O 1
ATOM 6428 N N . GLU B 1 377 ? 10.164 11.711 20.328 1 85 377 GLU B N 1
ATOM 6429 C CA . GLU B 1 377 ? 9.516 10.414 20.109 1 85 377 GLU B CA 1
ATOM 6430 C C . GLU B 1 377 ? 10.477 9.406 19.5 1 85 377 GLU B C 1
ATOM 6432 O O . GLU B 1 377 ? 10.203 8.211 19.469 1 85 377 GLU B O 1
ATOM 6437 N N . ASP B 1 378 ? 11.656 9.875 19.031 1 82.25 378 ASP B N 1
ATOM 6438 C CA . ASP B 1 378 ? 12.609 8.977 18.391 1 82.25 378 ASP B CA 1
ATOM 6439 C C . ASP B 1 378 ? 13.359 8.141 19.422 1 82.25 378 ASP B C 1
ATOM 6441 O O . ASP B 1 378 ? 13.719 8.633 20.484 1 82.25 378 ASP B O 1
ATOM 6445 N N . VAL B 1 379 ? 13.688 6.789 19.094 1 73.94 379 VAL B N 1
ATOM 6446 C CA . VAL B 1 379 ? 14.18 5.84 20.094 1 73.94 379 VAL B CA 1
ATOM 6447 C C . VAL B 1 379 ? 15.664 5.57 19.859 1 73.94 379 VAL B C 1
ATOM 6449 O O . VAL B 1 379 ? 16.328 4.914 20.672 1 73.94 379 VAL B O 1
ATOM 6452 N N . PHE B 1 380 ? 16.266 5.996 18.75 1 69.81 380 PHE B N 1
ATOM 6453 C CA . PHE B 1 380 ? 17.641 5.66 18.422 1 69.81 380 PHE B CA 1
ATOM 6454 C C . PHE B 1 380 ? 18.609 6.566 19.188 1 69.81 380 PHE B C 1
ATOM 6456 O O . PHE B 1 380 ? 19.312 7.379 18.594 1 69.81 380 PHE B O 1
ATOM 6463 N N . ASP B 1 381 ? 18.828 6.445 20.469 1 65.62 381 ASP B N 1
ATOM 6464 C CA . ASP B 1 381 ? 19.547 7.395 21.312 1 65.62 381 ASP B CA 1
ATOM 6465 C C . ASP B 1 381 ? 20.953 6.891 21.625 1 65.62 381 ASP B C 1
ATOM 6467 O O . ASP B 1 381 ? 21.656 7.465 22.453 1 65.62 381 ASP B O 1
ATOM 6471 N N . LEU B 1 382 ? 21.469 5.934 21.062 1 64.69 382 LEU B N 1
ATOM 6472 C CA . LEU B 1 382 ? 22.703 5.324 21.547 1 64.69 382 LEU B CA 1
ATOM 6473 C C . LEU B 1 382 ? 23.922 5.984 20.891 1 64.69 382 LEU B C 1
ATOM 6475 O O . LEU B 1 382 ? 25.016 5.949 21.453 1 64.69 382 LEU B O 1
ATOM 6479 N N . LEU B 1 383 ? 23.844 6.707 19.719 1 75.12 383 LEU B N 1
ATOM 6480 C CA . LEU B 1 383 ? 25 7.246 19.016 1 75.12 383 LEU B CA 1
ATOM 6481 C C . LEU B 1 383 ? 25.094 8.758 19.203 1 75.12 383 LEU B C 1
ATOM 6483 O O . LEU B 1 383 ? 24.297 9.344 19.938 1 75.12 383 LEU B O 1
ATOM 6487 N N . GLU B 1 384 ? 26.297 9.25 18.891 1 75 384 GLU B N 1
ATOM 6488 C CA . GLU B 1 384 ? 26.516 10.68 19.062 1 75 384 GLU B CA 1
ATOM 6489 C C . GLU B 1 384 ? 26.5 11.414 17.734 1 75 384 GLU B C 1
ATOM 6491 O O . GLU B 1 384 ? 26.547 10.781 16.672 1 75 384 GLU B O 1
ATOM 6496 N N . GLY B 1 385 ? 26.344 12.734 17.875 1 73.38 385 GLY B N 1
ATOM 6497 C CA . GLY B 1 385 ? 26.344 13.539 16.656 1 73.38 385 GLY B CA 1
ATOM 6498 C C . GLY B 1 385 ? 25.109 13.297 15.797 1 73.38 385 GLY B C 1
ATOM 6499 O O . GLY B 1 385 ? 24 13.109 16.312 1 73.38 385 GLY B O 1
ATOM 6500 N N . GLU B 1 386 ? 25.297 13.32 14.562 1 74.5 386 GLU B N 1
ATOM 6501 C CA . GLU B 1 386 ? 24.172 13.227 13.633 1 74.5 386 GLU B CA 1
ATOM 6502 C C . GLU B 1 386 ? 23.578 11.82 13.633 1 74.5 386 GLU B C 1
ATOM 6504 O O . GLU B 1 386 ? 22.469 11.617 13.141 1 74.5 386 GLU B O 1
ATOM 6509 N N . ARG B 1 387 ? 24.312 10.961 14.391 1 75.38 387 ARG B N 1
ATOM 6510 C CA . ARG B 1 387 ? 23.891 9.57 14.359 1 75.38 387 ARG B CA 1
ATOM 6511 C C . ARG B 1 387 ? 22.938 9.258 15.508 1 75.38 387 ARG B C 1
ATOM 6513 O O . ARG B 1 387 ? 22.344 8.18 15.547 1 75.38 387 ARG B O 1
ATOM 6520 N N . THR B 1 388 ? 22.828 10.18 16.359 1 77.88 388 THR B N 1
ATOM 6521 C CA . THR B 1 388 ? 21.938 9.961 17.5 1 77.88 388 THR B CA 1
ATOM 6522 C C . THR B 1 388 ? 20.516 10.367 17.156 1 77.88 388 THR B C 1
ATOM 6524 O O . THR B 1 388 ? 20.281 11.156 16.234 1 77.88 388 THR B O 1
ATOM 6527 N N . GLY B 1 389 ? 19.578 9.758 17.844 1 80.88 389 GLY B N 1
ATOM 6528 C CA . GLY B 1 389 ? 18.188 10.164 17.734 1 80.88 389 GLY B CA 1
ATOM 6529 C C . GLY B 1 389 ? 17.781 11.203 18.766 1 80.88 389 GLY B C 1
ATOM 6530 O O . GLY B 1 389 ? 16.594 11.43 18.984 1 80.88 389 GLY B O 1
ATOM 6531 N N . ARG B 1 390 ? 18.812 11.703 19.359 1 84.06 390 ARG B N 1
ATOM 6532 C CA . ARG B 1 390 ? 18.531 12.852 20.234 1 84.06 390 ARG B CA 1
ATOM 6533 C C . ARG B 1 390 ? 18.312 14.109 19.406 1 84.06 390 ARG B C 1
ATOM 6535 O O . ARG B 1 390 ? 18.891 14.281 18.344 1 84.06 390 ARG B O 1
ATOM 6542 N N . HIS B 1 391 ? 17.469 14.953 19.938 1 89.44 391 HIS B N 1
ATOM 6543 C CA . HIS B 1 391 ? 17.141 16.188 19.25 1 89.44 391 HIS B CA 1
ATOM 6544 C C . HIS B 1 391 ? 17.047 17.359 20.219 1 89.44 391 HIS B C 1
ATOM 6546 O O . HIS B 1 391 ? 16.891 17.156 21.422 1 89.44 391 HIS B O 1
ATOM 6552 N N . ASP B 1 392 ? 17.25 18.547 19.719 1 91.12 392 ASP B N 1
ATOM 6553 C CA . ASP B 1 392 ? 16.938 19.781 20.406 1 91.12 392 ASP B CA 1
ATOM 6554 C C . ASP B 1 392 ? 16.25 20.781 19.469 1 91.12 392 ASP B C 1
ATOM 6556 O O . ASP B 1 392 ? 16.031 20.484 18.297 1 91.12 392 ASP B O 1
ATOM 6560 N N . ALA B 1 393 ? 15.734 21.797 20 1 91.12 393 ALA B N 1
ATOM 6561 C CA . ALA B 1 393 ? 15.195 22.922 19.25 1 91.12 393 ALA B CA 1
ATOM 6562 C C . ALA B 1 393 ? 15.953 24.219 19.562 1 91.12 393 ALA B C 1
ATOM 6564 O O . ALA B 1 393 ? 15.977 24.656 20.719 1 91.12 393 ALA B O 1
ATOM 6565 N N . VAL B 1 394 ? 16.547 24.75 18.594 1 88.94 394 VAL B N 1
ATOM 6566 C CA . VAL B 1 394 ? 17.328 25.969 18.719 1 88.94 394 VAL B CA 1
ATOM 6567 C C . VAL B 1 394 ? 16.812 27.016 17.734 1 88.94 394 VAL B C 1
ATOM 6569 O O . VAL B 1 394 ? 16.828 26.797 16.531 1 88.94 394 VAL B O 1
ATOM 6572 N N . VAL B 1 395 ? 16.422 28.141 18.266 1 88.38 395 VAL B N 1
ATOM 6573 C CA . VAL B 1 395 ? 15.938 29.219 17.406 1 88.38 395 VAL B CA 1
ATOM 6574 C C . VAL B 1 395 ? 17.109 29.828 16.625 1 88.38 395 VAL B C 1
ATOM 6576 O O . VAL B 1 395 ? 18.141 30.141 17.203 1 88.38 395 VAL B O 1
ATOM 6579 N N . ILE B 1 396 ? 16.953 30.016 15.398 1 82.19 396 ILE B N 1
ATOM 6580 C CA . ILE B 1 396 ? 18.016 30.594 14.586 1 82.19 396 ILE B CA 1
ATOM 6581 C C . ILE B 1 396 ? 17.578 31.938 14.023 1 82.19 396 ILE B C 1
ATOM 6583 O O . ILE B 1 396 ? 18.406 32.719 13.555 1 82.19 396 ILE B O 1
ATOM 6587 N N . ASN B 1 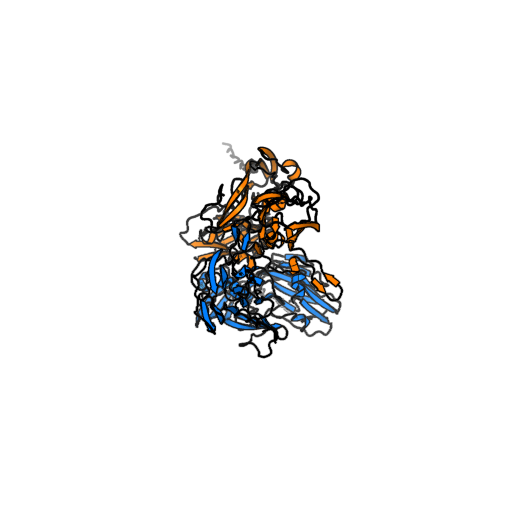397 ? 16.391 32.125 13.93 1 76.44 397 ASN B N 1
ATOM 6588 C CA . ASN B 1 397 ? 15.852 33.406 13.469 1 76.44 397 ASN B CA 1
ATOM 6589 C C . ASN B 1 397 ? 14.586 33.812 14.234 1 76.44 397 ASN B C 1
ATOM 6591 O O . ASN B 1 397 ? 13.641 33.031 14.305 1 76.44 397 ASN B O 1
ATOM 6595 N N . VAL B 1 398 ? 14.789 34.844 14.898 1 68.69 398 VAL B N 1
ATOM 6596 C CA . VAL B 1 398 ? 13.648 35.406 15.617 1 68.69 398 VAL B CA 1
ATOM 6597 C C . VAL B 1 398 ? 13.203 36.719 14.969 1 68.69 398 VAL B C 1
ATOM 6599 O O . VAL B 1 398 ? 14.008 37.625 14.789 1 68.69 398 VAL B O 1
ATOM 6602 N N . GLN B 1 399 ? 12.055 36.594 14.219 1 65 399 GLN B N 1
ATOM 6603 C CA . GLN B 1 399 ? 11.469 37.906 13.898 1 65 399 GLN B CA 1
ATOM 6604 C C . GLN B 1 399 ? 10.516 38.375 15 1 65 399 GLN B C 1
ATOM 6606 O O . GLN B 1 399 ? 9.297 38.281 14.844 1 65 399 GLN B O 1
ATOM 6611 N N . GLY B 1 400 ? 11.148 38.281 16.25 1 54.59 400 GLY B N 1
ATOM 6612 C CA . GLY B 1 400 ? 10.484 38.688 17.469 1 54.59 400 GLY B CA 1
ATOM 6613 C C . GLY B 1 400 ? 11.414 38.719 18.672 1 54.59 400 GLY B C 1
ATOM 6614 O O . GLY B 1 400 ? 12.609 39 18.531 1 54.59 400 GLY B O 1
ATOM 6615 N N . PRO B 1 401 ? 10.758 38.375 19.734 1 60.62 401 PRO B N 1
ATOM 6616 C CA . PRO B 1 401 ? 11.617 38.594 20.906 1 60.62 401 PRO B CA 1
ATOM 6617 C C . PRO B 1 401 ? 12.766 37.594 20.984 1 60.62 401 PRO B C 1
ATOM 6619 O O . PRO B 1 401 ? 13.141 37 19.984 1 60.62 401 PRO B O 1
ATOM 6622 N N . GLU B 1 402 ? 12.992 36.875 22.359 1 64.75 402 GLU B N 1
ATOM 6623 C CA . GLU B 1 402 ? 14.219 36.219 22.812 1 64.75 402 GLU B CA 1
ATOM 6624 C C . GLU B 1 402 ? 14.344 34.812 22.25 1 64.75 402 GLU B C 1
ATOM 6626 O O . GLU B 1 402 ? 13.352 34.094 22.125 1 64.75 402 GLU B O 1
ATOM 6631 N N . PRO B 1 403 ? 15.453 34.5 21.797 1 76.06 403 PRO B N 1
ATOM 6632 C CA . PRO B 1 403 ? 15.797 33.156 21.359 1 76.06 403 PRO B CA 1
ATOM 6633 C C . PRO B 1 403 ? 15.656 32.125 22.469 1 76.06 403 PRO B C 1
ATOM 6635 O O . PRO B 1 403 ? 15.602 32.469 23.641 1 76.06 403 PRO B O 1
ATOM 6638 N N . PHE B 1 404 ? 15.258 30.969 22.109 1 81.75 404 PHE B N 1
ATOM 6639 C CA . PHE B 1 404 ? 15.273 29.875 23.062 1 81.75 404 PHE B CA 1
ATOM 6640 C C . PHE B 1 404 ? 16.141 28.719 22.547 1 81.75 404 PHE B C 1
ATOM 6642 O O . PHE B 1 404 ? 16.469 28.656 21.359 1 81.75 404 PHE B O 1
ATOM 6649 N N . VAL B 1 405 ? 16.609 27.859 23.484 1 86.19 405 VAL B N 1
ATOM 6650 C CA . VAL B 1 405 ? 17.312 26.594 23.25 1 86.19 405 VAL B CA 1
ATOM 6651 C C . VAL B 1 405 ? 16.812 25.547 24.234 1 86.19 405 VAL B C 1
ATOM 6653 O O . VAL B 1 405 ? 16.719 25.797 25.438 1 86.19 405 VAL B O 1
ATOM 6656 N N . THR B 1 406 ? 16.359 24.438 23.672 1 90.31 406 THR B N 1
ATOM 6657 C CA . THR B 1 406 ? 16.031 23.328 24.547 1 90.31 406 THR B CA 1
ATOM 6658 C C . THR B 1 406 ? 17.266 22.469 24.812 1 90.31 406 THR B C 1
ATOM 6660 O O . THR B 1 406 ? 18.25 22.547 24.062 1 90.31 406 THR B O 1
ATOM 6663 N N . PRO B 1 407 ? 17.266 21.641 25.938 1 87.81 407 PRO B N 1
ATOM 6664 C CA . PRO B 1 407 ? 18.297 20.609 26.047 1 87.81 407 PRO B CA 1
ATOM 6665 C C . PRO B 1 407 ? 18.188 19.562 24.922 1 87.81 407 PRO B C 1
ATOM 6667 O O . PRO B 1 407 ? 17.203 19.531 24.203 1 87.81 407 PRO B O 1
ATOM 6670 N N . LYS B 1 408 ? 19.312 18.891 24.781 1 90.44 408 LYS B N 1
ATOM 6671 C CA . LYS B 1 408 ? 19.25 17.719 23.922 1 90.44 408 LYS B CA 1
ATOM 6672 C C . LYS B 1 408 ? 18.391 16.625 24.547 1 90.44 408 LYS B C 1
ATOM 6674 O O . LYS B 1 408 ? 18.75 16.062 25.594 1 90.44 408 LYS B O 1
ATOM 6679 N N . LEU B 1 409 ? 17.266 16.375 23.953 1 88.81 409 LEU B N 1
ATOM 6680 C CA . LEU B 1 409 ? 16.266 15.477 24.516 1 88.81 409 LEU B CA 1
ATOM 6681 C C . LEU B 1 409 ? 16.453 14.055 23.984 1 88.81 409 LEU B C 1
ATOM 6683 O O . LEU B 1 409 ? 16.562 13.852 22.781 1 88.81 409 LEU B O 1
ATOM 6687 N N . GLY B 1 410 ? 16.562 13.102 24.922 1 84.88 410 GLY B N 1
ATOM 6688 C CA . GLY B 1 410 ? 16.484 11.695 24.562 1 84.88 410 GLY B CA 1
ATOM 6689 C C . GLY B 1 410 ? 15.055 11.195 24.391 1 84.88 410 GLY B C 1
ATOM 6690 O O . GLY B 1 410 ? 14.102 11.961 24.547 1 84.88 410 GLY B O 1
ATOM 6691 N N . HIS B 1 411 ? 14.977 9.938 24.078 1 81.19 411 HIS B N 1
ATOM 6692 C CA . HIS B 1 411 ? 13.656 9.359 23.859 1 81.19 411 HIS B CA 1
ATOM 6693 C C . HIS B 1 411 ? 12.758 9.57 25.062 1 81.19 411 HIS B C 1
ATOM 6695 O O . HIS B 1 411 ? 13.148 9.281 26.203 1 81.19 411 HIS B O 1
ATOM 6701 N N . GLY B 1 412 ? 11.555 10.039 24.859 1 79.19 412 GLY B N 1
ATOM 6702 C CA . GLY B 1 412 ? 10.547 10.219 25.891 1 79.19 412 GLY B CA 1
ATOM 6703 C C . GLY B 1 412 ? 10.781 11.453 26.75 1 79.19 412 GLY B C 1
ATOM 6704 O O . GLY B 1 412 ? 9.914 11.852 27.531 1 79.19 412 GLY B O 1
ATOM 6705 N N . GLU B 1 413 ? 11.891 12.117 26.594 1 83.5 413 GLU B N 1
ATOM 6706 C CA . GLU B 1 413 ? 12.156 13.328 27.359 1 83.5 413 GLU B CA 1
ATOM 6707 C C . GLU B 1 413 ? 11.383 14.516 26.797 1 83.5 413 GLU B C 1
ATOM 6709 O O . GLU B 1 413 ? 11.023 14.531 25.625 1 83.5 413 GLU B O 1
ATOM 6714 N N . ARG B 1 414 ? 11.094 15.469 27.672 1 88.88 414 ARG B N 1
ATOM 6715 C CA . ARG B 1 414 ? 10.258 16.609 27.344 1 88.88 414 ARG B CA 1
ATOM 6716 C C . ARG B 1 414 ? 10.867 17.906 27.859 1 88.88 414 ARG B C 1
ATOM 6718 O O . ARG B 1 414 ? 11.656 17.891 28.812 1 88.88 414 ARG B O 1
ATOM 6725 N N . TYR B 1 415 ? 10.531 19.016 27.266 1 91.12 415 TYR B N 1
ATOM 6726 C CA . TYR B 1 415 ? 10.906 20.375 27.672 1 91.12 415 TYR B CA 1
ATOM 6727 C C . TYR B 1 415 ? 9.812 21.375 27.328 1 91.12 415 TYR B C 1
ATOM 6729 O O . TYR B 1 415 ? 9.234 21.312 26.234 1 91.12 415 TYR B O 1
ATOM 6737 N N . ARG B 1 416 ? 9.523 22.281 28.234 1 90.38 416 ARG B N 1
ATOM 6738 C CA . ARG B 1 416 ? 8.43 23.219 28.047 1 90.38 416 ARG B CA 1
ATOM 6739 C C . ARG B 1 416 ? 8.953 24.656 27.953 1 90.38 416 ARG B C 1
ATOM 6741 O O . ARG B 1 416 ? 9.891 25.031 28.672 1 90.38 416 ARG B O 1
ATOM 6748 N N . ILE B 1 417 ? 8.375 25.406 27.078 1 90.94 417 ILE B N 1
ATOM 6749 C CA . ILE B 1 417 ? 8.633 26.828 26.906 1 90.94 417 ILE B CA 1
ATOM 6750 C C . ILE B 1 417 ? 7.312 27.578 26.812 1 90.94 417 ILE B C 1
ATOM 6752 O O . ILE B 1 417 ? 6.434 27.219 26.031 1 90.94 417 ILE B O 1
ATOM 6756 N N . THR B 1 418 ? 7.191 28.594 27.562 1 89.12 418 THR B N 1
ATOM 6757 C CA . THR B 1 418 ? 6.043 29.484 27.438 1 89.12 418 THR B CA 1
ATOM 6758 C C . THR B 1 418 ? 6.391 30.688 26.562 1 89.12 418 THR B C 1
ATOM 6760 O O . THR B 1 418 ? 7.383 31.375 26.812 1 89.12 418 THR B O 1
ATOM 6763 N N . PHE B 1 419 ? 5.598 30.922 25.594 1 89 419 PHE B N 1
ATOM 6764 C CA . PHE B 1 419 ? 5.844 32.031 24.672 1 89 419 PHE B CA 1
ATOM 6765 C C . PHE B 1 419 ? 5.066 33.281 25.109 1 89 419 PHE B C 1
ATOM 6767 O O . PHE B 1 419 ? 3.846 33.312 24.953 1 89 419 PHE B O 1
ATOM 6774 N N . THR B 1 420 ? 5.758 34.281 25.469 1 86.38 420 THR B N 1
ATOM 6775 C CA . THR B 1 420 ? 5.117 35.438 26.078 1 86.38 420 THR B CA 1
ATOM 6776 C C . THR B 1 420 ? 5.164 36.656 25.141 1 86.38 420 THR B C 1
ATOM 6778 O O . THR B 1 420 ? 4.59 37.688 25.438 1 86.38 420 THR B O 1
ATOM 6781 N N . GLN B 1 421 ? 5.832 36.5 24.031 1 84.69 421 GLN B N 1
ATOM 6782 C CA . GLN B 1 421 ? 5.957 37.625 23.078 1 84.69 421 GLN B CA 1
ATOM 6783 C C . GLN B 1 421 ? 5.523 37.188 21.688 1 84.69 421 GLN B C 1
ATOM 6785 O O . GLN B 1 421 ? 5.934 36.125 21.203 1 84.69 421 GLN B O 1
ATOM 6790 N N . PRO B 1 422 ? 4.695 38 21.062 1 87.06 422 PRO B N 1
ATOM 6791 C CA . PRO B 1 422 ? 4.32 37.688 19.688 1 87.06 422 PRO B CA 1
ATOM 6792 C C . PRO B 1 422 ? 5.516 37.688 18.734 1 87.06 422 PRO B C 1
ATOM 6794 O O . PRO B 1 422 ? 6.477 38.438 18.953 1 87.06 422 PRO B O 1
ATOM 6797 N N . GLY B 1 423 ? 5.48 36.906 17.781 1 86.06 423 GLY B N 1
ATOM 6798 C CA . GLY B 1 423 ? 6.543 36.812 16.781 1 86.06 423 GLY B CA 1
ATOM 6799 C C . GLY B 1 423 ? 6.633 35.469 16.109 1 86.06 423 GLY B C 1
ATOM 6800 O O . GLY B 1 423 ? 5.832 34.594 16.375 1 86.06 423 GLY B O 1
ATOM 6801 N N . GLU B 1 424 ? 7.527 35.469 15.141 1 89.12 424 GLU B N 1
ATOM 6802 C CA . GLU B 1 424 ? 7.824 34.219 14.438 1 89.12 424 GLU B CA 1
ATOM 6803 C C . GLU B 1 424 ? 9.172 33.656 14.867 1 89.12 424 GLU B C 1
ATOM 6805 O O . GLU B 1 424 ? 10.18 34.344 14.859 1 89.12 424 GLU B O 1
ATOM 6810 N N . TYR B 1 425 ? 9.172 32.469 15.328 1 88.94 425 TYR B N 1
ATOM 6811 C CA . TYR B 1 425 ? 10.359 31.75 15.797 1 88.94 425 TYR B CA 1
ATOM 6812 C C . TYR B 1 425 ? 10.703 30.594 14.867 1 88.94 425 TYR B C 1
ATOM 6814 O O . TYR B 1 425 ? 10.008 29.578 14.852 1 88.94 425 TYR B O 1
ATOM 6822 N N . THR B 1 426 ? 11.742 30.766 14.047 1 90.38 426 THR B N 1
ATOM 6823 C CA . THR B 1 426 ? 12.258 29.656 13.242 1 90.38 426 THR B CA 1
ATOM 6824 C C . THR B 1 426 ? 13.359 28.906 14 1 90.38 426 THR B C 1
ATOM 6826 O O . THR B 1 426 ? 14.32 29.516 14.469 1 90.38 426 THR B O 1
ATOM 6829 N N . TYR B 1 427 ? 13.164 27.672 14.18 1 91 427 TYR B N 1
ATOM 6830 C CA . TYR B 1 427 ? 14.125 26.906 14.961 1 91 427 TYR B CA 1
ATOM 6831 C C . TYR B 1 427 ? 14.547 25.641 14.211 1 91 427 TYR B C 1
ATOM 6833 O O . TYR B 1 427 ? 13.883 25.219 13.266 1 91 427 TYR B O 1
ATOM 6841 N N . ILE B 1 428 ? 15.727 25.078 14.547 1 91.88 428 ILE B N 1
ATOM 6842 C CA . ILE B 1 428 ? 16.281 23.859 13.984 1 91.88 428 ILE B CA 1
ATOM 6843 C C . ILE B 1 428 ? 16.75 22.938 15.109 1 91.88 428 ILE B C 1
ATOM 6845 O O . ILE B 1 428 ? 16.734 23.328 16.281 1 91.88 428 ILE B O 1
ATOM 6849 N N . CYS B 1 429 ? 17.016 21.703 14.766 1 91.31 429 CYS B N 1
ATOM 6850 C CA . CYS B 1 429 ? 17.797 20.828 15.633 1 91.31 429 CYS B CA 1
ATOM 6851 C C . CYS B 1 429 ? 19.281 21.047 15.414 1 91.31 429 CYS B C 1
ATOM 6853 O O . CYS B 1 429 ? 19.781 20.922 14.297 1 91.31 429 CYS B O 1
ATOM 6855 N N . SER B 1 430 ? 20.016 21.344 16.406 1 88.81 430 SER B N 1
ATOM 6856 C CA . SER B 1 430 ? 21.438 21.656 16.25 1 88.81 430 SER B CA 1
ATOM 6857 C C . SER B 1 430 ? 22.219 20.406 15.859 1 88.81 430 SER B C 1
ATOM 6859 O O . SER B 1 430 ? 23.297 20.516 15.266 1 88.81 430 SER B O 1
ATOM 6861 N N . ILE B 1 431 ? 21.688 19.234 16.266 1 83.75 431 ILE B N 1
ATOM 6862 C CA . ILE B 1 431 ? 22.344 17.969 15.906 1 83.75 431 ILE B CA 1
ATOM 6863 C C . ILE B 1 431 ? 22.062 17.641 14.445 1 83.75 431 ILE B C 1
ATOM 6865 O O . ILE B 1 431 ? 22.938 17.172 13.719 1 83.75 431 ILE B O 1
ATOM 6869 N N . HIS B 1 432 ? 20.828 17.844 14.047 1 86.19 432 HIS B N 1
ATOM 6870 C CA . HIS B 1 432 ? 20.375 17.641 12.68 1 86.19 432 HIS B CA 1
ATOM 6871 C C . HIS B 1 432 ? 19.859 18.938 12.07 1 86.19 432 HIS B C 1
ATOM 6873 O O . HIS B 1 432 ? 18.641 19.156 12.008 1 86.19 432 HIS B O 1
ATOM 6879 N N . PRO B 1 433 ? 20.641 19.719 11.539 1 84.94 433 PRO B N 1
ATOM 6880 C CA . PRO B 1 433 ? 20.266 21.094 11.188 1 84.94 433 PRO B CA 1
ATOM 6881 C C . PRO B 1 433 ? 19.234 21.156 10.062 1 84.94 433 PRO B C 1
ATOM 6883 O O . PRO B 1 433 ? 18.625 22.203 9.828 1 84.94 433 PRO B O 1
ATOM 6886 N N . TYR B 1 434 ? 19.062 20.062 9.383 1 82.06 434 TYR B N 1
ATOM 6887 C CA . TYR B 1 434 ? 18.047 20.047 8.336 1 82.06 434 TYR B CA 1
ATOM 6888 C C . TYR B 1 434 ? 16.641 19.953 8.938 1 82.06 434 TYR B C 1
ATOM 6890 O O . TYR B 1 434 ? 15.648 20.172 8.25 1 82.06 434 TYR B O 1
ATOM 6898 N N . MET B 1 435 ? 16.578 19.562 10.195 1 87.75 435 MET B N 1
ATOM 6899 C CA . MET B 1 435 ? 15.312 19.609 10.922 1 87.75 435 MET B CA 1
ATOM 6900 C C . MET B 1 435 ? 14.898 21.047 11.211 1 87.75 435 MET B C 1
ATOM 6902 O O . MET B 1 435 ? 15.617 21.781 11.891 1 87.75 435 MET B O 1
ATOM 6906 N N . LYS B 1 436 ? 13.734 21.453 10.68 1 89.62 436 LYS B N 1
ATOM 6907 C CA . LYS B 1 436 ? 13.312 22.844 10.836 1 89.62 436 LYS B CA 1
ATOM 6908 C C . LYS B 1 436 ? 11.844 22.922 11.25 1 89.62 436 LYS B C 1
ATOM 6910 O O . LYS B 1 436 ? 11.016 22.141 10.781 1 89.62 436 LYS B O 1
ATOM 6915 N N . GLY B 1 437 ? 11.539 23.828 12.062 1 90.81 437 GLY B N 1
ATOM 6916 C CA . GLY B 1 437 ? 10.188 24.172 12.477 1 90.81 437 GLY B CA 1
ATOM 6917 C C . GLY B 1 437 ? 9.977 25.656 12.656 1 90.81 437 GLY B C 1
ATOM 6918 O O . GLY B 1 437 ? 10.938 26.422 12.719 1 90.81 437 GLY B O 1
ATOM 6919 N N . VAL B 1 438 ? 8.672 26.062 12.641 1 90.56 438 VAL B N 1
ATOM 6920 C CA . VAL B 1 438 ? 8.312 27.453 12.875 1 90.56 438 VAL B CA 1
ATOM 6921 C C . VAL B 1 438 ? 7.195 27.531 13.922 1 90.56 438 VAL B C 1
ATOM 6923 O O . VAL B 1 438 ? 6.238 26.75 13.867 1 90.56 438 VAL B O 1
ATOM 6926 N N . ILE B 1 439 ? 7.336 28.359 14.906 1 90.62 439 ILE B N 1
ATOM 6927 C CA . ILE B 1 439 ? 6.25 28.734 15.805 1 90.62 439 ILE B CA 1
ATOM 6928 C C . ILE B 1 439 ? 5.883 30.203 15.586 1 90.62 439 ILE B C 1
ATOM 6930 O O . ILE B 1 439 ? 6.75 31.078 15.633 1 90.62 439 ILE B O 1
ATOM 6934 N N . ARG B 1 440 ? 4.652 30.438 15.312 1 89.25 440 ARG B N 1
ATOM 6935 C CA . ARG B 1 440 ? 4.117 31.781 15.203 1 89.25 440 ARG B CA 1
ATOM 6936 C C . ARG B 1 440 ? 3.209 32.125 16.375 1 89.25 440 ARG B C 1
ATOM 6938 O O . ARG B 1 440 ? 2.17 31.484 16.562 1 89.25 440 ARG B O 1
ATOM 6945 N N . VAL B 1 441 ? 3.598 33.062 17.125 1 88.69 441 VAL B N 1
ATOM 6946 C CA . VAL B 1 441 ? 2.84 33.5 18.297 1 88.69 441 VAL B CA 1
ATOM 6947 C C . VAL B 1 441 ? 2.045 34.781 17.953 1 88.69 441 VAL B C 1
ATOM 6949 O O . VAL B 1 441 ? 2.625 35.812 17.625 1 88.69 441 VAL B O 1
ATOM 6952 N N . TYR B 1 442 ? 0.768 34.625 18.031 1 86.94 442 TYR B N 1
ATOM 6953 C CA . TYR B 1 442 ? -0.028 35.781 17.641 1 86.94 442 TYR B CA 1
ATOM 6954 C C . TYR B 1 442 ? -0.715 36.406 18.859 1 86.94 442 TYR B C 1
ATOM 6956 O O . TYR B 1 442 ? -0.999 35.719 19.844 1 86.94 442 TYR B O 1
ATOM 6964 N N . ALA B 1 443 ? -0.91 37.75 18.766 1 81.31 443 ALA B N 1
ATOM 6965 C CA . ALA B 1 443 ? -1.559 38.531 19.812 1 81.31 443 ALA B CA 1
ATOM 6966 C C . ALA B 1 443 ? -3.078 38.438 19.703 1 81.31 443 ALA B C 1
ATOM 6968 O O . ALA B 1 443 ? -3.615 38.25 18.609 1 81.31 443 ALA B O 1
ATOM 6969 N N . PRO B 1 444 ? -3.654 38.312 20.891 1 66.44 444 PRO B N 1
ATOM 6970 C CA . PRO B 1 444 ? -5.113 38.375 20.797 1 66.44 444 PRO B CA 1
ATOM 6971 C C . PRO B 1 444 ? -5.586 39.656 20.078 1 66.44 444 PRO B C 1
ATOM 6973 O O . PRO B 1 444 ? -4.922 40.688 20.156 1 66.44 444 PRO B O 1
ATOM 6976 N N . ALA B 1 445 ? -6.453 39.531 19.141 1 56.47 445 ALA B N 1
ATOM 6977 C CA . ALA B 1 445 ? -7.02 40.75 18.531 1 56.47 445 ALA B CA 1
ATOM 6978 C C . ALA B 1 445 ? -7.473 41.719 19.594 1 56.47 445 ALA B C 1
ATOM 6980 O O . ALA B 1 445 ? -7.93 41.344 20.672 1 56.47 445 ALA B O 1
ATOM 6981 N N . GLU B 1 446 ? -6.879 42.906 19.719 1 49.44 446 GLU B N 1
ATOM 6982 C CA . GLU B 1 446 ? -7.457 43.938 20.578 1 49.44 446 GLU B CA 1
ATOM 6983 C C . GLU B 1 446 ? -8.984 43.906 20.531 1 49.44 446 GLU B C 1
ATOM 6985 O O . GLU B 1 446 ? -9.578 44 19.453 1 49.44 446 GLU B O 1
ATOM 6990 N N . GLN B 1 447 ? -9.562 43.062 21.297 1 45.53 447 GLN B N 1
ATOM 6991 C CA . GLN B 1 447 ? -11 43.281 21.422 1 45.53 447 GLN B CA 1
ATOM 6992 C C . GLN B 1 447 ? -11.312 44.781 21.484 1 45.53 447 GLN B C 1
ATOM 6994 O O . GLN B 1 447 ? -10.805 45.5 22.359 1 45.53 447 GLN B O 1
ATOM 6999 N N . LYS B 1 448 ? -11.586 45.5 20.422 1 46.06 448 LYS B N 1
ATOM 7000 C CA . LYS B 1 448 ? -12.164 46.844 20.531 1 46.06 448 LYS B CA 1
ATOM 7001 C C . LYS B 1 448 ? -13.242 46.875 21.609 1 46.06 448 LYS B C 1
ATOM 7003 O O . LYS B 1 448 ? -14.227 46.156 21.531 1 46.06 448 LYS B O 1
ATOM 7008 N N . ALA B 1 449 ? -12.906 47.281 22.781 1 43.25 449 ALA B N 1
ATOM 7009 C CA . ALA B 1 449 ? -13.898 47.781 23.734 1 43.25 449 ALA B CA 1
ATOM 7010 C C . ALA B 1 449 ? -14.914 48.656 23.047 1 43.25 449 ALA B C 1
ATOM 7012 O O . ALA B 1 449 ? -14.547 49.688 22.422 1 43.25 449 ALA B O 1
ATOM 7013 N N . HIS B 1 450 ? -15.977 48.125 22.547 1 38.88 450 HIS B N 1
ATOM 7014 C CA . HIS B 1 450 ? -17.078 49.062 22.312 1 38.88 450 HIS B CA 1
ATOM 7015 C C . HIS B 1 450 ? -17.203 50.031 23.469 1 38.88 450 HIS B C 1
ATOM 7017 O O . HIS B 1 450 ? -17.547 49.656 24.594 1 38.88 450 HIS B O 1
ATOM 7023 N N . SER B 1 451 ? -16.375 51 23.484 1 35.44 451 SER B N 1
ATOM 7024 C CA . SER B 1 451 ? -16.766 52.062 24.375 1 35.44 451 SER B CA 1
ATOM 7025 C C . SER B 1 451 ? -18.25 52.375 24.266 1 35.44 451 SER B C 1
ATOM 7027 O O . SER B 1 451 ? -18.766 52.594 23.156 1 35.44 451 SER B O 1
ATOM 7029 N N . PRO B 1 452 ? -19.016 52 25.234 1 35.69 452 PRO B N 1
ATOM 7030 C CA . PRO B 1 452 ? -20.375 52.562 25.203 1 35.69 452 PRO B CA 1
ATOM 7031 C C . PRO B 1 452 ? -20.375 54.062 24.891 1 35.69 452 PRO B C 1
ATOM 7033 O O . PRO B 1 452 ? -19.562 54.812 25.453 1 35.69 452 PRO B O 1
ATOM 7036 N N . THR B 1 453 ? -20.5 54.5 23.641 1 34.09 453 THR B N 1
ATOM 7037 C CA . THR B 1 453 ? -20.906 55.906 23.531 1 34.09 453 THR B CA 1
ATOM 7038 C C . THR B 1 453 ? -21.891 56.25 24.625 1 34.09 453 THR B C 1
ATOM 7040 O O . THR B 1 453 ? -22.969 55.656 24.734 1 34.09 453 THR B O 1
ATOM 7043 N N . HIS B 1 454 ? -21.438 56.719 25.734 1 29.17 454 HIS B N 1
ATOM 7044 C CA . HIS B 1 454 ? -22.344 57.625 26.422 1 29.17 454 HIS B CA 1
ATOM 7045 C C . HIS B 1 454 ? -22.797 58.781 25.531 1 29.17 454 HIS B C 1
ATOM 7047 O O . HIS B 1 454 ? -22 59.312 24.75 1 29.17 454 HIS B O 1
#

Organism: Thermus brockianus (NCBI:txid56956)

Radius of gyration: 31.42 Å; Cα contacts (8 Å, |Δi|>4): 2630; chains: 2; bounding box: 87×141×92 Å